Protein AF-0000000084339573 (afdb_homodimer)

Radius of gyration: 28.59 Å; Cα contacts (8 Å, |Δi|>4): 1573; chains: 2; bounding box: 78×78×88 Å

Secondary structure (DSSP, 8-state):
----PPP--------------TTS--TTHHHHHHHS--SEE--TT---GGG--HHHHHHHHHHHHHH--GGGGS---TT--HHHHHHHHHHHHHHH-----GGGEEEESHHHHHHHHHHHHHHHTT--B-EEEES--HHHHHHHHHTT-B--EEEEETTEE-HHHHHHHT-SEEEE--SS-TTT-----HHHHHHHHHHHHTT-EEEEE-TTTT-BSSSPPPPPGGGT-TTTEEEEEESTTTT-GGG--EEEE--GGGHHHHHHHHHHHHS---HHHHHHHHHHHHHSHHHHHHHHHHHHHHHHHHHHHHHHHHH-TT-EEE-TTBSSEEEEE-TT----HHHHHHHHHHTTEE-EEGGGG-SS----EEEEE-TTS-HHHHHHHHHHHHHHHHHHHHH-/---------------------TTS--TTHHHHHHHS--SEE--TT---GGG--HHHHHHHHHHHHHH--GGGGS---TT--HHHHHHHHHHHHHHH-----GGGEEEESHHHHHHHHHHHHHHHTT--B-EEEES--HHHHHHHHHTT-B--EEEEETTEE-HHHHHHHT-SEEEE--SS-TTT-----HHHHHHHHHHHHTT-EEEEE-TTTT-BSSSPPPPPGGGT-TTTEEEEEESTTTT-GGG--EEEE--GGGHHHHHHHHHHHHS---HHHHHHHHHHHHHSHHHHHHHHHHHHHHHHHHHHHHHHHHH-TTPEEE-TTBSSEEEEE-TT----HHHHHHHHHHTTEE-EEGGGG-SS----EEEEE-TTS-HHHHHHHHHHHHHHHHHHHHH-

Solvent-accessible surface area (backbone atoms only — not comparable to full-atom values): 41083 Å² total; per-residue (Å²): 135,85,78,75,74,78,77,72,76,78,77,77,71,75,77,72,79,76,77,74,59,70,90,61,66,55,98,52,41,67,61,48,55,68,70,50,84,53,85,31,69,18,55,58,75,41,37,46,37,76,68,46,57,61,68,60,49,52,52,34,41,51,55,47,65,69,67,54,55,42,74,67,36,32,77,70,48,29,37,33,55,68,66,29,27,42,43,50,26,53,48,34,34,76,77,39,53,29,82,58,62,39,84,32,35,30,49,29,39,20,52,54,21,42,47,40,41,48,41,52,53,38,42,75,69,72,43,55,45,37,27,27,44,26,54,17,56,44,67,60,50,50,50,42,40,73,64,66,29,44,61,54,73,20,50,51,54,91,48,17,57,38,51,70,56,41,59,71,67,67,52,56,24,34,44,44,30,51,64,55,21,48,64,53,34,34,38,46,33,71,69,44,47,53,50,42,50,55,48,32,72,75,65,28,37,36,36,37,48,53,65,47,77,85,37,62,73,74,57,76,90,63,73,45,64,42,47,77,33,51,82,36,23,34,36,31,33,42,38,28,52,71,49,30,40,18,59,30,39,22,36,32,35,41,20,73,90,47,35,68,61,48,36,51,44,35,35,58,50,26,45,31,69,39,39,65,64,40,48,26,51,25,45,32,58,73,71,42,53,47,60,55,49,44,57,54,49,46,56,53,37,51,53,22,46,52,40,41,54,52,30,35,54,70,40,38,65,76,49,45,83,33,21,78,46,38,54,42,39,36,21,34,33,38,76,94,57,88,61,53,29,50,59,50,28,52,55,34,40,76,72,24,28,41,52,38,32,39,65,67,24,33,87,61,92,70,74,31,20,35,34,38,17,31,27,58,41,56,52,68,54,41,39,53,44,38,43,52,50,24,55,54,50,54,49,54,58,66,73,97,134,83,78,75,73,78,76,73,75,77,77,77,72,74,75,72,78,75,78,72,59,71,89,62,65,53,98,52,41,68,63,49,55,67,70,50,83,55,84,28,69,18,56,58,74,41,37,44,38,77,66,45,58,60,69,61,50,53,53,32,40,51,55,47,63,70,66,54,56,43,73,68,37,32,78,70,49,30,37,34,54,68,66,29,25,41,44,51,28,53,46,33,35,73,77,39,54,29,82,56,60,39,85,31,35,30,48,28,38,19,54,54,20,43,48,39,41,48,41,53,53,36,42,76,70,72,43,55,44,37,26,27,44,27,54,17,57,43,68,59,50,48,51,41,39,72,64,66,28,44,61,54,74,20,51,51,52,92,48,16,57,37,51,69,54,42,61,70,68,66,52,56,24,34,43,42,29,51,64,54,22,48,64,52,34,35,39,46,34,71,67,44,46,53,50,44,50,55,49,32,72,74,65,27,35,36,35,38,46,51,63,49,76,84,35,62,73,74,57,74,89,63,72,46,63,40,47,77,34,52,81,36,23,36,35,31,32,42,38,30,54,71,48,29,40,17,59,30,38,22,36,32,34,41,22,74,91,46,35,66,60,49,37,50,44,35,35,56,50,26,46,30,68,39,40,65,64,40,48,27,50,25,44,31,57,73,71,42,53,46,59,55,52,44,57,55,49,46,56,53,36,50,54,22,45,51,39,41,53,52,30,35,55,71,42,37,64,76,48,45,82,33,20,79,44,38,55,43,40,35,22,34,34,38,75,95,57,88,63,52,28,50,58,50,29,51,55,35,40,78,71,23,27,41,52,39,31,39,64,66,24,34,87,62,93,69,75,31,21,36,34,39,18,33,28,58,40,56,54,68,53,41,39,53,43,39,43,52,51,23,54,52,50,53,50,56,57,66,72,96

pLDDT: mean 92.96, std 12.55, range [29.42, 98.94]

Sequence (800 aa):
MVVAAPAAPPRAAPPTPVRPALDAPSDAIFDEMRAVPARVDFTPGVPDLAAFPRAAWLRAERAVLDALVPTDLGYGEPAGHPVLRRAVAQRLGRTRGIRVDPADVVVVAGVAQALALLAQVLRDRGIDAVAVEDPGSLGTRQQLQAWGLATPPVPVDGRGARIDALRALGAPAVLLTPAHQFPTGVVLDGRRRRELMAWAAGGGLVVEDDYDAEHRYDRTPVAALAGMLPEQVCYTGSVSKLLAPALRMGWLVVPPRLRDVVVTARRRADLGGPAISQLVLAHLMDSGELDRTLRHVRTRHRRRRDAMIAALREHLPTAVVHGAAAGLHLTVTFPGTHLSDVDLARAALERGVKVQPLSWHCQQPREPGLVLGYAAAPTAVIRDGVAALGELLSGYSSARMVVAAPAAPPRAAPPTPVRPALDAPSDAIFDEMRAVPARVDFTPGVPDLAAFPRAAWLRAERAVLDALVPTDLGYGEPAGHPVLRRAVAQRLGRTRGIRVDPADVVVVAGVAQALALLAQVLRDRGIDAVAVEDPGSLGTRQQLQAWGLATPPVPVDGRGARIDALRALGAPAVLLTPAHQFPTGVVLDGRRRRELMAWAAGGGLVVEDDYDAEHRYDRTPVAALAGMLPEQVCYTGSVSKLLAPALRMGWLVVPPRLRDVVVTARRRADLGGPAISQLVLAHLMDSGELDRTLRHVRTRHRRRRDAMIAALREHLPTAVVHGAAAGLHLTVTFPGTHLSDVDLARAALERGVKVQPLSWHCQQPREPGLV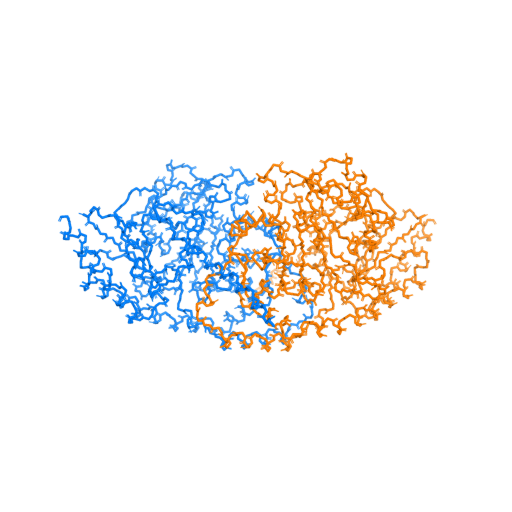LGYAAAPTAVIRDGVAALGELLSGYSSAR

Organism: Pseudonocardia thermophila (NCBI:txid1848)

Nearest PDB structures (foldseek):
  5t4j-assembly1_B  TM=9.143E-01  e=3.377E-31  Bacillus subtilis
  4n0b-assembly2_C  TM=9.212E-01  e=2.260E-30  Bacillus subtilis
  4mgr-assembly1_B  TM=9.128E-01  e=1.723E-30  Bacillus subtilis
  5x03-assembly1_A  TM=9.051E-01  e=1.723E-30  Bacillus subtilis subsp. subtilis str. 168
  6uxz-assembly1_B  TM=9.123E-01  e=6.697E-30  Bacillus subtilis subsp. subtilis str. 168

InterPro domains:
  IPR004839 Aminotransferase, class I/classII, large domain [PF00155] (63-358)
  IPR015421 Pyridoxal phosphate-dependent transferase, major domain [G3DSA:3.40.640.10] (28-388)
  IPR015424 Pyridoxal phosphate-dependent transferase [SSF53383] (34-394)
  IPR051446 HTH-type transcriptional regulator with aminotransferase domain [PTHR46577] (17-394)

Structure (mmCIF, N/CA/C/O backbone):
data_AF-0000000084339573-model_v1
#
loop_
_entity.id
_entity.type
_entity.pdbx_description
1 polymer 'GntR family transcriptional regulator / MocR family aminotransferase'
#
loop_
_atom_site.group_PDB
_atom_site.id
_atom_site.type_symbol
_atom_site.label_atom_id
_atom_site.label_alt_id
_atom_site.label_comp_id
_atom_site.label_asym_id
_atom_site.label_entity_id
_atom_site.label_seq_id
_atom_site.pdbx_PDB_ins_code
_atom_site.Cartn_x
_atom_site.Cartn_y
_atom_site.Cartn_z
_atom_site.occupancy
_atom_site.B_iso_or_equiv
_atom_site.auth_seq_id
_atom_site.auth_comp_id
_atom_site.auth_asym_id
_atom_site.auth_atom_id
_atom_site.pdbx_PDB_model_num
ATOM 1 N N . MET A 1 1 ? 25.578 -31.109 48.875 1 29.83 1 MET A N 1
ATOM 2 C CA . MET A 1 1 ? 26.172 -29.828 48.5 1 29.83 1 MET A CA 1
ATOM 3 C C . MET A 1 1 ? 25.531 -29.281 47.25 1 29.83 1 MET A C 1
ATOM 5 O O . MET A 1 1 ? 25.672 -29.875 46.156 1 29.83 1 MET A O 1
ATOM 9 N N . VAL A 1 2 ? 24.344 -28.656 47.375 1 39.16 2 VAL A N 1
ATOM 10 C CA . VAL A 1 2 ? 23.438 -28.094 46.406 1 39.16 2 VAL A CA 1
ATOM 11 C C . VAL A 1 2 ? 24.078 -26.875 45.75 1 39.16 2 VAL A C 1
ATOM 13 O O . VAL A 1 2 ? 24.344 -25.875 46.438 1 39.16 2 VAL A O 1
ATOM 16 N N . VAL A 1 3 ? 24.906 -27.094 44.688 1 39.56 3 VAL A N 1
ATOM 17 C CA . VAL A 1 3 ? 25.562 -26.031 43.906 1 39.56 3 VAL A CA 1
ATOM 18 C C . VAL A 1 3 ? 24.516 -25.078 43.344 1 39.56 3 VAL A C 1
ATOM 20 O O . VAL A 1 3 ? 23.625 -25.516 42.594 1 39.56 3 VAL A O 1
ATOM 23 N N . ALA A 1 4 ? 24.297 -23.891 44 1 40.19 4 ALA A N 1
ATOM 24 C CA . ALA A 1 4 ? 23.391 -22.828 43.594 1 40.19 4 ALA A CA 1
ATOM 25 C C . ALA A 1 4 ? 23.609 -22.453 42.125 1 40.19 4 ALA A C 1
ATOM 27 O O . ALA A 1 4 ? 24.75 -22.188 41.719 1 40.19 4 ALA A O 1
ATOM 28 N N . ALA A 1 5 ? 22.641 -22.844 41.25 1 42.44 5 ALA A N 1
ATOM 29 C CA . ALA A 1 5 ? 22.688 -22.484 39.812 1 42.44 5 ALA A CA 1
ATOM 30 C C . ALA A 1 5 ? 23.016 -21 39.625 1 42.44 5 ALA A C 1
ATOM 32 O O . ALA A 1 5 ? 22.516 -20.156 40.375 1 42.44 5 ALA A O 1
ATOM 33 N N . PRO A 1 6 ? 24.109 -20.688 38.938 1 43 6 PRO A N 1
ATOM 34 C CA . PRO A 1 6 ? 24.484 -19.281 38.75 1 43 6 PRO A CA 1
ATOM 35 C C . PRO A 1 6 ? 23.328 -18.422 38.25 1 43 6 PRO A C 1
ATOM 37 O O . PRO A 1 6 ? 22.438 -18.922 37.562 1 43 6 PRO A O 1
ATOM 40 N N . ALA A 1 7 ? 23.047 -17.25 39 1 44.34 7 ALA A N 1
ATOM 41 C CA . ALA A 1 7 ? 22.031 -16.234 38.688 1 44.34 7 ALA A CA 1
ATOM 42 C C . ALA A 1 7 ? 22.094 -15.828 37.219 1 44.34 7 ALA A C 1
ATOM 44 O O . ALA A 1 7 ? 23.172 -15.633 36.656 1 44.34 7 ALA A O 1
ATOM 45 N N . ALA A 1 8 ? 21 -16.109 36.5 1 40.16 8 ALA A N 1
ATOM 46 C CA . ALA A 1 8 ? 20.891 -15.711 35.125 1 40.16 8 ALA A CA 1
ATOM 47 C C . ALA A 1 8 ? 21.359 -14.273 34.906 1 40.16 8 ALA A C 1
ATOM 49 O O . ALA A 1 8 ? 21.094 -13.406 35.75 1 40.16 8 ALA A O 1
ATOM 50 N N . PRO A 1 9 ? 22.312 -14.07 33.969 1 43.97 9 PRO A N 1
ATOM 51 C CA . PRO A 1 9 ? 22.766 -12.688 33.812 1 43.97 9 PRO A CA 1
ATOM 52 C C . PRO A 1 9 ? 21.609 -11.711 33.625 1 43.97 9 PRO A C 1
ATOM 54 O O . PRO A 1 9 ? 20.531 -12.102 33.188 1 43.97 9 PRO A O 1
ATOM 57 N N . PRO A 1 10 ? 21.594 -10.562 34.375 1 36.41 10 PRO A N 1
ATOM 58 C CA . PRO A 1 10 ? 20.484 -9.617 34.25 1 36.41 10 PRO A CA 1
ATOM 59 C C . PRO A 1 10 ? 20.141 -9.289 32.781 1 36.41 10 PRO A C 1
ATOM 61 O O . PRO A 1 10 ? 21 -9.367 31.922 1 36.41 10 PRO A O 1
ATOM 64 N N . ARG A 1 11 ? 18.906 -9.461 32.406 1 38.66 11 ARG A N 1
ATOM 65 C CA . ARG A 1 11 ? 18.359 -9.07 31.094 1 38.66 11 ARG A CA 1
ATOM 66 C C . ARG A 1 11 ? 18.828 -7.672 30.703 1 38.66 11 ARG A C 1
ATOM 68 O O . ARG A 1 11 ? 18.703 -6.727 31.484 1 38.66 11 ARG A O 1
ATOM 75 N N . ALA A 1 12 ? 19.656 -7.547 29.703 1 43.5 12 ALA A N 1
ATOM 76 C CA . ALA A 1 12 ? 20.125 -6.25 29.234 1 43.5 12 ALA A CA 1
ATOM 77 C C . ALA A 1 12 ? 18.984 -5.234 29.188 1 43.5 12 ALA A C 1
ATOM 79 O O . ALA A 1 12 ? 17.875 -5.555 28.734 1 43.5 12 ALA A O 1
ATOM 80 N N . ALA A 1 13 ? 18.984 -4.047 29.828 1 41.53 13 ALA A N 1
ATOM 81 C CA . ALA A 1 13 ? 18.031 -2.938 29.859 1 41.53 13 ALA A CA 1
ATOM 82 C C . ALA A 1 13 ? 17.641 -2.52 28.438 1 41.53 13 ALA A C 1
ATOM 84 O O . ALA A 1 13 ? 18.453 -2.566 27.531 1 41.53 13 ALA A O 1
ATOM 85 N N . PRO A 1 14 ? 16.359 -2.539 28.156 1 42.06 14 PRO A N 1
ATOM 86 C CA . PRO A 1 14 ? 16 -2.07 26.812 1 42.06 14 PRO A CA 1
ATOM 87 C C . PRO A 1 14 ? 16.734 -0.789 26.422 1 42.06 14 PRO A C 1
ATOM 89 O O . PRO A 1 14 ? 17.109 0.007 27.281 1 42.06 14 PRO A O 1
ATOM 92 N N . PRO A 1 15 ? 17.422 -0.749 25.312 1 43.62 15 PRO A N 1
ATOM 93 C CA . PRO A 1 15 ? 18.141 0.478 24.953 1 43.62 15 PRO A CA 1
ATOM 94 C C . PRO A 1 15 ? 17.328 1.739 25.234 1 43.62 15 PRO A C 1
ATOM 96 O O . PRO A 1 15 ? 16.094 1.703 25.203 1 43.62 15 PRO A O 1
ATOM 99 N N . THR A 1 16 ? 17.797 2.617 26.094 1 45.38 16 THR A N 1
ATOM 100 C CA . THR A 1 16 ? 17.219 3.939 26.297 1 45.38 16 THR A CA 1
ATOM 101 C C . THR A 1 16 ? 16.781 4.543 24.969 1 45.38 16 THR A C 1
ATOM 103 O O . THR A 1 16 ? 17.562 4.562 24 1 45.38 16 THR A O 1
ATOM 106 N N . PRO A 1 17 ? 15.578 4.656 24.875 1 53.25 17 PRO A N 1
ATOM 107 C CA . PRO A 1 17 ? 15.125 5.234 23.594 1 53.25 17 PRO A CA 1
ATOM 108 C C . PRO A 1 17 ? 15.922 6.473 23.203 1 53.25 17 PRO A C 1
ATOM 110 O O . PRO A 1 17 ? 16.125 7.371 24.016 1 53.25 17 PRO A O 1
ATOM 113 N N . VAL A 1 18 ? 16.797 6.395 22.328 1 58.44 18 VAL A N 1
ATOM 114 C CA . VAL A 1 18 ? 17.578 7.512 21.797 1 58.44 18 VAL A CA 1
ATOM 115 C C . VAL A 1 18 ? 16.641 8.664 21.422 1 58.44 18 VAL A C 1
ATOM 117 O O . VAL A 1 18 ? 15.664 8.477 20.703 1 58.44 18 VAL A O 1
ATOM 120 N N . ARG A 1 19 ? 16.75 9.727 22.125 1 76.44 19 ARG A N 1
ATOM 121 C CA . ARG A 1 19 ? 16 10.938 21.844 1 76.44 19 ARG A CA 1
ATOM 122 C C . ARG A 1 19 ? 16.281 11.453 20.438 1 76.44 19 ARG A C 1
ATOM 124 O O . ARG A 1 19 ? 17.438 11.523 20.016 1 76.44 19 ARG A O 1
ATOM 131 N N . PRO A 1 20 ? 15.219 11.758 19.703 1 82 20 PRO A N 1
ATOM 132 C CA . PRO A 1 20 ? 15.398 12.219 18.328 1 82 20 PRO A CA 1
ATOM 133 C C . PRO A 1 20 ? 16.156 13.539 18.234 1 82 20 PRO A C 1
ATOM 135 O O . PRO A 1 20 ? 16.031 14.391 19.125 1 82 20 PRO A O 1
ATOM 138 N N . ALA A 1 21 ? 17 13.695 17.234 1 81.06 21 ALA A N 1
ATOM 139 C CA . ALA A 1 21 ? 17.703 14.945 16.953 1 81.06 21 ALA A CA 1
ATOM 140 C C . ALA A 1 21 ? 16.781 15.953 16.266 1 81.06 21 ALA A C 1
ATOM 142 O O . ALA A 1 21 ? 16.594 15.906 15.055 1 81.06 21 ALA A O 1
ATOM 143 N N . LEU A 1 22 ? 16.359 16.906 16.969 1 87.75 22 LEU A N 1
ATOM 144 C CA . LEU A 1 22 ? 15.359 17.828 16.453 1 87.75 22 LEU A CA 1
ATOM 145 C C . LEU A 1 22 ? 16.016 18.906 15.594 1 87.75 22 LEU A C 1
ATOM 147 O O . LEU A 1 22 ? 15.344 19.547 14.773 1 87.75 22 LEU A O 1
ATOM 151 N N . ASP A 1 23 ? 17.297 19.156 15.68 1 87.19 23 ASP A N 1
ATOM 152 C CA . ASP A 1 23 ? 18.016 20.203 14.953 1 87.19 23 ASP A CA 1
ATOM 153 C C . ASP A 1 23 ? 18.281 19.781 13.516 1 87.19 23 ASP A C 1
ATOM 155 O O . ASP A 1 23 ? 18.484 20.625 12.641 1 87.19 23 ASP A O 1
ATOM 159 N N . ALA A 1 24 ? 18.312 18.531 13.305 1 85.75 24 ALA A N 1
ATOM 160 C CA . ALA A 1 24 ? 18.5 17.953 11.977 1 85.75 24 ALA A CA 1
ATOM 161 C C . ALA A 1 24 ? 17.562 16.766 11.758 1 85.75 24 ALA A C 1
ATOM 163 O O . ALA A 1 24 ? 17.969 15.609 11.828 1 85.75 24 ALA A O 1
ATOM 164 N N . PRO A 1 25 ? 16.359 17.156 11.445 1 87.12 25 PRO A N 1
ATOM 165 C CA . PRO A 1 25 ? 15.398 16.047 11.352 1 87.12 25 PRO A CA 1
ATOM 166 C C . PRO A 1 25 ? 15.742 15.062 10.242 1 87.12 25 PRO A C 1
ATOM 168 O O . PRO A 1 25 ? 15.938 15.461 9.094 1 87.12 25 PRO A O 1
ATOM 171 N N . SER A 1 26 ? 15.812 13.828 10.68 1 87.25 26 SER A N 1
ATOM 172 C CA . SER A 1 26 ? 16.031 12.75 9.711 1 87.25 26 SER A CA 1
ATOM 173 C C . SER A 1 26 ? 14.773 12.484 8.891 1 87.25 26 SER A C 1
ATOM 175 O O . SER A 1 26 ? 13.719 13.07 9.148 1 87.25 26 SER A O 1
ATOM 177 N N . ASP A 1 27 ? 14.898 11.602 7.969 1 88.5 27 ASP A N 1
ATOM 178 C CA . ASP A 1 27 ? 13.75 11.188 7.168 1 88.5 27 ASP A CA 1
ATOM 179 C C . ASP A 1 27 ? 12.734 10.422 8.016 1 88.5 27 ASP A C 1
ATOM 181 O O . ASP A 1 27 ? 11.586 10.234 7.602 1 88.5 27 ASP A O 1
ATOM 185 N N . ALA A 1 28 ? 13.164 10.062 9.195 1 89 28 ALA A N 1
ATOM 186 C CA . ALA A 1 28 ? 12.305 9.266 10.062 1 89 28 ALA A CA 1
ATOM 187 C C . ALA A 1 28 ? 11.883 10.062 11.297 1 89 28 ALA A C 1
ATOM 189 O O . ALA A 1 28 ? 11.422 9.484 12.281 1 89 28 ALA A O 1
ATOM 190 N N . ILE A 1 29 ? 12.008 11.32 11.273 1 92.5 29 ILE A N 1
ATOM 191 C CA . ILE A 1 29 ? 11.852 12.156 12.461 1 92.5 29 ILE A CA 1
ATOM 192 C C . ILE A 1 29 ? 10.445 11.992 13.031 1 92.5 29 ILE A C 1
ATOM 194 O O . ILE A 1 29 ? 10.258 11.938 14.242 1 92.5 29 ILE A O 1
ATOM 198 N N . PHE A 1 30 ? 9.492 11.859 12.188 1 92.31 30 PHE A N 1
ATOM 199 C CA . PHE A 1 30 ? 8.117 11.75 12.664 1 92.31 30 PHE A CA 1
ATOM 200 C C . PHE A 1 30 ? 7.887 10.414 13.352 1 92.31 30 PHE A C 1
ATOM 202 O O . PHE A 1 30 ? 7.199 10.344 14.367 1 92.31 30 PHE A O 1
ATOM 209 N N . ASP A 1 31 ? 8.461 9.367 12.773 1 90.19 31 ASP A N 1
ATOM 210 C CA . ASP A 1 31 ? 8.398 8.062 13.422 1 90.19 31 ASP A CA 1
ATOM 211 C C . ASP A 1 31 ? 9.094 8.102 14.781 1 90.19 31 ASP A C 1
ATOM 213 O O . ASP A 1 31 ? 8.578 7.547 15.758 1 90.19 31 ASP A O 1
ATOM 217 N N . GLU A 1 32 ? 10.227 8.711 14.82 1 91.25 32 GLU A N 1
ATOM 218 C CA . GLU A 1 32 ? 11 8.828 16.047 1 91.25 32 GLU A CA 1
ATOM 219 C C . GLU A 1 32 ? 10.227 9.586 17.125 1 91.25 32 GLU A C 1
ATOM 221 O O . GLU A 1 32 ? 10.18 9.164 18.281 1 91.25 32 GLU A O 1
ATOM 226 N N . MET A 1 33 ? 9.602 10.68 16.703 1 92.5 33 MET A N 1
ATOM 227 C CA . MET A 1 33 ? 8.82 11.492 17.625 1 92.5 33 MET A CA 1
ATOM 228 C C . MET A 1 33 ? 7.625 10.719 18.156 1 92.5 33 MET A C 1
ATOM 230 O O . MET A 1 33 ? 7.289 10.82 19.344 1 92.5 33 MET A O 1
ATOM 234 N N . ARG A 1 34 ? 7.047 9.961 17.328 1 89.69 34 ARG A N 1
ATOM 235 C CA . ARG A 1 34 ? 5.871 9.188 17.719 1 89.69 34 ARG A CA 1
ATOM 236 C C . ARG A 1 34 ? 6.23 8.141 18.766 1 89.69 34 ARG A C 1
ATOM 238 O O . ARG A 1 34 ? 5.426 7.832 19.641 1 89.69 34 ARG A O 1
ATOM 245 N N . ALA A 1 35 ? 7.414 7.637 18.703 1 88.19 35 ALA A N 1
ATOM 246 C CA . ALA A 1 35 ? 7.855 6.559 19.578 1 88.19 35 ALA A CA 1
ATOM 247 C C . ALA A 1 35 ? 8.203 7.09 20.969 1 88.19 35 ALA A C 1
ATOM 249 O O . ALA A 1 35 ? 8.305 6.32 21.922 1 88.19 35 ALA A O 1
ATOM 250 N N . VAL A 1 36 ? 8.336 8.383 21.109 1 91.38 36 VAL A N 1
ATOM 251 C CA . VAL A 1 36 ? 8.688 8.977 22.391 1 91.38 36 VAL A CA 1
ATOM 252 C C . VAL A 1 36 ? 7.426 9.133 23.234 1 91.38 36 VAL A C 1
ATOM 254 O O . VAL A 1 36 ? 6.465 9.789 22.828 1 91.38 36 VAL A O 1
ATOM 257 N N . PRO A 1 37 ? 7.402 8.539 24.359 1 90.81 37 PRO A N 1
ATOM 258 C CA . PRO A 1 37 ? 6.25 8.75 25.234 1 90.81 37 PRO A CA 1
ATOM 259 C C . PRO A 1 37 ? 6.109 10.211 25.672 1 90.81 37 PRO A C 1
ATOM 261 O O . PRO A 1 37 ? 7.113 10.883 25.906 1 90.81 37 PRO A O 1
ATOM 264 N N . ALA A 1 38 ? 4.941 10.688 25.766 1 94.06 38 ALA A N 1
ATOM 265 C CA . ALA A 1 38 ? 4.664 12.055 26.203 1 94.06 38 ALA A CA 1
ATOM 266 C C . ALA A 1 38 ? 3.277 12.156 26.844 1 94.06 38 ALA A C 1
ATOM 268 O O . ALA A 1 38 ? 2.359 11.422 26.453 1 94.06 38 ALA A O 1
ATOM 269 N N . ARG A 1 39 ? 3.211 13.016 27.766 1 94.88 39 ARG A N 1
ATOM 270 C CA . ARG A 1 39 ? 1.936 13.273 28.438 1 94.88 39 ARG A CA 1
ATOM 271 C C . ARG A 1 39 ? 0.979 14.023 27.516 1 94.88 39 ARG A C 1
ATOM 273 O O . ARG A 1 39 ? -0.229 13.781 27.531 1 94.88 39 ARG A O 1
ATOM 280 N N . VAL A 1 40 ? 1.534 14.992 26.781 1 97.25 40 VAL A N 1
ATOM 281 C CA . VAL A 1 40 ? 0.789 15.82 25.844 1 97.25 40 VAL A CA 1
ATOM 282 C C . VAL A 1 40 ? 1.409 15.711 24.453 1 97.25 40 VAL A C 1
ATOM 284 O O . VAL A 1 40 ? 2.621 15.875 24.281 1 97.25 40 VAL A O 1
ATOM 287 N N . ASP A 1 41 ? 0.577 15.383 23.5 1 96.75 41 ASP A N 1
ATOM 288 C CA . ASP A 1 41 ? 1.038 15.273 22.125 1 96.75 41 ASP A CA 1
ATOM 289 C C . ASP A 1 41 ? 0.288 16.25 21.203 1 96.75 41 ASP A C 1
ATOM 291 O O . ASP A 1 41 ? -0.853 15.984 20.828 1 96.75 41 ASP A O 1
ATOM 295 N N . PHE A 1 42 ? 0.975 17.344 20.797 1 98.19 42 PHE A N 1
ATOM 296 C CA . PHE A 1 42 ? 0.381 18.359 19.922 1 98.19 42 PHE A CA 1
ATOM 297 C C . PHE A 1 42 ? 0.828 18.156 18.484 1 98.19 42 PHE A C 1
ATOM 299 O O . PHE A 1 42 ? 0.902 19.109 17.719 1 98.19 42 PHE A O 1
ATOM 306 N N . THR A 1 43 ? 1.193 16.906 18.109 1 95.81 43 THR A N 1
ATOM 307 C CA . THR A 1 43 ? 1.541 16.641 16.719 1 95.81 43 THR A CA 1
ATOM 308 C C . THR A 1 43 ? 0.397 17.031 15.781 1 95.81 43 THR A C 1
ATOM 310 O O . THR A 1 43 ? -0.743 16.594 15.977 1 95.81 43 THR A O 1
ATOM 313 N N . PRO A 1 44 ? 0.688 17.844 14.781 1 96.5 44 PRO A N 1
ATOM 314 C CA . PRO A 1 44 ? -0.37 18.219 13.844 1 96.5 44 PRO A CA 1
ATOM 315 C C . PRO A 1 44 ? -0.797 17.062 12.945 1 96.5 44 PRO A C 1
ATOM 317 O O . PRO A 1 44 ? -0.042 16.094 12.766 1 96.5 44 PRO A O 1
ATOM 320 N N . GLY A 1 45 ? -1.999 17.141 12.422 1 92.88 45 GLY A N 1
ATOM 321 C CA . GLY A 1 45 ? -2.459 16.219 11.398 1 92.88 45 GLY A CA 1
ATOM 322 C C . GLY A 1 45 ? -3.1 14.969 11.969 1 92.88 45 GLY A C 1
ATOM 323 O O . GLY A 1 45 ? -3.348 14.008 11.242 1 92.88 45 GLY A O 1
ATOM 324 N N . VAL A 1 46 ? -3.348 14.93 13.195 1 94.5 46 VAL A N 1
ATOM 325 C CA . VAL A 1 46 ? -4.02 13.789 13.82 1 94.5 46 VAL A CA 1
ATOM 326 C C . VAL A 1 46 ? -5.41 14.211 14.297 1 94.5 46 VAL A C 1
ATOM 328 O O . VAL A 1 46 ? -5.543 15.109 15.125 1 94.5 46 VAL A O 1
ATOM 331 N N . PRO A 1 47 ? -6.414 13.578 13.789 1 95.5 47 PRO A N 1
ATOM 332 C CA . PRO A 1 47 ? -7.766 13.93 14.227 1 95.5 47 PRO A CA 1
ATOM 333 C C . PRO A 1 47 ? -8.133 13.297 15.57 1 95.5 47 PRO A C 1
ATOM 335 O O . PRO A 1 47 ? -7.301 12.648 16.203 1 95.5 47 PRO A O 1
ATOM 338 N N . ASP A 1 48 ? -9.344 13.609 16.016 1 95.56 48 ASP A N 1
ATOM 339 C CA . ASP A 1 48 ? -9.875 12.938 17.203 1 95.56 48 ASP A CA 1
ATOM 340 C C . ASP A 1 48 ? -10.109 11.453 16.922 1 95.56 48 ASP A C 1
ATOM 342 O O . ASP A 1 48 ? -11.195 11.055 16.5 1 95.56 48 ASP A O 1
ATOM 346 N N . LEU A 1 49 ? -9.203 10.641 17.312 1 95.31 49 LEU A N 1
ATOM 347 C CA . LEU A 1 49 ? -9.242 9.219 16.984 1 95.31 49 LEU A CA 1
ATOM 348 C C . LEU A 1 49 ? -10.273 8.492 17.844 1 95.31 49 LEU A C 1
ATOM 350 O O . LEU A 1 49 ? -10.703 7.387 17.5 1 95.31 49 LEU A O 1
ATOM 354 N N . ALA A 1 50 ? -10.625 9.094 18.953 1 94.88 50 ALA A N 1
ATOM 355 C CA . ALA A 1 50 ? -11.664 8.508 19.797 1 94.88 50 ALA A CA 1
ATOM 356 C C . ALA A 1 50 ? -13.023 8.57 19.125 1 94.88 50 ALA A C 1
ATOM 358 O O . ALA A 1 50 ? -13.945 7.836 19.5 1 94.88 50 ALA A O 1
ATOM 359 N N . ALA A 1 51 ? -13.156 9.453 18.188 1 94.31 51 ALA A N 1
ATOM 360 C CA . ALA A 1 51 ? -14.43 9.664 17.5 1 94.31 51 ALA A CA 1
ATOM 361 C C . ALA A 1 51 ? -14.602 8.688 16.344 1 94.31 51 ALA A C 1
ATOM 363 O O . ALA A 1 51 ? -15.641 8.672 15.68 1 94.31 51 ALA A O 1
ATOM 364 N N . PHE A 1 52 ? -13.594 7.871 16.078 1 96.94 52 PHE A N 1
ATOM 365 C CA . PHE A 1 52 ? -13.727 6.895 15.008 1 96.94 52 PHE A CA 1
ATOM 366 C C . PHE A 1 52 ? -15.039 6.121 15.141 1 96.94 52 PHE A C 1
ATOM 368 O O . PHE A 1 52 ? -15.344 5.582 16.203 1 96.94 52 PHE A O 1
ATOM 375 N N . PRO A 1 53 ? -15.773 5.992 14.047 1 97.12 53 PRO A N 1
ATOM 376 C CA . PRO A 1 53 ? -17.094 5.359 14.125 1 97.12 53 PRO A CA 1
ATOM 377 C C . PRO A 1 53 ? -17.031 3.838 14.055 1 97.12 53 PRO A C 1
ATOM 379 O O . PRO A 1 53 ? -17.453 3.24 13.062 1 97.12 53 PRO A O 1
ATOM 382 N N . ARG A 1 54 ? -16.656 3.236 15.133 1 96.75 54 ARG A N 1
ATOM 383 C CA . ARG A 1 54 ? -16.406 1.799 15.195 1 96.75 54 ARG A CA 1
ATOM 384 C C . ARG A 1 54 ? -17.672 1.015 14.844 1 96.75 54 ARG A C 1
ATOM 386 O O . ARG A 1 54 ? -17.625 0.078 14.047 1 96.75 54 ARG A O 1
ATOM 393 N N . ALA A 1 55 ? -18.797 1.416 15.422 1 96.81 55 ALA A N 1
ATOM 394 C CA . ALA A 1 55 ? -20.047 0.698 15.188 1 96.81 55 ALA A CA 1
ATOM 395 C C . ALA A 1 55 ? -20.484 0.816 13.734 1 96.81 55 ALA A C 1
ATOM 397 O O . ALA A 1 55 ? -20.906 -0.171 13.125 1 96.81 55 ALA A O 1
ATOM 398 N N . ALA A 1 56 ? -20.422 2.004 13.211 1 97.69 56 ALA A N 1
ATOM 399 C CA . ALA A 1 56 ? -20.797 2.217 11.82 1 97.69 56 ALA A CA 1
ATOM 400 C C . ALA A 1 56 ? -19.875 1.454 10.875 1 97.69 56 ALA A C 1
ATOM 402 O O . ALA A 1 56 ? -20.312 0.897 9.875 1 97.69 56 ALA A O 1
ATOM 403 N N . TRP A 1 57 ? -18.609 1.451 11.172 1 97.94 57 TRP A N 1
ATOM 404 C CA . TRP A 1 57 ? -17.625 0.723 10.375 1 97.94 57 TRP A CA 1
ATOM 405 C C . TRP A 1 57 ? -17.953 -0.767 10.336 1 97.94 57 TRP A C 1
ATOM 407 O O . TRP A 1 57 ? -17.969 -1.378 9.266 1 97.94 57 TRP A O 1
ATOM 417 N N . LEU A 1 58 ? -18.234 -1.327 11.484 1 97.69 58 LEU A N 1
ATOM 418 C CA . LEU A 1 58 ? -18.531 -2.75 11.586 1 97.69 58 LEU A CA 1
ATOM 419 C C . LEU A 1 58 ? -19.828 -3.086 10.844 1 97.69 58 LEU A C 1
ATOM 421 O O . LEU A 1 58 ? -19.906 -4.121 10.18 1 97.69 58 LEU A O 1
ATOM 425 N N . ARG A 1 59 ? -20.781 -2.24 10.984 1 97.94 59 ARG A N 1
ATOM 426 C CA . ARG A 1 59 ? -22.031 -2.447 10.273 1 97.94 59 ARG A CA 1
ATOM 427 C C . ARG A 1 59 ? -21.812 -2.408 8.766 1 97.94 59 ARG A C 1
ATOM 429 O O . ARG A 1 59 ? -22.375 -3.227 8.031 1 97.94 59 ARG A O 1
ATOM 436 N N . ALA A 1 60 ? -21.062 -1.46 8.32 1 98.31 60 ALA A N 1
ATOM 437 C CA . ALA A 1 60 ? -20.734 -1.358 6.902 1 98.31 60 ALA A CA 1
ATOM 438 C C . ALA A 1 60 ? -20 -2.6 6.418 1 98.31 60 ALA A C 1
ATOM 440 O O . ALA A 1 60 ? -20.281 -3.123 5.34 1 98.31 60 ALA A O 1
ATOM 441 N N . GLU A 1 61 ? -19.062 -3.072 7.191 1 97.88 61 GLU A N 1
ATOM 442 C CA . GLU A 1 61 ? -18.297 -4.246 6.805 1 97.88 61 GLU A CA 1
ATOM 443 C C . GLU A 1 61 ? -19.188 -5.484 6.703 1 97.88 61 GLU A C 1
ATOM 445 O O . GLU A 1 61 ? -19.016 -6.309 5.801 1 97.88 61 GLU A O 1
ATOM 450 N N . ARG A 1 62 ? -20.062 -5.617 7.629 1 97.75 62 ARG A N 1
ATOM 451 C CA . ARG A 1 62 ? -21 -6.723 7.566 1 97.75 62 ARG A CA 1
ATOM 452 C C . ARG A 1 62 ? -21.828 -6.672 6.281 1 97.75 62 ARG A C 1
ATOM 454 O O . ARG A 1 62 ? -21.984 -7.684 5.598 1 97.75 62 ARG A O 1
ATOM 461 N N . ALA A 1 63 ? -22.312 -5.52 5.996 1 98.12 63 ALA A N 1
ATOM 462 C CA . ALA A 1 63 ? -23.094 -5.344 4.781 1 98.12 63 ALA A CA 1
ATOM 463 C C . ALA A 1 63 ? -22.266 -5.68 3.541 1 98.12 63 ALA A C 1
ATOM 465 O O . ALA A 1 63 ? -22.766 -6.344 2.623 1 98.12 63 ALA A O 1
ATOM 466 N N . VAL A 1 64 ? -21.062 -5.258 3.51 1 97.81 64 VAL A N 1
ATOM 467 C CA . VAL A 1 64 ? -20.156 -5.484 2.391 1 97.81 64 VAL A CA 1
ATOM 468 C C . VAL A 1 64 ? -19.891 -6.98 2.234 1 97.81 64 VAL A C 1
ATOM 470 O O . VAL A 1 64 ? -20.047 -7.535 1.146 1 97.81 64 VAL A O 1
ATOM 473 N N . LEU A 1 65 ? -19.516 -7.66 3.297 1 97.12 65 LEU A N 1
ATOM 474 C CA . LEU A 1 65 ? -19.156 -9.07 3.244 1 97.12 65 LEU A CA 1
ATOM 475 C C . LEU A 1 65 ? -20.359 -9.922 2.854 1 97.12 65 LEU A C 1
ATOM 477 O O . LEU A 1 65 ? -20.219 -10.938 2.172 1 97.12 65 LEU A O 1
ATOM 481 N N . ASP A 1 66 ? -21.531 -9.461 3.273 1 96.69 66 ASP A N 1
ATOM 482 C CA . ASP A 1 66 ? -22.766 -10.172 2.936 1 96.69 66 ASP A CA 1
ATOM 483 C C . ASP A 1 66 ? -23.062 -10.055 1.444 1 96.69 66 ASP A C 1
ATOM 485 O O . ASP A 1 66 ? -23.625 -10.984 0.848 1 96.69 66 ASP A O 1
ATOM 489 N N . ALA A 1 67 ? -22.703 -8.992 0.889 1 96.06 67 ALA A N 1
ATOM 490 C CA . ALA A 1 67 ? -23.078 -8.703 -0.491 1 96.06 67 ALA A CA 1
ATOM 491 C C . ALA A 1 67 ? -22.031 -9.195 -1.469 1 96.06 67 ALA A C 1
ATOM 493 O O . ALA A 1 67 ? -22.297 -9.344 -2.664 1 96.06 67 ALA A O 1
ATOM 494 N N . LEU A 1 68 ? -20.859 -9.5 -1.028 1 94.69 68 LEU A N 1
ATOM 495 C CA . LEU A 1 68 ? -19.75 -9.867 -1.899 1 94.69 68 LEU A CA 1
ATOM 496 C C . LEU A 1 68 ? -20 -11.211 -2.568 1 94.69 68 LEU A C 1
ATOM 498 O O . LEU A 1 68 ? -20.5 -12.141 -1.936 1 94.69 68 LEU A O 1
ATOM 502 N N . VAL A 1 69 ? -19.703 -11.281 -3.842 1 93.12 69 VAL A N 1
ATOM 503 C CA . VAL A 1 69 ? -19.547 -12.57 -4.504 1 93.12 69 VAL A CA 1
ATOM 504 C C . VAL A 1 69 ? -18.078 -12.992 -4.48 1 93.12 69 VAL A C 1
ATOM 506 O O . VAL A 1 69 ? -17.188 -12.148 -4.328 1 93.12 69 VAL A O 1
ATOM 509 N N . PRO A 1 70 ? -17.766 -14.227 -4.613 1 91.31 70 PRO A N 1
ATOM 510 C CA . PRO A 1 70 ? -16.406 -14.719 -4.453 1 91.31 70 PRO A CA 1
ATOM 511 C C . PRO A 1 70 ? -15.398 -14 -5.355 1 91.31 70 PRO A C 1
ATOM 513 O O . PRO A 1 70 ? -14.297 -13.672 -4.918 1 91.31 70 PRO A O 1
ATOM 516 N N . THR A 1 71 ? -15.766 -13.625 -6.523 1 88.62 71 THR A N 1
ATOM 517 C CA . THR A 1 71 ? -14.844 -13.008 -7.473 1 88.62 71 THR A CA 1
ATOM 518 C C . THR A 1 71 ? -14.406 -11.633 -6.984 1 88.62 71 THR A C 1
ATOM 520 O O . THR A 1 71 ? -13.336 -11.148 -7.363 1 88.62 71 THR A O 1
ATOM 523 N N . ASP A 1 72 ? -15.172 -11.07 -6.023 1 92.06 72 ASP A N 1
ATOM 524 C CA . ASP A 1 72 ? -14.82 -9.773 -5.449 1 92.06 72 ASP A CA 1
ATOM 525 C C . ASP A 1 72 ? -13.602 -9.883 -4.539 1 92.06 72 ASP A C 1
ATOM 527 O O . ASP A 1 72 ? -12.961 -8.883 -4.219 1 92.06 72 ASP A O 1
ATOM 531 N N . LEU A 1 73 ? -13.336 -11.078 -4.18 1 95.69 73 LEU A N 1
ATOM 532 C CA . LEU A 1 73 ? -12.242 -11.32 -3.25 1 95.69 73 LEU A CA 1
ATOM 533 C C . LEU A 1 73 ? -10.961 -11.68 -4 1 95.69 73 LEU A C 1
ATOM 535 O O . LEU A 1 73 ? -9.93 -11.953 -3.383 1 95.69 73 LEU A O 1
ATOM 539 N N . GLY A 1 74 ? -11.016 -11.68 -5.359 1 94.81 74 GLY A N 1
ATOM 540 C CA . GLY A 1 74 ? -9.844 -11.914 -6.191 1 94.81 74 GLY A CA 1
ATOM 541 C C . GLY A 1 74 ? -8.984 -10.68 -6.375 1 94.81 74 GLY A C 1
ATOM 542 O O . GLY A 1 74 ? -9.055 -9.742 -5.578 1 94.81 74 GLY A O 1
ATOM 543 N N . TYR A 1 75 ? -8.125 -10.734 -7.344 1 92.06 75 TYR A N 1
ATOM 544 C CA . TYR A 1 75 ? -7.301 -9.586 -7.691 1 92.06 75 TYR A CA 1
ATOM 545 C C . TYR A 1 75 ? -8.148 -8.469 -8.289 1 92.06 75 TYR A C 1
ATOM 547 O O . TYR A 1 75 ? -9.062 -8.727 -9.07 1 92.06 75 TYR A O 1
ATOM 555 N N . GLY A 1 76 ? -7.875 -7.266 -7.883 1 90.25 76 GLY A N 1
ATOM 556 C CA . GLY A 1 76 ? -8.641 -6.121 -8.344 1 90.25 76 GLY A CA 1
ATOM 557 C C . GLY A 1 76 ? -7.871 -5.227 -9.289 1 90.25 76 GLY A C 1
ATOM 558 O O . GLY A 1 76 ? -6.82 -5.617 -9.805 1 90.25 76 GLY A O 1
ATOM 559 N N . GLU A 1 77 ? -8.461 -4.137 -9.555 1 93.94 77 GLU A N 1
ATOM 560 C CA . GLU A 1 77 ? -7.828 -3.125 -10.398 1 93.94 77 GLU A CA 1
ATOM 561 C C . GLU A 1 77 ? -6.773 -2.336 -9.633 1 93.94 77 GLU A C 1
ATOM 563 O O . GLU A 1 77 ? -7.012 -1.912 -8.5 1 93.94 77 GLU A O 1
ATOM 568 N N . PRO A 1 78 ? -5.648 -2.123 -10.273 1 95.88 78 PRO A N 1
ATOM 569 C CA . PRO A 1 78 ? -4.605 -1.354 -9.594 1 95.88 78 PRO A CA 1
ATOM 570 C C . PRO A 1 78 ? -5.078 0.033 -9.164 1 95.88 78 PRO A C 1
ATOM 572 O O . PRO A 1 78 ? -4.68 0.524 -8.109 1 95.88 78 PRO A O 1
ATOM 575 N N . ALA A 1 79 ? -5.965 0.66 -9.906 1 97.56 79 ALA A N 1
ATOM 576 C CA . ALA A 1 79 ? -6.426 2.016 -9.625 1 97.56 79 ALA A CA 1
ATOM 577 C C . ALA A 1 79 ? -7.336 2.037 -8.398 1 97.56 79 ALA A C 1
ATOM 579 O O . ALA A 1 79 ? -7.617 3.102 -7.844 1 97.56 79 ALA A O 1
ATOM 580 N N . GLY A 1 80 ? -7.777 0.904 -7.977 1 97.56 80 GLY A N 1
ATOM 581 C CA . GLY A 1 80 ? -8.711 0.813 -6.863 1 97.56 80 GLY A CA 1
ATOM 582 C C . GLY A 1 80 ? -10.055 0.238 -7.258 1 97.56 80 GLY A C 1
ATOM 583 O O . GLY A 1 80 ? -10.359 0.105 -8.445 1 97.56 80 GLY A O 1
ATOM 584 N N . HIS A 1 81 ? -10.812 -0.144 -6.32 1 97.69 81 HIS A N 1
ATOM 585 C CA . HIS A 1 81 ? -12.125 -0.734 -6.562 1 97.69 81 HIS A CA 1
ATOM 586 C C . HIS A 1 81 ? -13.062 0.263 -7.238 1 97.69 81 HIS A C 1
ATOM 588 O O . HIS A 1 81 ? -13.172 1.411 -6.797 1 97.69 81 HIS A O 1
ATOM 594 N N . PRO A 1 82 ? -13.805 -0.147 -8.273 1 97.06 82 PRO A N 1
ATOM 595 C CA . PRO A 1 82 ? -14.664 0.783 -9.008 1 97.06 82 PRO A CA 1
ATOM 596 C C . PRO A 1 82 ? -15.734 1.425 -8.125 1 97.06 82 PRO A C 1
ATOM 598 O O . PRO A 1 82 ? -16.078 2.592 -8.32 1 97.06 82 PRO A O 1
ATOM 601 N N . VAL A 1 83 ? -16.203 0.708 -7.156 1 98.12 83 VAL A N 1
ATOM 602 C CA . VAL A 1 83 ? -17.25 1.217 -6.273 1 98.12 83 VAL A CA 1
ATOM 603 C C . VAL A 1 83 ? -16.703 2.391 -5.457 1 98.12 83 VAL A C 1
ATOM 605 O O . VAL A 1 83 ? -17.375 3.418 -5.32 1 98.12 83 VAL A O 1
ATOM 608 N N . LEU A 1 84 ? -15.477 2.266 -4.914 1 98.56 84 LEU A N 1
ATOM 609 C CA . LEU A 1 84 ? -14.906 3.367 -4.148 1 98.56 84 LEU A CA 1
ATOM 610 C C . LEU A 1 84 ? -14.562 4.543 -5.059 1 98.56 84 LEU A C 1
ATOM 612 O O . LEU A 1 84 ? -14.789 5.699 -4.699 1 98.56 84 LEU A O 1
ATOM 616 N N . ARG A 1 85 ? -13.992 4.266 -6.223 1 98.69 85 ARG A N 1
ATOM 617 C CA . ARG A 1 85 ? -13.648 5.332 -7.156 1 98.69 85 ARG A CA 1
ATOM 618 C C . ARG A 1 85 ? -14.883 6.156 -7.516 1 98.69 85 ARG A C 1
ATOM 620 O O . ARG A 1 85 ? -14.82 7.387 -7.574 1 98.69 85 ARG A O 1
ATOM 627 N N . ARG A 1 86 ? -15.992 5.496 -7.703 1 98.69 86 ARG A N 1
ATOM 628 C CA . ARG A 1 86 ? -17.25 6.188 -7.992 1 98.69 86 ARG A CA 1
ATOM 629 C C . ARG A 1 86 ? -17.703 7.008 -6.793 1 98.69 86 ARG A C 1
ATOM 631 O O . ARG A 1 86 ? -18.125 8.156 -6.945 1 98.69 86 ARG A O 1
ATOM 638 N N . ALA A 1 87 ? -17.625 6.426 -5.629 1 98.69 87 ALA A N 1
ATOM 639 C CA . ALA A 1 87 ? -18.031 7.121 -4.414 1 98.69 87 ALA A CA 1
ATOM 640 C C . ALA A 1 87 ? -17.203 8.375 -4.188 1 98.69 87 ALA A C 1
ATOM 642 O O . ALA A 1 87 ? -17.719 9.422 -3.818 1 98.69 87 ALA A O 1
ATOM 643 N N . VAL A 1 88 ? -15.906 8.258 -4.43 1 98.56 88 VAL A N 1
ATOM 644 C CA . VAL A 1 88 ? -14.992 9.383 -4.266 1 98.56 88 VAL A CA 1
ATOM 645 C C . VAL A 1 88 ? -15.336 10.477 -5.273 1 98.56 88 VAL A C 1
ATOM 647 O O . VAL A 1 88 ? -15.438 11.648 -4.914 1 98.56 88 VAL A O 1
ATOM 650 N N . ALA A 1 89 ? -15.531 10.078 -6.516 1 98.44 89 ALA A N 1
ATOM 651 C CA . ALA A 1 89 ? -15.875 11.039 -7.559 1 98.44 89 ALA A CA 1
ATOM 652 C C . ALA A 1 89 ? -17.141 11.805 -7.199 1 98.44 89 ALA A C 1
ATOM 654 O O . ALA A 1 89 ? -17.188 13.031 -7.309 1 98.44 89 ALA A O 1
ATOM 655 N N . GLN A 1 90 ? -18.141 11.109 -6.758 1 98.19 90 GLN A N 1
ATOM 656 C CA . GLN A 1 90 ? -19.406 11.719 -6.383 1 98.19 90 GLN A CA 1
ATOM 657 C C . GLN A 1 90 ? -19.234 12.672 -5.199 1 98.19 90 GLN A C 1
ATOM 659 O O . GLN A 1 90 ? -19.75 13.789 -5.211 1 98.19 90 GLN A O 1
ATOM 664 N N . ARG A 1 91 ? -18.531 12.258 -4.273 1 96.25 91 ARG A N 1
ATOM 665 C CA . ARG A 1 91 ? -18.312 13.078 -3.09 1 96.25 91 ARG A CA 1
ATOM 666 C C . ARG A 1 91 ? -17.547 14.352 -3.441 1 96.25 91 ARG A C 1
ATOM 668 O O . ARG A 1 91 ? -17.906 15.438 -2.971 1 96.25 91 ARG A O 1
ATOM 675 N N . LEU A 1 92 ? -16.516 14.227 -4.238 1 96.62 92 LEU A N 1
ATOM 676 C CA . LEU A 1 92 ? -15.711 15.383 -4.629 1 96.62 92 LEU A CA 1
ATOM 677 C C . LEU A 1 92 ? -16.562 16.391 -5.41 1 96.62 92 LEU A C 1
ATOM 679 O O . LEU A 1 92 ? -16.375 17.594 -5.27 1 96.62 92 LEU A O 1
ATOM 683 N N . GLY A 1 93 ? -17.438 15.867 -6.25 1 96.19 93 GLY A N 1
ATOM 684 C CA . GLY A 1 93 ? -18.359 16.75 -6.938 1 96.19 93 GLY A CA 1
ATOM 685 C C . GLY A 1 93 ? -19.234 17.562 -5.988 1 96.19 93 GLY A C 1
ATOM 686 O O . GLY A 1 93 ? -19.375 18.766 -6.156 1 96.19 93 GLY A O 1
ATOM 687 N N . ARG A 1 94 ? -19.672 16.953 -4.941 1 93.69 94 ARG A N 1
ATOM 688 C CA . ARG A 1 94 ? -20.609 17.562 -3.998 1 93.69 94 ARG A CA 1
ATOM 689 C C . ARG A 1 94 ? -19.875 18.5 -3.037 1 93.69 94 ARG A C 1
ATOM 691 O O . ARG A 1 94 ? -20.375 19.562 -2.691 1 93.69 94 ARG A O 1
ATOM 698 N N . THR A 1 95 ? -18.703 18.109 -2.621 1 92.06 95 THR A N 1
ATOM 699 C CA . THR A 1 95 ? -18.094 18.781 -1.477 1 92.06 95 THR A CA 1
ATOM 700 C C . THR A 1 95 ? -17 19.75 -1.934 1 92.06 95 THR A C 1
ATOM 702 O O . THR A 1 95 ? -16.688 20.719 -1.236 1 92.06 95 THR A O 1
ATOM 705 N N . ARG A 1 96 ? -16.453 19.484 -3.148 1 93.94 96 ARG A N 1
ATOM 706 C CA . ARG A 1 96 ? -15.281 20.266 -3.535 1 93.94 96 ARG A CA 1
ATOM 707 C C . ARG A 1 96 ? -15.484 20.906 -4.902 1 93.94 96 ARG A C 1
ATOM 709 O O . ARG A 1 96 ? -14.625 21.656 -5.375 1 93.94 96 ARG A O 1
ATOM 716 N N . GLY A 1 97 ? -16.562 20.578 -5.582 1 93.81 97 GLY A N 1
ATOM 717 C CA . GLY A 1 97 ? -16.828 21.109 -6.914 1 93.81 97 GLY A CA 1
ATOM 718 C C . GLY A 1 97 ? -15.93 20.484 -7.977 1 93.81 97 GLY A C 1
ATOM 719 O O . GLY A 1 97 ? -15.68 21.109 -9.016 1 93.81 97 GLY A O 1
ATOM 720 N N . ILE A 1 98 ? -15.406 19.359 -7.734 1 96.06 98 ILE A N 1
ATOM 721 C CA . ILE A 1 98 ? -14.547 18.656 -8.68 1 96.06 98 ILE A CA 1
ATOM 722 C C . ILE A 1 98 ? -15.367 17.625 -9.445 1 96.06 98 ILE A C 1
ATOM 724 O O . ILE A 1 98 ? -15.758 16.594 -8.883 1 96.06 98 ILE A O 1
ATOM 728 N N . ARG A 1 99 ? -15.672 17.891 -10.648 1 95.56 99 ARG A N 1
ATOM 729 C CA . ARG A 1 99 ? -16.344 16.922 -11.508 1 95.56 99 ARG A CA 1
ATOM 730 C C . ARG A 1 99 ? -15.344 16.062 -12.258 1 95.56 99 ARG A C 1
ATOM 732 O O . ARG A 1 99 ? -14.633 16.547 -13.141 1 95.56 99 ARG A O 1
ATOM 739 N N . VAL A 1 100 ? -15.312 14.789 -11.875 1 96.06 100 VAL A N 1
ATOM 740 C CA . VAL A 1 100 ? -14.297 13.914 -12.453 1 96.06 100 VAL A CA 1
ATOM 741 C C . VAL A 1 100 ? -14.922 12.578 -12.844 1 96.06 100 VAL A C 1
ATOM 743 O O . VAL A 1 100 ? -15.883 12.125 -12.211 1 96.06 100 VAL A O 1
ATOM 746 N N . ASP A 1 101 ? -14.414 12 -13.969 1 96.94 101 ASP A N 1
ATOM 747 C CA . ASP A 1 101 ? -14.703 10.609 -14.305 1 96.94 101 ASP A CA 1
ATOM 748 C C . ASP A 1 101 ? -14.094 9.656 -13.273 1 96.94 101 ASP A C 1
ATOM 750 O O . ASP A 1 101 ? -12.914 9.773 -12.938 1 96.94 101 ASP A O 1
ATOM 754 N N . PRO A 1 102 ? -14.914 8.711 -12.742 1 98 102 PRO A N 1
ATOM 755 C CA . PRO A 1 102 ? -14.352 7.742 -11.805 1 98 102 PRO A CA 1
ATOM 756 C C . PRO A 1 102 ? -13.078 7.082 -12.328 1 98 102 PRO A C 1
ATOM 758 O O . PRO A 1 102 ? -12.211 6.691 -11.539 1 98 102 PRO A O 1
ATOM 761 N N . ALA A 1 103 ? -12.898 6.961 -13.594 1 96.5 103 ALA A N 1
ATOM 762 C CA . ALA A 1 103 ? -11.719 6.355 -14.203 1 96.5 103 ALA A CA 1
ATOM 763 C C . ALA A 1 103 ? -10.469 7.184 -13.922 1 96.5 103 ALA A C 1
ATOM 765 O O . ALA A 1 103 ? -9.344 6.688 -14.031 1 96.5 103 ALA A O 1
ATOM 766 N N . ASP A 1 104 ? -10.656 8.477 -13.539 1 97.5 104 ASP A N 1
ATOM 767 C CA . ASP A 1 104 ? -9.531 9.375 -13.297 1 97.5 104 ASP A CA 1
ATOM 768 C C . ASP A 1 104 ? -9.18 9.422 -11.812 1 97.5 104 ASP A C 1
ATOM 770 O O . ASP A 1 104 ? -8.312 10.203 -11.398 1 97.5 104 ASP A O 1
ATOM 774 N N . VAL A 1 105 ? -9.859 8.602 -11.023 1 98.62 105 VAL A N 1
ATOM 775 C CA . VAL A 1 105 ? -9.594 8.484 -9.594 1 98.62 105 VAL A CA 1
ATOM 776 C C . VAL A 1 105 ? -8.734 7.246 -9.336 1 98.62 105 VAL A C 1
ATOM 778 O O . VAL A 1 105 ? -9.086 6.137 -9.742 1 98.62 105 VAL A O 1
ATOM 781 N N . VAL A 1 106 ? -7.59 7.418 -8.734 1 98.81 106 VAL A N 1
ATOM 782 C CA . VAL A 1 106 ? -6.738 6.32 -8.289 1 98.81 106 VAL A CA 1
ATOM 783 C C . VAL A 1 106 ? -6.734 6.246 -6.766 1 98.81 106 VAL A C 1
ATOM 785 O O . VAL A 1 106 ? -6.371 7.211 -6.094 1 98.81 106 VAL A O 1
ATOM 788 N N . VAL A 1 107 ? -7.191 5.133 -6.234 1 98.75 107 VAL A N 1
ATOM 789 C CA . VAL A 1 107 ? -7.148 4.926 -4.789 1 98.75 107 VAL A CA 1
ATOM 790 C C . VAL A 1 107 ? -5.715 4.637 -4.352 1 98.75 107 VAL A C 1
ATOM 792 O O . VAL A 1 107 ? -5.035 3.799 -4.945 1 98.75 107 VAL A O 1
ATOM 795 N N . VAL A 1 108 ? -5.273 5.324 -3.32 1 98.56 108 VAL A N 1
ATOM 796 C CA . VAL A 1 108 ? -3.889 5.23 -2.871 1 98.56 108 VAL A CA 1
ATOM 797 C C . VAL A 1 108 ? -3.85 5 -1.362 1 98.56 108 VAL A C 1
ATOM 799 O O . VAL A 1 108 ? -4.832 5.262 -0.662 1 98.56 108 VAL A O 1
ATOM 802 N N . ALA A 1 109 ? -2.725 4.496 -0.919 1 97.69 109 ALA A N 1
ATOM 803 C CA . ALA A 1 109 ? -2.486 4.344 0.514 1 97.69 109 ALA A CA 1
ATOM 804 C C . ALA A 1 109 ? -2.074 5.672 1.145 1 97.69 109 ALA A C 1
ATOM 806 O O . ALA A 1 109 ? -0.961 5.805 1.657 1 97.69 109 ALA A O 1
ATOM 807 N N . GLY A 1 110 ? -2.939 6.652 1.082 1 96.81 110 GLY A N 1
ATOM 808 C CA . GLY A 1 110 ? -2.68 7.992 1.589 1 96.81 110 GLY A CA 1
ATOM 809 C C . GLY A 1 110 ? -1.957 8.875 0.591 1 96.81 110 GLY A C 1
ATOM 810 O O . GLY A 1 110 ? -1.544 8.414 -0.474 1 96.81 110 GLY A O 1
ATOM 811 N N . VAL A 1 111 ? -1.802 10.102 0.968 1 97.69 111 VAL A N 1
ATOM 812 C CA . VAL A 1 111 ? -1.194 11.102 0.094 1 97.69 111 VAL A CA 1
ATOM 813 C C . VAL A 1 111 ? 0.281 10.773 -0.12 1 97.69 111 VAL A C 1
ATOM 815 O O . VAL A 1 111 ? 0.84 11.055 -1.182 1 97.69 111 VAL A O 1
ATOM 818 N N . ALA A 1 112 ? 0.888 10.125 0.84 1 97.5 112 ALA A N 1
ATOM 819 C CA . ALA A 1 112 ? 2.279 9.711 0.686 1 97.5 112 ALA A CA 1
ATOM 820 C C . ALA A 1 112 ? 2.463 8.859 -0.566 1 97.5 112 ALA A C 1
ATOM 822 O O . ALA A 1 112 ? 3.391 9.078 -1.348 1 97.5 112 ALA A O 1
ATOM 823 N N . GLN A 1 113 ? 1.599 7.918 -0.775 1 98.56 113 GLN A N 1
ATOM 824 C CA . GLN A 1 113 ? 1.724 7.09 -1.97 1 98.56 113 GLN A CA 1
ATOM 825 C C . GLN A 1 113 ? 1.401 7.887 -3.229 1 98.56 113 GLN A C 1
ATOM 827 O O . GLN A 1 113 ? 2.008 7.672 -4.281 1 98.56 113 GLN A O 1
ATOM 832 N N . ALA A 1 114 ? 0.41 8.758 -3.127 1 98.81 114 ALA A N 1
ATOM 833 C CA . ALA A 1 114 ? 0.119 9.625 -4.266 1 98.81 114 ALA A CA 1
ATOM 834 C C . ALA A 1 114 ? 1.372 10.359 -4.73 1 98.81 114 ALA A C 1
ATOM 836 O O . ALA A 1 114 ? 1.675 10.391 -5.926 1 98.81 114 ALA A O 1
ATOM 837 N N . LEU A 1 115 ? 2.078 10.891 -3.789 1 98.81 115 LEU A N 1
ATOM 838 C CA . LEU A 1 115 ? 3.283 11.648 -4.105 1 98.81 115 LEU A CA 1
ATOM 839 C C . LEU A 1 115 ? 4.375 10.734 -4.648 1 98.81 115 LEU A C 1
ATOM 841 O O . LEU A 1 115 ? 5.125 11.125 -5.551 1 98.81 115 LEU A O 1
ATOM 845 N N . ALA A 1 116 ? 4.461 9.562 -4.105 1 98.62 116 ALA A N 1
ATOM 846 C CA . ALA A 1 116 ? 5.422 8.594 -4.617 1 98.62 116 ALA A CA 1
ATOM 847 C C . ALA A 1 116 ? 5.145 8.258 -6.078 1 98.62 116 ALA A C 1
ATOM 849 O O . ALA A 1 116 ? 6.059 8.242 -6.906 1 98.62 116 ALA A O 1
ATOM 850 N N . LEU A 1 117 ? 3.895 7.977 -6.395 1 98.69 117 LEU A N 1
ATOM 851 C CA . LEU A 1 117 ? 3.496 7.656 -7.762 1 98.69 117 LEU A CA 1
ATOM 852 C C . LEU A 1 117 ? 3.781 8.82 -8.703 1 98.69 117 LEU A C 1
ATOM 854 O O . LEU A 1 117 ? 4.371 8.633 -9.766 1 98.69 117 LEU A O 1
ATOM 858 N N . LEU A 1 118 ? 3.387 10.008 -8.289 1 98.75 118 LEU A N 1
ATOM 859 C CA . LEU A 1 118 ? 3.588 11.188 -9.117 1 98.75 118 LEU A CA 1
ATOM 860 C C . LEU A 1 118 ? 5.074 11.453 -9.336 1 98.75 118 LEU A C 1
ATOM 862 O O . LEU A 1 118 ? 5.488 11.828 -10.438 1 98.75 118 LEU A O 1
ATOM 866 N N . ALA A 1 119 ? 5.832 11.305 -8.273 1 98.56 119 ALA A N 1
ATOM 867 C CA . ALA A 1 119 ? 7.273 11.516 -8.391 1 98.56 119 ALA A CA 1
ATOM 868 C C . ALA A 1 119 ? 7.871 10.609 -9.461 1 98.56 119 ALA A C 1
ATOM 870 O O . ALA A 1 119 ? 8.664 11.062 -10.289 1 98.56 119 ALA A O 1
ATOM 871 N N . GLN A 1 120 ? 7.508 9.367 -9.453 1 97.75 120 GLN A N 1
ATOM 872 C CA . GLN A 1 120 ? 8 8.414 -10.445 1 97.75 120 GLN A CA 1
ATOM 873 C C . GLN A 1 120 ? 7.578 8.828 -11.852 1 97.75 120 GLN A C 1
ATOM 875 O O . GLN A 1 120 ? 8.398 8.828 -12.773 1 97.75 120 GLN A O 1
ATOM 880 N N . VAL A 1 121 ? 6.348 9.172 -12 1 98.12 121 VAL A N 1
ATOM 881 C CA . VAL A 1 121 ? 5.793 9.547 -13.297 1 98.12 121 VAL A CA 1
ATOM 882 C C . VAL A 1 121 ? 6.5 10.797 -13.82 1 98.12 121 VAL A C 1
ATOM 884 O O . VAL A 1 121 ? 6.867 10.859 -14.992 1 98.12 121 VAL A O 1
ATOM 887 N N . LEU A 1 122 ? 6.68 11.766 -12.945 1 98 122 LEU A N 1
ATOM 888 C CA . LEU A 1 122 ? 7.332 13.016 -13.336 1 98 122 LEU A CA 1
ATOM 889 C C . LEU A 1 122 ? 8.789 12.766 -13.727 1 98 122 LEU A C 1
ATOM 891 O O . LEU A 1 122 ? 9.25 13.266 -14.75 1 98 122 LEU A O 1
ATOM 895 N N . ARG A 1 123 ? 9.445 11.984 -12.984 1 97.44 123 ARG A N 1
ATOM 896 C CA . ARG A 1 123 ? 10.844 11.688 -13.289 1 97.44 123 ARG A CA 1
ATOM 897 C C . ARG A 1 123 ? 10.969 10.945 -14.617 1 97.44 123 ARG A C 1
ATOM 899 O O . ARG A 1 123 ? 11.883 11.211 -15.398 1 97.44 123 ARG A O 1
ATOM 906 N N . ASP A 1 124 ? 10.102 10.008 -14.828 1 95.56 124 ASP A N 1
ATOM 907 C CA . ASP A 1 124 ? 10.086 9.289 -16.094 1 95.56 124 ASP A CA 1
ATOM 908 C C . ASP A 1 124 ? 9.898 10.242 -17.281 1 95.56 124 ASP A C 1
ATOM 910 O O . ASP A 1 124 ? 10.32 9.953 -18.391 1 95.56 124 ASP A O 1
ATOM 914 N N . ARG A 1 125 ? 9.328 11.367 -17 1 95.44 125 ARG A N 1
ATOM 915 C CA . ARG A 1 125 ? 9.062 12.367 -18.031 1 95.44 125 ARG A CA 1
ATOM 916 C C . ARG A 1 125 ? 10.156 13.422 -18.062 1 95.44 125 ARG A C 1
ATOM 918 O O . ARG A 1 125 ? 10.023 14.445 -18.734 1 95.44 125 ARG A O 1
ATOM 925 N N . GLY A 1 126 ? 11.125 13.289 -17.266 1 96.12 126 GLY A N 1
ATOM 926 C CA . GLY A 1 126 ? 12.289 14.164 -17.297 1 96.12 126 GLY A CA 1
ATOM 927 C C . GLY A 1 126 ? 12.18 15.336 -16.344 1 96.12 126 GLY A C 1
ATOM 928 O O . GLY A 1 126 ? 12.984 16.266 -16.406 1 96.12 126 GLY A O 1
ATOM 929 N N . ILE A 1 127 ? 11.141 15.289 -15.516 1 96.75 127 ILE A N 1
ATOM 930 C CA . ILE A 1 127 ? 10.977 16.344 -14.523 1 96.75 127 ILE A CA 1
ATOM 931 C C . ILE A 1 127 ? 11.711 15.961 -13.234 1 96.75 127 ILE A C 1
ATOM 933 O O . ILE A 1 127 ? 11.477 14.891 -12.68 1 96.75 127 ILE A O 1
ATOM 937 N N . ASP A 1 128 ? 12.523 16.875 -12.734 1 97.31 128 ASP A N 1
ATOM 938 C CA . ASP A 1 128 ? 13.383 16.5 -11.625 1 97.31 128 ASP A CA 1
ATOM 939 C C . ASP A 1 128 ? 13.141 17.391 -10.414 1 97.31 128 ASP A C 1
ATOM 941 O O . ASP A 1 128 ? 13.883 17.344 -9.43 1 97.31 128 ASP A O 1
ATOM 945 N N . ALA A 1 129 ? 12.062 18.25 -10.547 1 98.44 129 ALA A N 1
ATOM 946 C CA . ALA A 1 129 ? 11.781 19.141 -9.43 1 98.44 129 ALA A CA 1
ATOM 947 C C . ALA A 1 129 ? 10.289 19.422 -9.312 1 98.44 129 ALA A C 1
ATOM 949 O O . ALA A 1 129 ? 9.594 19.562 -10.32 1 98.44 129 ALA A O 1
ATOM 950 N N . VAL A 1 130 ? 9.867 19.453 -8.133 1 98.81 130 VAL A N 1
ATOM 951 C CA . VAL A 1 130 ? 8.547 19.953 -7.758 1 98.81 130 VAL A CA 1
ATOM 952 C C . VAL A 1 130 ? 8.68 21.047 -6.703 1 98.81 130 VAL A C 1
ATOM 954 O O . VAL A 1 130 ? 9.141 20.781 -5.586 1 98.81 130 VAL A O 1
ATOM 957 N N . ALA A 1 131 ? 8.336 22.281 -7.094 1 98.94 131 ALA A N 1
ATOM 958 C CA . ALA A 1 131 ? 8.375 23.359 -6.113 1 98.94 131 ALA A CA 1
ATOM 959 C C . ALA A 1 131 ? 7.367 23.141 -4.996 1 98.94 131 ALA A C 1
ATOM 961 O O . ALA A 1 131 ? 6.328 22.5 -5.207 1 98.94 131 ALA A O 1
ATOM 962 N N . VAL A 1 132 ? 7.75 23.594 -3.836 1 98.94 132 VAL A N 1
ATOM 963 C CA . VAL A 1 132 ? 6.855 23.438 -2.691 1 98.94 132 VAL A CA 1
ATOM 964 C C . VAL A 1 132 ? 6.754 24.766 -1.937 1 98.94 132 VAL A C 1
ATOM 966 O O . VAL A 1 132 ? 7.656 25.594 -2.012 1 98.94 132 VAL A O 1
ATOM 969 N N . GLU A 1 133 ? 5.703 24.938 -1.246 1 98.88 133 GLU A N 1
ATOM 970 C CA . GLU A 1 133 ? 5.504 26.109 -0.408 1 98.88 133 GLU A CA 1
ATOM 971 C C . GLU A 1 133 ? 6.551 26.188 0.699 1 98.88 133 GLU A C 1
ATOM 973 O O . GLU A 1 133 ? 7.02 25.156 1.188 1 98.88 133 GLU A O 1
ATOM 978 N N . ASP A 1 134 ? 6.816 27.469 1.151 1 98.81 134 ASP A N 1
ATOM 979 C CA . ASP A 1 134 ? 7.742 27.719 2.246 1 98.81 134 ASP A CA 1
ATOM 980 C C . ASP A 1 134 ? 7.262 28.891 3.115 1 98.81 134 ASP A C 1
ATOM 982 O O . ASP A 1 134 ? 7.32 30.047 2.701 1 98.81 134 ASP A O 1
ATOM 986 N N . PRO A 1 135 ? 6.879 28.641 4.383 1 98.38 135 PRO A N 1
ATOM 987 C CA . PRO A 1 135 ? 6.895 27.312 5 1 98.38 135 PRO A CA 1
ATOM 988 C C . PRO A 1 135 ? 5.922 26.344 4.336 1 98.38 135 PRO A C 1
ATOM 990 O O . PRO A 1 135 ? 4.938 26.766 3.727 1 98.38 135 PRO A O 1
ATOM 993 N N . GLY A 1 136 ? 6.301 25.078 4.422 1 98.5 136 GLY A N 1
ATOM 994 C CA . GLY A 1 136 ? 5.492 23.969 3.945 1 98.5 136 GLY A CA 1
ATOM 995 C C . GLY A 1 136 ? 5.789 22.672 4.66 1 98.5 136 GLY A C 1
ATOM 996 O O . GLY A 1 136 ? 6.746 22.578 5.434 1 98.5 136 GLY A O 1
ATOM 997 N N . SER A 1 137 ? 5.043 21.719 4.445 1 97.94 137 SER A N 1
ATOM 998 C CA . SER A 1 137 ? 5.133 20.438 5.148 1 97.94 137 SER A CA 1
ATOM 999 C C . SER A 1 137 ? 6.504 19.797 4.965 1 97.94 137 SER A C 1
ATOM 1001 O O . SER A 1 137 ? 6.887 19.453 3.844 1 97.94 137 SER A O 1
ATOM 1003 N N . LEU A 1 138 ? 7.207 19.594 6.113 1 97.94 138 LEU A N 1
ATOM 1004 C CA . LEU A 1 138 ? 8.453 18.844 6.09 1 97.94 138 LEU A CA 1
ATOM 1005 C C . LEU A 1 138 ? 8.234 17.438 5.531 1 97.94 138 LEU A C 1
ATOM 1007 O O . LEU A 1 138 ? 9.023 16.969 4.715 1 97.94 138 LEU A O 1
ATOM 1011 N N . GLY A 1 139 ? 7.152 16.75 5.949 1 96.62 139 GLY A N 1
ATOM 1012 C CA . GLY A 1 139 ? 6.855 15.398 5.512 1 96.62 139 GLY A CA 1
ATOM 1013 C C . GLY A 1 139 ? 6.684 15.281 4.012 1 96.62 139 GLY A C 1
ATOM 1014 O O . GLY A 1 139 ? 7.234 14.367 3.389 1 96.62 139 GLY A O 1
ATOM 1015 N N . THR A 1 140 ? 5.926 16.172 3.418 1 97.12 140 THR A N 1
ATOM 1016 C CA . THR A 1 140 ? 5.699 16.172 1.978 1 97.12 140 THR A CA 1
ATOM 1017 C C . THR A 1 140 ? 7 16.438 1.225 1 97.12 140 THR A C 1
ATOM 1019 O O . THR A 1 140 ? 7.273 15.789 0.209 1 97.12 140 THR A O 1
ATOM 1022 N N . ARG A 1 141 ? 7.746 17.391 1.694 1 97.88 141 ARG A N 1
ATOM 1023 C CA . ARG A 1 141 ? 9.039 17.703 1.087 1 97.88 141 ARG A CA 1
ATOM 1024 C C . ARG A 1 141 ? 9.953 16.484 1.111 1 97.88 141 ARG A C 1
ATOM 1026 O O . ARG A 1 141 ? 10.539 16.109 0.09 1 97.88 141 ARG A O 1
ATOM 1033 N N . GLN A 1 142 ? 10.062 15.859 2.254 1 97.44 142 GLN A N 1
ATOM 1034 C CA . GLN A 1 142 ? 10.906 14.68 2.408 1 97.44 142 GLN A CA 1
ATOM 1035 C C . GLN A 1 142 ? 10.43 13.539 1.509 1 97.44 142 GLN A C 1
ATOM 1037 O O . GLN A 1 142 ? 11.242 12.797 0.953 1 97.44 142 GLN A O 1
ATOM 1042 N N . GLN A 1 143 ? 9.148 13.414 1.399 1 97.75 143 GLN A N 1
ATOM 1043 C CA . GLN A 1 143 ? 8.578 12.367 0.553 1 97.75 143 GLN A CA 1
ATOM 1044 C C . GLN A 1 143 ? 8.992 12.555 -0.904 1 97.75 143 GLN A C 1
ATOM 1046 O O . GLN A 1 143 ? 9.43 11.609 -1.559 1 97.75 143 GLN A O 1
ATOM 1051 N N . LEU A 1 144 ? 8.859 13.758 -1.406 1 98.44 144 LEU A N 1
ATOM 1052 C CA . LEU A 1 144 ? 9.258 14.047 -2.777 1 98.44 144 LEU A CA 1
ATOM 1053 C C . LEU A 1 144 ? 10.758 13.844 -2.963 1 98.44 144 LEU A C 1
ATOM 1055 O O . LEU A 1 144 ? 11.195 13.234 -3.943 1 98.44 144 LEU A O 1
ATOM 1059 N N . GLN A 1 145 ? 11.523 14.281 -1.979 1 98.19 145 GLN A N 1
ATOM 1060 C CA . GLN A 1 145 ? 12.977 14.18 -2.049 1 98.19 145 GLN A CA 1
ATOM 1061 C C . GLN A 1 145 ? 13.43 12.727 -1.999 1 98.19 145 GLN A C 1
ATOM 1063 O O . GLN A 1 145 ? 14.406 12.344 -2.648 1 98.19 145 GLN A O 1
ATOM 1068 N N . ALA A 1 146 ? 12.734 11.977 -1.26 1 96.69 146 ALA A N 1
ATOM 1069 C CA . ALA A 1 146 ? 13.055 10.555 -1.153 1 96.69 146 ALA A CA 1
ATOM 1070 C C . ALA A 1 146 ? 12.953 9.867 -2.51 1 96.69 146 ALA A C 1
ATOM 1072 O O . ALA A 1 146 ? 13.578 8.828 -2.734 1 96.69 146 ALA A O 1
ATOM 1073 N N . TRP A 1 147 ? 12.227 10.414 -3.402 1 97.38 147 TRP A N 1
ATOM 1074 C CA . TRP A 1 147 ? 12.055 9.836 -4.73 1 97.38 147 TRP A CA 1
ATOM 1075 C C . TRP A 1 147 ? 12.891 10.578 -5.766 1 97.38 147 TRP A C 1
ATOM 1077 O O . TRP A 1 147 ? 12.648 10.461 -6.969 1 97.38 147 TRP A O 1
ATOM 1087 N N . GLY A 1 148 ? 13.805 11.445 -5.285 1 96.62 148 GLY A N 1
ATOM 1088 C CA . GLY A 1 148 ? 14.82 12.016 -6.152 1 96.62 148 GLY A CA 1
ATOM 1089 C C . GLY A 1 148 ? 14.422 13.352 -6.75 1 96.62 148 GLY A C 1
ATOM 1090 O O . GLY A 1 148 ? 15.031 13.82 -7.711 1 96.62 148 GLY A O 1
ATOM 1091 N N . LEU A 1 149 ? 13.391 13.953 -6.23 1 98.38 149 LEU A N 1
ATOM 1092 C CA . LEU A 1 149 ? 12.969 15.25 -6.738 1 98.38 149 LEU A CA 1
ATOM 1093 C C . LEU A 1 149 ? 13.531 16.375 -5.879 1 98.38 149 LEU A C 1
ATOM 1095 O O . LEU A 1 149 ? 13.523 16.297 -4.648 1 98.38 149 LEU A O 1
ATOM 1099 N N . ALA A 1 150 ? 14.023 17.375 -6.551 1 98.56 150 ALA A N 1
ATOM 1100 C CA . ALA A 1 150 ? 14.312 18.625 -5.836 1 98.56 150 ALA A CA 1
ATOM 1101 C C . ALA A 1 150 ? 13.023 19.344 -5.438 1 98.56 150 ALA A C 1
ATOM 1103 O O . ALA A 1 150 ? 11.992 19.172 -6.09 1 98.56 150 ALA A O 1
ATOM 1104 N N . THR A 1 151 ? 13.078 20.078 -4.375 1 98.69 151 THR A N 1
ATOM 1105 C CA . THR A 1 151 ? 11.898 20.781 -3.879 1 98.69 151 THR A CA 1
ATOM 1106 C C . THR A 1 151 ? 12.195 22.25 -3.631 1 98.69 151 THR A C 1
ATOM 1108 O O . THR A 1 151 ? 12.156 22.719 -2.49 1 98.69 151 THR A O 1
ATOM 1111 N N . PRO A 1 152 ? 12.406 23.062 -4.699 1 98.81 152 PRO A N 1
ATOM 1112 C CA . PRO A 1 152 ? 12.672 24.484 -4.477 1 98.81 152 PRO A CA 1
ATOM 1113 C C . PRO A 1 152 ? 11.523 25.188 -3.77 1 98.81 152 PRO A C 1
ATOM 1115 O O . PRO A 1 152 ? 10.352 24.906 -4.031 1 98.81 152 PRO A O 1
ATOM 1118 N N . PRO A 1 153 ? 11.844 26.125 -2.916 1 98.75 153 PRO A N 1
ATOM 1119 C CA . PRO A 1 153 ? 10.828 26.766 -2.078 1 98.75 153 PRO A CA 1
ATOM 1120 C C . PRO A 1 153 ? 10.094 27.906 -2.799 1 98.75 153 PRO A C 1
ATOM 1122 O O . PRO A 1 153 ? 10.719 28.703 -3.504 1 98.75 153 PRO A O 1
ATOM 1125 N N . VAL A 1 154 ? 8.805 27.906 -2.672 1 98.88 154 VAL A N 1
ATOM 1126 C CA . VAL A 1 154 ? 7.949 29.031 -3.055 1 98.88 154 VAL A CA 1
ATOM 1127 C C . VAL A 1 154 ? 7.477 29.766 -1.807 1 98.88 154 VAL A C 1
ATOM 1129 O O . VAL A 1 154 ? 6.676 29.25 -1.03 1 98.88 154 VAL A O 1
ATOM 1132 N N . PRO A 1 155 ? 7.883 31 -1.625 1 98.56 155 PRO A N 1
ATOM 1133 C CA . PRO A 1 155 ? 7.488 31.703 -0.409 1 98.56 155 PRO A CA 1
ATOM 1134 C C . PRO A 1 155 ? 5.977 31.875 -0.284 1 98.56 155 PRO A C 1
ATOM 1136 O O . PRO A 1 155 ? 5.285 32.031 -1.292 1 98.56 155 PRO A O 1
ATOM 1139 N N . VAL A 1 156 ? 5.5 31.844 0.96 1 98.5 156 VAL A N 1
ATOM 1140 C CA . VAL A 1 156 ? 4.09 32.031 1.294 1 98.5 156 VAL A CA 1
ATOM 1141 C C . VAL A 1 156 ? 3.918 33.312 2.121 1 98.5 156 VAL A C 1
ATOM 1143 O O . VAL A 1 156 ? 4.676 33.531 3.064 1 98.5 156 VAL A O 1
ATOM 1146 N N . ASP A 1 157 ? 2.967 34.156 1.758 1 97.25 157 ASP A N 1
ATOM 1147 C CA . ASP A 1 157 ? 2.635 35.344 2.543 1 97.25 157 ASP A CA 1
ATOM 1148 C C . ASP A 1 157 ? 1.145 35.375 2.871 1 97.25 157 ASP A C 1
ATOM 1150 O O . ASP A 1 157 ? 0.475 34.344 2.875 1 97.25 157 ASP A O 1
ATOM 1154 N N . GLY A 1 158 ? 0.64 36.5 3.297 1 96.75 158 GLY A N 1
ATOM 1155 C CA . GLY A 1 158 ? -0.734 36.625 3.756 1 96.75 158 GLY A CA 1
ATOM 1156 C C . GLY A 1 158 ? -1.754 36.344 2.664 1 96.75 158 GLY A C 1
ATOM 1157 O O . GLY A 1 158 ? -2.949 36.219 2.941 1 96.75 158 GLY A O 1
ATOM 1158 N N . ARG A 1 159 ? -1.258 36.188 1.459 1 97.69 159 ARG A N 1
ATOM 1159 C CA . ARG A 1 159 ? -2.158 35.938 0.339 1 97.69 159 ARG A CA 1
ATOM 1160 C C . ARG A 1 159 ? -1.926 34.531 -0.239 1 97.69 159 ARG A C 1
ATOM 1162 O O . ARG A 1 159 ? -2.439 34.219 -1.312 1 97.69 159 ARG A O 1
ATOM 1169 N N . GLY A 1 160 ? -1.121 33.75 0.402 1 98 160 GLY A N 1
ATOM 1170 C CA . GLY A 1 160 ? -0.792 32.406 -0.076 1 98 160 GLY A CA 1
ATOM 1171 C C . GLY A 1 160 ? 0.528 32.344 -0.822 1 98 160 GLY A C 1
ATOM 1172 O O . GLY A 1 160 ? 1.383 33.219 -0.648 1 98 160 GLY A O 1
ATOM 1173 N N . ALA A 1 161 ? 0.742 31.328 -1.59 1 98.75 161 ALA A N 1
ATOM 1174 C CA . ALA A 1 161 ? 1.98 31.109 -2.328 1 98.75 161 ALA A CA 1
ATOM 1175 C C . ALA A 1 161 ? 2.252 32.25 -3.314 1 98.75 161 ALA A C 1
ATOM 1177 O O . ALA A 1 161 ? 1.341 32.688 -4.012 1 98.75 161 ALA A O 1
ATOM 1178 N N . ARG A 1 162 ? 3.475 32.656 -3.385 1 98.69 162 ARG A N 1
ATOM 1179 C CA . ARG A 1 162 ? 3.891 33.688 -4.316 1 98.69 162 ARG A CA 1
ATOM 1180 C C . ARG A 1 162 ? 4.152 33.125 -5.703 1 98.69 162 ARG A C 1
ATOM 1182 O O . ARG A 1 162 ? 5.246 32.625 -5.977 1 98.69 162 ARG A O 1
ATOM 1189 N N . ILE A 1 163 ? 3.252 33.375 -6.559 1 98.5 163 ILE A N 1
ATOM 1190 C CA . ILE A 1 163 ? 3.301 32.781 -7.887 1 98.5 163 ILE A CA 1
ATOM 1191 C C . ILE A 1 163 ? 4.391 33.438 -8.719 1 98.5 163 ILE A C 1
ATOM 1193 O O . ILE A 1 163 ? 4.996 32.812 -9.586 1 98.5 163 ILE A O 1
ATOM 1197 N N . ASP A 1 164 ? 4.633 34.719 -8.469 1 98.06 164 ASP A N 1
ATOM 1198 C CA . ASP A 1 164 ? 5.742 35.406 -9.141 1 98.06 164 ASP A CA 1
ATOM 1199 C C . ASP A 1 164 ? 7.066 34.688 -8.844 1 98.06 164 ASP A C 1
ATOM 1201 O O . ASP A 1 164 ? 7.891 34.5 -9.742 1 98.06 164 ASP A O 1
ATOM 1205 N N . ALA A 1 165 ? 7.293 34.312 -7.605 1 98.31 165 ALA A N 1
ATOM 1206 C CA . ALA A 1 165 ? 8.484 33.562 -7.227 1 98.31 165 ALA A CA 1
ATOM 1207 C C . ALA A 1 165 ? 8.516 32.188 -7.898 1 98.31 165 ALA A C 1
ATOM 1209 O O . ALA A 1 165 ? 9.57 31.719 -8.328 1 98.31 165 ALA A O 1
ATOM 1210 N N . LEU A 1 166 ? 7.371 31.562 -7.98 1 98.56 166 LEU A N 1
ATOM 1211 C CA . LEU A 1 166 ? 7.262 30.281 -8.672 1 98.56 166 LEU A CA 1
ATOM 1212 C C . LEU A 1 166 ? 7.707 30.406 -10.125 1 98.56 166 LEU A C 1
ATOM 1214 O O . LEU A 1 166 ? 8.477 29.578 -10.617 1 98.56 166 LEU A O 1
ATOM 1218 N N . ARG A 1 167 ? 7.277 31.406 -10.773 1 97.75 167 ARG A N 1
ATOM 1219 C CA . ARG A 1 167 ? 7.652 31.656 -12.164 1 97.75 167 ARG A CA 1
ATOM 1220 C C . ARG A 1 167 ? 9.164 31.844 -12.297 1 97.75 167 ARG A C 1
ATOM 1222 O O . ARG A 1 167 ? 9.773 31.328 -13.234 1 97.75 167 ARG A O 1
ATOM 1229 N N . ALA A 1 168 ? 9.68 32.531 -11.359 1 97.94 168 ALA A N 1
ATOM 1230 C CA . ALA A 1 168 ? 11.109 32.844 -11.398 1 97.94 168 ALA A CA 1
ATOM 1231 C C . ALA A 1 168 ? 11.945 31.562 -11.211 1 97.94 168 ALA A C 1
ATOM 1233 O O . ALA A 1 168 ? 13.062 31.469 -11.727 1 97.94 168 ALA A O 1
ATOM 1234 N N . LEU A 1 169 ? 11.453 30.609 -10.492 1 97.19 169 LEU A N 1
ATOM 1235 C CA . LEU A 1 169 ? 12.141 29.344 -10.25 1 97.19 169 LEU A CA 1
ATOM 1236 C C . LEU A 1 169 ? 12.25 28.531 -11.539 1 97.19 169 LEU A C 1
ATOM 1238 O O . LEU A 1 169 ? 13.141 27.688 -11.672 1 97.19 169 LEU A O 1
ATOM 1242 N N . GLY A 1 170 ? 11.305 28.703 -12.477 1 96 170 GLY A N 1
ATOM 1243 C CA . GLY A 1 170 ? 11.242 27.906 -13.688 1 96 170 GLY A CA 1
ATOM 1244 C C . GLY A 1 170 ? 10.867 26.453 -13.422 1 96 170 GLY A C 1
ATOM 1245 O O . GLY A 1 170 ? 11.203 25.562 -14.211 1 96 170 GLY A O 1
ATOM 1246 N N . ALA A 1 171 ? 10.289 26.172 -12.32 1 94 171 ALA A N 1
ATOM 1247 C CA . ALA A 1 171 ? 9.898 24.797 -11.977 1 94 171 ALA A CA 1
ATOM 1248 C C . ALA A 1 171 ? 8.688 24.359 -12.789 1 94 171 ALA A C 1
ATOM 1250 O O . ALA A 1 171 ? 7.719 25.109 -12.93 1 94 171 ALA A O 1
ATOM 1251 N N . PRO A 1 172 ? 8.734 23.188 -13.289 1 96.62 172 PRO A N 1
ATOM 1252 C CA . PRO A 1 172 ? 7.641 22.719 -14.141 1 96.62 172 PRO A CA 1
ATOM 1253 C C . PRO A 1 172 ? 6.438 22.219 -13.344 1 96.62 172 PRO A C 1
ATOM 1255 O O . PRO A 1 172 ? 5.367 21.984 -13.914 1 96.62 172 PRO A O 1
ATOM 1258 N N . ALA A 1 173 ? 6.59 21.969 -12.094 1 98.62 173 ALA A N 1
ATOM 1259 C CA . ALA A 1 173 ? 5.523 21.484 -11.227 1 98.62 173 ALA A CA 1
ATOM 1260 C C . ALA A 1 173 ? 5.605 22.109 -9.844 1 98.62 173 ALA A C 1
ATOM 1262 O O . ALA A 1 173 ? 6.68 22.547 -9.406 1 98.62 173 ALA A O 1
ATOM 1263 N N . VAL A 1 174 ? 4.43 22.219 -9.148 1 98.88 174 VAL A N 1
ATOM 1264 C CA . VAL A 1 174 ? 4.379 22.797 -7.812 1 98.88 174 VAL A CA 1
ATOM 1265 C C . VAL A 1 174 ? 3.355 22.047 -6.965 1 98.88 174 VAL A C 1
ATOM 1267 O O . VAL A 1 174 ? 2.324 21.609 -7.473 1 98.88 174 VAL A O 1
ATOM 1270 N N . LEU A 1 175 ? 3.682 21.75 -5.754 1 98.88 175 LEU A N 1
ATOM 1271 C CA . LEU A 1 175 ? 2.744 21.219 -4.773 1 98.88 175 LEU A CA 1
ATOM 1272 C C . LEU A 1 175 ? 2.223 22.312 -3.863 1 98.88 175 LEU A C 1
ATOM 1274 O O . LEU A 1 175 ? 3.008 23.047 -3.25 1 98.88 175 LEU A O 1
ATOM 1278 N N . LEU A 1 176 ? 0.88 22.453 -3.787 1 98.69 176 LEU A N 1
ATOM 1279 C CA . LEU A 1 176 ? 0.251 23.531 -3.029 1 98.69 176 LEU A CA 1
ATOM 1280 C C . LEU A 1 176 ? -0.837 22.984 -2.111 1 98.69 176 LEU A C 1
ATOM 1282 O O . LEU A 1 176 ? -1.416 21.938 -2.385 1 98.69 176 LEU A O 1
ATOM 1286 N N . THR A 1 177 ? -1.086 23.672 -1.05 1 98.12 177 THR A N 1
ATOM 1287 C CA . THR A 1 177 ? -2.23 23.484 -0.165 1 98.12 177 THR A CA 1
ATOM 1288 C C . THR A 1 177 ? -3.121 24.719 -0.162 1 98.12 177 THR A C 1
ATOM 1290 O O . THR A 1 177 ? -3.232 25.406 0.853 1 98.12 177 THR A O 1
ATOM 1293 N N . PRO A 1 178 ? -3.854 24.984 -1.199 1 96.94 178 PRO A N 1
ATOM 1294 C CA . PRO A 1 178 ? -4.453 26.297 -1.465 1 96.94 178 PRO A CA 1
ATOM 1295 C C . PRO A 1 178 ? -5.629 26.594 -0.541 1 96.94 178 PRO A C 1
ATOM 1297 O O . PRO A 1 178 ? -5.922 27.766 -0.275 1 96.94 178 PRO A O 1
ATOM 1300 N N . ALA A 1 179 ? -6.312 25.641 -0.115 1 95.19 179 ALA A N 1
ATOM 1301 C CA . ALA A 1 179 ? -7.523 25.875 0.674 1 95.19 179 ALA A CA 1
ATOM 1302 C C . ALA A 1 179 ? -7.176 26.219 2.117 1 95.19 179 ALA A C 1
ATOM 1304 O O . ALA A 1 179 ? -7.82 27.078 2.723 1 95.19 179 ALA A O 1
ATOM 1305 N N . HIS A 1 180 ? -6.258 25.594 2.652 1 96 180 HIS A N 1
ATOM 1306 C CA . HIS A 1 180 ? -5.719 25.766 3.996 1 96 180 HIS A CA 1
ATOM 1307 C C . HIS A 1 180 ? -4.227 25.438 4.035 1 96 180 HIS A C 1
ATOM 1309 O O . HIS A 1 180 ? -3.838 24.328 4.371 1 96 180 HIS A O 1
ATOM 1315 N N . GLN A 1 181 ? -3.471 26.516 3.771 1 97.94 181 GLN A N 1
ATOM 1316 C CA . GLN A 1 181 ? -2.037 26.328 3.578 1 97.94 181 GLN A CA 1
ATOM 1317 C C . GLN A 1 181 ? -1.387 25.734 4.824 1 97.94 181 GLN A C 1
ATOM 1319 O O . GLN A 1 181 ? -1.665 26.172 5.945 1 97.94 181 GLN A O 1
ATOM 1324 N N . PHE A 1 182 ? -0.684 24.688 4.699 1 98.38 182 PHE A N 1
ATOM 1325 C CA . PHE A 1 182 ? 0.093 24.141 5.801 1 98.38 182 PHE A CA 1
ATOM 1326 C C . PHE A 1 182 ? 1.475 24.766 5.863 1 98.38 182 PHE A C 1
ATOM 1328 O O . PHE A 1 182 ? 2.219 24.75 4.883 1 98.38 182 PHE A O 1
ATOM 1335 N N . PRO A 1 183 ? 1.84 25.266 6.918 1 98.19 183 PRO A N 1
ATOM 1336 C CA . PRO A 1 183 ? 1.136 25.172 8.195 1 98.19 183 PRO A CA 1
ATOM 1337 C C . PRO A 1 183 ? 0.428 26.453 8.586 1 98.19 183 PRO A C 1
ATOM 1339 O O . PRO A 1 183 ? -0.179 26.531 9.656 1 98.19 183 PRO A O 1
ATOM 1342 N N . THR A 1 184 ? 0.389 27.484 7.742 1 97.44 184 THR A N 1
ATOM 1343 C CA . THR A 1 184 ? 0.026 28.828 8.172 1 97.44 184 THR A CA 1
ATOM 1344 C C . THR A 1 184 ? -1.49 29 8.195 1 97.44 184 THR A C 1
ATOM 1346 O O . THR A 1 184 ? -2.01 29.906 8.859 1 97.44 184 THR A O 1
ATOM 1349 N N . GLY A 1 185 ? -2.137 28.25 7.375 1 96.56 185 GLY A N 1
ATOM 1350 C CA . GLY A 1 185 ? -3.588 28.328 7.312 1 96.56 185 GLY A CA 1
ATOM 1351 C C . GLY A 1 185 ? -4.09 29.359 6.316 1 96.56 185 GLY A C 1
ATOM 1352 O O . GLY A 1 185 ? -5.297 29.484 6.102 1 96.56 185 GLY A O 1
ATOM 1353 N N . VAL A 1 186 ? -3.232 30.062 5.633 1 96.56 186 VAL A N 1
ATOM 1354 C CA . VAL A 1 186 ? -3.646 31.109 4.711 1 96.56 186 VAL A CA 1
ATOM 1355 C C . VAL A 1 186 ? -4.273 30.484 3.465 1 96.56 186 VAL A C 1
ATOM 1357 O O . VAL A 1 186 ? -3.869 29.406 3.031 1 96.56 186 VAL A O 1
ATOM 1360 N N . VAL A 1 187 ? -5.273 31.125 2.934 1 96.38 187 VAL A N 1
ATOM 1361 C CA . VAL A 1 187 ? -5.938 30.703 1.702 1 96.38 187 VAL A CA 1
ATOM 1362 C C . VAL A 1 187 ? -5.242 31.344 0.5 1 96.38 187 VAL A C 1
ATOM 1364 O O . VAL A 1 187 ? -4.852 32.5 0.547 1 96.38 187 VAL A O 1
ATOM 1367 N N . LEU A 1 188 ? -5.012 30.562 -0.521 1 97.62 188 LEU A N 1
ATOM 1368 C CA . LEU A 1 188 ? -4.598 31.172 -1.779 1 97.62 188 LEU A CA 1
ATOM 1369 C C . LEU A 1 188 ? -5.691 32.062 -2.332 1 97.62 188 LEU A C 1
ATOM 1371 O O . LEU A 1 188 ? -6.73 31.594 -2.789 1 97.62 188 LEU A O 1
ATOM 1375 N N . ASP A 1 189 ? -5.441 33.312 -2.312 1 95.88 189 ASP A N 1
ATOM 1376 C CA . ASP A 1 189 ? -6.539 34.219 -2.609 1 95.88 189 ASP A CA 1
ATOM 1377 C C . ASP A 1 189 ? -6.793 34.312 -4.113 1 95.88 189 ASP A C 1
ATOM 1379 O O . ASP A 1 189 ? -6.113 33.656 -4.902 1 95.88 189 ASP A O 1
ATOM 1383 N N . GLY A 1 190 ? -7.797 35.125 -4.48 1 95.88 190 GLY A N 1
ATOM 1384 C CA . GLY A 1 190 ? -8.273 35.188 -5.855 1 95.88 190 GLY A CA 1
ATOM 1385 C C . GLY A 1 190 ? -7.219 35.656 -6.832 1 95.88 190 GLY A C 1
ATOM 1386 O O . GLY A 1 190 ? -7.098 35.125 -7.934 1 95.88 190 GLY A O 1
ATOM 1387 N N . ARG A 1 191 ? -6.539 36.625 -6.5 1 97 191 ARG A N 1
ATOM 1388 C CA . ARG A 1 191 ? -5.496 37.156 -7.375 1 97 191 ARG A CA 1
ATOM 1389 C C . ARG A 1 191 ? -4.414 36.094 -7.617 1 97 191 ARG A C 1
ATOM 1391 O O . ARG A 1 191 ? -4.004 35.875 -8.758 1 97 191 ARG A O 1
ATOM 1398 N N . ARG A 1 192 ? -3.949 35.469 -6.543 1 97.69 192 ARG A N 1
ATOM 1399 C CA . ARG A 1 192 ? -2.934 34.438 -6.645 1 97.69 192 ARG A CA 1
ATOM 1400 C C . ARG A 1 192 ? -3.445 33.25 -7.461 1 97.69 192 ARG A C 1
ATOM 1402 O O . ARG A 1 192 ? -2.682 32.625 -8.195 1 97.69 192 ARG A O 1
ATOM 1409 N N . ARG A 1 193 ? -4.656 32.938 -7.332 1 97.44 193 ARG A N 1
ATOM 1410 C CA . ARG A 1 193 ? -5.254 31.875 -8.109 1 97.44 193 ARG A CA 1
ATOM 1411 C C . ARG A 1 193 ? -5.215 32.188 -9.602 1 97.44 193 ARG A C 1
ATOM 1413 O O . ARG A 1 193 ? -4.914 31.312 -10.422 1 97.44 193 ARG A O 1
ATOM 1420 N N . ARG A 1 194 ? -5.539 33.406 -9.961 1 97.12 194 ARG A N 1
ATOM 1421 C CA . ARG A 1 194 ? -5.48 33.812 -11.359 1 97.12 194 ARG A CA 1
ATOM 1422 C C . ARG A 1 194 ? -4.059 33.75 -11.898 1 97.12 194 ARG A C 1
ATOM 1424 O O . ARG A 1 194 ? -3.838 33.281 -13.023 1 97.12 194 ARG A O 1
ATOM 1431 N N . GLU A 1 195 ? -3.162 34.188 -11.094 1 97.94 195 GLU A N 1
ATOM 1432 C CA . GLU A 1 195 ? -1.756 34.094 -11.477 1 97.94 195 GLU A CA 1
ATOM 1433 C C . GLU A 1 195 ? -1.337 32.625 -11.68 1 97.94 195 GLU A C 1
ATOM 1435 O O . GLU A 1 195 ? -0.599 32.312 -12.609 1 97.94 195 GLU A O 1
ATOM 1440 N N . LEU A 1 196 ? -1.789 31.797 -10.812 1 98.12 196 LEU A N 1
ATOM 1441 C CA . LEU A 1 196 ? -1.479 30.375 -10.906 1 98.12 196 LEU A CA 1
ATOM 1442 C C . LEU A 1 196 ? -2.078 29.766 -12.172 1 98.12 196 LEU A C 1
ATOM 1444 O O . LEU A 1 196 ? -1.447 28.922 -12.82 1 98.12 196 LEU A O 1
ATOM 1448 N N . MET A 1 197 ? -3.273 30.172 -12.484 1 96.94 197 MET A N 1
ATOM 1449 C CA . MET A 1 197 ? -3.928 29.703 -13.703 1 96.94 197 MET A CA 1
ATOM 1450 C C . MET A 1 197 ? -3.109 30.062 -14.938 1 96.94 197 MET A C 1
ATOM 1452 O O . MET A 1 197 ? -2.951 29.25 -15.844 1 96.94 197 MET A O 1
ATOM 1456 N N . ALA A 1 198 ? -2.643 31.25 -14.898 1 97 198 ALA A N 1
ATOM 1457 C CA . ALA A 1 198 ? -1.799 31.688 -16.016 1 97 198 ALA A CA 1
ATOM 1458 C C . ALA A 1 198 ? -0.516 30.859 -16.078 1 97 198 ALA A C 1
ATOM 1460 O O . ALA A 1 198 ? -0.08 30.469 -17.172 1 97 198 ALA A O 1
ATOM 1461 N N . TRP A 1 199 ? 0.083 30.641 -14.953 1 97.88 199 TRP A N 1
ATOM 1462 C CA . TRP A 1 199 ? 1.282 29.812 -14.883 1 97.88 199 TRP A CA 1
ATOM 1463 C C . TRP A 1 199 ? 1.001 28.406 -15.398 1 97.88 199 TRP A C 1
ATOM 1465 O O . TRP A 1 199 ? 1.773 27.859 -16.188 1 97.88 199 TRP A O 1
ATOM 1475 N N . ALA A 1 200 ? -0.083 27.812 -15.008 1 97.44 200 ALA A N 1
ATOM 1476 C CA . ALA A 1 200 ? -0.461 26.453 -15.398 1 97.44 200 ALA A CA 1
ATOM 1477 C C . ALA A 1 200 ? -0.744 26.375 -16.891 1 97.44 200 ALA A C 1
ATOM 1479 O O . ALA A 1 200 ? -0.469 25.359 -17.531 1 97.44 200 ALA A O 1
ATOM 1480 N N . ALA A 1 201 ? -1.269 27.406 -17.438 1 95.12 201 ALA A N 1
ATOM 1481 C CA . ALA A 1 201 ? -1.558 27.469 -18.875 1 95.12 201 ALA A CA 1
ATOM 1482 C C . ALA A 1 201 ? -0.277 27.344 -19.703 1 95.12 201 ALA A C 1
ATOM 1484 O O . ALA A 1 201 ? -0.307 26.891 -20.844 1 95.12 201 ALA A O 1
ATOM 1485 N N . GLY A 1 202 ? 0.768 27.797 -19.094 1 95.5 202 GLY A N 1
ATOM 1486 C CA . GLY A 1 202 ? 2.055 27.703 -19.766 1 95.5 202 GLY A CA 1
ATOM 1487 C C . GLY A 1 202 ? 2.662 26.312 -19.688 1 95.5 202 GLY A C 1
ATOM 1488 O O . GLY A 1 202 ? 3.775 26.078 -20.172 1 95.5 202 GLY A O 1
ATOM 1489 N N . GLY A 1 203 ? 1.984 25.391 -19.062 1 95.12 203 GLY A N 1
ATOM 1490 C CA . GLY A 1 203 ? 2.455 24.016 -19.047 1 95.12 203 GLY A CA 1
ATOM 1491 C C . GLY A 1 203 ? 2.77 23.516 -17.641 1 95.12 203 GLY A C 1
ATOM 1492 O O . GLY A 1 203 ? 3.191 22.375 -17.469 1 95.12 203 GLY A O 1
ATOM 1493 N N . GLY A 1 204 ? 2.562 24.344 -16.641 1 97 204 GLY A N 1
ATOM 1494 C CA . GLY A 1 204 ? 2.848 23.953 -15.266 1 97 204 GLY A CA 1
ATOM 1495 C C . GLY A 1 204 ? 1.863 22.938 -14.719 1 97 204 GLY A C 1
ATOM 1496 O O . GLY A 1 204 ? 0.672 22.984 -15.031 1 97 204 GLY A O 1
ATOM 1497 N N . LEU A 1 205 ? 2.357 21.984 -13.961 1 98.38 205 LEU A N 1
ATOM 1498 C CA . LEU A 1 205 ? 1.531 21 -13.281 1 98.38 205 LEU A CA 1
ATOM 1499 C C . LEU A 1 205 ? 1.384 21.344 -11.805 1 98.38 205 LEU A C 1
ATOM 1501 O O . LEU A 1 205 ? 2.373 21.641 -11.125 1 98.38 205 LEU A O 1
ATOM 1505 N N . VAL A 1 206 ? 0.15 21.328 -11.328 1 98.75 206 VAL A N 1
ATOM 1506 C CA . VAL A 1 206 ? -0.109 21.609 -9.914 1 98.75 206 VAL A CA 1
ATOM 1507 C C . VAL A 1 206 ? -0.499 20.328 -9.195 1 98.75 206 VAL A C 1
ATOM 1509 O O . VAL A 1 206 ? -1.385 19.594 -9.648 1 98.75 206 VAL A O 1
ATOM 1512 N N . VAL A 1 207 ? 0.184 20 -8.195 1 98.88 207 VAL A N 1
ATOM 1513 C CA . VAL A 1 207 ? -0.287 19.016 -7.227 1 98.88 207 VAL A CA 1
ATOM 1514 C C . VAL A 1 207 ? -1.011 19.719 -6.082 1 98.88 207 VAL A C 1
ATOM 1516 O O . VAL A 1 207 ? -0.404 20.5 -5.344 1 98.88 207 VAL A O 1
ATOM 1519 N N . GLU A 1 208 ? -2.266 19.531 -6 1 98.75 208 GLU A N 1
ATOM 1520 C CA . GLU A 1 208 ? -3.092 20.109 -4.949 1 98.75 208 GLU A CA 1
ATOM 1521 C C . GLU A 1 208 ? -3.309 19.125 -3.803 1 98.75 208 GLU A C 1
ATOM 1523 O O . GLU A 1 208 ? -3.963 18.109 -3.977 1 98.75 208 GLU A O 1
ATOM 1528 N N . ASP A 1 209 ? -2.74 19.438 -2.707 1 98.38 209 ASP A N 1
ATOM 1529 C CA . ASP A 1 209 ? -2.961 18.656 -1.493 1 98.38 209 ASP A CA 1
ATOM 1530 C C . ASP A 1 209 ? -4.074 19.25 -0.644 1 98.38 209 ASP A C 1
ATOM 1532 O O . ASP A 1 209 ? -3.859 20.25 0.058 1 98.38 209 ASP A O 1
ATOM 1536 N N . ASP A 1 210 ? -5.215 18.609 -0.682 1 96.94 210 ASP A N 1
ATOM 1537 C CA . ASP A 1 210 ? -6.414 19.094 0.007 1 96.94 210 ASP A CA 1
ATOM 1538 C C . ASP A 1 210 ? -6.652 18.297 1.292 1 96.94 210 ASP A C 1
ATOM 1540 O O . ASP A 1 210 ? -7.738 17.75 1.498 1 96.94 210 ASP A O 1
ATOM 1544 N N . TYR A 1 211 ? -5.711 18.344 2.234 1 93.62 211 TYR A N 1
ATOM 1545 C CA . TYR A 1 211 ? -5.5 17.375 3.307 1 93.62 211 TYR A CA 1
ATOM 1546 C C . TYR A 1 211 ? -6.535 17.562 4.41 1 93.62 211 TYR A C 1
ATOM 1548 O O . TYR A 1 211 ? -6.773 16.641 5.199 1 93.62 211 TYR A O 1
ATOM 1556 N N . ASP A 1 212 ? -7.266 18.719 4.52 1 92.06 212 ASP A N 1
ATOM 1557 C CA . ASP A 1 212 ? -8.18 18.891 5.641 1 92.06 212 ASP A CA 1
ATOM 1558 C C . ASP A 1 212 ? -9.359 19.797 5.262 1 92.06 212 ASP A C 1
ATOM 1560 O O . ASP A 1 212 ? -9.906 20.5 6.109 1 92.06 212 ASP A O 1
ATOM 1564 N N . ALA A 1 213 ? -9.773 19.828 4.043 1 85.69 213 ALA A N 1
ATOM 1565 C CA . ALA A 1 213 ? -10.773 20.734 3.506 1 85.69 213 ALA A CA 1
ATOM 1566 C C . ALA A 1 213 ? -12.102 20.594 4.238 1 85.69 213 ALA A C 1
ATOM 1568 O O . ALA A 1 213 ? -12.922 21.516 4.238 1 85.69 213 ALA A O 1
ATOM 1569 N N . GLU A 1 214 ? -12.305 19.516 4.871 1 86.56 214 GLU A N 1
ATOM 1570 C CA . GLU A 1 214 ? -13.586 19.25 5.516 1 86.56 214 GLU A CA 1
ATOM 1571 C C . GLU A 1 214 ? -13.68 19.938 6.871 1 86.56 214 GLU A C 1
ATOM 1573 O O . GLU A 1 214 ? -14.766 20.062 7.438 1 86.56 214 GLU A O 1
ATOM 1578 N N . HIS A 1 215 ? -12.586 20.328 7.387 1 92.06 215 HIS A N 1
ATOM 1579 C CA . HIS A 1 215 ? -12.555 20.906 8.727 1 92.06 215 HIS A CA 1
ATOM 1580 C C . HIS A 1 215 ? -12.555 22.422 8.672 1 92.06 215 HIS A C 1
ATOM 1582 O O . HIS A 1 215 ? -11.531 23.062 8.953 1 92.06 215 HIS A O 1
ATOM 1588 N N . ARG A 1 216 ? -13.734 23 8.445 1 89.88 216 ARG A N 1
ATOM 1589 C CA . ARG A 1 216 ? -13.914 24.453 8.43 1 89.88 216 ARG A CA 1
ATOM 1590 C C . ARG A 1 216 ? -14.758 24.906 9.617 1 89.88 216 ARG A C 1
ATOM 1592 O O . ARG A 1 216 ? -15.734 24.25 9.984 1 89.88 216 ARG A O 1
ATOM 1599 N N . TYR A 1 217 ? -14.367 26.062 10.172 1 89.25 217 TYR A N 1
ATOM 1600 C CA . TYR A 1 217 ? -15.055 26.562 11.359 1 89.25 217 TYR A CA 1
ATOM 1601 C C . TYR A 1 217 ? -15.617 27.953 11.117 1 89.25 217 TYR A C 1
ATOM 1603 O O . TYR A 1 217 ? -16.828 28.172 11.273 1 89.25 217 TYR A O 1
ATOM 1611 N N . ASP A 1 218 ? -14.789 28.906 10.703 1 85.12 218 ASP A N 1
ATOM 1612 C CA . ASP A 1 218 ? -15.18 30.312 10.602 1 85.12 218 ASP A CA 1
ATOM 1613 C C . ASP A 1 218 ? -14.977 30.844 9.18 1 85.12 218 ASP A C 1
ATOM 1615 O O . ASP A 1 218 ? -14.609 32 8.992 1 85.12 218 ASP A O 1
ATOM 1619 N N . ARG A 1 219 ? -15.148 29.984 8.25 1 81.94 219 ARG A N 1
ATOM 1620 C CA . ARG A 1 219 ? -14.922 30.438 6.887 1 81.94 219 ARG A CA 1
ATOM 1621 C C . ARG A 1 219 ? -15.828 29.703 5.902 1 81.94 219 ARG A C 1
ATOM 1623 O O . ARG A 1 219 ? -16.25 28.578 6.16 1 81.94 219 ARG A O 1
ATOM 1630 N N . THR A 1 220 ? -15.977 30.422 4.887 1 82.06 220 THR A N 1
ATOM 1631 C CA . THR A 1 220 ? -16.719 29.844 3.771 1 82.06 220 THR A CA 1
ATOM 1632 C C . THR A 1 220 ? -15.867 28.797 3.055 1 82.06 220 THR A C 1
ATOM 1634 O O . THR A 1 220 ? -14.641 28.875 3.045 1 82.06 220 THR A O 1
ATOM 1637 N N . PRO A 1 221 ? -16.578 27.875 2.471 1 81.94 221 PRO A N 1
ATOM 1638 C CA . PRO A 1 221 ? -15.836 26.859 1.718 1 81.94 221 PRO A CA 1
ATOM 1639 C C . PRO A 1 221 ? -14.953 27.469 0.631 1 81.94 221 PRO A C 1
ATOM 1641 O O . PRO A 1 221 ? -15.352 28.438 -0.023 1 81.94 221 PRO A O 1
ATOM 1644 N N . VAL A 1 222 ? -13.75 27.047 0.595 1 86.94 222 VAL A N 1
ATOM 1645 C CA . VAL A 1 222 ? -12.805 27.453 -0.448 1 86.94 222 VAL A CA 1
ATOM 1646 C C . VAL A 1 222 ? -12.812 26.406 -1.567 1 86.94 222 VAL A C 1
ATOM 1648 O O . VAL A 1 222 ? -12.625 25.219 -1.317 1 86.94 222 VAL A O 1
ATOM 1651 N N . ALA A 1 223 ? -12.961 26.844 -2.738 1 89 223 ALA A N 1
ATOM 1652 C CA . ALA A 1 223 ? -13.031 25.938 -3.883 1 89 223 ALA A CA 1
ATOM 1653 C C . ALA A 1 223 ? -11.68 25.297 -4.156 1 89 223 ALA A C 1
ATOM 1655 O O . ALA A 1 223 ? -10.641 25.938 -4.035 1 89 223 ALA A O 1
ATOM 1656 N N . ALA A 1 224 ? -11.766 24.031 -4.57 1 95.12 224 ALA A N 1
ATOM 1657 C CA . ALA A 1 224 ? -10.547 23.344 -4.996 1 95.12 224 ALA A CA 1
ATOM 1658 C C . ALA A 1 224 ? -10.047 23.891 -6.332 1 95.12 224 ALA A C 1
ATOM 1660 O O . ALA A 1 224 ? -10.844 24.219 -7.211 1 95.12 224 ALA A O 1
ATOM 1661 N N . LEU A 1 225 ? -8.727 23.938 -6.547 1 95.56 225 LEU A N 1
ATOM 1662 C CA . LEU A 1 225 ? -8.141 24.344 -7.816 1 95.56 225 LEU A CA 1
ATOM 1663 C C . LEU A 1 225 ? -8.492 23.359 -8.922 1 95.56 225 LEU A C 1
ATOM 1665 O O . LEU A 1 225 ? -8.695 23.75 -10.078 1 95.56 225 LEU A O 1
ATOM 1669 N N . ALA A 1 226 ? -8.57 22.109 -8.547 1 94.94 226 ALA A N 1
ATOM 1670 C CA . ALA A 1 226 ? -8.82 21.047 -9.508 1 94.94 226 ALA A CA 1
ATOM 1671 C C . ALA A 1 226 ? -10.133 21.266 -10.258 1 94.94 226 ALA A C 1
ATOM 1673 O O . ALA A 1 226 ? -10.258 20.891 -11.422 1 94.94 226 ALA A O 1
ATOM 1674 N N . GLY A 1 227 ? -11.062 21.844 -9.633 1 93.06 227 GLY A N 1
ATOM 1675 C CA . GLY A 1 227 ? -12.312 22.156 -10.305 1 93.06 227 GLY A CA 1
ATOM 1676 C C . GLY A 1 227 ? -12.148 23.188 -11.414 1 93.06 227 GLY A C 1
ATOM 1677 O O . GLY A 1 227 ? -12.898 23.172 -12.391 1 93.06 227 GLY A O 1
ATOM 1678 N N . MET A 1 228 ? -11.148 24 -11.32 1 91.62 228 MET A N 1
ATOM 1679 C CA . MET A 1 228 ? -10.922 25.094 -12.25 1 91.62 228 MET A CA 1
ATOM 1680 C C . MET A 1 228 ? -9.875 24.703 -13.297 1 91.62 228 MET A C 1
ATOM 1682 O O . MET A 1 228 ? -9.875 25.25 -14.406 1 91.62 228 MET A O 1
ATOM 1686 N N . LEU A 1 229 ? -9.031 23.828 -12.945 1 94.25 229 LEU A N 1
ATOM 1687 C CA . LEU A 1 229 ? -7.902 23.438 -13.789 1 94.25 229 LEU A CA 1
ATOM 1688 C C . LEU A 1 229 ? -7.816 21.922 -13.922 1 94.25 229 LEU A C 1
ATOM 1690 O O . LEU A 1 229 ? -6.789 21.328 -13.586 1 94.25 229 LEU A O 1
ATOM 1694 N N . PRO A 1 230 ? -8.852 21.297 -14.484 1 92.5 230 PRO A N 1
ATOM 1695 C CA . PRO A 1 230 ? -8.914 19.844 -14.5 1 92.5 230 PRO A CA 1
ATOM 1696 C C . PRO A 1 230 ? -7.789 19.203 -15.32 1 92.5 230 PRO A C 1
ATOM 1698 O O . PRO A 1 230 ? -7.402 18.062 -15.07 1 92.5 230 PRO A O 1
ATOM 1701 N N . GLU A 1 231 ? -7.203 19.984 -16.234 1 95.75 231 GLU A N 1
ATOM 1702 C CA . GLU A 1 231 ? -6.18 19.406 -17.109 1 95.75 231 GLU A CA 1
ATOM 1703 C C . GLU A 1 231 ? -4.781 19.609 -16.531 1 95.75 231 GLU A C 1
ATOM 1705 O O . GLU A 1 231 ? -3.812 19.031 -17.016 1 95.75 231 GLU A O 1
ATOM 1710 N N . GLN A 1 232 ? -4.688 20.438 -15.422 1 97.38 232 GLN A N 1
ATOM 1711 C CA . GLN A 1 232 ? -3.355 20.828 -14.969 1 97.38 232 GLN A CA 1
ATOM 1712 C C . GLN A 1 232 ? -3.156 20.469 -13.5 1 97.38 232 GLN A C 1
ATOM 1714 O O . GLN A 1 232 ? -2.061 20.641 -12.953 1 97.38 232 GLN A O 1
ATOM 1719 N N . VAL A 1 233 ? -4.176 19.938 -12.867 1 98.38 233 VAL A N 1
ATOM 1720 C CA . VAL A 1 233 ? -4.078 19.719 -11.43 1 98.38 233 VAL A CA 1
ATOM 1721 C C . VAL A 1 233 ? -4.172 18.234 -11.125 1 98.38 233 VAL A C 1
ATOM 1723 O O . VAL A 1 233 ? -5.07 17.547 -11.625 1 98.38 233 VAL A O 1
ATOM 1726 N N . CYS A 1 234 ? -3.225 17.688 -10.469 1 98.75 234 CYS A N 1
ATOM 1727 C CA . CYS A 1 234 ? -3.355 16.438 -9.727 1 98.75 234 CYS A CA 1
ATOM 1728 C C . CYS A 1 234 ? -3.842 16.703 -8.305 1 98.75 234 CYS A C 1
ATOM 1730 O O . CYS A 1 234 ? -3.154 17.344 -7.52 1 98.75 234 CYS A O 1
ATOM 1732 N N . TYR A 1 235 ? -5.027 16.234 -8.023 1 98.69 235 TYR A N 1
ATOM 1733 C CA . TYR A 1 235 ? -5.668 16.516 -6.742 1 98.69 235 TYR A CA 1
ATOM 1734 C C . TYR A 1 235 ? -5.508 15.336 -5.789 1 98.69 235 TYR A C 1
ATOM 1736 O O . TYR A 1 235 ? -5.766 14.188 -6.156 1 98.69 235 TYR A O 1
ATOM 1744 N N . THR A 1 236 ? -5.039 15.586 -4.547 1 98.5 236 THR A N 1
ATOM 1745 C CA . THR A 1 236 ? -4.875 14.523 -3.561 1 98.5 236 THR A CA 1
ATOM 1746 C C . THR A 1 236 ? -5.746 14.781 -2.334 1 98.5 236 THR A C 1
ATOM 1748 O O . THR A 1 236 ? -5.91 15.93 -1.918 1 98.5 236 THR A O 1
ATOM 1751 N N . GLY A 1 237 ? -6.305 13.742 -1.831 1 97.06 237 GLY A N 1
ATOM 1752 C CA . GLY A 1 237 ? -7.047 13.711 -0.58 1 97.06 237 GLY A CA 1
ATOM 1753 C C . GLY A 1 237 ? -6.941 12.383 0.146 1 97.06 237 GLY A C 1
ATOM 1754 O O . GLY A 1 237 ? -6.469 11.398 -0.42 1 97.06 237 GLY A O 1
ATOM 1755 N N . SER A 1 238 ? -7.285 12.352 1.421 1 95.5 238 SER A N 1
ATOM 1756 C CA . SER A 1 238 ? -7.207 11.117 2.205 1 95.5 238 SER A CA 1
ATOM 1757 C C . SER A 1 238 ? -8.219 11.125 3.342 1 95.5 238 SER A C 1
ATOM 1759 O O . SER A 1 238 ? -8.75 12.18 3.707 1 95.5 238 SER A O 1
ATOM 1761 N N . VAL A 1 239 ? -8.453 9.961 3.873 1 96 239 VAL A N 1
ATOM 1762 C CA . VAL A 1 239 ? -9.375 9.828 4.996 1 96 239 VAL A CA 1
ATOM 1763 C C . VAL A 1 239 ? -8.602 9.922 6.312 1 96 239 VAL A C 1
ATOM 1765 O O . VAL A 1 239 ? -9.188 9.82 7.391 1 96 239 VAL A O 1
ATOM 1768 N N . SER A 1 240 ? -7.344 10.148 6.238 1 95 240 SER A N 1
ATOM 1769 C CA . SER A 1 240 ? -6.504 10.164 7.434 1 95 240 SER A CA 1
ATOM 1770 C C . SER A 1 240 ? -7 11.195 8.445 1 95 240 SER A C 1
ATOM 1772 O O . SER A 1 240 ? -6.984 10.945 9.648 1 95 240 SER A O 1
ATOM 1774 N N . LYS A 1 241 ? -7.391 12.391 7.93 1 94.19 241 LYS A N 1
ATOM 1775 C CA . LYS A 1 241 ? -7.855 13.461 8.805 1 94.19 241 LYS A CA 1
ATOM 1776 C C . LYS A 1 241 ? -9.375 13.445 8.938 1 94.19 241 LYS A C 1
ATOM 1778 O O . LYS A 1 241 ? -9.938 14.125 9.797 1 94.19 241 LYS A O 1
ATOM 1783 N N . LEU A 1 242 ? -10.031 12.633 8.117 1 93.81 242 LEU A N 1
ATOM 1784 C CA . LEU A 1 242 ? -11.484 12.508 8.172 1 93.81 242 LEU A CA 1
ATOM 1785 C C . LEU A 1 242 ? -11.898 11.438 9.18 1 93.81 242 LEU A C 1
ATOM 1787 O O . LEU A 1 242 ? -12.867 11.617 9.922 1 93.81 242 LEU A O 1
ATOM 1791 N N . LEU A 1 243 ? -11.148 10.344 9.133 1 96.06 243 LEU A N 1
ATOM 1792 C CA . LEU A 1 243 ? -11.453 9.211 10 1 96.06 243 LEU A CA 1
ATOM 1793 C C . LEU A 1 243 ? -10.242 8.836 10.852 1 96.06 243 LEU A C 1
ATOM 1795 O O . LEU A 1 243 ? -10.18 9.188 12.031 1 96.06 243 LEU A O 1
ATOM 1799 N N . ALA A 1 244 ? -9.211 8.289 10.195 1 97.12 244 ALA A N 1
ATOM 1800 C CA . ALA A 1 244 ? -8.039 7.848 10.938 1 97.12 244 ALA A CA 1
ATOM 1801 C C . ALA A 1 244 ? -6.879 7.527 10 1 97.12 244 ALA A C 1
ATOM 1803 O O . ALA A 1 244 ? -7.074 6.887 8.961 1 97.12 244 ALA A O 1
ATOM 1804 N N . PRO A 1 245 ? -5.648 7.941 10.391 1 96.81 245 PRO A N 1
ATOM 1805 C CA . PRO A 1 245 ? -4.461 7.594 9.602 1 96.81 245 PRO A CA 1
ATOM 1806 C C . PRO A 1 245 ? -4.281 6.086 9.438 1 96.81 245 PRO A C 1
ATOM 1808 O O . PRO A 1 245 ? -3.775 5.629 8.414 1 96.81 245 PRO A O 1
ATOM 1811 N N . ALA A 1 246 ? -4.77 5.293 10.336 1 97.06 246 ALA A N 1
ATOM 1812 C CA . ALA A 1 246 ? -4.57 3.846 10.383 1 97.06 246 ALA A CA 1
ATOM 1813 C C . ALA A 1 246 ? -5.258 3.166 9.195 1 97.06 246 ALA A C 1
ATOM 1815 O O . ALA A 1 246 ? -4.988 1.997 8.906 1 97.06 246 ALA A O 1
ATOM 1816 N N . LEU A 1 247 ? -6.141 3.842 8.547 1 97.38 247 LEU A N 1
ATOM 1817 C CA . LEU A 1 247 ? -6.844 3.252 7.414 1 97.38 247 LEU A CA 1
ATOM 1818 C C . LEU A 1 247 ? -5.965 3.254 6.168 1 97.38 247 LEU A C 1
ATOM 1820 O O . LEU A 1 247 ? -6.18 2.455 5.254 1 97.38 247 LEU A O 1
ATOM 1824 N N . ARG A 1 248 ? -5.059 4.18 6.09 1 97.31 248 ARG A N 1
ATOM 1825 C CA . ARG A 1 248 ? -4.133 4.309 4.973 1 97.31 248 ARG A CA 1
ATOM 1826 C C . ARG A 1 248 ? -4.883 4.309 3.641 1 97.31 248 ARG A C 1
ATOM 1828 O O . ARG A 1 248 ? -4.516 3.58 2.717 1 97.31 248 ARG A O 1
ATOM 1835 N N . MET A 1 249 ? -5.816 5.219 3.551 1 97.69 249 MET A N 1
ATOM 1836 C CA . MET A 1 249 ? -6.602 5.301 2.322 1 97.69 249 MET A CA 1
ATOM 1837 C C . MET A 1 249 ? -6.781 6.75 1.885 1 97.69 249 MET A C 1
ATOM 1839 O O . MET A 1 249 ? -7.027 7.629 2.713 1 97.69 249 MET A O 1
ATOM 1843 N N . GLY A 1 250 ? -6.586 6.973 0.67 1 98 250 GLY A N 1
ATOM 1844 C CA . GLY A 1 250 ? -6.777 8.258 0.014 1 98 250 GLY A CA 1
ATOM 1845 C C . GLY A 1 250 ? -7.02 8.133 -1.479 1 98 250 GLY A C 1
ATOM 1846 O O . GLY A 1 250 ? -7.371 7.059 -1.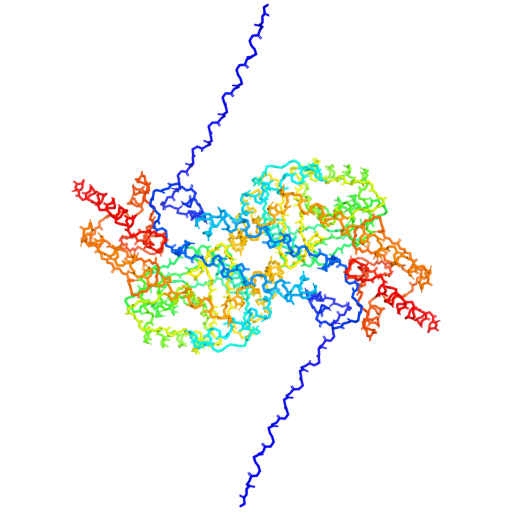969 1 98 250 GLY A O 1
ATOM 1847 N N . TRP A 1 251 ? -6.926 9.234 -2.168 1 98.56 251 TRP A N 1
ATOM 1848 C CA . TRP A 1 251 ? -7.164 9.227 -3.607 1 98.56 251 TRP A CA 1
ATOM 1849 C C . TRP A 1 251 ? -6.297 10.273 -4.305 1 98.56 251 TRP A C 1
ATOM 1851 O O . TRP A 1 251 ? -5.902 11.266 -3.697 1 98.56 251 TRP A O 1
ATOM 1861 N N . LEU A 1 252 ? -5.98 9.977 -5.438 1 98.81 252 LEU A N 1
ATOM 1862 C CA . LEU A 1 252 ? -5.289 10.828 -6.398 1 98.81 252 LEU A CA 1
ATOM 1863 C C . LEU A 1 252 ? -6.109 10.992 -7.672 1 98.81 252 LEU A C 1
ATOM 1865 O O . LEU A 1 252 ? -6.387 10.008 -8.367 1 98.81 252 LEU A O 1
ATOM 1869 N N . VAL A 1 253 ? -6.602 12.164 -7.883 1 98.75 253 VAL A N 1
ATOM 1870 C CA . VAL A 1 253 ? -7.273 12.5 -9.133 1 98.75 253 VAL A CA 1
ATOM 1871 C C . VAL A 1 253 ? -6.273 13.102 -10.109 1 98.75 253 VAL A C 1
ATOM 1873 O O . VAL A 1 253 ? -5.582 14.07 -9.781 1 98.75 253 VAL A O 1
ATOM 1876 N N . VAL A 1 254 ? -6.184 12.539 -11.234 1 98.44 254 VAL A N 1
ATOM 1877 C CA . VAL A 1 254 ? -5.199 13.016 -12.195 1 98.44 254 VAL A CA 1
ATOM 1878 C C . VAL A 1 254 ? -5.902 13.461 -13.477 1 98.44 254 VAL A C 1
ATOM 1880 O O . VAL A 1 254 ? -6.992 12.984 -13.789 1 98.44 254 VAL A O 1
ATOM 1883 N N . PRO A 1 255 ? -5.258 14.398 -14.219 1 97.38 255 PRO A N 1
ATOM 1884 C CA . PRO A 1 255 ? -5.75 14.672 -15.57 1 97.38 255 PRO A CA 1
ATOM 1885 C C . PRO A 1 255 ? -5.789 13.414 -16.453 1 97.38 255 PRO A C 1
ATOM 1887 O O . PRO A 1 255 ? -4.934 12.539 -16.312 1 97.38 255 PRO A O 1
ATOM 1890 N N . PRO A 1 256 ? -6.75 13.367 -17.359 1 96.56 256 PRO A N 1
ATOM 1891 C CA . PRO A 1 256 ? -6.891 12.18 -18.203 1 96.56 256 PRO A CA 1
ATOM 1892 C C . PRO A 1 256 ? -5.582 11.781 -18.875 1 96.56 256 PRO A C 1
ATOM 1894 O O . PRO A 1 256 ? -5.277 10.594 -18.984 1 96.56 256 PRO A O 1
ATOM 1897 N N . ARG A 1 257 ? -4.762 12.695 -19.234 1 96.44 257 ARG A N 1
ATOM 1898 C CA . ARG A 1 257 ? -3.533 12.422 -19.969 1 96.44 257 ARG A CA 1
ATOM 1899 C C . ARG A 1 257 ? -2.523 11.68 -19.094 1 96.44 257 ARG A C 1
ATOM 1901 O O . ARG A 1 257 ? -1.577 11.078 -19.609 1 96.44 257 ARG A O 1
ATOM 1908 N N . LEU A 1 258 ? -2.707 11.727 -17.766 1 97.62 258 LEU A N 1
ATOM 1909 C CA . LEU A 1 258 ? -1.765 11.086 -16.859 1 97.62 258 LEU A CA 1
ATOM 1910 C C . LEU A 1 258 ? -2.336 9.781 -16.312 1 97.62 258 LEU A C 1
ATOM 1912 O O . LEU A 1 258 ? -1.65 9.047 -15.602 1 97.62 258 LEU A O 1
ATOM 1916 N N . ARG A 1 259 ? -3.559 9.438 -16.641 1 97.56 259 ARG A N 1
ATOM 1917 C CA . ARG A 1 259 ? -4.273 8.305 -16.078 1 97.56 259 ARG A CA 1
ATOM 1918 C C . ARG A 1 259 ? -3.484 7.012 -16.25 1 97.56 259 ARG A C 1
ATOM 1920 O O . ARG A 1 259 ? -3.137 6.348 -15.273 1 97.56 259 ARG A O 1
ATOM 1927 N N . ASP A 1 260 ? -3.117 6.656 -17.469 1 96.88 260 ASP A N 1
ATOM 1928 C CA . ASP A 1 260 ? -2.527 5.355 -17.781 1 96.88 260 ASP A CA 1
ATOM 1929 C C . ASP A 1 260 ? -1.165 5.199 -17.109 1 96.88 260 ASP A C 1
ATOM 1931 O O . ASP A 1 260 ? -0.856 4.137 -16.562 1 96.88 260 ASP A O 1
ATOM 1935 N N . VAL A 1 261 ? -0.366 6.254 -17.109 1 97.75 261 VAL A N 1
ATOM 1936 C CA . VAL A 1 261 ? 0.986 6.152 -16.562 1 97.75 261 VAL A CA 1
ATOM 1937 C C . VAL A 1 261 ? 0.933 6.086 -15.039 1 97.75 261 VAL A C 1
ATOM 1939 O O . VAL A 1 261 ? 1.767 5.43 -14.414 1 97.75 261 VAL A O 1
ATOM 1942 N N . VAL A 1 262 ? -0.043 6.773 -14.453 1 98.5 262 VAL A N 1
ATOM 1943 C CA . VAL A 1 262 ? -0.189 6.715 -13 1 98.5 262 VAL A CA 1
ATOM 1944 C C . VAL A 1 262 ? -0.7 5.34 -12.586 1 98.5 262 VAL A C 1
ATOM 1946 O O . VAL A 1 262 ? -0.23 4.77 -11.602 1 98.5 262 VAL A O 1
ATOM 1949 N N . VAL A 1 263 ? -1.639 4.781 -13.336 1 97.75 263 VAL A N 1
ATOM 1950 C CA . VAL A 1 263 ? -2.164 3.453 -13.047 1 97.75 263 VAL A CA 1
ATOM 1951 C C . VAL A 1 263 ? -1.057 2.414 -13.211 1 97.75 263 VAL A C 1
ATOM 1953 O O . VAL A 1 263 ? -0.956 1.476 -12.414 1 97.75 263 VAL A O 1
ATOM 1956 N N . THR A 1 264 ? -0.235 2.561 -14.211 1 97.25 264 THR A N 1
ATOM 1957 C CA . THR A 1 264 ? 0.903 1.67 -14.414 1 97.25 264 THR A CA 1
ATOM 1958 C C . THR A 1 264 ? 1.862 1.747 -13.227 1 97.25 264 THR A C 1
ATOM 1960 O O . THR A 1 264 ? 2.33 0.719 -12.734 1 97.25 264 THR A O 1
ATOM 1963 N N . ALA A 1 265 ? 2.141 2.957 -12.758 1 98 265 ALA A N 1
ATOM 1964 C CA . ALA A 1 265 ? 2.992 3.139 -11.586 1 98 265 ALA A CA 1
ATOM 1965 C C . ALA A 1 265 ? 2.381 2.469 -10.352 1 98 265 ALA A C 1
ATOM 1967 O O . ALA A 1 265 ? 3.094 1.853 -9.555 1 98 265 ALA A O 1
ATOM 1968 N N . ARG A 1 266 ? 1.073 2.627 -10.273 1 97.94 266 ARG A N 1
ATOM 1969 C CA . ARG A 1 266 ? 0.355 2.02 -9.156 1 97.94 266 ARG A CA 1
ATOM 1970 C C . ARG A 1 266 ? 0.452 0.498 -9.203 1 97.94 266 ARG A C 1
ATOM 1972 O O . ARG A 1 266 ? 0.68 -0.149 -8.18 1 97.94 266 ARG A O 1
ATOM 1979 N N . ARG A 1 267 ? 0.29 -0.094 -10.336 1 96.69 267 ARG A N 1
ATOM 1980 C CA . ARG A 1 267 ? 0.424 -1.533 -10.539 1 96.69 267 ARG A CA 1
ATOM 1981 C C . ARG A 1 267 ? 1.812 -2.016 -10.133 1 96.69 267 ARG A C 1
ATOM 1983 O O . ARG A 1 267 ? 1.941 -3.002 -9.406 1 96.69 267 ARG A O 1
ATOM 1990 N N . ARG A 1 268 ? 2.762 -1.276 -10.531 1 96.31 268 ARG A N 1
ATOM 1991 C CA . ARG A 1 268 ? 4.148 -1.643 -10.266 1 96.31 268 ARG A CA 1
ATOM 1992 C C . ARG A 1 268 ? 4.453 -1.561 -8.773 1 96.31 268 ARG A C 1
ATOM 1994 O O . ARG A 1 268 ? 5.277 -2.322 -8.258 1 96.31 268 ARG A O 1
ATOM 2001 N N . ALA A 1 269 ? 3.773 -0.674 -8.141 1 97.62 269 ALA A N 1
ATOM 2002 C CA . ALA A 1 269 ? 4.07 -0.439 -6.727 1 97.62 269 ALA A CA 1
ATOM 2003 C C . ALA A 1 269 ? 3.605 -1.611 -5.867 1 97.62 269 ALA A C 1
ATOM 2005 O O . ALA A 1 269 ? 4.324 -2.049 -4.965 1 97.62 269 ALA A O 1
ATOM 2006 N N . ASP A 1 270 ? 2.391 -2.086 -6.133 1 96.38 270 ASP A N 1
ATOM 2007 C CA . ASP A 1 270 ? 1.91 -3.102 -5.203 1 96.38 270 ASP A CA 1
ATOM 2008 C C . ASP A 1 270 ? 0.649 -3.779 -5.73 1 96.38 270 ASP A C 1
ATOM 2010 O O . ASP A 1 270 ? -0.069 -4.441 -4.977 1 96.38 270 ASP A O 1
ATOM 2014 N N . LEU A 1 271 ? 0.256 -3.566 -6.941 1 94.38 271 LEU A N 1
ATOM 2015 C CA . LEU A 1 271 ? -0.885 -4.16 -7.629 1 94.38 271 LEU A CA 1
ATOM 2016 C C . LEU A 1 271 ? -2.197 -3.604 -7.09 1 94.38 271 LEU A C 1
ATOM 2018 O O . LEU A 1 271 ? -3.275 -4.008 -7.531 1 94.38 271 LEU A O 1
ATOM 2022 N N . GLY A 1 272 ? -2.172 -2.717 -6.121 1 93.81 272 GLY A N 1
ATOM 2023 C CA . GLY A 1 272 ? -3.393 -2.121 -5.602 1 93.81 272 GLY A CA 1
ATOM 2024 C C . GLY A 1 272 ? -3.564 -2.322 -4.109 1 93.81 272 GLY A C 1
ATOM 2025 O O . GLY A 1 272 ? -2.707 -2.918 -3.455 1 93.81 272 GLY A O 1
ATOM 2026 N N . GLY A 1 273 ? -4.672 -1.788 -3.576 1 94.31 273 GLY A N 1
ATOM 2027 C CA . GLY A 1 273 ? -4.957 -1.864 -2.152 1 94.31 273 GLY A CA 1
ATOM 2028 C C . GLY A 1 273 ? -6.035 -2.875 -1.813 1 94.31 273 GLY A C 1
ATOM 2029 O O . GLY A 1 273 ? -6.625 -3.486 -2.709 1 94.31 273 GLY A O 1
ATOM 2030 N N . PRO A 1 274 ? -6.246 -3.072 -0.538 1 96.62 274 PRO A N 1
ATOM 2031 C CA . PRO A 1 274 ? -7.23 -4.066 -0.103 1 96.62 274 PRO A CA 1
ATOM 2032 C C . PRO A 1 274 ? -8.656 -3.695 -0.502 1 96.62 274 PRO A C 1
ATOM 2034 O O . PRO A 1 274 ? -9.109 -2.576 -0.239 1 96.62 274 PRO A O 1
ATOM 2037 N N . ALA A 1 275 ? -9.383 -4.617 -1.001 1 97 275 ALA A N 1
ATOM 2038 C CA . ALA A 1 275 ? -10.703 -4.367 -1.583 1 97 275 ALA A CA 1
ATOM 2039 C C . ALA A 1 275 ? -11.758 -4.168 -0.496 1 97 275 ALA A C 1
ATOM 2041 O O . ALA A 1 275 ? -12.617 -3.293 -0.608 1 97 275 ALA A O 1
ATOM 2042 N N . ILE A 1 276 ? -11.68 -4.938 0.563 1 97.38 276 ILE A N 1
ATOM 2043 C CA . ILE A 1 276 ? -12.742 -4.945 1.565 1 97.38 276 ILE A CA 1
ATOM 2044 C C . ILE A 1 276 ? -12.828 -3.574 2.23 1 97.38 276 ILE A C 1
ATOM 2046 O O . ILE A 1 276 ? -13.914 -2.994 2.326 1 97.38 276 ILE A O 1
ATOM 2050 N N . SER A 1 277 ? -11.711 -3.029 2.652 1 97.31 277 SER A N 1
ATOM 2051 C CA . SER A 1 277 ? -11.711 -1.725 3.307 1 97.31 277 SER A CA 1
ATOM 2052 C C . SER A 1 277 ? -12.188 -0.631 2.355 1 97.31 277 SER A C 1
ATOM 2054 O O . SER A 1 277 ? -12.836 0.33 2.781 1 97.31 277 SER A O 1
ATOM 2056 N N . GLN A 1 278 ? -11.836 -0.746 1.09 1 98.06 278 GLN A N 1
ATOM 2057 C CA . GLN A 1 278 ? -12.32 0.21 0.098 1 98.06 278 GLN A CA 1
ATOM 2058 C C . GLN A 1 278 ? -13.844 0.179 -0.003 1 98.06 278 GLN A C 1
ATOM 2060 O O . GLN A 1 278 ? -14.484 1.229 -0.045 1 98.06 278 GLN A O 1
ATOM 2065 N N . LEU A 1 279 ? -14.375 -1.016 -0.01 1 98.44 279 LEU A N 1
ATOM 2066 C CA . LEU A 1 279 ? -15.82 -1.171 -0.117 1 98.44 279 LEU A CA 1
ATOM 2067 C C . LEU A 1 279 ? -16.516 -0.655 1.139 1 98.44 279 LEU A C 1
ATOM 2069 O O . LEU A 1 279 ? -17.594 -0.07 1.057 1 98.44 279 LEU A O 1
ATOM 2073 N N . VAL A 1 280 ? -15.906 -0.867 2.273 1 98.44 280 VAL A N 1
ATOM 2074 C CA . VAL A 1 280 ? -16.453 -0.361 3.525 1 98.44 280 VAL A CA 1
ATOM 2075 C C . VAL A 1 280 ? -16.5 1.165 3.492 1 98.44 280 VAL A C 1
ATOM 2077 O O . VAL A 1 280 ? -17.516 1.773 3.844 1 98.44 280 VAL A O 1
ATOM 2080 N N . LEU A 1 281 ? -15.414 1.778 3.084 1 98.56 281 LEU A N 1
ATOM 2081 C CA . LEU A 1 281 ? -15.375 3.232 2.994 1 98.56 281 LEU A CA 1
ATOM 2082 C C . LEU A 1 281 ? -16.422 3.744 2.008 1 98.56 281 LEU A C 1
ATOM 2084 O O . LEU A 1 281 ? -17.109 4.727 2.283 1 98.56 281 LEU A O 1
ATOM 2088 N N . ALA A 1 282 ? -16.5 3.061 0.872 1 98.62 282 ALA A N 1
ATOM 2089 C CA . ALA A 1 282 ? -17.516 3.438 -0.107 1 98.62 282 ALA A CA 1
ATOM 2090 C C . ALA A 1 282 ? -18.922 3.385 0.503 1 98.62 282 ALA A C 1
ATOM 2092 O O . ALA A 1 282 ? -19.734 4.277 0.278 1 98.62 282 ALA A O 1
ATOM 2093 N N . HIS A 1 283 ? -19.156 2.346 1.268 1 98.62 283 HIS A N 1
ATOM 2094 C CA . HIS A 1 283 ? -20.453 2.197 1.938 1 98.62 283 HIS A CA 1
ATOM 2095 C C . HIS A 1 283 ? -20.703 3.355 2.895 1 98.62 283 HIS A C 1
ATOM 2097 O O . HIS A 1 283 ? -21.812 3.906 2.922 1 98.62 283 HIS A O 1
ATOM 2103 N N . LEU A 1 284 ? -19.719 3.744 3.652 1 98.44 284 LEU A N 1
ATOM 2104 C CA . LEU A 1 284 ? -19.859 4.859 4.586 1 98.44 284 LEU A CA 1
ATOM 2105 C C . LEU A 1 284 ? -20.125 6.16 3.842 1 98.44 284 LEU A C 1
ATOM 2107 O O . LEU A 1 284 ? -20.891 7 4.309 1 98.44 284 LEU A O 1
ATOM 2111 N N . MET A 1 285 ? -19.5 6.34 2.721 1 98 285 MET A N 1
ATOM 2112 C CA . MET A 1 285 ? -19.719 7.531 1.908 1 98 285 MET A CA 1
ATOM 2113 C C . MET A 1 285 ? -21.125 7.559 1.348 1 98 285 MET A C 1
ATOM 2115 O O . MET A 1 285 ? -21.828 8.562 1.472 1 98 285 MET A O 1
ATOM 2119 N N . ASP A 1 286 ? -21.562 6.461 0.816 1 97.56 286 ASP A N 1
ATOM 2120 C CA . ASP A 1 286 ? -22.828 6.379 0.101 1 97.56 286 ASP A CA 1
ATOM 2121 C C . ASP A 1 286 ? -24.016 6.445 1.067 1 97.56 286 ASP A C 1
ATOM 2123 O O . ASP A 1 286 ? -25.062 6.984 0.73 1 97.56 286 ASP A O 1
ATOM 2127 N N . SER A 1 287 ? -23.844 5.926 2.236 1 97.31 287 SER A N 1
ATOM 2128 C CA . SER A 1 287 ? -24.938 5.883 3.207 1 97.31 287 SER A CA 1
ATOM 2129 C C . SER A 1 287 ? -25.094 7.219 3.92 1 97.31 287 SER A C 1
ATOM 2131 O O . SER A 1 287 ? -26.094 7.449 4.605 1 97.31 287 SER A O 1
ATOM 2133 N N . GLY A 1 288 ? -24.094 8.055 3.855 1 96.44 288 GLY A N 1
ATOM 2134 C CA . GLY A 1 288 ? -24.125 9.336 4.551 1 96.44 288 GLY A CA 1
ATOM 2135 C C . GLY A 1 288 ? -23.531 9.266 5.945 1 96.44 288 GLY A C 1
ATOM 2136 O O . GLY A 1 288 ? -23.391 10.297 6.617 1 96.44 288 GLY A O 1
ATOM 2137 N N . GLU A 1 289 ? -23.141 8.102 6.328 1 97 289 GLU A N 1
ATOM 2138 C CA . GLU A 1 289 ? -22.578 7.926 7.66 1 97 289 GLU A CA 1
ATOM 2139 C C . GLU A 1 289 ? -21.281 8.719 7.824 1 97 289 GLU A C 1
ATOM 2141 O O . GLU A 1 289 ? -21 9.234 8.906 1 97 289 GLU A O 1
ATOM 2146 N N . LEU A 1 290 ? -20.469 8.773 6.789 1 96.75 290 LEU A N 1
ATOM 2147 C CA . LEU A 1 290 ? -19.219 9.539 6.855 1 96.75 290 LEU A CA 1
ATOM 2148 C C . LEU A 1 290 ? -19.516 11.008 7.145 1 96.75 290 LEU A C 1
ATOM 2150 O O . LEU A 1 290 ? -18.891 11.602 8.031 1 96.75 290 LEU A O 1
ATOM 2154 N N . ASP A 1 291 ? -20.453 11.578 6.48 1 95.19 291 ASP A N 1
ATOM 2155 C CA . ASP A 1 291 ? -20.797 12.984 6.672 1 95.19 291 ASP A CA 1
ATOM 2156 C C . ASP A 1 291 ? -21.359 13.234 8.07 1 95.19 291 ASP A C 1
ATOM 2158 O O . ASP A 1 291 ? -21.078 14.266 8.68 1 95.19 291 ASP A O 1
ATOM 2162 N N . ARG A 1 292 ? -22.156 12.328 8.555 1 95.19 292 ARG A N 1
ATOM 2163 C CA . ARG A 1 292 ? -22.688 12.445 9.906 1 95.19 292 ARG A CA 1
ATOM 2164 C C . ARG A 1 292 ? -21.547 12.445 10.938 1 95.19 292 ARG A C 1
ATOM 2166 O O . ARG A 1 292 ? -21.547 13.266 11.859 1 95.19 292 ARG A O 1
ATOM 2173 N N . THR A 1 293 ? -20.641 11.555 10.695 1 94.62 293 THR A N 1
ATOM 2174 C CA . THR A 1 293 ? -19.484 11.477 11.578 1 94.62 293 THR A CA 1
ATOM 2175 C C . THR A 1 293 ? -18.688 12.781 11.547 1 94.62 293 THR A C 1
ATOM 2177 O O . THR A 1 293 ? -18.297 13.289 12.594 1 94.62 293 THR A O 1
ATOM 2180 N N . LEU A 1 294 ? -18.484 13.328 10.391 1 94.31 294 LEU A N 1
ATOM 2181 C CA . LEU A 1 294 ? -17.688 14.539 10.219 1 94.31 294 LEU A CA 1
ATOM 2182 C C . LEU A 1 294 ? -18.359 15.727 10.906 1 94.31 294 LEU A C 1
ATOM 2184 O O . LEU A 1 294 ? -17.688 16.578 11.484 1 94.31 294 LEU A O 1
ATOM 2188 N N . ARG A 1 295 ? -19.656 15.82 10.836 1 93.75 295 ARG A N 1
ATOM 2189 C CA . ARG A 1 295 ? -20.359 16.891 11.516 1 93.75 295 ARG A CA 1
ATOM 2190 C C . ARG A 1 295 ? -20.125 16.859 13.023 1 93.75 295 ARG A C 1
ATOM 2192 O O . ARG A 1 295 ? -19.891 17.891 13.648 1 93.75 295 ARG A O 1
ATOM 2199 N N . HIS A 1 296 ? -20.109 15.68 13.492 1 93 296 HIS A N 1
ATOM 2200 C CA . HIS A 1 296 ? -19.891 15.492 14.93 1 93 296 HIS A CA 1
ATOM 2201 C C . HIS A 1 296 ? -18.453 15.852 15.312 1 93 296 HIS A C 1
ATOM 2203 O O . HIS A 1 296 ? -18.234 16.578 16.297 1 93 296 HIS A O 1
ATOM 2209 N N . VAL A 1 297 ? -17.547 15.445 14.578 1 94.31 297 VAL A N 1
ATOM 2210 C CA . VAL A 1 297 ? -16.141 15.641 14.906 1 94.31 297 VAL A CA 1
ATOM 2211 C C . VAL A 1 297 ? -15.773 17.109 14.742 1 94.31 297 VAL A C 1
ATOM 2213 O O . VAL A 1 297 ? -14.945 17.641 15.492 1 94.31 297 VAL A O 1
ATOM 2216 N N . ARG A 1 298 ? -16.375 17.797 13.828 1 94.19 298 ARG A N 1
ATOM 2217 C CA . ARG A 1 298 ? -16.109 19.203 13.586 1 94.19 298 ARG A CA 1
ATOM 2218 C C . ARG A 1 298 ? -16.469 20.047 14.812 1 94.19 298 ARG A C 1
ATOM 2220 O O . ARG A 1 298 ? -15.75 21 15.148 1 94.19 298 ARG A O 1
ATOM 2227 N N . THR A 1 299 ? -17.531 19.703 15.406 1 94.88 299 THR A N 1
ATOM 2228 C CA . THR A 1 299 ? -17.938 20.406 16.609 1 94.88 299 THR A CA 1
ATOM 2229 C C . THR A 1 299 ? -16.906 20.234 17.719 1 94.88 299 THR A C 1
ATOM 2231 O O . THR A 1 299 ? -16.547 21.188 18.406 1 94.88 299 THR A O 1
ATOM 2234 N N . ARG A 1 300 ? -16.453 19.094 17.859 1 95.44 300 ARG A N 1
ATOM 2235 C CA . ARG A 1 300 ? -15.453 18.797 18.875 1 95.44 300 ARG A CA 1
ATOM 2236 C C . ARG A 1 300 ? -14.133 19.484 18.562 1 95.44 300 ARG A C 1
ATOM 2238 O O . ARG A 1 300 ? -13.492 20.047 19.453 1 95.44 300 ARG A O 1
ATOM 2245 N N . HIS A 1 301 ? -13.742 19.422 17.328 1 96.94 301 HIS A N 1
ATOM 2246 C CA . HIS A 1 301 ? -12.5 20.062 16.906 1 96.94 301 HIS A CA 1
ATOM 2247 C C . HIS A 1 301 ? -12.547 21.562 17.125 1 96.94 301 HIS A C 1
ATOM 2249 O O . HIS A 1 301 ? -11.555 22.172 17.547 1 96.94 301 HIS A O 1
ATOM 2255 N N . ARG A 1 302 ? -13.695 22.141 16.875 1 96.88 302 ARG A N 1
ATOM 2256 C CA . ARG A 1 302 ? -13.852 23.578 17.094 1 96.88 302 ARG A CA 1
ATOM 2257 C C . ARG A 1 302 ? -13.68 23.938 18.562 1 96.88 302 ARG A C 1
ATOM 2259 O O . ARG A 1 302 ? -13.008 24.906 18.891 1 96.88 302 ARG A O 1
ATOM 2266 N N . ARG A 1 303 ? -14.258 23.172 19.406 1 97.38 303 ARG A N 1
ATOM 2267 C CA . ARG A 1 303 ? -14.125 23.391 20.844 1 97.38 303 ARG A CA 1
ATOM 2268 C C . ARG A 1 303 ? -12.672 23.266 21.281 1 97.38 303 ARG A C 1
ATOM 2270 O O . ARG A 1 303 ? -12.195 24.078 22.094 1 97.38 303 ARG A O 1
ATOM 2277 N N . ARG A 1 304 ? -12.016 22.344 20.797 1 98.06 304 ARG A N 1
ATOM 2278 C CA . ARG A 1 304 ? -10.617 22.109 21.141 1 98.06 304 ARG A CA 1
ATOM 2279 C C . ARG A 1 304 ? -9.727 23.234 20.594 1 98.06 304 ARG A C 1
ATOM 2281 O O . ARG A 1 304 ? -8.812 23.688 21.281 1 98.06 304 ARG A O 1
ATOM 2288 N N . ARG A 1 305 ? -10.008 23.641 19.375 1 98 305 ARG A N 1
ATOM 2289 C CA . ARG A 1 305 ? -9.336 24.812 18.812 1 98 305 ARG A CA 1
ATOM 2290 C C . ARG A 1 305 ? -9.5 26.031 19.703 1 98 305 ARG A C 1
ATOM 2292 O O . ARG A 1 305 ? -8.523 26.703 20.047 1 98 305 ARG A O 1
ATOM 2299 N N . ASP A 1 306 ? -10.727 26.297 20.094 1 98.31 306 ASP A N 1
ATOM 2300 C CA . ASP A 1 306 ? -11.023 27.453 20.953 1 98.31 306 ASP A CA 1
ATOM 2301 C C . ASP A 1 306 ? -10.297 27.344 22.281 1 98.31 306 ASP A C 1
ATOM 2303 O O . ASP A 1 306 ? -9.805 28.344 22.812 1 98.31 306 ASP A O 1
ATOM 2307 N N . ALA A 1 307 ? -10.258 26.156 22.797 1 98.69 307 ALA A N 1
ATOM 2308 C CA . ALA A 1 307 ? -9.547 25.938 24.062 1 98.69 307 ALA A CA 1
ATOM 2309 C C . ALA A 1 307 ? -8.062 26.25 23.906 1 98.69 307 ALA A C 1
ATOM 2311 O O . ALA A 1 307 ? -7.457 26.844 24.812 1 98.69 307 ALA A O 1
ATOM 2312 N N . MET A 1 308 ? -7.492 25.859 22.844 1 98.75 308 MET A N 1
ATOM 2313 C CA . MET A 1 308 ? -6.07 26.125 22.641 1 98.75 308 MET A CA 1
ATOM 2314 C C . MET A 1 308 ? -5.828 27.625 22.453 1 98.75 308 MET A C 1
ATOM 2316 O O . MET A 1 308 ? -4.867 28.172 23.016 1 98.75 308 MET A O 1
ATOM 2320 N N . ILE A 1 309 ? -6.672 28.281 21.703 1 98.44 309 ILE A N 1
ATOM 2321 C CA . ILE A 1 309 ? -6.547 29.719 21.5 1 98.44 309 ILE A CA 1
ATOM 2322 C C . ILE A 1 309 ? -6.621 30.438 22.844 1 98.44 309 ILE A C 1
ATOM 2324 O O . ILE A 1 309 ? -5.801 31.312 23.125 1 98.44 309 ILE A O 1
ATOM 2328 N N . ALA A 1 310 ? -7.559 30.062 23.625 1 98.56 310 ALA A N 1
ATOM 2329 C CA . ALA A 1 310 ? -7.723 30.672 24.938 1 98.56 310 ALA A CA 1
ATOM 2330 C C . ALA A 1 310 ? -6.492 30.422 25.812 1 98.56 310 ALA A C 1
ATOM 2332 O O . ALA A 1 310 ? -6.02 31.344 26.5 1 98.56 310 ALA A O 1
ATOM 2333 N N . ALA A 1 311 ? -6.043 29.203 25.797 1 98.75 311 ALA A N 1
ATOM 2334 C CA . ALA A 1 311 ? -4.863 28.859 26.594 1 98.75 311 ALA A CA 1
ATOM 2335 C C . ALA A 1 311 ? -3.643 29.641 26.125 1 98.75 311 ALA A C 1
ATOM 2337 O O . ALA A 1 311 ? -2.838 30.109 26.938 1 98.75 311 ALA A O 1
ATOM 2338 N N . LEU A 1 312 ? -3.469 29.797 24.828 1 98.44 312 LEU A N 1
ATOM 2339 C CA . LEU A 1 312 ? -2.354 30.562 24.281 1 98.44 312 LEU A CA 1
ATOM 2340 C C . LEU A 1 312 ? -2.422 32.031 24.703 1 98.44 312 LEU A C 1
ATOM 2342 O O . LEU A 1 312 ? -1.405 32.625 25.062 1 98.44 312 LEU A O 1
ATOM 2346 N N . ARG A 1 313 ? -3.559 32.562 24.656 1 97.75 313 ARG A N 1
ATOM 2347 C CA . ARG A 1 313 ? -3.748 33.969 25.094 1 97.75 313 ARG A CA 1
ATOM 2348 C C . ARG A 1 313 ? -3.352 34.125 26.547 1 97.75 313 ARG A C 1
ATOM 2350 O O . ARG A 1 313 ? -2.76 35.156 26.922 1 97.75 313 ARG A O 1
ATOM 2357 N N . GLU A 1 314 ? -3.646 33.188 27.297 1 97.81 314 GLU A N 1
ATOM 2358 C CA . GLU A 1 314 ? -3.41 33.25 28.734 1 97.81 314 GLU A CA 1
ATOM 2359 C C . GLU A 1 314 ? -1.938 33 29.062 1 97.81 314 GLU A C 1
ATOM 2361 O O . GLU A 1 314 ? -1.35 33.75 29.859 1 97.81 314 GLU A O 1
ATOM 2366 N N . HIS A 1 315 ? -1.343 32.062 28.453 1 97.25 315 HIS A N 1
ATOM 2367 C CA . HIS A 1 315 ? -0.044 31.578 28.906 1 97.25 315 HIS A CA 1
ATOM 2368 C C . HIS A 1 315 ? 1.077 32.062 28 1 97.25 315 HIS A C 1
ATOM 2370 O O . HIS A 1 315 ? 2.246 32.062 28.391 1 97.25 315 HIS A O 1
ATOM 2376 N N . LEU A 1 316 ? 0.756 32.406 26.766 1 95.38 316 LEU A N 1
ATOM 2377 C CA . LEU A 1 316 ? 1.717 32.906 25.797 1 95.38 316 LEU A CA 1
ATOM 2378 C C . LEU A 1 316 ? 1.203 34.188 25.125 1 95.38 316 LEU A C 1
ATOM 2380 O O . LEU A 1 316 ? 1.062 34.25 23.906 1 95.38 316 LEU A O 1
ATOM 2384 N N . PRO A 1 317 ? 1.097 35.188 25.859 1 92.56 317 PRO A N 1
ATOM 2385 C CA . PRO A 1 317 ? 0.406 36.406 25.375 1 92.56 317 PRO A CA 1
ATOM 2386 C C . PRO A 1 317 ? 1.174 37.094 24.266 1 92.56 317 PRO A C 1
ATOM 2388 O O . PRO A 1 317 ? 0.588 37.875 23.5 1 92.56 317 PRO A O 1
ATOM 2391 N N . THR A 1 318 ? 2.434 36.875 24.109 1 90.38 318 THR A N 1
ATOM 2392 C CA . THR A 1 318 ? 3.207 37.562 23.078 1 90.38 318 THR A CA 1
ATOM 2393 C C . THR A 1 318 ? 3.211 36.75 21.781 1 90.38 318 THR A C 1
ATOM 2395 O O . THR A 1 318 ? 3.693 37.219 20.75 1 90.38 318 THR A O 1
ATOM 2398 N N . ALA A 1 319 ? 2.664 35.594 21.844 1 95.19 319 ALA A N 1
ATOM 2399 C CA . ALA A 1 319 ? 2.6 34.75 20.656 1 95.19 319 ALA A CA 1
ATOM 2400 C C . ALA A 1 319 ? 1.527 35.219 19.688 1 95.19 319 ALA A C 1
ATOM 2402 O O . ALA A 1 319 ? 0.506 35.781 20.109 1 95.19 319 ALA A O 1
ATOM 2403 N N . VAL A 1 320 ? 1.796 35.062 18.438 1 97.44 320 VAL A N 1
ATOM 2404 C CA . VAL A 1 320 ? 0.808 35.344 17.406 1 97.44 320 VAL A CA 1
ATOM 2405 C C . VAL A 1 320 ? 0.253 34.031 16.859 1 97.44 320 VAL A C 1
ATOM 2407 O O . VAL A 1 320 ? 1.014 33.156 16.453 1 97.44 320 VAL A O 1
ATOM 2410 N N . VAL A 1 321 ? -1.078 33.938 16.844 1 98.06 321 VAL A N 1
ATOM 2411 C CA . VAL A 1 321 ? -1.748 32.719 16.422 1 98.06 321 VAL A CA 1
ATOM 2412 C C . VAL A 1 321 ? -2.205 32.844 14.969 1 98.06 321 VAL A C 1
ATOM 2414 O O . VAL A 1 321 ? -2.795 33.844 14.586 1 98.06 321 VAL A O 1
ATOM 2417 N N . HIS A 1 322 ? -1.89 31.828 14.156 1 97.19 322 HIS A N 1
ATOM 2418 C CA . HIS A 1 322 ? -2.283 31.766 12.75 1 97.19 322 HIS A CA 1
ATOM 2419 C C . HIS A 1 322 ? -3.105 30.516 12.461 1 97.19 322 HIS A C 1
ATOM 2421 O O . HIS A 1 322 ? -3.006 29.516 13.188 1 97.19 322 HIS A O 1
ATOM 2427 N N . GLY A 1 323 ? -3.953 30.578 11.445 1 95.56 323 GLY A N 1
ATOM 2428 C CA . GLY A 1 323 ? -4.578 29.406 10.859 1 95.56 323 GLY A CA 1
ATOM 2429 C C . GLY A 1 323 ? -5.773 28.906 11.648 1 95.56 323 GLY A C 1
ATOM 2430 O O . GLY A 1 323 ? -6.141 27.734 11.562 1 95.56 323 GLY A O 1
ATOM 2431 N N . ALA A 1 324 ? -6.457 29.719 12.383 1 95.69 324 ALA A N 1
ATOM 2432 C CA . ALA A 1 324 ? -7.488 29.312 13.328 1 95.69 324 ALA A CA 1
ATOM 2433 C C . ALA A 1 324 ? -8.82 29.062 12.625 1 95.69 324 ALA A C 1
ATOM 2435 O O . ALA A 1 324 ? -9.719 28.438 13.188 1 95.69 324 ALA A O 1
ATOM 2436 N N . ALA A 1 325 ? -8.914 29.453 11.398 1 94.44 325 ALA A N 1
ATOM 2437 C CA . ALA A 1 325 ? -10.219 29.453 10.742 1 94.44 325 ALA A CA 1
ATOM 2438 C C . ALA A 1 325 ? -10.609 28.047 10.289 1 94.44 325 ALA A C 1
ATOM 2440 O O . ALA A 1 325 ? -11.773 27.781 10 1 94.44 325 ALA A O 1
ATOM 2441 N N . ALA A 1 326 ? -9.641 27.141 10.164 1 94.75 326 ALA A N 1
ATOM 2442 C CA . ALA A 1 326 ? -9.883 25.797 9.68 1 94.75 326 ALA A CA 1
ATOM 2443 C C . ALA A 1 326 ? -8.758 24.844 10.102 1 94.75 326 ALA A C 1
ATOM 2445 O O . ALA A 1 326 ? -7.766 25.281 10.688 1 94.75 326 ALA A O 1
ATOM 2446 N N . GLY A 1 327 ? -9.055 23.594 9.922 1 95.69 327 GLY A N 1
ATOM 2447 C CA . GLY A 1 327 ? -8.008 22.594 10.062 1 95.69 327 GLY A CA 1
ATOM 2448 C C . GLY A 1 327 ? -7.965 21.969 11.438 1 95.69 327 GLY A C 1
ATOM 2449 O O . GLY A 1 327 ? -8.977 21.922 12.141 1 95.69 327 GLY A O 1
ATOM 2450 N N . LEU A 1 328 ? -6.781 21.391 11.742 1 97.69 328 LEU A N 1
ATOM 2451 C CA . LEU A 1 328 ? -6.609 20.609 12.961 1 97.69 328 LEU A CA 1
ATOM 2452 C C . LEU A 1 328 ? -5.41 21.094 13.766 1 97.69 328 LEU A C 1
ATOM 2454 O O . LEU A 1 328 ? -4.949 20.406 14.68 1 97.69 328 LEU A O 1
ATOM 2458 N N . HIS A 1 329 ? -4.859 22.266 13.375 1 98.38 329 HIS A N 1
ATOM 2459 C CA . HIS A 1 329 ? -3.68 22.781 14.055 1 98.38 329 HIS A CA 1
ATOM 2460 C C . HIS A 1 329 ? -3.674 24.312 14.047 1 98.38 329 HIS A C 1
ATOM 2462 O O . HIS A 1 329 ? -4.441 24.938 13.312 1 98.38 329 HIS A O 1
ATOM 2468 N N . LEU A 1 330 ? -2.887 24.875 14.914 1 98.5 330 LEU A N 1
ATOM 2469 C CA . LEU A 1 330 ? -2.531 26.281 14.922 1 98.5 330 LEU A CA 1
ATOM 2470 C C . LEU A 1 330 ? -1.034 26.469 14.703 1 98.5 330 LEU A C 1
ATOM 2472 O O . LEU A 1 330 ? -0.228 25.672 15.203 1 98.5 330 LEU A O 1
ATOM 2476 N N . THR A 1 331 ? -0.709 27.469 13.93 1 98.62 331 THR A N 1
ATOM 2477 C CA . THR A 1 331 ? 0.669 27.938 13.883 1 98.62 331 THR A CA 1
ATOM 2478 C C . THR A 1 331 ? 0.859 29.141 14.812 1 98.62 331 THR A C 1
ATOM 2480 O O . THR A 1 331 ? 0.048 30.062 14.812 1 98.62 331 THR A O 1
ATOM 2483 N N . VAL A 1 332 ? 1.882 29.016 15.594 1 98.25 332 VAL A N 1
ATOM 2484 C CA . VAL A 1 332 ? 2.191 30.094 16.531 1 98.25 332 VAL A CA 1
ATOM 2485 C C . VAL A 1 332 ? 3.576 30.656 16.234 1 98.25 332 VAL A C 1
ATOM 2487 O O . VAL A 1 332 ? 4.531 29.906 16.031 1 98.25 332 VAL A O 1
ATOM 2490 N N . THR A 1 333 ? 3.686 31.969 16.156 1 97.56 333 THR A N 1
ATOM 2491 C CA . THR A 1 333 ? 4.984 32.625 15.961 1 97.56 333 THR A CA 1
ATOM 2492 C C . THR A 1 333 ? 5.309 33.531 17.125 1 97.56 333 THR A C 1
ATOM 2494 O O . THR A 1 333 ? 4.418 33.938 17.875 1 97.56 333 THR A O 1
ATOM 2497 N N . PHE A 1 334 ? 6.562 33.75 17.297 1 95.25 334 PHE A N 1
ATOM 2498 C CA . PHE A 1 334 ? 7.094 34.594 18.344 1 95.25 334 PHE A CA 1
ATOM 2499 C C . PHE A 1 334 ? 7.895 35.75 17.734 1 95.25 334 PHE A C 1
ATOM 2501 O O . PHE A 1 334 ? 9.117 35.812 17.875 1 95.25 334 PHE A O 1
ATOM 2508 N N . PRO A 1 335 ? 7.227 36.719 17.25 1 92.38 335 PRO A N 1
ATOM 2509 C CA . PRO A 1 335 ? 7.949 37.812 16.578 1 92.38 335 PRO A CA 1
ATOM 2510 C C . PRO A 1 335 ? 8.852 38.594 17.531 1 92.38 335 PRO A C 1
ATOM 2512 O O . PRO A 1 335 ? 8.492 38.812 18.703 1 92.38 335 PRO A O 1
ATOM 2515 N N . GLY A 1 336 ? 9.984 38.969 16.984 1 87.94 336 GLY A N 1
ATOM 2516 C CA . GLY A 1 336 ? 10.891 39.844 17.703 1 87.94 336 GLY A CA 1
ATOM 2517 C C . GLY A 1 336 ? 11.719 39.125 18.75 1 87.94 336 GLY A C 1
ATOM 2518 O O . GLY A 1 336 ? 12.391 39.781 19.562 1 87.94 336 GLY A O 1
ATOM 2519 N N . THR A 1 337 ? 11.555 37.844 18.781 1 87.38 337 THR A N 1
ATOM 2520 C CA . THR A 1 337 ? 12.344 37.094 19.75 1 87.38 337 THR A CA 1
ATOM 2521 C C . THR A 1 337 ? 13.508 36.375 19.062 1 87.38 337 THR A C 1
ATOM 2523 O O . THR A 1 337 ? 13.523 36.25 17.828 1 87.38 337 THR A O 1
ATOM 2526 N N . HIS A 1 338 ? 14.57 36.062 19.844 1 85.38 338 HIS A N 1
ATOM 2527 C CA . HIS A 1 338 ? 15.703 35.281 19.328 1 85.38 338 HIS A CA 1
ATOM 2528 C C . HIS A 1 338 ? 15.641 33.844 19.781 1 85.38 338 HIS A C 1
ATOM 2530 O O . HIS A 1 338 ? 16.656 33.156 19.828 1 85.38 338 HIS A O 1
ATOM 2536 N N . LEU A 1 339 ? 14.508 33.469 20.047 1 89.62 339 LEU A N 1
ATOM 2537 C CA . LEU A 1 339 ? 14.297 32.125 20.531 1 89.62 339 LEU A CA 1
ATOM 2538 C C . LEU A 1 339 ? 14.531 31.094 19.422 1 89.62 339 LEU A C 1
ATOM 2540 O O . LEU A 1 339 ? 14.211 31.344 18.266 1 89.62 339 LEU A O 1
ATOM 2544 N N . SER A 1 340 ? 15.219 30.016 19.781 1 93.56 340 SER A N 1
ATOM 2545 C CA . SER A 1 340 ? 15.258 28.844 18.906 1 93.56 340 SER A CA 1
ATOM 2546 C C . SER A 1 340 ? 14.031 27.969 19.094 1 93.56 340 SER A C 1
ATOM 2548 O O . SER A 1 340 ? 13.867 27.344 20.156 1 93.56 340 SER A O 1
ATOM 2550 N N . ASP A 1 341 ? 13.227 27.875 18.016 1 95.88 341 ASP A N 1
ATOM 2551 C CA . ASP A 1 341 ? 12.016 27.078 18.188 1 95.88 341 ASP A CA 1
ATOM 2552 C C . ASP A 1 341 ? 12.344 25.594 18.281 1 95.88 341 ASP A C 1
ATOM 2554 O O . ASP A 1 341 ? 11.586 24.812 18.875 1 95.88 341 ASP A O 1
ATOM 2558 N N . VAL A 1 342 ? 13.5 25.125 17.812 1 96.31 342 VAL A N 1
ATOM 2559 C CA . VAL A 1 342 ? 13.953 23.734 18 1 96.31 342 VAL A CA 1
ATOM 2560 C C . VAL A 1 342 ? 14.32 23.5 19.453 1 96.31 342 VAL A C 1
ATOM 2562 O O . VAL A 1 342 ? 13.969 22.469 20.031 1 96.31 342 VAL A O 1
ATOM 2565 N N . ASP A 1 343 ? 15.023 24.438 20.062 1 95.12 343 ASP A N 1
ATOM 2566 C CA . ASP A 1 343 ? 15.367 24.328 21.484 1 95.12 343 ASP A CA 1
ATOM 2567 C C . ASP A 1 343 ? 14.117 24.312 22.359 1 95.12 343 ASP A C 1
ATOM 2569 O O . ASP A 1 343 ? 14.047 23.578 23.344 1 95.12 343 ASP A O 1
ATOM 2573 N N . LEU A 1 344 ? 13.227 25.188 21.969 1 95.56 344 LEU A N 1
ATOM 2574 C CA . LEU A 1 344 ? 11.961 25.219 22.703 1 95.56 344 LEU A CA 1
ATOM 2575 C C . LEU A 1 344 ? 11.25 23.875 22.609 1 95.56 344 LEU A C 1
ATOM 2577 O O . LEU A 1 344 ? 10.75 23.359 23.609 1 95.56 344 LEU A O 1
ATOM 2581 N N . ALA A 1 345 ? 11.156 23.297 21.406 1 97.12 345 ALA A N 1
ATOM 2582 C CA . ALA A 1 345 ? 10.516 22 21.219 1 97.12 345 ALA A CA 1
ATOM 2583 C C . ALA A 1 345 ? 11.227 20.922 22.016 1 97.12 345 ALA A C 1
ATOM 2585 O O . ALA A 1 345 ? 10.586 20.031 22.578 1 97.12 345 ALA A O 1
ATOM 2586 N N . ARG A 1 346 ? 12.523 20.953 22.031 1 95.88 346 ARG A N 1
ATOM 2587 C CA . ARG A 1 346 ? 13.312 20 22.797 1 95.88 346 ARG A CA 1
ATOM 2588 C C . ARG A 1 346 ? 12.992 20.094 24.281 1 95.88 346 ARG A C 1
ATOM 2590 O O . ARG A 1 346 ? 12.766 19.078 24.953 1 95.88 346 ARG A O 1
ATOM 2597 N N . ALA A 1 347 ? 13.023 21.297 24.812 1 96 347 ALA A N 1
ATOM 2598 C CA . ALA A 1 347 ? 12.711 21.516 26.219 1 96 347 ALA A CA 1
ATOM 2599 C C . ALA A 1 347 ? 11.297 21.047 26.547 1 96 347 ALA A C 1
ATOM 2601 O O . ALA A 1 347 ? 11.055 20.484 27.609 1 96 347 ALA A O 1
ATOM 2602 N N . ALA A 1 348 ? 10.383 21.391 25.688 1 97.38 348 ALA A N 1
ATOM 2603 C CA . ALA A 1 348 ? 9 20.953 25.859 1 97.38 348 ALA A CA 1
ATOM 2604 C C . ALA A 1 348 ? 8.914 19.422 25.938 1 97.38 348 ALA A C 1
ATOM 2606 O O . ALA A 1 348 ? 8.211 18.875 26.781 1 97.38 348 ALA A O 1
ATOM 2607 N N . LEU A 1 349 ? 9.625 18.766 25 1 96.62 349 LEU A N 1
ATOM 2608 C CA . LEU A 1 349 ? 9.633 17.297 24.969 1 96.62 349 LEU A CA 1
ATOM 2609 C C . LEU A 1 349 ? 10.148 16.734 26.281 1 96.62 349 LEU A C 1
ATOM 2611 O O . LEU A 1 349 ? 9.633 15.734 26.781 1 96.62 349 LEU A O 1
ATOM 2615 N N . GLU A 1 350 ? 11.164 17.312 26.844 1 95 350 GLU A N 1
ATOM 2616 C CA . GLU A 1 350 ? 11.727 16.891 28.125 1 95 350 GLU A CA 1
ATOM 2617 C C . GLU A 1 350 ? 10.688 17 29.234 1 95 350 GLU A C 1
ATOM 2619 O O . GLU A 1 350 ? 10.766 16.281 30.234 1 95 350 GLU A O 1
ATOM 2624 N N . ARG A 1 351 ? 9.742 17.875 29.016 1 95.25 351 ARG A N 1
ATOM 2625 C CA . ARG A 1 351 ? 8.68 18.062 29.984 1 95.25 351 ARG A CA 1
ATOM 2626 C C . ARG A 1 351 ? 7.453 17.219 29.625 1 95.25 351 ARG A C 1
ATOM 2628 O O . ARG A 1 351 ? 6.387 17.391 30.219 1 95.25 351 ARG A O 1
ATOM 2635 N N . GLY A 1 352 ? 7.598 16.469 28.578 1 96.25 352 GLY A N 1
ATOM 2636 C CA . GLY A 1 352 ? 6.531 15.562 28.188 1 96.25 352 GLY A CA 1
ATOM 2637 C C . GLY A 1 352 ? 5.52 16.203 27.25 1 96.25 352 GLY A C 1
ATOM 2638 O O . GLY A 1 352 ? 4.367 15.766 27.188 1 96.25 352 GLY A O 1
ATOM 2639 N N . VAL A 1 353 ? 5.855 17.266 26.609 1 97.88 353 VAL A N 1
ATOM 2640 C CA . VAL A 1 353 ? 4.98 17.922 25.641 1 97.88 353 VAL A CA 1
ATOM 2641 C C . VAL A 1 353 ? 5.602 17.859 24.25 1 97.88 353 VAL A C 1
ATOM 2643 O O . VAL A 1 353 ? 6.652 18.453 24 1 97.88 353 VAL A O 1
ATOM 2646 N N . LYS A 1 354 ? 4.918 17.203 23.328 1 97.62 354 LYS A N 1
ATOM 2647 C CA . LYS A 1 354 ? 5.387 17.109 21.953 1 97.62 354 LYS A CA 1
ATOM 2648 C C . LYS A 1 354 ? 4.832 18.266 21.109 1 97.62 354 LYS A C 1
ATOM 2650 O O . LYS A 1 354 ? 3.619 18.469 21.047 1 97.62 354 LYS A O 1
ATOM 2655 N N . VAL A 1 355 ? 5.699 18.969 20.516 1 97.94 355 VAL A N 1
ATOM 2656 C CA . VAL A 1 355 ? 5.348 20.016 19.562 1 97.94 355 VAL A CA 1
ATOM 2657 C C . VAL A 1 355 ? 6.289 19.953 18.359 1 97.94 355 VAL A C 1
ATOM 2659 O O . VAL A 1 355 ? 7.336 19.312 18.422 1 97.94 355 VAL A O 1
ATOM 2662 N N . GLN A 1 356 ? 5.883 20.547 17.281 1 98 356 GLN A N 1
ATOM 2663 C CA . GLN A 1 356 ? 6.773 20.672 16.125 1 98 356 GLN A CA 1
ATOM 2664 C C . GLN A 1 356 ? 7.258 22.109 15.945 1 98 356 GLN A C 1
ATOM 2666 O O . GLN A 1 356 ? 6.449 23.031 15.898 1 98 356 GLN A O 1
ATOM 2671 N N . PRO A 1 357 ? 8.602 22.266 15.867 1 98 357 PRO A N 1
ATOM 2672 C CA . PRO A 1 357 ? 9.078 23.609 15.562 1 98 357 PRO A CA 1
ATOM 2673 C C . PRO A 1 357 ? 8.727 24.062 14.148 1 98 357 PRO A C 1
ATOM 2675 O O . PRO A 1 357 ? 8.773 23.266 13.211 1 98 357 PRO A O 1
ATOM 2678 N N . LEU A 1 358 ? 8.344 25.297 14.008 1 98.06 358 LEU A N 1
ATOM 2679 C CA . LEU A 1 358 ? 7.984 25.828 12.695 1 98.06 358 LEU A CA 1
ATOM 2680 C C . LEU A 1 358 ? 9.156 25.719 11.727 1 98.06 358 LEU A C 1
ATOM 2682 O O . LEU A 1 358 ? 8.961 25.5 10.531 1 98.06 358 LEU A O 1
ATOM 2686 N N . SER A 1 359 ? 10.391 25.797 12.211 1 97 359 SER A N 1
ATOM 2687 C CA . SER A 1 359 ? 11.586 25.766 11.375 1 97 359 SER A CA 1
ATOM 2688 C C . SER A 1 359 ? 11.727 24.438 10.641 1 97 359 SER A C 1
ATOM 2690 O O . SER A 1 359 ? 12.375 24.359 9.602 1 97 359 SER A O 1
ATOM 2692 N N . TRP A 1 360 ? 11.117 23.328 11.211 1 97.69 360 TRP A N 1
ATOM 2693 C CA . TRP A 1 360 ? 11.078 22.047 10.5 1 97.69 360 TRP A CA 1
ATOM 2694 C C . TRP A 1 360 ? 10.453 22.219 9.117 1 97.69 360 TRP A C 1
ATOM 2696 O O . TRP A 1 360 ? 10.836 21.531 8.172 1 97.69 360 TRP A O 1
ATOM 2706 N N . HIS A 1 361 ? 9.547 23.141 9.039 1 98.25 361 HIS A N 1
ATOM 2707 C CA . HIS A 1 361 ? 8.711 23.281 7.848 1 98.25 361 HIS A CA 1
ATOM 2708 C C . HIS A 1 361 ? 9.18 24.438 6.98 1 98.25 361 HIS A C 1
ATOM 2710 O O . HIS A 1 361 ? 8.461 24.875 6.07 1 98.25 361 HIS A O 1
ATOM 2716 N N . CYS A 1 362 ? 10.336 24.984 7.297 1 97.75 362 CYS A N 1
ATOM 2717 C CA . CYS A 1 362 ? 10.914 26.094 6.555 1 97.75 362 CYS A CA 1
ATOM 2718 C C . CYS A 1 362 ? 12.195 25.688 5.852 1 97.75 362 CYS A C 1
ATOM 2720 O O . CYS A 1 362 ? 12.961 24.875 6.371 1 97.75 362 CYS A O 1
ATOM 2722 N N . GLN A 1 363 ? 12.328 26.156 4.695 1 97.62 363 GLN A N 1
ATOM 2723 C CA . GLN A 1 363 ? 13.609 26.016 4.008 1 97.62 363 GLN A CA 1
ATOM 2724 C C . GLN A 1 363 ? 14.438 27.297 4.121 1 97.62 363 GLN A C 1
ATOM 2726 O O . GLN A 1 363 ? 15.672 27.25 4.066 1 97.62 363 GLN A O 1
ATOM 2731 N N . GLN A 1 364 ? 13.766 28.406 4.238 1 95.81 364 GLN A N 1
ATOM 2732 C CA . GLN A 1 364 ? 14.391 29.703 4.465 1 95.81 364 GLN A CA 1
ATOM 2733 C C . GLN A 1 364 ? 14.148 30.188 5.891 1 95.81 364 GLN A C 1
ATOM 2735 O O . GLN A 1 364 ? 13.188 29.781 6.539 1 95.81 364 GLN A O 1
ATOM 2740 N N . PRO A 1 365 ? 15.039 30.984 6.352 1 91.5 365 PRO A N 1
ATOM 2741 C CA . PRO A 1 365 ? 14.859 31.5 7.715 1 91.5 365 PRO A CA 1
ATOM 2742 C C . PRO A 1 365 ? 13.547 32.25 7.887 1 91.5 365 PRO A C 1
ATOM 2744 O O . PRO A 1 365 ? 13.141 33 6.992 1 91.5 365 PRO A O 1
ATOM 2747 N N . ARG A 1 366 ? 12.938 32 9.031 1 91.5 366 ARG A N 1
ATOM 2748 C CA . ARG A 1 366 ? 11.695 32.688 9.406 1 91.5 366 ARG A CA 1
ATOM 2749 C C . ARG A 1 366 ? 11.617 32.875 10.914 1 91.5 366 ARG A C 1
ATOM 2751 O O . ARG A 1 366 ? 12.516 32.469 11.648 1 91.5 366 ARG A O 1
ATOM 2758 N N . GLU A 1 367 ? 10.633 33.656 11.297 1 93.75 367 GLU A N 1
ATOM 2759 C CA . GLU A 1 367 ? 10.375 33.844 12.719 1 93.75 367 GLU A CA 1
ATOM 2760 C C . GLU A 1 367 ? 10.172 32.5 13.414 1 93.75 367 GLU A C 1
ATOM 2762 O O . GLU A 1 367 ? 9.578 31.578 12.836 1 93.75 367 GLU A O 1
ATOM 2767 N N . PRO A 1 368 ? 10.727 32.406 14.578 1 96.19 368 PRO A N 1
ATOM 2768 C CA . PRO A 1 368 ? 10.5 31.156 15.297 1 96.19 368 PRO A CA 1
ATOM 2769 C C . PRO A 1 368 ? 9.023 30.922 15.609 1 96.19 368 PRO A C 1
ATOM 2771 O O . PRO A 1 368 ? 8.25 31.875 15.734 1 96.19 368 PRO A O 1
ATOM 2774 N N . GLY A 1 369 ? 8.688 29.703 15.711 1 97.62 369 GLY A N 1
ATOM 2775 C CA . GLY A 1 369 ? 7.305 29.359 15.977 1 97.62 369 GLY A CA 1
ATOM 2776 C C . GLY A 1 369 ? 7.102 27.875 16.219 1 97.62 369 GLY A C 1
ATOM 2777 O O . GLY A 1 369 ? 8.062 27.109 16.234 1 97.62 369 GLY A O 1
ATOM 2778 N N . LEU A 1 370 ? 5.883 27.5 16.516 1 98.44 370 LEU A N 1
ATOM 2779 C CA . LEU A 1 370 ? 5.457 26.125 16.734 1 98.44 370 LEU A CA 1
ATOM 2780 C C . LEU A 1 370 ? 4.219 25.797 15.906 1 98.44 370 LEU A C 1
ATOM 2782 O O . LEU A 1 370 ? 3.41 26.688 15.617 1 98.44 370 LEU A O 1
ATOM 2786 N N . VAL A 1 371 ? 4.125 24.609 15.453 1 98.69 371 VAL A N 1
ATOM 2787 C CA . VAL A 1 371 ? 2.9 24.062 14.883 1 98.69 371 VAL A CA 1
ATOM 2788 C C . VAL A 1 371 ? 2.238 23.125 15.891 1 98.69 371 VAL A C 1
ATOM 2790 O O . VAL A 1 371 ? 2.822 22.109 16.281 1 98.69 371 VAL A O 1
ATOM 2793 N N . LEU A 1 372 ? 1.004 23.438 16.328 1 98.75 372 LEU A N 1
ATOM 2794 C CA . LEU A 1 372 ? 0.348 22.766 17.438 1 98.75 372 LEU A CA 1
ATOM 2795 C C . LEU A 1 372 ? -0.966 22.125 17 1 98.75 372 LEU A C 1
ATOM 2797 O O . LEU A 1 372 ? -1.922 22.844 16.672 1 98.75 372 LEU A O 1
ATOM 2801 N N . GLY A 1 373 ? -0.979 20.781 17.016 1 98.31 373 GLY A N 1
ATOM 2802 C CA . GLY A 1 373 ? -2.234 20.094 16.75 1 98.31 373 GLY A CA 1
ATOM 2803 C C . GLY A 1 373 ? -3.16 20.078 17.953 1 98.31 373 GLY A C 1
ATOM 2804 O O . GLY A 1 373 ? -2.725 19.812 19.078 1 98.31 373 GLY A O 1
ATOM 2805 N N . TYR A 1 374 ? -4.426 20.344 17.75 1 98.06 374 TYR A N 1
ATOM 2806 C CA . TYR A 1 374 ? -5.344 20.406 18.891 1 98.06 374 TYR A CA 1
ATOM 2807 C C . TYR A 1 374 ? -6.379 19.281 18.797 1 98.06 374 TYR A C 1
ATOM 2809 O O . TYR A 1 374 ? -7.051 18.969 19.781 1 98.06 374 TYR A O 1
ATOM 2817 N N . ALA A 1 375 ? -6.496 18.672 17.656 1 96.69 375 ALA A N 1
ATOM 2818 C CA . ALA A 1 375 ? -7.672 17.844 17.391 1 96.69 375 ALA A CA 1
ATOM 2819 C C . ALA A 1 375 ? -7.629 16.547 18.172 1 96.69 375 ALA A C 1
ATOM 2821 O O . ALA A 1 375 ? -8.672 16 18.547 1 96.69 375 ALA A O 1
ATOM 2822 N N . ALA A 1 376 ? -6.457 16.031 18.453 1 94.56 376 ALA A N 1
ATOM 2823 C CA . ALA A 1 376 ? -6.312 14.695 19.047 1 94.56 376 ALA A CA 1
ATOM 2824 C C . ALA A 1 376 ? -6.344 14.773 20.578 1 94.56 376 ALA A C 1
ATOM 2826 O O . ALA A 1 376 ? -6.422 13.75 21.25 1 94.56 376 ALA A O 1
ATOM 2827 N N . ALA A 1 377 ? -6.32 15.945 21.172 1 95.25 377 ALA A N 1
ATOM 2828 C CA . ALA A 1 377 ? -6.191 16.094 22.625 1 95.25 377 ALA A CA 1
ATOM 2829 C C . ALA A 1 377 ? -7.469 16.656 23.234 1 95.25 377 ALA A C 1
ATOM 2831 O O . ALA A 1 377 ? -8.07 17.578 22.688 1 95.25 377 ALA A O 1
ATOM 2832 N N . PRO A 1 378 ? -7.852 16.141 24.406 1 95.81 378 PRO A N 1
ATOM 2833 C CA . PRO A 1 378 ? -8.953 16.781 25.125 1 95.81 378 PRO A CA 1
ATOM 2834 C C . PRO A 1 378 ? -8.617 18.188 25.594 1 95.81 378 PRO A C 1
ATOM 2836 O O . PRO A 1 378 ? -7.445 18.531 25.766 1 95.81 378 PRO A O 1
ATOM 2839 N N . THR A 1 379 ? -9.625 18.953 25.875 1 97.75 379 THR A N 1
ATOM 2840 C CA . THR A 1 379 ? -9.453 20.375 26.188 1 97.75 379 THR A CA 1
ATOM 2841 C C . THR A 1 379 ? -8.602 20.547 27.438 1 97.75 379 THR A C 1
ATOM 2843 O O . THR A 1 379 ? -7.773 21.453 27.516 1 97.75 379 THR A O 1
ATOM 2846 N N . ALA A 1 380 ? -8.766 19.672 28.422 1 97.81 380 ALA A N 1
ATOM 2847 C CA . ALA A 1 380 ? -7.98 19.781 29.641 1 97.81 380 ALA A CA 1
ATOM 2848 C C . ALA A 1 380 ? -6.496 19.547 29.375 1 97.81 380 ALA A C 1
ATOM 2850 O O . ALA A 1 380 ? -5.641 20.25 29.922 1 97.81 380 ALA A O 1
ATOM 2851 N N . VAL A 1 381 ? -6.246 18.594 28.547 1 97.62 381 VAL A N 1
ATOM 2852 C CA . VAL A 1 381 ? -4.879 18.25 28.172 1 97.62 381 VAL A CA 1
ATOM 2853 C C . VAL A 1 381 ? -4.27 19.406 27.375 1 97.62 381 VAL A C 1
ATOM 2855 O O . VAL A 1 381 ? -3.09 19.734 27.547 1 97.62 381 VAL A O 1
ATOM 2858 N N . ILE A 1 382 ? -5.051 20.062 26.531 1 98.56 382 ILE A N 1
ATOM 2859 C CA . ILE A 1 382 ? -4.613 21.219 25.75 1 98.56 382 ILE A CA 1
ATOM 2860 C C . ILE A 1 382 ? -4.18 22.344 26.688 1 98.56 382 ILE A C 1
ATOM 2862 O O . ILE A 1 382 ? -3.094 22.906 26.531 1 98.56 382 ILE A O 1
ATOM 2866 N N . ARG A 1 383 ? -4.953 22.625 27.641 1 98.31 383 ARG A N 1
ATOM 2867 C CA . ARG A 1 383 ? -4.656 23.688 28.578 1 98.31 383 ARG A CA 1
ATOM 2868 C C . ARG A 1 383 ? -3.363 23.406 29.344 1 98.31 383 ARG A C 1
ATOM 2870 O O . ARG A 1 383 ? -2.512 24.297 29.469 1 98.31 383 ARG A O 1
ATOM 2877 N N . ASP A 1 384 ? -3.252 22.172 29.781 1 98 384 ASP A N 1
ATOM 2878 C CA . ASP A 1 384 ? -2.061 21.766 30.516 1 98 384 ASP A CA 1
ATOM 2879 C C . ASP A 1 384 ? -0.808 21.891 29.656 1 98 384 ASP A C 1
ATOM 2881 O O . ASP A 1 384 ? 0.225 22.375 30.109 1 98 384 ASP A O 1
ATOM 2885 N N . GLY A 1 385 ? -0.916 21.422 28.453 1 98.56 385 GLY A N 1
ATOM 2886 C CA . GLY A 1 385 ? 0.219 21.469 27.547 1 98.56 385 GLY A CA 1
ATOM 2887 C C . GLY A 1 385 ? 0.649 22.891 27.219 1 98.56 385 GLY A C 1
ATOM 2888 O O . GLY A 1 385 ? 1.843 23.203 27.219 1 98.56 385 GLY A O 1
ATOM 2889 N N . VAL A 1 386 ? -0.316 23.766 26.984 1 98.56 386 VAL A N 1
ATOM 2890 C CA . VAL A 1 386 ? -0.01 25.141 26.641 1 98.56 386 VAL A CA 1
ATOM 2891 C C . VAL A 1 386 ? 0.566 25.859 27.844 1 98.56 386 VAL A C 1
ATOM 2893 O O . VAL A 1 386 ? 1.493 26.672 27.719 1 98.56 386 VAL A O 1
ATOM 2896 N N . ALA A 1 387 ? 0.064 25.578 29.016 1 98.19 387 ALA A N 1
ATOM 2897 C CA . ALA A 1 387 ? 0.609 26.141 30.234 1 98.19 387 ALA A CA 1
ATOM 2898 C C . ALA A 1 387 ? 2.078 25.766 30.406 1 98.19 387 ALA A C 1
ATOM 2900 O O . ALA A 1 387 ? 2.898 26.609 30.797 1 98.19 387 ALA A O 1
ATOM 2901 N N . ALA A 1 388 ? 2.373 24.547 30.172 1 97.62 388 ALA A N 1
ATOM 2902 C CA . ALA A 1 388 ? 3.756 24.078 30.266 1 97.62 388 ALA A CA 1
ATOM 2903 C C . ALA A 1 388 ? 4.656 24.844 29.297 1 97.62 388 ALA A C 1
ATOM 2905 O O . ALA A 1 388 ? 5.789 25.188 29.641 1 97.62 388 ALA A O 1
ATOM 2906 N N . LEU A 1 389 ? 4.203 25.109 28.125 1 97.5 389 LEU A N 1
ATOM 2907 C CA . LEU A 1 389 ? 4.957 25.891 27.141 1 97.5 389 LEU A CA 1
ATOM 2908 C C . LEU A 1 389 ? 5.184 27.312 27.641 1 97.5 389 LEU A C 1
ATOM 2910 O O . LEU A 1 389 ? 6.27 27.875 27.469 1 97.5 389 LEU A O 1
ATOM 2914 N N . GLY A 1 390 ? 4.133 27.875 28.188 1 96.69 390 GLY A N 1
ATOM 2915 C CA . GLY A 1 390 ? 4.262 29.203 28.766 1 96.69 390 GLY A CA 1
ATOM 2916 C C . GLY A 1 390 ? 5.328 29.281 29.844 1 96.69 390 GLY A C 1
ATOM 2917 O O . GLY A 1 390 ? 6.102 30.25 29.891 1 96.69 390 GLY A O 1
ATOM 2918 N N . GLU A 1 391 ? 5.379 28.312 30.688 1 95.69 391 GLU A N 1
ATOM 2919 C CA . GLU A 1 391 ? 6.387 28.266 31.75 1 95.69 391 GLU A CA 1
ATOM 2920 C C . GLU A 1 391 ? 7.797 28.203 31.156 1 95.69 391 GLU A C 1
ATOM 2922 O O . GLU A 1 391 ? 8.711 28.844 31.672 1 95.69 391 GLU A O 1
ATOM 2927 N N . LEU A 1 392 ? 7.934 27.438 30.156 1 94 392 LEU A N 1
ATOM 2928 C CA . LEU A 1 392 ? 9.227 27.297 29.5 1 94 392 LEU A CA 1
ATOM 2929 C C . LEU A 1 392 ? 9.672 28.625 28.906 1 94 392 LEU A C 1
ATOM 2931 O O . LEU A 1 392 ? 10.852 29 28.984 1 94 392 LEU A O 1
ATOM 2935 N N . LEU A 1 393 ? 8.797 29.328 28.281 1 91.75 393 LEU A N 1
ATOM 2936 C CA . LEU A 1 393 ? 9.125 30.578 27.609 1 91.75 393 LEU A CA 1
ATOM 2937 C C . LEU A 1 393 ? 9.438 31.672 28.625 1 91.75 393 LEU A C 1
ATOM 2939 O O . LEU A 1 393 ? 10.242 32.562 28.344 1 91.75 393 LEU A O 1
ATOM 2943 N N . SER A 1 394 ? 8.758 31.625 29.703 1 86.38 394 SER A N 1
ATOM 2944 C CA . SER A 1 394 ? 9.055 32.594 30.766 1 86.38 394 SER A CA 1
ATOM 2945 C C . SER A 1 394 ? 10.461 32.406 31.312 1 86.38 394 SER A C 1
ATOM 2947 O O . SER A 1 394 ? 11.109 33.344 31.719 1 86.38 394 SER A O 1
ATOM 2949 N N . GLY A 1 395 ? 10.875 31.156 31.312 1 76.25 395 GLY A N 1
ATOM 2950 C CA . GLY A 1 395 ? 12.234 30.891 31.734 1 76.25 395 GLY A CA 1
ATOM 2951 C C . GLY A 1 395 ? 13.281 31.359 30.75 1 76.25 395 GLY A C 1
ATOM 2952 O O . GLY A 1 395 ? 14.391 31.719 31.141 1 76.25 395 GLY A O 1
ATOM 2953 N N . TYR A 1 396 ? 13.039 31.266 29.484 1 70.31 396 TYR A N 1
ATOM 2954 C CA . TYR A 1 396 ? 13.953 31.734 28.453 1 70.31 396 TYR A CA 1
ATOM 2955 C C . TYR A 1 396 ? 14.062 33.25 28.484 1 70.31 396 TYR A C 1
ATOM 2957 O O . TYR A 1 396 ? 15.141 33.812 28.25 1 70.31 396 TYR A O 1
ATOM 2965 N N . SER A 1 397 ? 12.945 33.906 28.688 1 61.28 397 SER A N 1
ATOM 2966 C CA . SER A 1 397 ? 12.953 35.375 28.75 1 61.28 397 SER A CA 1
ATOM 2967 C C . SER A 1 397 ? 13.688 35.875 29.984 1 61.28 397 SER A C 1
ATOM 2969 O O . SER A 1 397 ? 14.336 36.906 29.953 1 61.28 397 SER A O 1
ATOM 2971 N N . SER A 1 398 ? 13.555 35.062 31.062 1 48.41 398 SER A N 1
ATOM 2972 C CA . SER A 1 398 ? 14.234 35.5 32.281 1 48.41 398 SER A CA 1
ATOM 2973 C C . SER A 1 398 ? 15.734 35.219 32.219 1 48.41 398 SER A C 1
ATOM 2975 O O . SER A 1 398 ? 16.516 35.875 32.906 1 48.41 398 SER A O 1
ATOM 2977 N N . ALA A 1 399 ? 16.109 34.188 31.516 1 46.59 399 ALA A N 1
ATOM 2978 C CA . ALA A 1 399 ? 17.531 33.875 31.438 1 46.59 399 ALA A CA 1
ATOM 2979 C C . ALA A 1 399 ? 18.25 34.812 30.484 1 46.59 399 ALA A C 1
ATOM 2981 O O . ALA A 1 399 ? 19.469 34.812 30.375 1 46.59 399 ALA A O 1
ATOM 2982 N N . ARG A 1 400 ? 17.672 35.5 29.562 1 42.69 400 ARG A N 1
ATOM 2983 C CA . ARG A 1 400 ? 18.375 36.531 28.797 1 42.69 400 ARG A CA 1
ATOM 2984 C C . ARG A 1 400 ? 18.219 37.906 29.438 1 42.69 400 ARG A C 1
ATOM 2986 O O . ARG A 1 400 ? 17.156 38.219 29.969 1 42.69 400 ARG A O 1
ATOM 2993 N N . MET B 1 1 ? -49.062 21.453 -34.25 1 29.42 1 MET B N 1
ATOM 2994 C CA . MET B 1 1 ? -47.969 20.828 -34.969 1 29.42 1 MET B CA 1
ATOM 2995 C C . MET B 1 1 ? -46.781 20.516 -34.031 1 29.42 1 MET B C 1
ATOM 2997 O O . MET B 1 1 ? -46.156 21.438 -33.531 1 29.42 1 MET B O 1
ATOM 3001 N N . VAL B 1 2 ? -46.906 19.438 -33.281 1 38.69 2 VAL B N 1
ATOM 3002 C CA . VAL B 1 2 ? -46.062 18.906 -32.219 1 38.69 2 VAL B CA 1
ATOM 3003 C C . VAL B 1 2 ? -44.75 18.391 -32.812 1 38.69 2 VAL B C 1
ATOM 3005 O O . VAL B 1 2 ? -44.75 17.453 -33.625 1 38.69 2 VAL B O 1
ATOM 3008 N N . VAL B 1 3 ? -43.75 19.328 -33 1 37.56 3 VAL B N 1
ATOM 3009 C CA . VAL B 1 3 ? -42.438 18.984 -33.562 1 37.56 3 VAL B CA 1
ATOM 3010 C C . VAL B 1 3 ? -41.781 17.922 -32.656 1 37.56 3 VAL B C 1
ATOM 3012 O O . VAL B 1 3 ? -41.594 18.141 -31.469 1 37.56 3 VAL B O 1
ATOM 3015 N N . ALA B 1 4 ? -41.812 16.625 -33.125 1 40.78 4 ALA B N 1
ATOM 3016 C CA . ALA B 1 4 ? -41.219 15.461 -32.469 1 40.78 4 ALA B CA 1
ATOM 3017 C C . ALA B 1 4 ? -39.75 15.727 -32.125 1 40.78 4 ALA B C 1
ATOM 3019 O O . ALA B 1 4 ? -38.969 16.141 -33 1 40.78 4 ALA B O 1
ATOM 3020 N N . ALA B 1 5 ? -39.469 15.945 -30.797 1 41.91 5 ALA B N 1
ATOM 3021 C CA . ALA B 1 5 ? -38.094 16.125 -30.328 1 41.91 5 ALA B CA 1
ATOM 3022 C C . ALA B 1 5 ? -37.156 15.102 -30.953 1 41.91 5 ALA B C 1
ATOM 3024 O O . ALA B 1 5 ? -37.531 13.93 -31.078 1 41.91 5 ALA B O 1
ATOM 3025 N N . PRO B 1 6 ? -36.125 15.539 -31.688 1 42.84 6 PRO B N 1
ATOM 3026 C CA . PRO B 1 6 ? -35.25 14.57 -32.344 1 42.84 6 PRO B CA 1
ATOM 3027 C C . PRO B 1 6 ? -34.719 13.508 -31.375 1 42.84 6 PRO B C 1
ATOM 3029 O O . PRO B 1 6 ? -34.594 13.766 -30.172 1 42.84 6 PRO B O 1
ATOM 3032 N N . ALA B 1 7 ? -34.844 12.156 -31.781 1 44.41 7 ALA B N 1
ATOM 3033 C CA . ALA B 1 7 ? -34.406 10.961 -31.078 1 44.41 7 ALA B CA 1
ATOM 3034 C C . ALA B 1 7 ? -32.938 11.125 -30.609 1 44.41 7 ALA B C 1
ATOM 3036 O O . ALA B 1 7 ? -32.094 11.633 -31.344 1 44.41 7 ALA B O 1
ATOM 3037 N N . ALA B 1 8 ? -32.781 11.125 -29.297 1 39.97 8 ALA B N 1
ATOM 3038 C CA . ALA B 1 8 ? -31.438 11.18 -28.703 1 39.97 8 ALA B CA 1
ATOM 3039 C C . ALA B 1 8 ? -30.469 10.258 -29.438 1 39.97 8 ALA B C 1
ATOM 3041 O O . ALA B 1 8 ? -30.844 9.156 -29.844 1 39.97 8 ALA B O 1
ATOM 3042 N N . PRO B 1 9 ? -29.328 10.844 -29.906 1 44.47 9 PRO B N 1
ATOM 3043 C CA . PRO B 1 9 ? -28.422 9.945 -30.625 1 44.47 9 PRO B CA 1
ATOM 3044 C C . PRO B 1 9 ? -28.109 8.664 -29.859 1 44.47 9 PRO B C 1
ATOM 3046 O O . PRO B 1 9 ? -28.203 8.641 -28.625 1 44.47 9 PRO B O 1
ATOM 3049 N N . PRO B 1 10 ? -28.188 7.461 -30.5 1 36.34 10 PRO B N 1
ATOM 3050 C CA . PRO B 1 10 ? -27.938 6.207 -29.781 1 36.34 10 PRO B CA 1
ATOM 3051 C C . PRO B 1 10 ? -26.656 6.25 -28.953 1 36.34 10 PRO B C 1
ATOM 3053 O O . PRO B 1 10 ? -25.719 6.992 -29.281 1 36.34 10 PRO B O 1
ATOM 3056 N N . ARG B 1 11 ? -26.734 5.984 -27.688 1 38.5 11 ARG B N 1
ATOM 3057 C CA . ARG B 1 11 ? -25.594 5.828 -26.766 1 38.5 11 ARG B CA 1
ATOM 3058 C C . ARG B 1 11 ? -24.484 5.012 -27.422 1 38.5 11 ARG B C 1
ATOM 3060 O O . ARG B 1 11 ? -24.719 3.918 -27.938 1 38.5 11 ARG B O 1
ATOM 3067 N N . ALA B 1 12 ? -23.391 5.633 -27.734 1 43.09 12 ALA B N 1
ATOM 3068 C CA . ALA B 1 12 ? -22.25 4.926 -28.312 1 43.09 12 ALA B CA 1
ATOM 3069 C C . ALA B 1 12 ? -22.031 3.582 -27.625 1 43.09 12 ALA B C 1
ATOM 3071 O O . ALA B 1 12 ? -22.078 3.492 -26.391 1 43.09 12 ALA B O 1
ATOM 3072 N N . ALA B 1 13 ? -22.016 2.389 -28.281 1 40.69 13 ALA B N 1
ATOM 3073 C CA . ALA B 1 13 ? -21.766 1.028 -27.797 1 40.69 13 ALA B CA 1
ATOM 3074 C C . ALA B 1 13 ? -20.484 0.964 -26.969 1 40.69 13 ALA B C 1
ATOM 3076 O O . ALA B 1 13 ? -19.531 1.683 -27.234 1 40.69 13 ALA B O 1
ATOM 3077 N N . PRO B 1 14 ? -20.578 0.52 -25.734 1 41.84 14 PRO B N 1
ATOM 3078 C CA . PRO B 1 14 ? -19.328 0.396 -24.984 1 41.84 14 PRO B CA 1
ATOM 3079 C C . PRO B 1 14 ? -18.188 -0.2 -25.828 1 41.84 14 PRO B C 1
ATOM 3081 O O . PRO B 1 14 ? -18.453 -0.97 -26.75 1 41.84 14 PRO B O 1
ATOM 3084 N N . PRO B 1 15 ? -17.062 0.449 -25.938 1 43.19 15 PRO B N 1
ATOM 3085 C CA . PRO B 1 15 ? -16 -0.126 -26.766 1 43.19 15 PRO B CA 1
ATOM 3086 C C . PRO B 1 15 ? -15.867 -1.636 -26.594 1 43.19 15 PRO B C 1
ATOM 3088 O O . PRO B 1 15 ? -16.188 -2.164 -25.516 1 43.19 15 PRO B O 1
ATOM 3091 N N . THR B 1 16 ? -16.047 -2.418 -27.641 1 45.19 16 THR B N 1
ATOM 3092 C CA . THR B 1 16 ? -15.758 -3.846 -27.625 1 45.19 16 THR B CA 1
ATOM 3093 C C . THR B 1 16 ? -14.484 -4.133 -26.844 1 45.19 16 THR B C 1
ATOM 3095 O O . THR B 1 16 ? -13.453 -3.496 -27.078 1 45.19 16 THR B O 1
ATOM 3098 N N . PRO B 1 17 ? -14.664 -4.746 -25.828 1 53.41 17 PRO B N 1
ATOM 3099 C CA . PRO B 1 17 ? -13.461 -5.039 -25.062 1 53.41 17 PRO B CA 1
ATOM 3100 C C . PRO B 1 17 ? -12.312 -5.562 -25.922 1 53.41 17 PRO B C 1
ATOM 3102 O O . PRO B 1 17 ? -12.523 -6.461 -26.75 1 53.41 17 PRO B O 1
ATOM 3105 N N . VAL B 1 18 ? -11.375 -4.828 -26.25 1 58.31 18 VAL B N 1
ATOM 3106 C CA . VAL B 1 18 ? -10.195 -5.215 -27 1 58.31 18 VAL B CA 1
ATOM 3107 C C . VAL B 1 18 ? -9.609 -6.5 -26.422 1 58.31 18 VAL B C 1
ATOM 3109 O O . VAL B 1 18 ? -9.336 -6.582 -25.234 1 58.31 18 VAL B O 1
ATOM 3112 N N . ARG B 1 19 ? -9.68 -7.543 -27.172 1 76.31 19 ARG B N 1
ATOM 3113 C CA . ARG B 1 19 ? -9.094 -8.828 -26.797 1 76.31 19 ARG B CA 1
ATOM 3114 C C . ARG B 1 19 ? -7.594 -8.703 -26.562 1 76.31 19 ARG B C 1
ATOM 3116 O O . ARG B 1 19 ? -6.883 -8.094 -27.359 1 76.31 19 ARG B O 1
ATOM 3123 N N . PRO B 1 20 ? -7.113 -9.227 -25.422 1 82 20 PRO B N 1
ATOM 3124 C CA . PRO B 1 20 ? -5.691 -9.109 -25.094 1 82 20 PRO B CA 1
ATOM 3125 C C . PRO B 1 20 ? -4.797 -9.828 -26.109 1 82 20 PRO B C 1
ATOM 3127 O O . PRO B 1 20 ? -5.188 -10.867 -26.656 1 82 20 PRO B O 1
ATOM 3130 N N . ALA B 1 21 ? -3.646 -9.258 -26.438 1 81.06 21 ALA B N 1
ATOM 3131 C CA . ALA B 1 21 ? -2.646 -9.883 -27.297 1 81.06 21 ALA B CA 1
ATOM 3132 C C . ALA B 1 21 ? -1.848 -10.938 -26.531 1 81.06 21 ALA B C 1
ATOM 3134 O O . ALA B 1 21 ? -0.889 -10.609 -25.828 1 81.06 21 ALA B O 1
ATOM 3135 N N . LEU B 1 22 ? -2.129 -12.148 -26.766 1 87.69 22 LEU B N 1
ATOM 3136 C CA . LEU B 1 22 ? -1.533 -13.227 -25.984 1 87.69 22 LEU B CA 1
ATOM 3137 C C . LEU B 1 22 ? -0.13 -13.547 -26.484 1 87.69 22 LEU B C 1
ATOM 3139 O O . LEU B 1 22 ? 0.672 -14.141 -25.75 1 87.69 22 LEU B O 1
ATOM 3143 N N . ASP B 1 23 ? 0.254 -13.188 -27.672 1 87 23 ASP B N 1
ATOM 3144 C CA . ASP B 1 23 ? 1.544 -13.508 -28.281 1 87 23 ASP B CA 1
ATOM 3145 C C . ASP B 1 23 ? 2.641 -12.586 -27.75 1 87 23 ASP B C 1
ATOM 3147 O O . ASP B 1 23 ? 3.826 -12.922 -27.812 1 87 23 ASP B O 1
ATOM 3151 N N . ALA B 1 24 ? 2.25 -11.461 -27.297 1 85.75 24 ALA B N 1
ATOM 3152 C CA . ALA B 1 24 ? 3.156 -10.484 -26.688 1 85.75 24 ALA B CA 1
ATOM 3153 C C . ALA B 1 24 ? 2.541 -9.867 -25.438 1 85.75 24 ALA B C 1
ATOM 3155 O O . ALA B 1 24 ? 2.066 -8.734 -25.469 1 85.75 24 ALA B O 1
ATOM 3156 N N . PRO B 1 25 ? 2.652 -10.641 -24.422 1 87.25 25 PRO B N 1
ATOM 3157 C CA . PRO B 1 25 ? 1.965 -10.141 -23.234 1 87.25 25 PRO B CA 1
ATOM 3158 C C . PRO B 1 25 ? 2.535 -8.82 -22.719 1 87.25 25 PRO B C 1
ATOM 3160 O O . PRO B 1 25 ? 3.744 -8.711 -22.5 1 87.25 25 PRO B O 1
ATOM 3163 N N . SER B 1 26 ? 1.616 -7.902 -22.594 1 87.25 26 SER B N 1
ATOM 3164 C CA . SER B 1 26 ? 1.992 -6.609 -22.016 1 87.25 26 SER B CA 1
ATOM 3165 C C . SER B 1 26 ? 2.225 -6.719 -20.516 1 87.25 26 SER B C 1
ATOM 3167 O O . SER B 1 26 ? 1.988 -7.77 -19.922 1 87.25 26 SER B O 1
ATOM 3169 N N . ASP B 1 27 ? 2.629 -5.641 -19.953 1 88.62 27 ASP B N 1
ATOM 3170 C CA . ASP B 1 27 ? 2.805 -5.578 -18.5 1 88.62 27 ASP B CA 1
ATOM 3171 C C . ASP B 1 27 ? 1.46 -5.664 -17.781 1 88.62 27 ASP B C 1
ATOM 3173 O O . ASP B 1 27 ? 1.41 -5.906 -16.578 1 88.62 27 ASP B O 1
ATOM 3177 N N . ALA B 1 28 ? 0.417 -5.527 -18.562 1 89.06 28 ALA B N 1
ATOM 3178 C CA . ALA B 1 28 ? -0.92 -5.527 -17.969 1 89.06 28 ALA B CA 1
ATOM 3179 C C . ALA B 1 28 ? -1.708 -6.762 -18.391 1 89.06 28 ALA B C 1
ATOM 3181 O O . ALA B 1 28 ? -2.936 -6.797 -18.266 1 89.06 28 ALA B O 1
ATOM 3182 N N . ILE B 1 29 ? -1.067 -7.75 -18.891 1 92.56 29 ILE B N 1
ATOM 3183 C CA . ILE B 1 29 ? -1.73 -8.883 -19.531 1 92.56 29 ILE B CA 1
ATOM 3184 C C . ILE B 1 29 ? -2.664 -9.562 -18.531 1 92.56 29 ILE B C 1
ATOM 3186 O O . ILE B 1 29 ? -3.768 -9.984 -18.891 1 92.56 29 ILE B O 1
ATOM 3190 N N . PHE B 1 30 ? -2.283 -9.633 -17.328 1 92.38 30 PHE B N 1
ATOM 3191 C CA . PHE B 1 30 ? -3.104 -10.328 -16.344 1 92.38 30 PHE B CA 1
ATOM 3192 C C . PHE B 1 30 ? -4.363 -9.531 -16.031 1 92.38 30 PHE B C 1
ATOM 3194 O O . PHE B 1 30 ? -5.445 -10.102 -15.875 1 92.38 30 PHE B O 1
ATOM 3201 N N . ASP B 1 31 ? -4.203 -8.219 -15.938 1 90.31 31 ASP B N 1
ATOM 3202 C CA . ASP B 1 31 ? -5.375 -7.363 -15.781 1 90.31 31 ASP B CA 1
ATOM 3203 C C . ASP B 1 31 ? -6.32 -7.492 -16.969 1 90.31 31 ASP B C 1
ATOM 3205 O O . ASP B 1 31 ? -7.539 -7.574 -16.797 1 90.31 31 ASP B O 1
ATOM 3209 N N . GLU B 1 32 ? -5.75 -7.484 -18.141 1 91.31 32 GLU B N 1
ATOM 3210 C CA . GLU B 1 32 ? -6.523 -7.605 -19.375 1 91.31 32 GLU B CA 1
ATOM 3211 C C . GLU B 1 32 ? -7.289 -8.922 -19.406 1 91.31 32 GLU B C 1
ATOM 3213 O O . GLU B 1 32 ? -8.469 -8.953 -19.75 1 91.31 32 GLU B O 1
ATOM 3218 N N . MET B 1 33 ? -6.602 -9.984 -19.031 1 92.62 33 MET B N 1
ATOM 3219 C CA . MET B 1 33 ? -7.219 -11.312 -19.031 1 92.62 33 MET B CA 1
ATOM 3220 C C . MET B 1 33 ? -8.352 -11.375 -18.016 1 92.62 33 MET B C 1
ATOM 3222 O O . MET B 1 33 ? -9.391 -11.977 -18.281 1 92.62 33 MET B O 1
ATOM 3226 N N . ARG B 1 34 ? -8.156 -10.766 -16.922 1 89.75 34 ARG B N 1
ATOM 3227 C CA . ARG B 1 34 ? -9.164 -10.781 -15.867 1 89.75 34 ARG B CA 1
ATOM 3228 C C . ARG B 1 34 ? -10.438 -10.062 -16.312 1 89.75 34 ARG B C 1
ATOM 3230 O O . ARG B 1 34 ? -11.539 -10.445 -15.922 1 89.75 34 ARG B O 1
ATOM 3237 N N . ALA B 1 35 ? -10.289 -9.078 -17.125 1 88.25 35 ALA B N 1
ATOM 3238 C CA . ALA B 1 35 ? -11.406 -8.25 -17.562 1 88.25 35 ALA B CA 1
ATOM 3239 C C . ALA B 1 35 ? -12.242 -8.961 -18.625 1 88.25 35 ALA B C 1
ATOM 3241 O O . ALA B 1 35 ? -13.375 -8.562 -18.891 1 88.25 35 ALA B O 1
ATOM 3242 N N . VAL B 1 36 ? -11.719 -10.016 -19.188 1 91.38 36 VAL B N 1
ATOM 3243 C CA . VAL B 1 36 ? -12.438 -10.742 -20.219 1 91.38 36 VAL B CA 1
ATOM 3244 C C . VAL B 1 36 ? -13.43 -11.719 -19.578 1 91.38 36 VAL B C 1
ATOM 3246 O O . VAL B 1 36 ? -13.039 -12.57 -18.781 1 91.38 36 VAL B O 1
ATOM 3249 N N . PRO B 1 37 ? -14.648 -11.562 -19.875 1 90.81 37 PRO B N 1
ATOM 3250 C CA . PRO B 1 37 ? -15.602 -12.539 -19.344 1 90.81 37 PRO B CA 1
ATOM 3251 C C . PRO B 1 37 ? -15.344 -13.953 -19.875 1 90.81 37 PRO B C 1
ATOM 3253 O O . PRO B 1 37 ? -14.969 -14.125 -21.031 1 90.81 37 PRO B O 1
ATOM 3256 N N . ALA B 1 38 ? -15.516 -14.93 -19.062 1 94.06 38 ALA B N 1
ATOM 3257 C CA . ALA B 1 38 ? -15.336 -16.328 -19.438 1 94.06 38 ALA B CA 1
ATOM 3258 C C . ALA B 1 38 ? -16.203 -17.25 -18.578 1 94.06 38 ALA B C 1
ATOM 3260 O O . ALA B 1 38 ? -16.484 -16.938 -17.422 1 94.06 38 ALA B O 1
ATOM 3261 N N . ARG B 1 39 ? -16.594 -18.297 -19.203 1 94.88 39 ARG B N 1
ATOM 3262 C CA . ARG B 1 39 ? -17.375 -19.297 -18.5 1 94.88 39 ARG B CA 1
ATOM 3263 C C . ARG B 1 39 ? -16.516 -20.078 -17.516 1 94.88 39 ARG B C 1
ATOM 3265 O O . ARG B 1 39 ? -16.969 -20.438 -16.422 1 94.88 39 ARG B O 1
ATOM 3272 N N . VAL B 1 40 ? -15.305 -20.406 -17.969 1 97.25 40 VAL B N 1
ATOM 3273 C CA . VAL B 1 40 ? -14.328 -21.141 -17.172 1 97.25 40 VAL B CA 1
ATOM 3274 C C . VAL B 1 40 ? -13.039 -20.344 -17.047 1 97.25 40 VAL B C 1
ATOM 3276 O O . VAL B 1 40 ? -12.5 -19.859 -18.047 1 97.25 40 VAL B O 1
ATOM 3279 N N . ASP B 1 41 ? -12.609 -20.172 -15.828 1 96.75 41 ASP B N 1
ATOM 3280 C CA . ASP B 1 41 ? -11.367 -19.438 -15.578 1 96.75 41 ASP B CA 1
ATOM 3281 C C . ASP B 1 41 ? -10.359 -20.312 -14.844 1 96.75 41 ASP B C 1
ATOM 3283 O O . ASP B 1 41 ? -10.461 -20.516 -13.633 1 96.75 41 ASP B O 1
ATOM 3287 N N . PHE B 1 42 ? -9.305 -20.781 -15.586 1 98.19 42 PHE B N 1
ATOM 3288 C CA . PHE B 1 42 ? -8.266 -21.625 -15.016 1 98.19 42 PHE B CA 1
ATOM 3289 C C . PHE B 1 42 ? -7.016 -20.812 -14.695 1 98.19 42 PHE B C 1
ATOM 3291 O O . PHE B 1 42 ? -5.902 -21.328 -14.719 1 98.19 42 PHE B O 1
ATOM 3298 N N . THR B 1 43 ? -7.176 -19.484 -14.453 1 95.81 43 THR B N 1
ATOM 3299 C CA . THR B 1 43 ? -6.035 -18.672 -14.055 1 95.81 43 THR B CA 1
ATOM 3300 C C . THR B 1 43 ? -5.379 -19.234 -12.797 1 95.81 43 THR B C 1
ATOM 3302 O O . THR B 1 43 ? -6.051 -19.469 -11.789 1 95.81 43 THR B O 1
ATOM 3305 N N . PRO B 1 44 ? -4.086 -19.469 -12.852 1 96.56 44 PRO B N 1
ATOM 3306 C CA . PRO B 1 44 ? -3.402 -19.984 -11.664 1 96.56 44 PRO B CA 1
ATOM 3307 C C . PRO B 1 44 ? -3.289 -18.938 -10.555 1 96.56 44 PRO B C 1
ATOM 3309 O O . PRO B 1 44 ? -3.373 -17.734 -10.82 1 96.56 44 PRO B O 1
ATOM 3312 N N . GLY B 1 45 ? -3.139 -19.422 -9.336 1 92.94 45 GLY B N 1
ATOM 3313 C CA . GLY B 1 45 ? -2.826 -18.547 -8.211 1 92.94 45 GLY B CA 1
ATOM 3314 C C . GLY B 1 45 ? -4.059 -17.969 -7.535 1 92.94 45 GLY B C 1
ATOM 3315 O O . GLY B 1 45 ? -3.957 -17.062 -6.707 1 92.94 45 GLY B O 1
ATOM 3316 N N . VAL B 1 46 ? -5.184 -18.438 -7.855 1 94.56 46 VAL B N 1
ATOM 3317 C CA . VAL B 1 46 ? -6.414 -17.984 -7.211 1 94.56 46 VAL B CA 1
ATOM 3318 C C . VAL B 1 46 ? -7 -19.125 -6.371 1 94.56 46 VAL B C 1
ATOM 3320 O O . VAL B 1 46 ? -7.312 -20.203 -6.898 1 94.56 46 VAL B O 1
ATOM 3323 N N . PRO B 1 47 ? -7.137 -18.922 -5.109 1 95.56 47 PRO B N 1
ATOM 3324 C CA . PRO B 1 47 ? -7.711 -19.969 -4.266 1 95.56 47 PRO B CA 1
ATOM 3325 C C . PRO B 1 47 ? -9.234 -20.016 -4.352 1 95.56 47 PRO B C 1
ATOM 3327 O O . PRO B 1 47 ? -9.844 -19.281 -5.129 1 95.56 47 PRO B O 1
ATOM 3330 N N . ASP B 1 48 ? -9.812 -20.969 -3.625 1 95.56 48 ASP B N 1
ATOM 3331 C CA . ASP B 1 48 ? -11.266 -21.016 -3.486 1 95.56 48 ASP B CA 1
ATOM 3332 C C . ASP B 1 48 ? -11.781 -19.812 -2.717 1 95.56 48 ASP B C 1
ATOM 3334 O O . ASP B 1 48 ? -11.898 -19.844 -1.49 1 95.56 48 ASP B O 1
ATOM 3338 N N . LEU B 1 49 ? -12.234 -18.844 -3.4 1 95.31 49 LEU B N 1
ATOM 3339 C CA . LEU B 1 49 ? -12.617 -17.578 -2.785 1 95.31 49 LEU B CA 1
ATOM 3340 C C . LEU B 1 49 ? -13.953 -17.703 -2.062 1 95.31 49 LEU B C 1
ATOM 3342 O O . LEU B 1 49 ? -14.297 -16.875 -1.218 1 95.31 49 LEU B O 1
ATOM 3346 N N . ALA B 1 50 ? -14.711 -18.719 -2.443 1 94.81 50 ALA B N 1
ATOM 3347 C CA . ALA B 1 50 ? -15.977 -18.969 -1.76 1 94.81 50 ALA B CA 1
ATOM 3348 C C . ALA B 1 50 ? -15.742 -19.453 -0.329 1 94.81 50 ALA B C 1
ATOM 3350 O O . ALA B 1 50 ? -16.641 -19.375 0.511 1 94.81 50 ALA B O 1
ATOM 3351 N N . ALA B 1 51 ? -14.57 -19.953 -0.087 1 94.25 51 ALA B N 1
ATOM 3352 C CA . ALA B 1 51 ? -14.25 -20.5 1.224 1 94.25 51 ALA B CA 1
ATOM 3353 C C . ALA B 1 51 ? -13.766 -19.422 2.178 1 94.25 51 ALA B C 1
ATOM 3355 O O . ALA B 1 51 ? -13.508 -19.688 3.354 1 94.25 51 ALA B O 1
ATOM 3356 N N . PHE B 1 52 ? -13.656 -18.203 1.702 1 96.94 52 PHE B N 1
ATOM 3357 C CA . PHE B 1 52 ? -13.242 -17.109 2.586 1 96.94 52 PHE B CA 1
ATOM 3358 C C . PHE B 1 52 ? -14.062 -17.125 3.869 1 96.94 52 PHE B C 1
ATOM 3360 O O . PHE B 1 52 ? -15.297 -17.141 3.822 1 96.94 52 PHE B O 1
ATOM 3367 N N . PRO B 1 53 ? -13.406 -17 5.008 1 97.12 53 PRO B N 1
ATOM 3368 C CA . PRO B 1 53 ? -14.125 -17.109 6.281 1 97.12 53 PRO B CA 1
ATOM 3369 C C . PRO B 1 53 ? -14.75 -15.797 6.719 1 97.12 53 PRO B C 1
ATOM 3371 O O . PRO B 1 53 ? -14.305 -15.188 7.695 1 97.12 53 PRO B O 1
ATOM 3374 N N . ARG B 1 54 ? -15.836 -15.461 6.129 1 96.81 54 ARG B N 1
ATOM 3375 C CA . ARG B 1 54 ? -16.484 -14.164 6.34 1 96.81 54 ARG B CA 1
ATOM 3376 C C . ARG B 1 54 ? -16.891 -13.992 7.797 1 96.81 54 ARG B C 1
ATOM 3378 O O . ARG B 1 54 ? -16.641 -12.945 8.398 1 96.81 54 ARG B O 1
ATOM 3385 N N . ALA B 1 55 ? -17.5 -15.016 8.367 1 96.81 55 ALA B N 1
ATOM 3386 C CA . ALA B 1 55 ? -17.984 -14.93 9.742 1 96.81 55 ALA B CA 1
ATOM 3387 C C . ALA B 1 55 ? -16.812 -14.781 10.719 1 96.81 55 ALA B C 1
ATOM 3389 O O . ALA B 1 55 ? -16.859 -13.961 11.641 1 96.81 55 ALA B O 1
ATOM 3390 N N . ALA B 1 56 ? -15.805 -15.578 10.523 1 97.69 56 ALA B N 1
ATOM 3391 C CA . ALA B 1 56 ? -14.633 -15.5 11.391 1 97.69 56 ALA B CA 1
ATOM 3392 C C . ALA B 1 56 ? -13.938 -14.148 11.258 1 97.69 56 ALA B C 1
ATOM 3394 O O . ALA B 1 56 ? -13.461 -13.586 12.25 1 97.69 56 ALA B O 1
ATOM 3395 N N . TRP B 1 57 ? -13.844 -13.656 10.055 1 97.94 57 TRP B N 1
ATOM 3396 C CA . TRP B 1 57 ? -13.242 -12.352 9.797 1 97.94 57 TRP B CA 1
ATOM 3397 C C . TRP B 1 57 ? -13.984 -11.258 10.547 1 97.94 57 TRP B C 1
ATOM 3399 O O . TRP B 1 57 ? -13.375 -10.43 11.219 1 97.94 57 TRP B O 1
ATOM 3409 N N . LEU B 1 58 ? -15.297 -11.273 10.461 1 97.75 58 LEU B N 1
ATOM 3410 C CA . LEU B 1 58 ? -16.125 -10.258 11.109 1 97.75 58 LEU B CA 1
ATOM 3411 C C . LEU B 1 58 ? -16 -10.344 12.625 1 97.75 58 LEU B C 1
ATOM 3413 O O . LEU B 1 58 ? -15.938 -9.32 13.312 1 97.75 58 LEU B O 1
ATOM 3417 N N . ARG B 1 59 ? -15.977 -11.539 13.109 1 97.94 59 ARG B N 1
ATOM 3418 C CA . ARG B 1 59 ? -15.812 -11.727 14.547 1 97.94 59 ARG B CA 1
ATOM 3419 C C . ARG B 1 59 ? -14.461 -11.195 15.008 1 97.94 59 ARG B C 1
ATOM 3421 O O . ARG B 1 59 ? -14.367 -10.547 16.062 1 97.94 59 ARG B O 1
ATOM 3428 N N . ALA B 1 60 ? -13.445 -11.5 14.273 1 98.31 60 ALA B N 1
ATOM 3429 C CA . ALA B 1 60 ? -12.109 -11 14.594 1 98.31 60 ALA B CA 1
ATOM 3430 C C . ALA B 1 60 ? -12.078 -9.477 14.562 1 98.31 60 ALA B C 1
ATOM 3432 O O . ALA B 1 60 ? -11.484 -8.844 15.445 1 98.31 60 ALA B O 1
ATOM 3433 N N . GLU B 1 61 ? -12.703 -8.891 13.586 1 97.88 61 GLU B N 1
ATOM 3434 C CA . GLU B 1 61 ? -12.711 -7.434 13.469 1 97.88 61 GLU B CA 1
ATOM 3435 C C . GLU B 1 61 ? -13.438 -6.785 14.641 1 97.88 61 GLU B C 1
ATOM 3437 O O . GLU B 1 61 ? -13.008 -5.746 15.148 1 97.88 61 GLU B O 1
ATOM 3442 N N . ARG B 1 62 ? -14.508 -7.367 15.023 1 97.81 62 ARG B N 1
ATOM 3443 C CA . ARG B 1 62 ? -15.219 -6.867 16.188 1 97.81 62 ARG B CA 1
ATOM 3444 C C . ARG B 1 62 ? -14.336 -6.895 17.438 1 97.81 62 ARG B C 1
ATOM 3446 O O . ARG B 1 62 ? -14.266 -5.914 18.172 1 97.81 62 ARG B O 1
ATOM 3453 N N . ALA B 1 63 ? -13.688 -7.984 17.609 1 98.12 63 ALA B N 1
ATOM 3454 C CA . ALA B 1 63 ? -12.797 -8.117 18.75 1 98.12 63 ALA B CA 1
ATOM 3455 C C . ALA B 1 63 ? -11.68 -7.074 18.703 1 98.12 63 ALA B C 1
ATOM 3457 O O . ALA B 1 63 ? -11.344 -6.465 19.719 1 98.12 63 ALA B O 1
ATOM 3458 N N . VAL B 1 64 ? -11.133 -6.863 17.562 1 97.81 64 VAL B N 1
ATOM 3459 C CA . VAL B 1 64 ? -10.047 -5.91 17.359 1 97.81 64 VAL B CA 1
ATOM 3460 C C . VAL B 1 64 ? -10.539 -4.496 17.656 1 97.81 64 VAL B C 1
ATOM 3462 O O . VAL B 1 64 ? -9.922 -3.771 18.438 1 97.81 64 VAL B O 1
ATOM 3465 N N . LEU B 1 65 ? -11.648 -4.082 17.078 1 97.12 65 LEU B N 1
ATOM 3466 C CA . LEU B 1 65 ? -12.164 -2.729 17.234 1 97.12 65 LEU B CA 1
ATOM 3467 C C . LEU B 1 65 ? -12.555 -2.459 18.688 1 97.12 65 LEU B C 1
ATOM 3469 O O . LEU B 1 65 ? -12.414 -1.335 19.172 1 97.12 65 LEU B O 1
ATOM 3473 N N . ASP B 1 66 ? -13 -3.506 19.344 1 96.69 66 ASP B N 1
ATOM 3474 C CA . ASP B 1 66 ? -13.375 -3.375 20.75 1 96.69 66 ASP B CA 1
ATOM 3475 C C . ASP B 1 66 ? -12.148 -3.156 21.641 1 96.69 66 ASP B C 1
ATOM 3477 O O . ASP B 1 66 ? -12.219 -2.461 22.641 1 96.69 66 ASP B O 1
ATOM 3481 N N . ALA B 1 67 ? -11.086 -3.709 21.25 1 96.12 67 ALA B N 1
ATOM 3482 C CA . ALA B 1 67 ? -9.891 -3.701 22.094 1 96.12 67 ALA B CA 1
ATOM 3483 C C . ALA B 1 67 ? -9.008 -2.494 21.781 1 96.12 67 ALA B C 1
ATOM 3485 O O . ALA B 1 67 ? -8.141 -2.127 22.578 1 96.12 67 ALA B O 1
ATOM 3486 N N . LEU B 1 68 ? -9.203 -1.845 20.688 1 94.75 68 LEU B N 1
ATOM 3487 C CA . LEU B 1 68 ? -8.336 -0.759 20.25 1 94.75 68 LEU B CA 1
ATOM 3488 C C . LEU B 1 68 ? -8.469 0.451 21.172 1 94.75 68 LEU B C 1
ATOM 3490 O O . LEU B 1 68 ? -9.57 0.786 21.609 1 94.75 68 LEU B O 1
ATOM 3494 N N . VAL B 1 69 ? -7.355 1.052 21.5 1 93.25 69 VAL B N 1
ATOM 3495 C CA . VAL B 1 69 ? -7.355 2.402 22.047 1 93.25 69 VAL B CA 1
ATOM 3496 C C . VAL B 1 69 ? -7.172 3.422 20.938 1 93.25 69 VAL B C 1
ATOM 3498 O O . VAL B 1 69 ? -6.672 3.088 19.859 1 93.25 69 VAL B O 1
ATOM 3501 N N . PRO B 1 70 ? -7.551 4.625 21.109 1 91.38 70 PRO B N 1
ATOM 3502 C CA . PRO B 1 70 ? -7.547 5.621 20.031 1 91.38 70 PRO B CA 1
ATOM 3503 C C . PRO B 1 70 ? -6.184 5.762 19.359 1 91.38 70 PRO B C 1
ATOM 3505 O O . PRO B 1 70 ? -6.102 5.867 18.141 1 91.38 70 PRO B O 1
ATOM 3508 N N . THR B 1 71 ? -5.125 5.641 20.062 1 88.75 71 THR B N 1
ATOM 3509 C CA . THR B 1 71 ? -3.789 5.852 19.516 1 88.75 71 THR B CA 1
ATOM 3510 C C . THR B 1 71 ? -3.443 4.758 18.5 1 88.75 71 THR B C 1
ATOM 3512 O O . THR B 1 71 ? -2.611 4.965 17.625 1 88.75 71 THR B O 1
ATOM 3515 N N . ASP B 1 72 ? -4.191 3.639 18.562 1 92.12 72 ASP B N 1
ATOM 3516 C CA . ASP B 1 72 ? -3.982 2.543 17.625 1 92.12 72 ASP B CA 1
ATOM 3517 C C . ASP B 1 72 ? -4.469 2.918 16.234 1 92.12 72 ASP B C 1
ATOM 3519 O O . ASP B 1 72 ? -4.094 2.279 15.242 1 92.12 72 ASP B O 1
ATOM 3523 N N . LEU B 1 73 ? -5.258 3.92 16.203 1 95.81 73 LEU B N 1
ATOM 3524 C CA . LEU B 1 73 ? -5.855 4.336 14.945 1 95.81 73 LEU B CA 1
ATOM 3525 C C . LEU B 1 73 ? -5.043 5.453 14.305 1 95.81 73 LEU B C 1
ATOM 3527 O O . LEU B 1 73 ? -5.406 5.961 13.242 1 95.81 73 LEU B O 1
ATOM 3531 N N . GLY B 1 74 ? -3.904 5.852 14.945 1 94.94 74 GLY B N 1
ATOM 3532 C CA . GLY B 1 74 ? -2.996 6.84 14.391 1 94.94 74 GLY B CA 1
ATOM 3533 C C . GLY B 1 74 ? -2.035 6.262 13.367 1 94.94 74 GLY B C 1
ATOM 3534 O O . GLY B 1 74 ? -2.295 5.203 12.797 1 94.94 74 GLY B O 1
ATOM 3535 N N . TYR B 1 75 ? -1.012 7.004 13.086 1 92.19 75 TYR B N 1
ATOM 3536 C CA . TYR B 1 75 ? 0.036 6.531 12.188 1 92.19 75 TYR B CA 1
ATOM 3537 C C . TYR B 1 75 ? 0.828 5.395 12.82 1 92.19 75 TYR B C 1
ATOM 3539 O O . TYR B 1 75 ? 1.117 5.422 14.016 1 92.19 75 TYR B O 1
ATOM 3547 N N . GLY B 1 76 ? 1.108 4.402 12.047 1 90.5 76 GLY B N 1
ATOM 3548 C CA . GLY B 1 76 ? 1.821 3.238 12.539 1 90.5 76 GLY B CA 1
ATOM 3549 C C . GLY B 1 76 ? 3.244 3.146 12.023 1 90.5 76 GLY B C 1
ATOM 3550 O O . GLY B 1 76 ? 3.777 4.113 11.477 1 90.5 76 GLY B O 1
ATOM 3551 N N . GLU B 1 77 ? 3.82 2.047 12.297 1 94 77 GLU B N 1
ATOM 3552 C CA . GLU B 1 77 ? 5.172 1.76 11.828 1 94 77 GLU B CA 1
ATOM 3553 C C . GLU B 1 77 ? 5.168 1.357 10.352 1 94 77 GLU B C 1
ATOM 3555 O O . GLU B 1 77 ? 4.336 0.55 9.93 1 94 77 GLU B O 1
ATOM 3560 N N . PRO B 1 78 ? 6.117 1.894 9.625 1 95.88 78 PRO B N 1
ATOM 3561 C CA . PRO B 1 78 ? 6.172 1.528 8.211 1 95.88 78 PRO B CA 1
ATOM 3562 C C . PRO B 1 78 ? 6.324 0.024 7.992 1 95.88 78 PRO B C 1
ATOM 3564 O O . PRO B 1 78 ? 5.758 -0.525 7.043 1 95.88 78 PRO B O 1
ATOM 3567 N N . ALA B 1 79 ? 7.004 -0.673 8.867 1 97.62 79 ALA B N 1
ATOM 3568 C CA . ALA B 1 79 ? 7.262 -2.102 8.719 1 97.62 79 ALA B CA 1
ATOM 3569 C C . ALA B 1 79 ? 5.992 -2.916 8.938 1 97.62 79 ALA B C 1
ATOM 3571 O O . ALA B 1 79 ? 5.938 -4.102 8.602 1 97.62 79 ALA B O 1
ATOM 3572 N N . GLY B 1 80 ? 4.996 -2.318 9.477 1 97.56 80 GLY B N 1
ATOM 3573 C CA . GLY B 1 80 ? 3.766 -3.018 9.805 1 97.56 80 GLY B CA 1
ATOM 3574 C C . GLY B 1 80 ? 3.469 -3.041 11.297 1 97.56 80 GLY B C 1
ATOM 3575 O O . GLY B 1 80 ? 4.332 -2.703 12.109 1 97.56 80 GLY B O 1
ATOM 3576 N N . HIS B 1 81 ? 2.297 -3.359 11.648 1 97.69 81 HIS B N 1
ATOM 3577 C CA . HIS B 1 81 ? 1.876 -3.402 13.047 1 97.69 81 HIS B CA 1
ATOM 3578 C C . HIS B 1 81 ? 2.652 -4.457 13.82 1 97.69 81 HIS B C 1
ATOM 3580 O O . HIS B 1 81 ? 2.783 -5.598 13.375 1 97.69 81 HIS B O 1
ATOM 3586 N N . PRO B 1 82 ? 3.139 -4.145 15.031 1 97.12 82 PRO B N 1
ATOM 3587 C CA . PRO B 1 82 ? 3.957 -5.09 15.789 1 97.12 82 PRO B CA 1
ATOM 3588 C C . PRO B 1 82 ? 3.219 -6.391 16.109 1 97.12 82 PRO B C 1
ATOM 3590 O O . PRO B 1 82 ? 3.83 -7.461 16.125 1 97.12 82 PRO B O 1
ATOM 3593 N N . VAL B 1 83 ? 1.941 -6.309 16.297 1 98.12 83 VAL B N 1
ATOM 3594 C CA . VAL B 1 83 ? 1.149 -7.484 16.641 1 98.12 83 VAL B CA 1
ATOM 3595 C C . VAL B 1 83 ? 1.15 -8.461 15.461 1 98.12 83 VAL B C 1
ATOM 3597 O O . VAL B 1 83 ? 1.329 -9.664 15.648 1 98.12 83 VAL B O 1
ATOM 3600 N N . LEU B 1 84 ? 0.968 -7.957 14.219 1 98.56 84 LEU B N 1
ATOM 3601 C CA . LEU B 1 84 ? 0.986 -8.844 13.062 1 98.56 84 LEU B CA 1
ATOM 3602 C C . LEU B 1 84 ? 2.391 -9.383 12.812 1 98.56 84 LEU B C 1
ATOM 3604 O O . LEU B 1 84 ? 2.561 -10.555 12.484 1 98.56 84 LEU B O 1
ATOM 3608 N N . ARG B 1 85 ? 3.398 -8.531 12.93 1 98.69 85 ARG B N 1
ATOM 3609 C CA . ARG B 1 85 ? 4.773 -8.977 12.719 1 98.69 85 ARG B CA 1
ATOM 3610 C C . ARG B 1 85 ? 5.125 -10.117 13.664 1 98.69 85 ARG B C 1
ATOM 3612 O O . ARG B 1 85 ? 5.762 -11.094 13.258 1 98.69 85 ARG B O 1
ATOM 3619 N N . ARG B 1 86 ? 4.672 -10.023 14.883 1 98.69 86 ARG B N 1
ATOM 3620 C CA . ARG B 1 86 ? 4.898 -11.094 15.859 1 98.69 86 ARG B CA 1
ATOM 3621 C C . ARG B 1 86 ? 4.141 -12.359 15.469 1 98.69 86 ARG B C 1
ATOM 3623 O O . ARG B 1 86 ? 4.688 -13.461 15.539 1 98.69 86 ARG B O 1
ATOM 3630 N N . ALA B 1 87 ? 2.912 -12.188 15.07 1 98.69 87 ALA B N 1
ATOM 3631 C CA . ALA B 1 87 ? 2.098 -13.328 14.664 1 98.69 87 ALA B CA 1
ATOM 3632 C C . ALA B 1 87 ? 2.715 -14.055 13.477 1 98.69 87 ALA B C 1
ATOM 3634 O O . ALA B 1 87 ? 2.748 -15.281 13.438 1 98.69 87 ALA B O 1
ATOM 3635 N N . VAL B 1 88 ? 3.213 -13.289 12.523 1 98.56 88 VAL B N 1
ATOM 3636 C CA . VAL B 1 88 ? 3.846 -13.852 11.336 1 98.56 88 VAL B CA 1
ATOM 3637 C C . VAL B 1 88 ? 5.109 -14.609 11.734 1 98.56 88 VAL B C 1
ATOM 3639 O O . VAL B 1 88 ? 5.324 -15.742 11.305 1 98.56 88 VAL B O 1
ATOM 3642 N N . ALA B 1 89 ? 5.926 -13.977 12.57 1 98.44 89 ALA B N 1
ATOM 3643 C CA . ALA B 1 89 ? 7.156 -14.617 13.023 1 98.44 89 ALA B CA 1
ATOM 3644 C C . ALA B 1 89 ? 6.863 -15.953 13.703 1 98.44 89 ALA B C 1
ATOM 3646 O O . ALA B 1 89 ? 7.512 -16.969 13.414 1 98.44 89 ALA B O 1
ATOM 3647 N N . GLN B 1 90 ? 5.895 -15.969 14.555 1 98.19 90 GLN B N 1
ATOM 3648 C CA . GLN B 1 90 ? 5.52 -17.188 15.273 1 98.19 90 GLN B CA 1
ATOM 3649 C C . GLN B 1 90 ? 5.012 -18.25 14.312 1 98.19 90 GLN B C 1
ATOM 3651 O O . GLN B 1 90 ? 5.398 -19.422 14.414 1 98.19 90 GLN B O 1
ATOM 3656 N N . ARG B 1 91 ? 4.227 -17.875 13.445 1 96.25 91 ARG B N 1
ATOM 3657 C CA . ARG B 1 91 ? 3.666 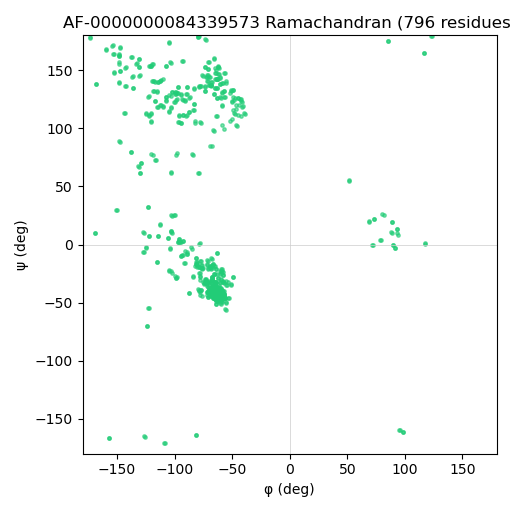-18.812 12.484 1 96.25 91 ARG B CA 1
ATOM 3658 C C . ARG B 1 91 ? 4.762 -19.422 11.609 1 96.25 91 ARG B C 1
ATOM 3660 O O . ARG B 1 91 ? 4.773 -20.625 11.367 1 96.25 91 ARG B O 1
ATOM 3667 N N . LEU B 1 92 ? 5.66 -18.594 11.109 1 96.69 92 LEU B N 1
ATOM 3668 C CA . LEU B 1 92 ? 6.742 -19.062 10.258 1 96.69 92 LEU B CA 1
ATOM 3669 C C . LEU B 1 92 ? 7.637 -20.047 11.008 1 96.69 92 LEU B C 1
ATOM 3671 O O . LEU B 1 92 ? 8.133 -21.016 10.422 1 96.69 92 LEU B O 1
ATOM 3675 N N . GLY B 1 93 ? 7.863 -19.75 12.281 1 96.25 93 GLY B N 1
ATOM 3676 C CA . GLY B 1 93 ? 8.602 -20.703 13.094 1 96.25 93 GLY B CA 1
ATOM 3677 C C . GLY B 1 93 ? 7.938 -22.078 13.156 1 96.25 93 GLY B C 1
ATOM 3678 O O . GLY B 1 93 ? 8.602 -23.094 12.984 1 96.25 93 GLY B O 1
ATOM 3679 N N . ARG B 1 94 ? 6.652 -22.094 13.266 1 93.81 94 ARG B N 1
ATOM 3680 C CA . ARG B 1 94 ? 5.887 -23.328 13.445 1 93.81 94 ARG B CA 1
ATOM 3681 C C . ARG B 1 94 ? 5.707 -24.062 12.117 1 93.81 94 ARG B C 1
ATOM 3683 O O . ARG B 1 94 ? 5.777 -25.297 12.062 1 93.81 94 ARG B O 1
ATOM 3690 N N . THR B 1 95 ? 5.484 -23.328 11.07 1 92.19 95 THR B N 1
ATOM 3691 C CA . THR B 1 95 ? 4.996 -23.953 9.852 1 92.19 95 THR B CA 1
ATOM 3692 C C . THR B 1 95 ? 6.125 -24.125 8.836 1 92.19 95 THR B C 1
ATOM 3694 O O . THR B 1 95 ? 6.07 -25 7.969 1 92.19 95 THR B O 1
ATOM 3697 N N . ARG B 1 96 ? 7.172 -23.266 8.977 1 94 96 ARG B N 1
ATOM 3698 C CA . ARG B 1 96 ? 8.18 -23.266 7.922 1 94 96 ARG B CA 1
ATOM 3699 C C . ARG B 1 96 ? 9.578 -23.469 8.5 1 94 96 ARG B C 1
ATOM 3701 O O . ARG B 1 96 ? 10.555 -23.562 7.754 1 94 96 ARG B O 1
ATOM 3708 N N . GLY B 1 97 ? 9.711 -23.484 9.82 1 93.81 97 GLY B N 1
ATOM 3709 C CA . GLY B 1 97 ? 11.008 -23.625 10.461 1 93.81 97 GLY B CA 1
ATOM 3710 C C . GLY B 1 97 ? 11.867 -22.375 10.359 1 93.81 97 GLY B C 1
ATOM 3711 O O . GLY B 1 97 ? 13.094 -22.453 10.414 1 93.81 97 GLY B O 1
ATOM 3712 N N . ILE B 1 98 ? 11.289 -21.281 10.148 1 96.06 98 ILE B N 1
ATOM 3713 C CA . ILE B 1 98 ? 11.992 -20 10.055 1 96.06 98 ILE B CA 1
ATOM 3714 C C . ILE B 1 98 ? 11.938 -19.281 11.406 1 96.06 98 ILE B C 1
ATOM 3716 O O . ILE B 1 98 ? 10.891 -18.781 11.805 1 96.06 98 ILE B O 1
ATOM 3720 N N . ARG B 1 99 ? 12.992 -19.266 12.102 1 95.56 99 ARG B N 1
ATOM 3721 C CA . ARG B 1 99 ? 13.094 -18.516 13.344 1 95.56 99 ARG B CA 1
ATOM 3722 C C . ARG B 1 99 ? 13.586 -17.094 13.086 1 95.56 99 ARG B C 1
ATOM 3724 O O . ARG B 1 99 ? 14.75 -16.906 12.719 1 95.56 99 ARG B O 1
ATOM 3731 N N . VAL B 1 100 ? 12.688 -16.156 13.297 1 96 100 VAL B N 1
ATOM 3732 C CA . VAL B 1 100 ? 13.039 -14.781 12.953 1 96 100 VAL B CA 1
ATOM 3733 C C . VAL B 1 100 ? 12.578 -13.836 14.062 1 96 100 VAL B C 1
ATOM 3735 O O . VAL B 1 100 ? 11.578 -14.102 14.734 1 96 100 VAL B O 1
ATOM 3738 N N . ASP B 1 101 ? 13.398 -12.766 14.305 1 96.94 101 ASP B N 1
ATOM 3739 C CA . ASP B 1 101 ? 12.953 -11.641 15.125 1 96.94 101 ASP B CA 1
ATOM 3740 C C . ASP B 1 101 ? 11.812 -10.883 14.453 1 96.94 101 ASP B C 1
ATOM 3742 O O . ASP B 1 101 ? 11.906 -10.531 13.273 1 96.94 101 ASP B O 1
ATOM 3746 N N . PRO B 1 102 ? 10.711 -10.648 15.195 1 98 102 PRO B N 1
ATOM 3747 C CA . PRO B 1 102 ? 9.625 -9.867 14.609 1 98 102 PRO B CA 1
ATOM 3748 C C . PRO B 1 102 ? 10.109 -8.57 13.969 1 98 102 PRO B C 1
ATOM 3750 O O . PRO B 1 102 ? 9.5 -8.078 13.008 1 98 102 PRO B O 1
ATOM 3753 N N . ALA B 1 103 ? 11.172 -7.996 14.414 1 96.5 103 ALA B N 1
ATOM 3754 C CA . ALA B 1 103 ? 11.727 -6.758 13.867 1 96.5 103 ALA B CA 1
ATOM 3755 C C . ALA B 1 103 ? 12.211 -6.957 12.438 1 96.5 103 ALA B C 1
ATOM 3757 O O . ALA B 1 103 ? 12.375 -5.988 11.695 1 96.5 103 ALA B O 1
ATOM 3758 N N . ASP B 1 104 ? 12.438 -8.234 12.023 1 97.44 104 ASP B N 1
ATOM 3759 C CA . ASP B 1 104 ? 12.953 -8.539 10.695 1 97.44 104 ASP B CA 1
ATOM 3760 C C . ASP B 1 104 ? 11.812 -8.875 9.727 1 97.44 104 ASP B C 1
ATOM 3762 O O . ASP B 1 104 ? 12.062 -9.242 8.578 1 97.44 104 ASP B O 1
ATOM 3766 N N . VAL B 1 105 ? 10.586 -8.734 10.211 1 98.62 105 VAL B N 1
ATOM 3767 C CA . VAL B 1 105 ? 9.398 -8.953 9.391 1 98.62 105 VAL B CA 1
ATOM 3768 C C . VAL B 1 105 ? 8.836 -7.609 8.93 1 98.62 105 VAL B C 1
ATOM 3770 O O . VAL B 1 105 ? 8.57 -6.727 9.75 1 98.62 105 VAL B O 1
ATOM 3773 N N . VAL B 1 106 ? 8.711 -7.414 7.648 1 98.81 106 VAL B N 1
ATOM 3774 C CA . VAL B 1 106 ? 8.055 -6.242 7.074 1 98.81 106 VAL B CA 1
ATOM 3775 C C . VAL B 1 106 ? 6.734 -6.648 6.426 1 98.81 106 VAL B C 1
ATOM 3777 O O . VAL B 1 106 ? 6.711 -7.492 5.527 1 98.81 106 VAL B O 1
ATOM 3780 N N . VAL B 1 107 ? 5.645 -6.102 6.918 1 98.75 107 VAL B N 1
ATOM 3781 C CA . VAL B 1 107 ? 4.344 -6.355 6.312 1 98.75 107 VAL B CA 1
ATOM 3782 C C . VAL B 1 107 ? 4.227 -5.59 4.996 1 98.75 107 VAL B C 1
ATOM 3784 O O . VAL B 1 107 ? 4.527 -4.395 4.941 1 98.75 107 VAL B O 1
ATOM 3787 N N . VAL B 1 108 ? 3.793 -6.266 3.963 1 98.56 108 VAL B N 1
ATOM 3788 C CA . VAL B 1 108 ? 3.746 -5.688 2.625 1 98.56 108 VAL B CA 1
ATOM 3789 C C . VAL B 1 108 ? 2.377 -5.941 1.997 1 98.56 108 VAL B C 1
ATOM 3791 O O . VAL B 1 108 ? 1.645 -6.832 2.434 1 98.56 108 VAL B O 1
ATOM 3794 N N . ALA B 1 109 ? 2.07 -5.137 1.013 1 97.75 109 ALA B N 1
ATOM 3795 C CA . ALA B 1 109 ? 0.854 -5.344 0.229 1 97.75 109 ALA B CA 1
ATOM 3796 C C . ALA B 1 109 ? 1.048 -6.449 -0.805 1 97.75 109 ALA B C 1
ATOM 3798 O O . ALA B 1 109 ? 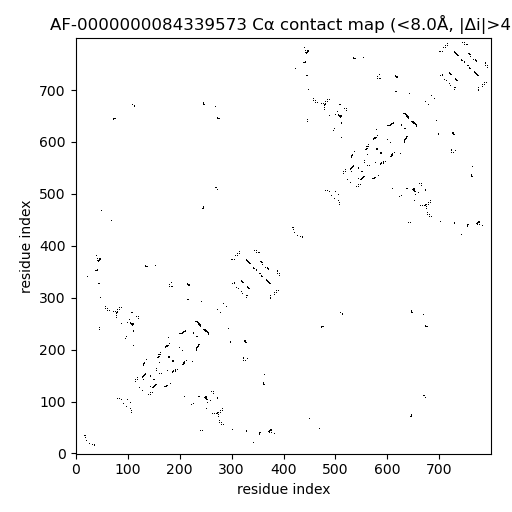0.973 -6.199 -2.01 1 97.75 109 ALA B O 1
ATOM 3799 N N . GLY B 1 110 ? 1.324 -7.637 -0.345 1 96.88 110 GLY B N 1
ATOM 3800 C CA . GLY B 1 110 ? 1.586 -8.789 -1.197 1 96.88 110 GLY B CA 1
ATOM 3801 C C . GLY B 1 110 ? 3.033 -8.883 -1.641 1 96.88 110 GLY B C 1
ATOM 3802 O O . GLY B 1 110 ? 3.83 -7.98 -1.379 1 96.88 110 GLY B O 1
ATOM 3803 N N . VAL B 1 111 ? 3.328 -9.945 -2.318 1 97.75 111 VAL B N 1
ATOM 3804 C CA . VAL B 1 111 ? 4.691 -10.227 -2.752 1 97.75 111 VAL B CA 1
ATOM 3805 C C . VAL B 1 111 ? 5.121 -9.211 -3.805 1 97.75 111 VAL B C 1
ATOM 3807 O O . VAL B 1 111 ? 6.301 -8.859 -3.898 1 97.75 111 VAL B O 1
ATOM 3810 N N . ALA B 1 112 ? 4.172 -8.688 -4.535 1 97.5 112 ALA B N 1
ATOM 3811 C CA . ALA B 1 112 ? 4.488 -7.648 -5.512 1 97.5 112 ALA B CA 1
ATOM 3812 C C . ALA B 1 112 ? 5.199 -6.469 -4.852 1 97.5 112 ALA B C 1
ATOM 3814 O O . ALA B 1 112 ? 6.215 -5.988 -5.359 1 97.5 112 ALA B O 1
ATOM 3815 N N . GLN B 1 113 ? 4.707 -6.02 -3.748 1 98.56 113 GLN B N 1
ATOM 3816 C CA . GLN B 1 113 ? 5.367 -4.906 -3.074 1 98.56 113 GLN B CA 1
ATOM 3817 C C . GLN B 1 113 ? 6.715 -5.332 -2.496 1 98.56 113 GLN B C 1
ATOM 3819 O O . GLN B 1 113 ? 7.664 -4.547 -2.479 1 98.56 113 GLN B O 1
ATOM 3824 N N . ALA B 1 114 ? 6.762 -6.547 -1.977 1 98.81 114 ALA B N 1
ATOM 3825 C CA . ALA B 1 114 ? 8.047 -7.051 -1.497 1 98.81 114 ALA B CA 1
ATOM 3826 C C . ALA B 1 114 ? 9.117 -6.945 -2.58 1 98.81 114 ALA B C 1
ATOM 3828 O O . ALA B 1 114 ? 10.227 -6.465 -2.322 1 98.81 114 ALA B O 1
ATOM 3829 N N . LEU B 1 115 ? 8.758 -7.352 -3.752 1 98.81 115 LEU B N 1
ATOM 3830 C CA . LEU B 1 115 ? 9.703 -7.328 -4.867 1 98.81 115 LEU B CA 1
ATOM 3831 C C . LEU B 1 115 ? 10.031 -5.895 -5.266 1 98.81 115 LEU B C 1
ATOM 3833 O O . LEU B 1 115 ? 11.172 -5.594 -5.625 1 98.81 115 LEU B O 1
ATOM 3837 N N . ALA B 1 116 ? 9.055 -5.039 -5.211 1 98.62 116 ALA B N 1
ATOM 3838 C CA . ALA B 1 116 ? 9.297 -3.629 -5.5 1 98.62 116 ALA B CA 1
ATOM 3839 C C . ALA B 1 116 ? 10.305 -3.033 -4.516 1 98.62 116 ALA B C 1
ATOM 3841 O O . ALA B 1 116 ? 11.242 -2.344 -4.922 1 98.62 116 ALA B O 1
ATOM 3842 N N . LEU B 1 117 ? 10.102 -3.287 -3.236 1 98.69 117 LEU B N 1
ATOM 3843 C CA . LEU B 1 117 ? 11 -2.783 -2.201 1 98.69 117 LEU B CA 1
ATOM 3844 C C . LEU B 1 117 ? 12.406 -3.332 -2.389 1 98.69 117 LEU B C 1
ATOM 3846 O O . LEU B 1 117 ? 13.383 -2.576 -2.361 1 98.69 117 LEU B O 1
ATOM 3850 N N . LEU B 1 118 ? 12.5 -4.625 -2.607 1 98.75 118 LEU B N 1
ATOM 3851 C CA . LEU B 1 118 ? 13.805 -5.258 -2.773 1 98.75 118 LEU B CA 1
ATOM 3852 C C . LEU B 1 118 ? 14.516 -4.723 -4.012 1 98.75 118 LEU B C 1
ATOM 3854 O O . LEU B 1 118 ? 15.727 -4.504 -3.994 1 98.75 118 LEU B O 1
ATOM 3858 N N . ALA B 1 119 ? 13.75 -4.574 -5.082 1 98.56 119 ALA B N 1
ATOM 3859 C CA . ALA B 1 119 ? 14.336 -4.047 -6.309 1 98.56 119 ALA B CA 1
ATOM 3860 C C . ALA B 1 119 ? 14.984 -2.686 -6.066 1 98.56 119 ALA B C 1
ATOM 3862 O O . ALA B 1 119 ? 16.109 -2.436 -6.508 1 98.56 119 ALA B O 1
ATOM 3863 N N . GLN B 1 120 ? 14.305 -1.82 -5.375 1 97.75 120 GLN B N 1
ATOM 3864 C CA . GLN B 1 120 ? 14.836 -0.499 -5.066 1 97.75 120 GLN B CA 1
ATOM 3865 C C . GLN B 1 120 ? 16.094 -0.603 -4.219 1 97.75 120 GLN B C 1
ATOM 3867 O O . GLN B 1 120 ? 17.094 0.059 -4.5 1 97.75 120 GLN B O 1
ATOM 3872 N N . VAL B 1 121 ? 16.047 -1.414 -3.221 1 98.12 121 VAL B N 1
ATOM 3873 C CA . VAL B 1 121 ? 17.172 -1.588 -2.299 1 98.12 121 VAL B CA 1
ATOM 3874 C C . VAL B 1 121 ? 18.375 -2.135 -3.051 1 98.12 121 VAL B C 1
ATOM 3876 O O . VAL B 1 121 ? 19.5 -1.659 -2.863 1 98.12 121 VAL B O 1
ATOM 3879 N N . LEU B 1 122 ? 18.141 -3.135 -3.887 1 98 122 LEU B N 1
ATOM 3880 C CA . LEU B 1 122 ? 19.219 -3.748 -4.652 1 98 122 LEU B CA 1
ATOM 3881 C C . LEU B 1 122 ? 19.828 -2.75 -5.633 1 98 122 LEU B C 1
ATOM 3883 O O . LEU B 1 122 ? 21.047 -2.637 -5.73 1 98 122 LEU B O 1
ATOM 3887 N N . ARG B 1 123 ? 19.016 -2.014 -6.27 1 97.44 123 ARG B N 1
ATOM 3888 C CA . ARG B 1 123 ? 19.516 -1.028 -7.227 1 97.44 123 ARG B CA 1
ATOM 3889 C C . ARG B 1 123 ? 20.328 0.053 -6.52 1 97.44 123 ARG B C 1
ATOM 3891 O O . ARG B 1 123 ? 21.359 0.499 -7.035 1 97.44 123 ARG B O 1
ATOM 3898 N N . ASP B 1 124 ? 19.859 0.493 -5.398 1 95.56 124 ASP B N 1
ATOM 3899 C CA . ASP B 1 124 ? 20.594 1.479 -4.609 1 95.56 124 ASP B CA 1
ATOM 3900 C C . ASP B 1 124 ? 21.969 0.956 -4.227 1 95.56 124 ASP B C 1
ATOM 3902 O O . ASP B 1 124 ? 22.891 1.739 -4.004 1 95.56 124 ASP B O 1
ATOM 3906 N N . ARG B 1 125 ? 22.094 -0.329 -4.223 1 95.44 125 ARG B N 1
ATOM 3907 C CA . ARG B 1 125 ? 23.359 -0.961 -3.852 1 95.44 125 ARG B CA 1
ATOM 3908 C C . ARG B 1 125 ? 24.172 -1.326 -5.09 1 95.44 125 ARG B C 1
ATOM 3910 O O . ARG B 1 125 ? 25.172 -2.035 -4.992 1 95.44 125 ARG B O 1
ATOM 3917 N N . GLY B 1 126 ? 23.703 -1.015 -6.211 1 96.12 126 GLY B N 1
ATOM 3918 C CA . GLY B 1 126 ? 24.438 -1.191 -7.453 1 96.12 126 GLY B CA 1
ATOM 3919 C C . GLY B 1 126 ? 24.156 -2.518 -8.133 1 96.12 126 GLY B C 1
ATOM 3920 O O . GLY B 1 126 ? 24.844 -2.9 -9.07 1 96.12 126 GLY B O 1
ATOM 3921 N N . ILE B 1 127 ? 23.156 -3.209 -7.613 1 96.75 127 ILE B N 1
ATOM 3922 C CA . ILE B 1 127 ? 22.75 -4.473 -8.227 1 96.75 127 ILE B CA 1
ATOM 3923 C C . ILE B 1 127 ? 21.688 -4.215 -9.289 1 96.75 127 ILE B C 1
ATOM 3925 O O . ILE B 1 127 ? 20.656 -3.609 -9.008 1 96.75 127 ILE B O 1
ATOM 3929 N N . ASP B 1 128 ? 21.891 -4.742 -10.469 1 97.25 128 ASP B N 1
ATOM 3930 C CA . ASP B 1 128 ? 21.016 -4.375 -11.57 1 97.25 128 ASP B CA 1
ATOM 3931 C C . ASP B 1 128 ? 20.344 -5.605 -12.172 1 97.25 128 ASP B C 1
ATOM 3933 O O . ASP B 1 128 ? 19.688 -5.52 -13.211 1 97.25 128 ASP B O 1
ATOM 3937 N N . ALA B 1 129 ? 20.562 -6.781 -11.469 1 98.44 129 ALA B N 1
ATOM 3938 C CA . ALA B 1 129 ? 19.969 -8 -12 1 98.44 129 ALA B CA 1
ATOM 3939 C C . ALA B 1 129 ? 19.594 -8.961 -10.875 1 98.44 129 ALA B C 1
ATOM 3941 O O . ALA B 1 129 ? 20.312 -9.094 -9.891 1 98.44 129 ALA B O 1
ATOM 3942 N N . VAL B 1 130 ? 18.484 -9.539 -11.047 1 98.81 130 VAL B N 1
ATOM 3943 C CA . VAL B 1 130 ? 18.047 -10.672 -10.25 1 98.81 130 VAL B CA 1
ATOM 3944 C C . VAL B 1 130 ? 17.688 -11.844 -11.164 1 98.81 130 VAL B C 1
ATOM 3946 O O . VAL B 1 130 ? 16.75 -11.766 -11.953 1 98.81 130 VAL B O 1
ATOM 3949 N N . ALA B 1 131 ? 18.5 -12.922 -11.07 1 98.94 131 ALA B N 1
ATOM 3950 C CA . ALA B 1 131 ? 18.188 -14.102 -11.875 1 98.94 131 ALA B CA 1
ATOM 3951 C C . ALA B 1 131 ? 16.859 -14.719 -11.445 1 98.94 131 ALA B C 1
ATOM 3953 O O . ALA B 1 131 ? 16.469 -14.609 -10.281 1 98.94 131 ALA B O 1
ATOM 3954 N N . VAL B 1 132 ? 16.203 -15.281 -12.414 1 98.94 132 VAL B N 1
ATOM 3955 C CA . VAL B 1 132 ? 14.922 -15.914 -12.117 1 98.94 132 VAL B CA 1
ATOM 3956 C C . VAL B 1 132 ? 14.867 -17.297 -12.766 1 98.94 132 VAL B C 1
ATOM 3958 O O . VAL B 1 132 ? 15.562 -17.547 -13.758 1 98.94 132 VAL B O 1
ATOM 3961 N N . GLU B 1 133 ? 14.078 -18.141 -12.234 1 98.88 133 GLU B N 1
ATOM 3962 C CA . GLU B 1 133 ? 13.859 -19.469 -12.797 1 98.88 133 GLU B CA 1
ATOM 3963 C C . GLU B 1 133 ? 13.242 -19.391 -14.188 1 98.88 133 GLU B C 1
ATOM 3965 O O . GLU B 1 133 ? 12.484 -18.469 -14.484 1 98.88 133 GLU B O 1
ATOM 3970 N N . ASP B 1 134 ? 13.539 -20.469 -15.008 1 98.81 134 ASP B N 1
ATOM 3971 C CA . ASP B 1 134 ? 12.984 -20.594 -16.344 1 98.81 134 ASP B CA 1
ATOM 3972 C C . ASP B 1 134 ? 12.656 -22.047 -16.688 1 98.81 134 ASP B C 1
ATOM 3974 O O . ASP B 1 134 ? 13.562 -22.859 -16.906 1 98.81 134 ASP B O 1
ATOM 3978 N N . PRO B 1 135 ? 11.367 -22.406 -16.844 1 98.38 135 PRO B N 1
ATOM 3979 C CA . PRO B 1 135 ? 10.234 -21.5 -16.719 1 98.38 135 PRO B CA 1
ATOM 3980 C C . PRO B 1 135 ? 10.086 -20.938 -15.305 1 98.38 135 PRO B C 1
ATOM 3982 O O . PRO B 1 135 ? 10.539 -21.547 -14.336 1 98.38 135 PRO B O 1
ATOM 3985 N N . GLY B 1 136 ? 9.539 -19.719 -15.266 1 98.5 136 GLY B N 1
ATOM 3986 C CA . GLY B 1 136 ? 9.203 -19.031 -14.031 1 98.5 136 GLY B CA 1
ATOM 3987 C C . GLY B 1 136 ? 8.078 -18.031 -14.195 1 98.5 136 GLY B C 1
ATOM 3988 O O . GLY B 1 136 ? 7.652 -17.734 -15.32 1 98.5 136 GLY B O 1
ATOM 3989 N N . SER B 1 137 ? 7.617 -17.516 -13.188 1 97.94 137 SER B N 1
ATOM 3990 C CA . SER B 1 137 ? 6.457 -16.641 -13.18 1 97.94 137 SER B CA 1
ATOM 3991 C C . SER B 1 137 ? 6.688 -15.414 -14.062 1 97.94 137 SER B C 1
ATOM 3993 O O . SER B 1 137 ? 7.582 -14.609 -13.789 1 97.94 137 SER B O 1
ATOM 3995 N N . LEU B 1 138 ? 5.816 -15.266 -15.094 1 97.94 138 LEU B N 1
ATOM 3996 C CA . LEU B 1 138 ? 5.828 -14.055 -15.914 1 97.94 138 LEU B CA 1
ATOM 3997 C C . LEU B 1 138 ? 5.59 -12.82 -15.055 1 97.94 138 LEU B C 1
ATOM 3999 O O . LEU B 1 138 ? 6.273 -11.805 -15.211 1 97.94 138 LEU B O 1
ATOM 4003 N N . GLY B 1 139 ? 4.613 -12.875 -14.109 1 96.62 139 GLY B N 1
ATOM 4004 C CA . GLY B 1 139 ? 4.273 -11.75 -13.25 1 96.62 139 GLY B CA 1
ATOM 4005 C C . GLY B 1 139 ? 5.438 -11.266 -12.406 1 96.62 139 GLY B C 1
ATOM 4006 O O . GLY B 1 139 ? 5.691 -10.062 -12.32 1 96.62 139 GLY B O 1
ATOM 4007 N N . THR B 1 140 ? 6.152 -12.18 -11.789 1 97.06 140 THR B N 1
ATOM 4008 C CA . THR B 1 140 ? 7.305 -11.836 -10.961 1 97.06 140 THR B CA 1
ATOM 4009 C C . THR B 1 140 ? 8.414 -11.227 -11.805 1 97.06 140 THR B C 1
ATOM 4011 O O . THR B 1 140 ? 9.047 -10.25 -11.391 1 97.06 140 THR B O 1
ATOM 4014 N N . ARG B 1 141 ? 8.664 -11.82 -12.938 1 97.81 141 ARG B N 1
ATOM 4015 C CA . ARG B 1 141 ? 9.672 -11.289 -13.852 1 97.81 141 ARG B CA 1
ATOM 4016 C C . ARG B 1 141 ? 9.336 -9.859 -14.258 1 97.81 141 ARG B C 1
ATOM 4018 O O . ARG B 1 141 ? 10.188 -8.969 -14.195 1 97.81 141 ARG B O 1
ATOM 4025 N N . GLN B 1 142 ? 8.109 -9.648 -14.664 1 97.38 142 GLN B N 1
ATOM 4026 C CA . GLN B 1 142 ? 7.66 -8.32 -15.078 1 97.38 142 GLN B CA 1
ATOM 4027 C C . GLN B 1 142 ? 7.766 -7.316 -13.938 1 97.38 142 GLN B C 1
ATOM 4029 O O . GLN B 1 142 ? 8.117 -6.156 -14.156 1 97.38 142 GLN B O 1
ATOM 4034 N N . GLN B 1 143 ? 7.461 -7.773 -12.766 1 97.75 143 GLN B N 1
ATOM 4035 C CA . GLN B 1 143 ? 7.535 -6.914 -11.594 1 97.75 143 GLN B CA 1
ATOM 4036 C C . GLN B 1 143 ? 8.961 -6.43 -11.359 1 97.75 143 GLN B C 1
ATOM 4038 O O . GLN B 1 143 ? 9.195 -5.238 -11.141 1 97.75 143 GLN B O 1
ATOM 4043 N N . LEU B 1 144 ? 9.906 -7.332 -11.406 1 98.44 144 LEU B N 1
ATOM 4044 C CA . LEU B 1 144 ? 11.305 -6.965 -11.227 1 98.44 144 LEU B CA 1
ATOM 4045 C C . LEU B 1 144 ? 11.773 -6.043 -12.352 1 98.44 144 LEU B C 1
ATOM 4047 O O . LEU B 1 144 ? 12.438 -5.035 -12.094 1 98.44 144 LEU B O 1
ATOM 4051 N N . GLN B 1 145 ? 11.359 -6.359 -13.562 1 98.19 145 GLN B N 1
ATOM 4052 C CA . GLN B 1 145 ? 11.758 -5.578 -14.727 1 98.19 145 GLN B CA 1
ATOM 4053 C C . GLN B 1 145 ? 11.164 -4.176 -14.68 1 98.19 145 GLN B C 1
ATOM 4055 O O . GLN B 1 145 ? 11.805 -3.209 -15.109 1 98.19 145 GLN B O 1
ATOM 4060 N N . ALA B 1 146 ? 10.008 -4.105 -14.195 1 96.69 146 ALA B N 1
ATOM 4061 C CA . ALA B 1 146 ? 9.344 -2.809 -14.07 1 96.69 146 ALA B CA 1
ATOM 4062 C C . ALA B 1 146 ? 10.141 -1.865 -13.18 1 96.69 146 ALA B C 1
ATOM 4064 O O . ALA B 1 146 ? 10.023 -0.643 -13.289 1 96.69 146 ALA B O 1
ATOM 4065 N N . TRP B 1 147 ? 10.953 -2.379 -12.344 1 97.38 147 TRP B N 1
ATOM 4066 C CA . TRP B 1 147 ? 11.758 -1.568 -11.43 1 97.38 147 TRP B CA 1
ATOM 4067 C C . TRP B 1 147 ? 13.203 -1.484 -11.914 1 97.38 147 TRP B C 1
ATOM 4069 O O . TRP B 1 147 ? 14.102 -1.119 -11.148 1 97.38 147 TRP B O 1
ATOM 4079 N N . GLY B 1 148 ? 13.445 -1.929 -13.156 1 96.69 148 GLY B N 1
ATOM 4080 C CA . GLY B 1 148 ? 14.719 -1.665 -13.805 1 96.69 148 GLY B CA 1
ATOM 4081 C C . GLY B 1 148 ? 15.727 -2.781 -13.609 1 96.69 148 GLY B C 1
ATOM 4082 O O . GLY B 1 148 ? 16.922 -2.596 -13.867 1 96.69 148 GLY B O 1
ATOM 4083 N N . LEU B 1 149 ? 15.289 -3.916 -13.156 1 98.38 149 LEU B N 1
ATOM 4084 C CA . LEU B 1 149 ? 16.203 -5.039 -12.977 1 98.38 149 LEU B CA 1
ATOM 4085 C C . LEU B 1 149 ? 16.156 -5.98 -14.172 1 98.38 149 LEU B C 1
ATOM 4087 O O . LEU B 1 149 ? 15.07 -6.285 -14.688 1 98.38 149 LEU B O 1
ATOM 4091 N N . ALA B 1 150 ? 17.328 -6.383 -14.609 1 98.56 150 ALA B N 1
ATOM 4092 C CA . ALA B 1 150 ? 17.375 -7.504 -15.547 1 98.56 150 ALA B CA 1
ATOM 4093 C C . ALA B 1 150 ? 17.016 -8.812 -14.852 1 98.56 150 ALA B C 1
ATOM 4095 O O . ALA B 1 150 ? 17.203 -8.953 -13.648 1 98.56 150 ALA B O 1
ATOM 4096 N N . THR B 1 151 ? 16.469 -9.734 -15.594 1 98.62 151 THR B N 1
ATOM 4097 C CA . THR B 1 151 ? 16.047 -11.008 -15.023 1 98.62 151 THR B CA 1
ATOM 4098 C C . THR B 1 151 ? 16.609 -12.172 -15.844 1 98.62 151 THR B C 1
ATOM 4100 O O . THR B 1 151 ? 15.852 -12.93 -16.453 1 98.62 151 THR B O 1
ATOM 4103 N N . PRO B 1 152 ? 17.938 -12.414 -15.789 1 98.81 152 PRO B N 1
ATOM 4104 C CA . PRO B 1 152 ? 18.484 -13.547 -16.547 1 98.81 152 PRO B CA 1
ATOM 4105 C C . PRO B 1 152 ? 17.906 -14.891 -16.109 1 98.81 152 PRO B C 1
ATOM 4107 O O . PRO B 1 152 ? 17.672 -15.102 -14.914 1 98.81 152 PRO B O 1
ATOM 4110 N N . PRO B 1 153 ? 17.703 -15.781 -17.047 1 98.75 153 PRO B N 1
ATOM 4111 C CA . PRO B 1 153 ? 17.016 -17.047 -16.75 1 98.75 153 PRO B CA 1
ATOM 4112 C C . PRO B 1 153 ? 17.953 -18.094 -16.172 1 98.75 153 PRO B C 1
ATOM 4114 O O . PRO B 1 153 ? 19.094 -18.25 -16.625 1 98.75 153 PRO B O 1
ATOM 4117 N N . VAL B 1 154 ? 17.5 -18.734 -15.141 1 98.88 154 VAL B N 1
ATOM 4118 C CA . VAL B 1 154 ? 18.109 -19.953 -14.594 1 98.88 154 VAL B CA 1
ATOM 4119 C C . VAL B 1 154 ? 17.266 -21.172 -14.969 1 98.88 154 VAL B C 1
ATOM 4121 O O . VAL B 1 154 ? 16.141 -21.344 -14.477 1 98.88 154 VAL B O 1
ATOM 4124 N N . PRO B 1 155 ? 17.781 -22.062 -15.766 1 98.56 155 PRO B N 1
ATOM 4125 C CA . PRO B 1 155 ? 16.984 -23.203 -16.188 1 98.56 155 PRO B CA 1
ATOM 4126 C C . PRO B 1 155 ? 16.547 -24.078 -15.016 1 98.56 155 PRO B C 1
ATOM 4128 O O . PRO B 1 155 ? 17.281 -24.234 -14.039 1 98.56 155 PRO B O 1
ATOM 4131 N N . VAL B 1 156 ? 15.352 -24.656 -15.148 1 98.5 156 VAL B N 1
ATOM 4132 C CA . VAL B 1 156 ? 14.773 -25.562 -14.156 1 98.5 156 VAL B CA 1
ATOM 4133 C C . VAL B 1 156 ? 14.617 -26.953 -14.766 1 98.5 156 VAL B C 1
ATOM 4135 O O . VAL B 1 156 ? 14.141 -27.094 -15.898 1 98.5 156 VAL B O 1
ATOM 4138 N N . ASP B 1 157 ? 15.07 -28 -14.078 1 97.19 157 ASP B N 1
ATOM 4139 C CA . ASP B 1 157 ? 14.867 -29.375 -14.5 1 97.19 157 ASP B CA 1
ATOM 4140 C C . ASP B 1 157 ? 14.211 -30.203 -13.398 1 97.19 157 ASP B C 1
ATOM 4142 O O . ASP B 1 157 ? 13.547 -29.656 -12.516 1 97.19 157 ASP B O 1
ATOM 4146 N N . GLY B 1 158 ? 14.219 -31.484 -13.5 1 96.75 158 GLY B N 1
ATOM 4147 C CA . GLY B 1 158 ? 13.516 -32.375 -12.578 1 96.75 158 GLY B CA 1
ATOM 4148 C C . GLY B 1 158 ? 14.039 -32.281 -11.156 1 96.75 158 GLY B C 1
ATOM 4149 O O . GLY B 1 158 ? 13.43 -32.812 -10.234 1 96.75 158 GLY B O 1
ATOM 4150 N N . ARG B 1 159 ? 15.117 -31.547 -11 1 97.62 159 ARG B N 1
ATOM 4151 C CA . ARG B 1 159 ? 15.703 -31.391 -9.664 1 97.62 159 ARG B CA 1
ATOM 4152 C C . ARG B 1 159 ? 15.609 -29.953 -9.18 1 97.62 159 ARG B C 1
ATOM 4154 O O . ARG B 1 159 ? 16.219 -29.594 -8.172 1 97.62 159 ARG B O 1
ATOM 4161 N N . GLY B 1 160 ? 14.922 -29.125 -9.898 1 98 160 GLY B N 1
ATOM 4162 C CA . GLY B 1 160 ? 14.797 -27.719 -9.555 1 98 160 GLY B CA 1
ATOM 4163 C C . GLY B 1 160 ? 15.758 -26.828 -10.328 1 98 160 GLY B C 1
ATOM 4164 O O . GLY B 1 160 ? 16.234 -27.203 -11.391 1 98 160 GLY B O 1
ATOM 4165 N N . ALA B 1 161 ? 15.992 -25.641 -9.859 1 98.75 161 ALA B N 1
ATOM 4166 C CA . ALA B 1 161 ? 16.844 -24.656 -10.516 1 98.75 161 ALA B CA 1
ATOM 4167 C C . ALA B 1 161 ? 18.266 -25.172 -10.664 1 98.75 161 ALA B C 1
ATOM 4169 O O . ALA B 1 161 ? 18.828 -25.75 -9.734 1 98.75 161 ALA B O 1
ATOM 4170 N N . ARG B 1 162 ? 18.844 -24.922 -11.797 1 98.69 162 ARG B N 1
ATOM 4171 C CA . ARG B 1 162 ? 20.234 -25.312 -12.062 1 98.69 162 ARG B CA 1
ATOM 4172 C C . ARG B 1 162 ? 21.203 -24.281 -11.492 1 98.69 162 ARG B C 1
ATOM 4174 O O . ARG B 1 162 ? 21.484 -23.281 -12.141 1 98.69 162 ARG B O 1
ATOM 4181 N N . ILE B 1 163 ? 21.812 -24.656 -10.438 1 98.5 163 ILE B N 1
ATOM 4182 C CA . ILE B 1 163 ? 22.672 -23.734 -9.711 1 98.5 163 ILE B CA 1
ATOM 4183 C C . ILE B 1 163 ? 23.969 -23.531 -10.477 1 98.5 163 ILE B C 1
ATOM 4185 O O . ILE B 1 163 ? 24.578 -22.469 -10.406 1 98.5 163 ILE B O 1
ATOM 4189 N N . ASP B 1 164 ? 24.422 -24.562 -11.172 1 98.06 164 ASP B N 1
ATOM 4190 C CA . ASP B 1 164 ? 25.594 -24.406 -12.031 1 98.06 164 ASP B CA 1
ATOM 4191 C C . ASP B 1 164 ? 25.375 -23.297 -13.062 1 98.06 164 ASP B C 1
ATOM 4193 O O . ASP B 1 164 ? 26.266 -22.484 -13.305 1 98.06 164 ASP B O 1
ATOM 4197 N N . ALA B 1 165 ? 24.219 -23.234 -13.672 1 98.31 165 ALA B N 1
ATOM 4198 C CA . ALA B 1 165 ? 23.859 -22.172 -14.617 1 98.31 165 ALA B CA 1
ATOM 4199 C C . ALA B 1 165 ? 23.812 -20.812 -13.922 1 98.31 165 ALA B C 1
ATOM 4201 O O . ALA B 1 165 ? 24.234 -19.812 -14.484 1 98.31 165 ALA B O 1
ATOM 4202 N N . LEU B 1 166 ? 23.281 -20.812 -12.727 1 98.56 166 LEU B N 1
ATOM 4203 C CA . LEU B 1 166 ? 23.234 -19.578 -11.938 1 98.56 166 LEU B CA 1
ATOM 4204 C C . LEU B 1 166 ? 24.641 -19.031 -11.719 1 98.56 166 LEU B C 1
ATOM 4206 O O . LEU B 1 166 ? 24.891 -17.844 -11.898 1 98.56 166 LEU B O 1
ATOM 4210 N N . ARG B 1 167 ? 25.547 -19.875 -11.375 1 97.75 167 ARG B N 1
ATOM 4211 C CA . ARG B 1 167 ? 26.938 -19.469 -11.156 1 97.75 167 ARG B CA 1
ATOM 4212 C C . ARG B 1 167 ? 27.547 -18.875 -12.422 1 97.75 167 ARG B C 1
ATOM 4214 O O . ARG B 1 167 ? 28.266 -17.875 -12.367 1 97.75 167 ARG B O 1
ATOM 4221 N N . ALA B 1 168 ? 27.203 -19.5 -13.484 1 97.94 168 ALA B N 1
ATOM 4222 C CA . ALA B 1 168 ? 27.766 -19.078 -14.773 1 97.94 168 ALA B CA 1
ATOM 4223 C C . ALA B 1 168 ? 27.25 -17.703 -15.172 1 97.94 168 ALA B C 1
ATOM 4225 O O . ALA B 1 168 ? 27.938 -16.953 -15.859 1 97.94 168 ALA B O 1
ATOM 4226 N N . LEU B 1 169 ? 26.062 -17.344 -14.781 1 97.19 169 LEU B N 1
ATOM 4227 C CA . LEU B 1 169 ? 25.469 -16.047 -15.086 1 97.19 169 LEU B CA 1
ATOM 4228 C C . LEU B 1 169 ? 26.203 -14.93 -14.359 1 97.19 169 LEU B C 1
ATOM 4230 O O . LEU B 1 169 ? 26.172 -13.773 -14.797 1 97.19 169 LEU B O 1
ATOM 4234 N N . GLY B 1 170 ? 26.812 -15.227 -13.195 1 96 170 GLY B N 1
ATOM 4235 C CA . GLY B 1 170 ? 27.453 -14.211 -12.367 1 96 170 GLY B CA 1
ATOM 4236 C C . GLY B 1 170 ? 26.469 -13.258 -11.727 1 96 170 GLY B C 1
ATOM 4237 O O . GLY B 1 170 ? 26.812 -12.125 -11.391 1 96 170 GLY B O 1
ATOM 4238 N N . ALA B 1 171 ? 25.234 -13.633 -11.633 1 94 171 ALA B N 1
ATOM 4239 C CA . ALA B 1 171 ? 24.203 -12.773 -11.039 1 94 171 ALA B CA 1
ATOM 4240 C C . ALA B 1 171 ? 24.359 -12.719 -9.516 1 94 171 ALA B C 1
ATOM 4242 O O . ALA B 1 171 ? 24.578 -13.75 -8.875 1 94 171 ALA B O 1
ATOM 4243 N N . PRO B 1 172 ? 24.25 -11.57 -8.969 1 96.62 172 PRO B N 1
ATOM 4244 C CA . PRO B 1 172 ? 24.469 -11.422 -7.531 1 96.62 172 PRO B CA 1
ATOM 4245 C C . PRO B 1 172 ? 23.234 -11.812 -6.711 1 96.62 172 PRO B C 1
ATOM 4247 O O . PRO B 1 172 ? 23.328 -11.938 -5.488 1 96.62 172 PRO B O 1
ATOM 4250 N N . ALA B 1 173 ? 22.109 -11.93 -7.316 1 98.62 173 ALA B N 1
ATOM 4251 C CA . ALA B 1 173 ? 20.859 -12.273 -6.645 1 98.62 173 ALA B CA 1
ATOM 4252 C C . ALA B 1 173 ? 20 -13.188 -7.516 1 98.62 173 ALA B C 1
ATOM 4254 O O . ALA B 1 173 ? 20.125 -13.18 -8.742 1 98.62 173 ALA B O 1
ATOM 4255 N N . VAL B 1 174 ? 19.156 -14.039 -6.855 1 98.88 174 VAL B N 1
ATOM 4256 C CA . VAL B 1 174 ? 18.281 -14.953 -7.578 1 98.88 174 VAL B CA 1
ATOM 4257 C C . VAL B 1 174 ? 16.938 -15.062 -6.855 1 98.88 174 VAL B C 1
ATOM 4259 O O . VAL B 1 174 ? 16.875 -15.008 -5.625 1 98.88 174 VAL B O 1
ATOM 4262 N N . LEU B 1 175 ? 15.867 -15.039 -7.57 1 98.88 175 LEU B N 1
ATOM 4263 C CA . LEU B 1 175 ? 14.531 -15.328 -7.043 1 98.88 175 LEU B CA 1
ATOM 4264 C C . LEU B 1 175 ? 14.133 -16.766 -7.348 1 98.88 175 LEU B C 1
ATOM 4266 O O . LEU B 1 175 ? 14.164 -17.188 -8.5 1 98.88 175 LEU B O 1
ATOM 4270 N N . LEU B 1 176 ? 13.773 -17.531 -6.289 1 98.69 176 LEU B N 1
ATOM 4271 C CA . LEU B 1 176 ? 13.461 -18.953 -6.426 1 98.69 176 LEU B CA 1
ATOM 4272 C C . LEU B 1 176 ? 12.141 -19.281 -5.742 1 98.69 176 LEU B C 1
ATOM 4274 O O . LEU B 1 176 ? 11.727 -18.578 -4.809 1 98.69 176 LEU B O 1
ATOM 4278 N N . THR B 1 177 ? 11.492 -20.281 -6.207 1 98.12 177 THR B N 1
ATOM 4279 C CA . THR B 1 177 ? 10.344 -20.938 -5.574 1 98.12 177 THR B CA 1
ATOM 4280 C C . THR B 1 177 ? 10.68 -22.375 -5.207 1 98.12 177 THR B C 1
ATOM 4282 O O . THR B 1 177 ? 10.117 -23.312 -5.773 1 98.12 177 THR B O 1
ATOM 4285 N N . PRO B 1 178 ? 11.484 -22.609 -4.207 1 96.94 178 PRO B N 1
ATOM 4286 C CA . PRO B 1 178 ? 12.156 -23.891 -3.984 1 96.94 178 PRO B CA 1
ATOM 4287 C C . PRO B 1 178 ? 11.203 -24.969 -3.494 1 96.94 178 PRO B C 1
ATOM 4289 O O . PRO B 1 178 ? 11.438 -26.156 -3.725 1 96.94 178 PRO B O 1
ATOM 4292 N N . ALA B 1 179 ? 10.211 -24.625 -2.801 1 95.19 179 ALA B N 1
ATOM 4293 C CA . ALA B 1 179 ? 9.328 -25.625 -2.197 1 95.19 179 ALA B CA 1
ATOM 4294 C C . ALA B 1 179 ? 8.367 -26.203 -3.232 1 95.19 179 ALA B C 1
ATOM 4296 O O . ALA B 1 179 ? 8.086 -27.391 -3.221 1 95.19 179 ALA B O 1
ATOM 4297 N N . HIS B 1 180 ? 7.867 -25.406 -4.051 1 96.06 180 HIS B N 1
ATOM 4298 C CA . HIS B 1 180 ? 6.953 -25.719 -5.148 1 96.06 180 HIS B CA 1
ATOM 4299 C C . HIS B 1 180 ? 7.172 -24.781 -6.324 1 96.06 180 HIS B C 1
ATOM 4301 O O . HIS B 1 180 ? 6.477 -23.766 -6.453 1 96.06 180 HIS B O 1
ATOM 4307 N N . GLN B 1 181 ? 8.102 -25.234 -7.176 1 98 181 GLN B N 1
ATOM 4308 C CA . GLN B 1 181 ? 8.562 -24.359 -8.242 1 98 181 GLN B CA 1
ATOM 4309 C C . GLN B 1 181 ? 7.41 -23.953 -9.156 1 98 181 GLN B C 1
ATOM 4311 O O . GLN B 1 181 ? 6.59 -24.781 -9.547 1 98 181 GLN B O 1
ATOM 4316 N N . PHE B 1 182 ? 7.215 -22.703 -9.367 1 98.38 182 PHE B N 1
ATOM 4317 C CA . PHE B 1 182 ? 6.238 -22.234 -10.344 1 98.38 182 PHE B CA 1
ATOM 4318 C C . PHE B 1 182 ? 6.855 -22.141 -11.734 1 98.38 182 PHE B C 1
ATOM 4320 O O . PHE B 1 182 ? 7.875 -21.469 -11.922 1 98.38 182 PHE B O 1
ATOM 4327 N N . PRO B 1 183 ? 6.297 -22.703 -12.656 1 98.19 183 PRO B N 1
ATOM 4328 C CA . PRO B 1 183 ? 4.98 -23.328 -12.594 1 98.19 183 PRO B CA 1
ATOM 4329 C C . PRO B 1 183 ? 5.062 -24.859 -12.562 1 98.19 183 PRO B C 1
ATOM 4331 O O . PRO B 1 183 ? 4.031 -25.531 -12.555 1 98.19 183 PRO B O 1
ATOM 4334 N N . THR B 1 184 ? 6.238 -25.469 -12.477 1 97.44 184 THR B N 1
ATOM 4335 C CA . THR B 1 184 ? 6.402 -26.891 -12.773 1 97.44 184 THR B CA 1
ATOM 4336 C C . THR B 1 184 ? 6.051 -27.734 -11.555 1 97.44 184 THR B C 1
ATOM 4338 O O . THR B 1 184 ? 5.77 -28.938 -11.688 1 97.44 184 THR B O 1
ATOM 4341 N N . GLY B 1 185 ? 6.223 -27.172 -10.414 1 96.62 185 GLY B N 1
ATOM 4342 C CA . GLY B 1 185 ? 5.918 -27.891 -9.188 1 96.62 185 GLY B CA 1
ATOM 4343 C C . GLY B 1 185 ? 7.098 -28.672 -8.641 1 96.62 185 GLY B C 1
ATOM 4344 O O . GLY B 1 185 ? 7.012 -29.266 -7.57 1 96.62 185 GLY B O 1
ATOM 4345 N N . VAL B 1 186 ? 8.242 -28.641 -9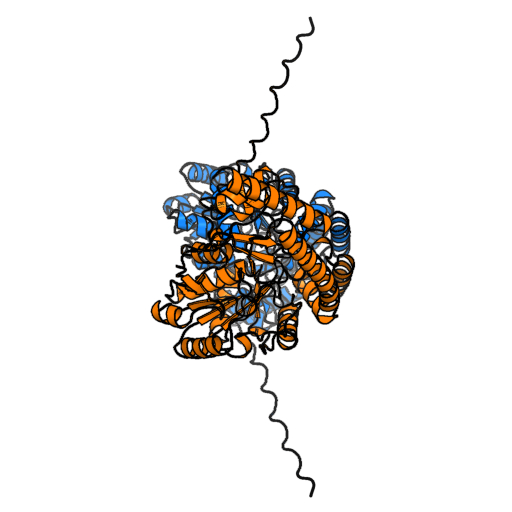.281 1 96.56 186 VAL B N 1
ATOM 4346 C CA . VAL B 1 186 ? 9.391 -29.422 -8.859 1 96.56 186 VAL B CA 1
ATOM 4347 C C . VAL B 1 186 ? 9.984 -28.812 -7.586 1 96.56 186 VAL B C 1
ATOM 4349 O O . VAL B 1 186 ? 9.961 -27.594 -7.402 1 96.56 186 VAL B O 1
ATOM 4352 N N . VAL B 1 187 ? 10.461 -29.641 -6.711 1 96.44 187 VAL B N 1
ATOM 4353 C CA . VAL B 1 187 ? 11.125 -29.234 -5.48 1 96.44 187 VAL B CA 1
ATOM 4354 C C . VAL B 1 187 ? 12.625 -29.062 -5.734 1 96.44 187 VAL B C 1
ATOM 4356 O O . VAL B 1 187 ? 13.234 -29.875 -6.445 1 96.44 187 VAL B O 1
ATOM 4359 N N . LEU B 1 188 ? 13.188 -28 -5.238 1 97.62 188 LEU B N 1
ATOM 4360 C CA . LEU B 1 188 ? 14.641 -27.922 -5.223 1 97.62 188 LEU B CA 1
ATOM 4361 C C . LEU B 1 188 ? 15.234 -29.016 -4.336 1 97.62 188 LEU B C 1
ATOM 4363 O O . LEU B 1 188 ? 15.117 -28.953 -3.109 1 97.62 188 LEU B O 1
ATOM 4367 N N . ASP B 1 189 ? 15.859 -29.938 -4.93 1 95.81 189 ASP B N 1
ATOM 4368 C CA . ASP B 1 189 ? 16.234 -31.109 -4.148 1 95.81 189 ASP B CA 1
ATOM 4369 C C . ASP B 1 189 ? 17.484 -30.844 -3.307 1 95.81 189 ASP B C 1
ATOM 4371 O O . ASP B 1 189 ? 18.016 -29.734 -3.324 1 95.81 189 ASP B O 1
ATOM 4375 N N . GLY B 1 190 ? 17.891 -31.859 -2.547 1 95.88 190 GLY B N 1
ATOM 4376 C CA . GLY B 1 190 ? 18.938 -31.703 -1.559 1 95.88 190 GLY B CA 1
ATOM 4377 C C . GLY B 1 190 ? 20.281 -31.312 -2.168 1 95.88 190 GLY B C 1
ATOM 4378 O O . GLY B 1 190 ? 20.984 -30.453 -1.622 1 95.88 190 GLY B O 1
ATOM 4379 N N . ARG B 1 191 ? 20.625 -31.906 -3.189 1 96.94 191 ARG B N 1
ATOM 4380 C CA . ARG B 1 191 ? 21.891 -31.578 -3.848 1 96.94 191 ARG B CA 1
ATOM 4381 C C . ARG B 1 191 ? 21.891 -30.125 -4.332 1 96.94 191 ARG B C 1
ATOM 4383 O O . ARG B 1 191 ? 22.859 -29.406 -4.109 1 96.94 191 ARG B O 1
ATOM 4390 N N . ARG B 1 192 ? 20.828 -29.734 -5.008 1 97.69 192 ARG B N 1
ATOM 4391 C CA . ARG B 1 192 ? 20.703 -28.359 -5.5 1 97.69 192 ARG B CA 1
ATOM 4392 C C . ARG B 1 192 ? 20.703 -27.359 -4.348 1 97.69 192 ARG B C 1
ATOM 4394 O O . ARG B 1 192 ? 21.234 -26.266 -4.477 1 97.69 192 ARG B O 1
ATOM 4401 N N . ARG B 1 193 ? 20.125 -27.719 -3.283 1 97.44 193 ARG B N 1
ATOM 4402 C CA . ARG B 1 193 ? 20.125 -26.859 -2.105 1 97.44 193 ARG B CA 1
ATOM 4403 C C . ARG B 1 193 ? 21.547 -26.641 -1.582 1 97.44 193 ARG B C 1
ATOM 4405 O O . ARG B 1 193 ? 21.906 -25.516 -1.215 1 97.44 193 ARG B O 1
ATOM 4412 N N . ARG B 1 194 ? 22.328 -27.703 -1.531 1 97.12 194 ARG B N 1
ATOM 4413 C CA . ARG B 1 194 ? 23.719 -27.578 -1.09 1 97.12 194 ARG B CA 1
ATOM 4414 C C . ARG B 1 194 ? 24.516 -26.688 -2.031 1 97.12 194 ARG B C 1
ATOM 4416 O O . ARG B 1 194 ? 25.312 -25.859 -1.582 1 97.12 194 ARG B O 1
ATOM 4423 N N . GLU B 1 195 ? 24.281 -26.891 -3.279 1 97.94 195 GLU B N 1
ATOM 4424 C CA . GLU B 1 195 ? 24.938 -26.047 -4.27 1 97.94 195 GLU B CA 1
ATOM 4425 C C . GLU B 1 195 ? 24.547 -24.578 -4.09 1 97.94 195 GLU B C 1
ATOM 4427 O O . GLU B 1 195 ? 25.391 -23.688 -4.207 1 97.94 195 GLU B O 1
ATOM 4432 N N . LEU B 1 196 ? 23.312 -24.359 -3.826 1 98.12 196 LEU B N 1
ATOM 4433 C CA . LEU B 1 196 ? 22.812 -23 -3.611 1 98.12 196 LEU B CA 1
ATOM 4434 C C . LEU B 1 196 ? 23.438 -22.375 -2.365 1 98.12 196 LEU B C 1
ATOM 4436 O O . LEU B 1 196 ? 23.766 -21.188 -2.357 1 98.12 196 LEU B O 1
ATOM 4440 N N . MET B 1 197 ? 23.562 -23.188 -1.341 1 96.88 197 MET B N 1
ATOM 4441 C CA . MET B 1 197 ? 24.203 -22.719 -0.109 1 96.88 197 MET B CA 1
ATOM 4442 C C . MET B 1 197 ? 25.625 -22.266 -0.368 1 96.88 197 MET B C 1
ATOM 4444 O O . MET B 1 197 ? 26.062 -21.234 0.149 1 96.88 197 MET B O 1
ATOM 4448 N N . ALA B 1 198 ? 26.281 -23.031 -1.137 1 97 198 ALA B N 1
ATOM 4449 C CA . ALA B 1 198 ? 27.641 -22.672 -1.497 1 97 198 ALA B CA 1
ATOM 4450 C C . ALA B 1 198 ? 27.672 -21.375 -2.299 1 97 198 ALA B C 1
ATOM 4452 O O . ALA B 1 198 ? 28.516 -20.516 -2.07 1 97 198 ALA B O 1
ATOM 4453 N N . TRP B 1 199 ? 26.781 -21.266 -3.234 1 97.88 199 TRP B N 1
ATOM 4454 C CA . TRP B 1 199 ? 26.672 -20.031 -4.023 1 97.88 199 TRP B CA 1
ATOM 4455 C C . TRP B 1 199 ? 26.375 -18.844 -3.129 1 97.88 199 TRP B C 1
ATOM 4457 O O . TRP B 1 199 ? 27 -17.781 -3.266 1 97.88 199 TRP B O 1
ATOM 4467 N N . ALA B 1 200 ? 25.469 -18.969 -2.207 1 97.5 200 ALA B N 1
ATOM 4468 C CA . ALA B 1 200 ? 25.078 -17.891 -1.302 1 97.5 200 ALA B CA 1
ATOM 4469 C C . ALA B 1 200 ? 26.219 -17.484 -0.38 1 97.5 200 ALA B C 1
ATOM 4471 O O . ALA B 1 200 ? 26.359 -16.312 -0.023 1 97.5 200 ALA B O 1
ATOM 4472 N N . ALA B 1 201 ? 27.016 -18.422 -0.005 1 95.12 201 ALA B N 1
ATOM 4473 C CA . ALA B 1 201 ? 28.172 -18.172 0.851 1 95.12 201 ALA B CA 1
ATOM 4474 C C . ALA B 1 201 ? 29.156 -17.234 0.166 1 95.12 201 ALA B C 1
ATOM 4476 O O . ALA B 1 201 ? 29.906 -16.516 0.833 1 95.12 201 ALA B O 1
ATOM 4477 N N . GLY B 1 202 ? 29.141 -17.312 -1.125 1 95.5 202 GLY B N 1
ATOM 4478 C CA . GLY B 1 202 ? 30 -16.422 -1.888 1 95.5 202 GLY B CA 1
ATOM 4479 C C . GLY B 1 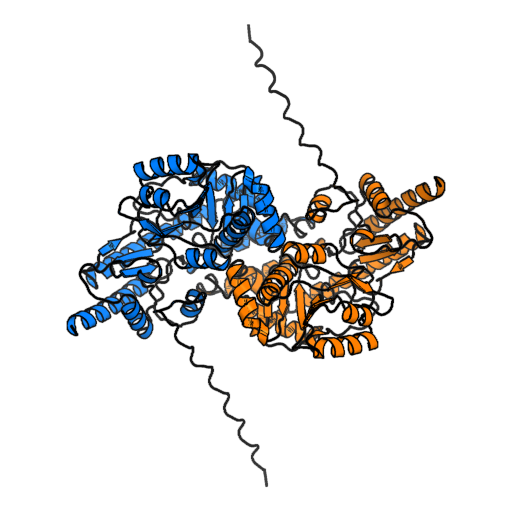202 ? 29.453 -15.016 -2.01 1 95.5 202 GLY B C 1
ATOM 4480 O O . GLY B 1 202 ? 30.062 -14.172 -2.668 1 95.5 202 GLY B O 1
ATOM 4481 N N . GLY B 1 203 ? 28.328 -14.75 -1.429 1 95.06 203 GLY B N 1
ATOM 4482 C CA . GLY B 1 203 ? 27.797 -13.391 -1.416 1 95.06 203 GLY B CA 1
ATOM 4483 C C . GLY B 1 203 ? 26.469 -13.266 -2.137 1 95.06 203 GLY B C 1
ATOM 4484 O O . GLY B 1 203 ? 25.906 -12.172 -2.215 1 95.06 203 GLY B O 1
ATOM 4485 N N . GLY B 1 204 ? 25.953 -14.352 -2.658 1 97 204 GLY B N 1
ATOM 4486 C CA . GLY B 1 204 ? 24.688 -14.32 -3.379 1 97 204 GLY B CA 1
ATOM 4487 C C . GLY B 1 204 ? 23.484 -14.102 -2.477 1 97 204 GLY B C 1
ATOM 4488 O O . GLY B 1 204 ? 23.453 -14.602 -1.35 1 97 204 GLY B O 1
ATOM 4489 N N . LEU B 1 205 ? 22.547 -13.32 -2.928 1 98.38 205 LEU B N 1
ATOM 4490 C CA . LEU B 1 205 ? 21.297 -13.094 -2.225 1 98.38 205 LEU B CA 1
ATOM 4491 C C . LEU B 1 205 ? 20.172 -13.898 -2.855 1 98.38 205 LEU B C 1
ATOM 4493 O O . LEU B 1 205 ? 20 -13.898 -4.078 1 98.38 205 LEU B O 1
ATOM 4497 N N . VAL B 1 206 ? 19.422 -14.609 -2.02 1 98.75 206 VAL B N 1
ATOM 4498 C CA . VAL B 1 206 ? 18.297 -15.398 -2.504 1 98.75 206 VAL B CA 1
ATOM 4499 C C . VAL B 1 206 ? 16.984 -14.727 -2.098 1 98.75 206 VAL B C 1
ATOM 4501 O O . VAL B 1 206 ? 16.797 -14.391 -0.926 1 98.75 206 VAL B O 1
ATOM 4504 N N . VAL B 1 207 ? 16.172 -14.445 -3.01 1 98.88 207 VAL B N 1
ATOM 4505 C CA . VAL B 1 207 ? 14.781 -14.141 -2.734 1 98.88 207 VAL B CA 1
ATOM 4506 C C . VAL B 1 207 ? 13.945 -15.414 -2.844 1 98.88 207 VAL B C 1
ATOM 4508 O O . VAL B 1 207 ? 13.836 -16 -3.922 1 98.88 207 VAL B O 1
ATOM 4511 N N . GLU B 1 208 ? 13.453 -15.867 -1.766 1 98.75 208 GLU B N 1
ATOM 4512 C CA . GLU B 1 208 ? 12.609 -17.062 -1.709 1 98.75 208 GLU B CA 1
ATOM 4513 C C . GLU B 1 208 ? 11.133 -16.703 -1.727 1 98.75 208 GLU B C 1
ATOM 4515 O O . GLU B 1 208 ? 10.625 -16.094 -0.777 1 98.75 208 GLU B O 1
ATOM 4520 N N . ASP B 1 209 ? 10.5 -17.016 -2.779 1 98.38 209 ASP B N 1
ATOM 4521 C CA . ASP B 1 209 ? 9.055 -16.828 -2.887 1 98.38 209 ASP B CA 1
ATOM 4522 C C . ASP B 1 209 ? 8.312 -18.109 -2.506 1 98.38 209 ASP B C 1
ATOM 4524 O O . ASP B 1 209 ? 8.242 -19.062 -3.297 1 98.38 209 ASP B O 1
ATOM 4528 N N . ASP B 1 210 ? 7.738 -18.094 -1.324 1 97 210 ASP B N 1
ATOM 4529 C CA . ASP B 1 210 ? 7.051 -19.266 -0.76 1 97 210 ASP B CA 1
ATOM 4530 C C . ASP B 1 210 ? 5.535 -19.109 -0.876 1 97 210 ASP B C 1
ATOM 4532 O O . ASP B 1 210 ? 4.816 -19.219 0.12 1 97 210 ASP B O 1
ATOM 4536 N N . TYR B 1 211 ? 5.016 -19.016 -2.09 1 93.81 211 TYR B N 1
ATOM 4537 C CA . TYR B 1 211 ? 3.721 -18.438 -2.438 1 93.81 211 TYR B CA 1
ATOM 4538 C C . TYR B 1 211 ? 2.59 -19.406 -2.105 1 93.81 211 TYR B C 1
ATOM 4540 O O . TYR B 1 211 ? 1.435 -18.984 -1.973 1 93.81 211 TYR B O 1
ATOM 4548 N N . ASP B 1 212 ? 2.836 -20.734 -1.903 1 92.31 212 ASP B N 1
ATOM 4549 C CA . ASP B 1 212 ? 1.718 -21.641 -1.675 1 92.31 212 ASP B CA 1
ATOM 4550 C C . ASP B 1 212 ? 2.135 -22.812 -0.79 1 92.31 212 ASP B C 1
ATOM 4552 O O . ASP B 1 212 ? 1.599 -23.922 -0.917 1 92.31 212 ASP B O 1
ATOM 4556 N N . ALA B 1 213 ? 3.061 -22.656 0.089 1 86.06 213 ALA B N 1
ATOM 4557 C CA . ALA B 1 213 ? 3.666 -23.719 0.892 1 86.06 213 ALA B CA 1
ATOM 4558 C C . ALA B 1 213 ? 2.615 -24.438 1.734 1 86.06 213 ALA B C 1
ATOM 4560 O O . ALA B 1 213 ? 2.816 -25.578 2.146 1 86.06 213 ALA B O 1
ATOM 4561 N N . GLU B 1 214 ? 1.539 -23.828 1.962 1 86.69 214 GLU B N 1
ATOM 4562 C CA . GLU B 1 214 ? 0.517 -24.391 2.84 1 86.69 214 GLU B CA 1
ATOM 4563 C C . GLU B 1 214 ? -0.33 -25.438 2.109 1 86.69 214 GLU B C 1
ATOM 4565 O O . GLU B 1 214 ? -1.051 -26.203 2.74 1 86.69 214 GLU B O 1
ATOM 4570 N N . HIS B 1 215 ? -0.279 -25.422 0.836 1 92.12 215 HIS B N 1
ATOM 4571 C CA . HIS B 1 215 ? -1.14 -26.297 0.043 1 92.12 215 HIS B CA 1
ATOM 4572 C C . HIS B 1 215 ? -0.394 -27.547 -0.407 1 92.12 215 HIS B C 1
ATOM 4574 O O . HIS B 1 215 ? -0.082 -27.703 -1.591 1 92.12 215 HIS B O 1
ATOM 4580 N N . ARG B 1 216 ? -0.232 -28.484 0.524 1 89.81 216 ARG B N 1
ATOM 4581 C CA . ARG B 1 216 ? 0.398 -29.766 0.23 1 89.81 216 ARG B CA 1
ATOM 4582 C C . ARG B 1 216 ? -0.62 -30.906 0.279 1 89.81 216 ARG B C 1
ATOM 4584 O O . ARG B 1 216 ? -1.495 -30.922 1.147 1 89.81 216 ARG B O 1
ATOM 4591 N N . TYR B 1 217 ? -0.448 -31.859 -0.652 1 89.19 217 TYR B N 1
ATOM 4592 C CA . TYR B 1 217 ? -1.407 -32.938 -0.747 1 89.19 217 TYR B CA 1
ATOM 4593 C C . TYR B 1 217 ? -0.713 -34.312 -0.591 1 89.19 217 TYR B C 1
ATOM 4595 O O . TYR B 1 217 ? -1.055 -35.094 0.301 1 89.19 217 TYR B O 1
ATOM 4603 N N . ASP B 1 218 ? 0.3 -34.562 -1.407 1 85.06 218 ASP B N 1
ATOM 4604 C CA . ASP B 1 218 ? 0.924 -35.906 -1.46 1 85.06 218 ASP B CA 1
ATOM 4605 C C . ASP B 1 218 ? 2.422 -35.812 -1.174 1 85.06 218 ASP B C 1
ATOM 4607 O O . ASP B 1 218 ? 3.213 -36.562 -1.749 1 85.06 218 ASP B O 1
ATOM 4611 N N . ARG B 1 219 ? 2.766 -34.875 -0.362 1 82 219 ARG B N 1
ATOM 4612 C CA . ARG B 1 219 ? 4.195 -34.75 -0.099 1 82 219 ARG B CA 1
ATOM 4613 C C . ARG B 1 219 ? 4.445 -34.25 1.324 1 82 219 ARG B C 1
ATOM 4615 O O . ARG B 1 219 ? 3.592 -33.594 1.917 1 82 219 ARG B O 1
ATOM 4622 N N . THR B 1 220 ? 5.594 -34.594 1.68 1 82.25 220 THR B N 1
ATOM 4623 C CA . THR B 1 220 ? 6.066 -34.125 2.973 1 82.25 220 THR B CA 1
ATOM 4624 C C . THR B 1 220 ? 6.414 -32.625 2.9 1 82.25 220 THR B C 1
ATOM 4626 O O . THR B 1 220 ? 6.789 -32.125 1.84 1 82.25 220 THR B O 1
ATOM 4629 N N . PRO B 1 221 ? 6.289 -32.031 4.039 1 82.12 221 PRO B N 1
ATOM 4630 C CA . PRO B 1 221 ? 6.656 -30.625 4.051 1 82.12 221 PRO B CA 1
ATOM 4631 C C . PRO B 1 221 ? 8.094 -30.375 3.59 1 82.12 221 PRO B C 1
ATOM 4633 O O . PRO B 1 221 ? 8.984 -31.172 3.906 1 82.12 221 PRO B O 1
ATOM 4636 N N . VAL B 1 222 ? 8.25 -29.453 2.727 1 87.19 222 VAL B N 1
ATOM 4637 C CA . VAL B 1 222 ? 9.57 -29.031 2.266 1 87.19 222 VAL B CA 1
ATOM 4638 C C . VAL B 1 222 ? 10.039 -27.828 3.078 1 87.19 222 VAL B C 1
ATOM 4640 O O . VAL B 1 222 ? 9.32 -26.812 3.184 1 87.19 222 VAL B O 1
ATOM 4643 N N . ALA B 1 223 ? 11.188 -27.906 3.586 1 89.31 223 ALA B N 1
ATOM 4644 C CA . ALA B 1 223 ? 11.719 -26.828 4.43 1 89.31 223 ALA B CA 1
ATOM 4645 C C . ALA B 1 223 ? 12.016 -25.578 3.611 1 89.31 223 ALA B C 1
ATOM 4647 O O . ALA B 1 223 ? 12.484 -25.672 2.475 1 89.31 223 ALA B O 1
ATOM 4648 N N . ALA B 1 224 ? 11.766 -24.438 4.246 1 95.19 224 ALA B N 1
ATOM 4649 C CA . ALA B 1 224 ? 12.133 -23.172 3.617 1 95.19 224 ALA B CA 1
ATOM 4650 C C . ALA B 1 224 ? 13.648 -22.984 3.615 1 95.19 224 ALA B C 1
ATOM 4652 O O . ALA B 1 224 ? 14.328 -23.359 4.57 1 95.19 224 ALA B O 1
ATOM 4653 N N . LEU B 1 225 ? 14.203 -22.344 2.582 1 95.5 225 LEU B N 1
ATOM 4654 C CA . LEU B 1 225 ? 15.625 -22.016 2.516 1 95.5 225 LEU B CA 1
ATOM 4655 C C . LEU B 1 225 ? 16 -21.031 3.605 1 95.5 225 LEU B C 1
ATOM 4657 O O . LEU B 1 225 ? 17.109 -21.094 4.152 1 95.5 225 LEU B O 1
ATOM 4661 N N . ALA B 1 226 ? 15.094 -20.141 3.889 1 95 226 ALA B N 1
ATOM 4662 C CA . ALA B 1 226 ? 15.336 -19.078 4.848 1 95 226 ALA B CA 1
ATOM 4663 C C . ALA B 1 226 ? 15.719 -19.625 6.215 1 95 226 ALA B C 1
ATOM 4665 O O . ALA B 1 226 ? 16.5 -19.016 6.945 1 95 226 ALA B O 1
ATOM 4666 N N . GLY B 1 227 ? 15.203 -20.734 6.555 1 93 227 GLY B N 1
ATOM 4667 C CA . GLY B 1 227 ? 15.586 -21.359 7.805 1 93 227 GLY B CA 1
ATOM 4668 C C . GLY B 1 227 ? 17.031 -21.797 7.84 1 93 227 GLY B C 1
ATOM 4669 O O . GLY B 1 227 ? 17.656 -21.828 8.906 1 93 227 GLY B O 1
ATOM 4670 N N . MET B 1 228 ? 17.594 -22.047 6.707 1 91.56 228 MET B N 1
ATOM 4671 C CA . MET B 1 228 ? 18.953 -22.562 6.578 1 91.56 228 MET B CA 1
ATOM 4672 C C . MET B 1 228 ? 19.953 -21.438 6.281 1 91.56 228 MET B C 1
ATOM 4674 O O . MET B 1 228 ? 21.125 -21.547 6.605 1 91.56 228 MET B O 1
ATOM 4678 N N . LEU B 1 229 ? 19.469 -20.422 5.668 1 94.06 229 LEU B N 1
ATOM 4679 C CA . LEU B 1 229 ? 20.312 -19.328 5.207 1 94.06 229 LEU B CA 1
ATOM 4680 C C . LEU B 1 229 ? 19.75 -17.984 5.656 1 94.06 229 LEU B C 1
ATOM 4682 O O . LEU B 1 229 ? 19.469 -17.109 4.828 1 94.06 229 LEU B O 1
ATOM 4686 N N . PRO B 1 230 ? 19.656 -17.781 6.98 1 92.5 230 PRO B N 1
ATOM 4687 C CA . PRO B 1 230 ? 18.969 -16.578 7.484 1 92.5 230 PRO B CA 1
ATOM 4688 C C . PRO B 1 230 ? 19.688 -15.289 7.086 1 92.5 230 PRO B C 1
ATOM 4690 O O . PRO B 1 230 ? 19.047 -14.234 6.996 1 92.5 230 PRO B O 1
ATOM 4693 N N . GLU B 1 231 ? 20.969 -15.375 6.754 1 95.69 231 GLU B N 1
ATOM 4694 C CA . GLU B 1 231 ? 21.719 -14.156 6.445 1 95.69 231 GLU B CA 1
ATOM 4695 C C . GLU B 1 231 ? 21.703 -13.859 4.949 1 95.69 231 GLU B C 1
ATOM 4697 O O . GLU B 1 231 ? 22.109 -12.781 4.523 1 95.69 231 GLU B O 1
ATOM 4702 N N . GLN B 1 232 ? 21.172 -14.852 4.129 1 97.38 232 GLN B N 1
ATOM 4703 C CA . GLN B 1 232 ? 21.328 -14.688 2.688 1 97.38 232 GLN B CA 1
ATOM 4704 C C . GLN B 1 232 ? 19.969 -14.758 1.984 1 97.38 232 GLN B C 1
ATOM 4706 O O . GLN B 1 232 ? 19.891 -14.555 0.771 1 97.38 232 GLN B O 1
ATOM 4711 N N . VAL B 1 233 ? 18.922 -14.984 2.734 1 98.38 233 VAL B N 1
ATOM 4712 C CA . VAL B 1 233 ? 17.625 -15.195 2.092 1 98.38 233 VAL B CA 1
ATOM 4713 C C . VAL B 1 233 ? 16.656 -14.094 2.502 1 98.38 233 VAL B C 1
ATOM 4715 O O . VAL B 1 233 ? 16.516 -13.789 3.689 1 98.38 233 VAL B O 1
ATOM 4718 N N . CYS B 1 234 ? 16.109 -13.406 1.578 1 98.75 234 CYS B N 1
ATOM 4719 C CA . CYS B 1 234 ? 14.875 -12.656 1.747 1 98.75 234 CYS B CA 1
ATOM 4720 C C . CYS B 1 234 ? 13.664 -13.531 1.456 1 98.75 234 CYS B C 1
ATOM 4722 O O . CYS B 1 234 ? 13.477 -13.992 0.328 1 98.75 234 CYS B O 1
ATOM 4724 N N . TYR B 1 235 ? 12.891 -13.781 2.473 1 98.69 235 TYR B N 1
ATOM 4725 C CA . TYR B 1 235 ? 11.758 -14.703 2.369 1 98.69 235 TYR B CA 1
ATOM 4726 C C . TYR B 1 235 ? 10.453 -13.938 2.17 1 98.69 235 TYR B C 1
ATOM 4728 O O . TYR B 1 235 ? 10.164 -12.992 2.902 1 98.69 235 TYR B O 1
ATOM 4736 N N . THR B 1 236 ? 9.648 -14.312 1.155 1 98.5 236 THR B N 1
ATOM 4737 C CA . THR B 1 236 ? 8.367 -13.656 0.909 1 98.5 236 THR B CA 1
ATOM 4738 C C . THR B 1 236 ? 7.219 -14.656 1.022 1 98.5 236 THR B C 1
ATOM 4740 O O . THR B 1 236 ? 7.352 -15.812 0.625 1 98.5 236 THR B O 1
ATOM 4743 N N . GLY B 1 237 ? 6.156 -14.203 1.599 1 97.06 237 GLY B N 1
ATOM 4744 C CA . GLY B 1 237 ? 4.887 -14.906 1.684 1 97.06 237 GLY B CA 1
ATOM 4745 C C . GLY B 1 237 ? 3.689 -13.977 1.689 1 97.06 237 GLY B C 1
ATOM 4746 O O . GLY B 1 237 ? 3.84 -12.766 1.839 1 97.06 237 GLY B O 1
ATOM 4747 N N . SER B 1 238 ? 2.5 -14.5 1.438 1 95.5 238 SER B N 1
ATOM 4748 C CA . SER B 1 238 ? 1.293 -13.68 1.409 1 95.5 238 SER B CA 1
ATOM 4749 C C . SER B 1 238 ? 0.058 -14.508 1.758 1 95.5 238 SER B C 1
ATOM 4751 O O . SER B 1 238 ? 0.094 -15.734 1.714 1 95.5 238 SER B O 1
ATOM 4753 N N . VAL B 1 239 ? -0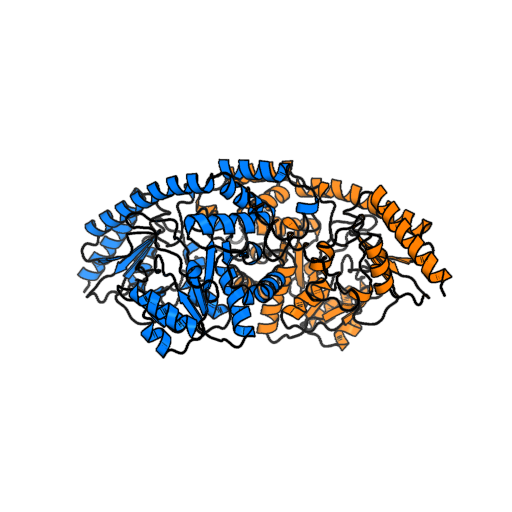.996 -13.805 2.074 1 96.06 239 VAL B N 1
ATOM 4754 C CA . VAL B 1 239 ? -2.254 -14.469 2.396 1 96.06 239 VAL B CA 1
ATOM 4755 C C . VAL B 1 239 ? -3.111 -14.586 1.137 1 96.06 239 VAL B C 1
ATOM 4757 O O . VAL B 1 239 ? -4.23 -15.102 1.188 1 96.06 239 VAL B O 1
ATOM 4760 N N . SER B 1 240 ? -2.602 -14.172 0.04 1 95.12 240 SER B N 1
ATOM 4761 C CA . SER B 1 240 ? -3.371 -14.156 -1.199 1 95.12 240 SER B CA 1
ATOM 4762 C C . SER B 1 240 ? -3.887 -15.555 -1.541 1 95.12 240 SER B C 1
ATOM 4764 O O . SER B 1 240 ? -5.016 -15.703 -2.014 1 95.12 240 SER B O 1
ATOM 4766 N N . LYS B 1 241 ? -3.004 -16.578 -1.354 1 94.31 241 LYS B N 1
ATOM 4767 C CA . LYS B 1 241 ? -3.379 -17.953 -1.679 1 94.31 241 LYS B CA 1
ATOM 4768 C C . LYS B 1 241 ? -3.904 -18.688 -0.447 1 94.31 241 LYS B C 1
ATOM 4770 O O . LYS B 1 241 ? -4.461 -19.781 -0.558 1 94.31 241 LYS B O 1
ATOM 4775 N N . LEU B 1 242 ? -3.756 -18.062 0.724 1 94 242 LEU B N 1
ATOM 4776 C CA . LEU B 1 242 ? -4.258 -18.641 1.964 1 94 242 LEU B CA 1
ATOM 4777 C C . LEU B 1 242 ? -5.715 -18.25 2.197 1 94 242 LEU B C 1
ATOM 4779 O O . LEU B 1 242 ? -6.516 -19.078 2.641 1 94 242 LEU B O 1
ATOM 4783 N N . LEU B 1 243 ? -5.984 -16.984 1.921 1 96.12 243 LEU B N 1
ATOM 4784 C CA . LEU B 1 243 ? -7.32 -16.453 2.146 1 96.12 243 LEU B CA 1
ATOM 4785 C C . LEU B 1 243 ? -7.887 -15.844 0.866 1 96.12 243 LEU B C 1
ATOM 4787 O O . LEU B 1 243 ? -8.695 -16.469 0.179 1 96.12 243 LEU B O 1
ATOM 4791 N N . ALA B 1 244 ? -7.312 -14.703 0.453 1 97.12 244 ALA B N 1
ATOM 4792 C CA . ALA B 1 244 ? -7.824 -14.023 -0.734 1 97.12 244 ALA B CA 1
ATOM 4793 C C . ALA B 1 244 ? -6.867 -12.93 -1.199 1 97.12 244 ALA B C 1
ATOM 4795 O O . ALA B 1 244 ? -6.34 -12.172 -0.384 1 97.12 244 ALA B O 1
ATOM 4796 N N . PRO B 1 245 ? -6.672 -12.828 -2.541 1 96.81 245 PRO B N 1
ATOM 4797 C CA . PRO B 1 245 ? -5.848 -11.75 -3.094 1 96.81 245 PRO B CA 1
ATOM 4798 C C . PRO B 1 245 ? -6.355 -10.359 -2.709 1 96.81 245 PRO B C 1
ATOM 4800 O O . PRO B 1 245 ? -5.559 -9.438 -2.541 1 96.81 245 PRO B O 1
ATOM 4803 N N . ALA B 1 246 ? -7.613 -10.203 -2.445 1 97.06 246 ALA B N 1
ATOM 4804 C CA . ALA B 1 246 ? -8.266 -8.914 -2.184 1 97.06 246 ALA B CA 1
ATOM 4805 C C . ALA B 1 246 ? -7.766 -8.305 -0.878 1 97.06 246 ALA B C 1
ATOM 4807 O O . ALA B 1 246 ? -7.973 -7.117 -0.624 1 97.06 246 ALA B O 1
ATOM 4808 N N . LEU B 1 247 ? -7.148 -9.078 -0.053 1 97.38 247 LEU B N 1
ATOM 4809 C CA . LEU B 1 247 ? -6.652 -8.57 1.22 1 97.38 247 LEU B CA 1
ATOM 4810 C C . LEU B 1 247 ? -5.359 -7.785 1.022 1 97.38 247 LEU B C 1
ATOM 4812 O O . LEU B 1 247 ? -5.008 -6.938 1.848 1 97.38 247 LEU B O 1
ATOM 4816 N N . ARG B 1 248 ? -4.617 -8.109 0.016 1 97.25 248 ARG B N 1
ATOM 4817 C CA . ARG B 1 248 ? -3.361 -7.449 -0.316 1 97.25 248 ARG B CA 1
ATOM 4818 C C . ARG B 1 248 ? -2.438 -7.387 0.896 1 97.25 248 ARG B C 1
ATOM 4820 O O . ARG B 1 248 ? -1.894 -6.328 1.215 1 97.25 248 ARG B O 1
ATOM 4827 N N . MET B 1 249 ? -2.203 -8.547 1.448 1 97.69 249 MET B N 1
ATOM 4828 C CA . MET B 1 249 ? -1.34 -8.594 2.625 1 97.69 249 MET B CA 1
ATOM 4829 C C . MET B 1 249 ? -0.348 -9.75 2.52 1 97.69 249 MET B C 1
ATOM 4831 O O . MET B 1 249 ? -0.709 -10.852 2.094 1 97.69 249 MET B O 1
ATOM 4835 N N . GLY B 1 250 ? 0.835 -9.477 2.824 1 98.06 250 GLY B N 1
ATOM 4836 C CA . GLY B 1 250 ? 1.931 -10.43 2.881 1 98.06 250 GLY B CA 1
ATOM 4837 C C . GLY B 1 250 ? 3.068 -9.984 3.777 1 98.06 250 GLY B C 1
ATOM 4838 O O . GLY B 1 250 ? 2.893 -9.102 4.617 1 98.06 250 GLY B O 1
ATOM 4839 N N . TRP B 1 251 ? 4.188 -10.641 3.658 1 98.62 251 TRP B N 1
ATOM 4840 C CA . TRP B 1 251 ? 5.336 -10.305 4.488 1 98.62 251 TRP B CA 1
ATOM 4841 C C . TRP B 1 251 ? 6.645 -10.555 3.742 1 98.62 251 TRP B C 1
ATOM 4843 O O . TRP B 1 251 ? 6.695 -11.391 2.836 1 98.62 251 TRP B O 1
ATOM 4853 N N . LEU B 1 252 ? 7.547 -9.812 4.07 1 98.81 252 LEU B N 1
ATOM 4854 C CA . LEU B 1 252 ? 8.938 -9.898 3.645 1 98.81 252 LEU B CA 1
ATOM 4855 C C . LEU B 1 252 ? 9.867 -10.023 4.852 1 98.81 252 LEU B C 1
ATOM 4857 O O . LEU B 1 252 ? 9.922 -9.125 5.691 1 98.81 252 LEU B O 1
ATOM 4861 N N . VAL B 1 253 ? 10.461 -11.164 4.988 1 98.75 253 VAL B N 1
ATOM 4862 C CA . VAL B 1 253 ? 11.492 -11.367 6.004 1 98.75 253 VAL B CA 1
ATOM 4863 C C . VAL B 1 253 ? 12.867 -11.109 5.398 1 98.75 253 VAL B C 1
ATOM 4865 O O . VAL B 1 253 ? 13.227 -11.695 4.375 1 98.75 253 VAL B O 1
ATOM 4868 N N . VAL B 1 254 ? 13.578 -10.258 5.992 1 98.44 254 VAL B N 1
ATOM 4869 C CA . VAL B 1 254 ? 14.875 -9.898 5.434 1 98.44 254 VAL B CA 1
ATOM 4870 C C . VAL B 1 254 ? 15.977 -10.203 6.449 1 98.44 254 VAL B C 1
ATOM 4872 O O . VAL B 1 254 ? 15.727 -10.219 7.656 1 98.44 254 VAL B O 1
ATOM 4875 N N . PRO B 1 255 ? 17.219 -10.453 5.949 1 97.38 255 PRO B N 1
ATOM 4876 C CA . PRO B 1 255 ? 18.359 -10.492 6.875 1 97.38 255 PRO B CA 1
ATOM 4877 C C . PRO B 1 255 ? 18.5 -9.195 7.676 1 97.38 255 PRO B C 1
ATOM 4879 O O . PRO B 1 255 ? 18.203 -8.109 7.168 1 97.38 255 PRO B O 1
ATOM 4882 N N . PRO B 1 256 ? 18.984 -9.32 8.898 1 96.56 256 PRO B N 1
ATOM 4883 C CA . PRO B 1 256 ? 19.109 -8.141 9.758 1 96.56 256 PRO B CA 1
ATOM 4884 C C . PRO B 1 256 ? 19.844 -6.992 9.07 1 96.56 256 PRO B C 1
ATOM 4886 O O . PRO B 1 256 ? 19.469 -5.828 9.234 1 96.56 256 PRO B O 1
ATOM 4889 N N . ARG B 1 257 ? 20.797 -7.262 8.266 1 96.38 257 ARG B N 1
ATOM 4890 C CA . ARG B 1 257 ? 21.609 -6.234 7.637 1 96.38 257 ARG B CA 1
ATOM 4891 C C . ARG B 1 257 ? 20.812 -5.422 6.629 1 96.38 257 ARG B C 1
ATOM 4893 O O . ARG B 1 257 ? 21.219 -4.324 6.242 1 96.38 257 ARG B O 1
ATOM 4900 N N . LEU B 1 258 ? 19.656 -5.957 6.176 1 97.62 258 LEU B N 1
ATOM 4901 C CA . LEU B 1 258 ? 18.859 -5.27 5.18 1 97.62 258 LEU B CA 1
ATOM 4902 C C . LEU B 1 258 ? 17.641 -4.613 5.824 1 97.62 258 LEU B C 1
ATOM 4904 O O . LEU B 1 258 ? 16.875 -3.91 5.152 1 97.62 258 LEU B O 1
ATOM 4908 N N . ARG B 1 259 ? 17.422 -4.789 7.105 1 97.56 259 ARG B N 1
ATOM 4909 C CA . ARG B 1 259 ? 16.219 -4.352 7.805 1 97.56 259 ARG B CA 1
ATOM 4910 C C . ARG B 1 259 ? 15.984 -2.857 7.617 1 97.56 259 ARG B C 1
ATOM 4912 O O . ARG B 1 259 ? 14.945 -2.445 7.098 1 97.56 259 ARG B O 1
ATOM 4919 N N . ASP B 1 260 ? 16.953 -2.014 7.949 1 96.94 260 ASP B N 1
ATOM 4920 C CA . ASP B 1 260 ? 16.766 -0.567 7.988 1 96.94 260 ASP B CA 1
ATOM 4921 C C . ASP B 1 260 ? 16.484 -0.012 6.59 1 96.94 260 ASP B C 1
ATOM 4923 O O . ASP B 1 260 ? 15.617 0.843 6.414 1 96.94 260 ASP B O 1
ATOM 4927 N N . VAL B 1 261 ? 17.188 -0.525 5.59 1 97.75 261 VAL B N 1
ATOM 4928 C CA . VAL B 1 261 ? 17.062 0.021 4.242 1 97.75 261 VAL B CA 1
ATOM 4929 C C . VAL B 1 261 ? 15.727 -0.417 3.637 1 97.75 261 VAL B C 1
ATOM 4931 O O . VAL B 1 261 ? 15.117 0.322 2.859 1 97.75 261 VAL B O 1
ATOM 4934 N N . VAL B 1 262 ? 15.289 -1.626 3.992 1 98.5 262 VAL B N 1
ATOM 4935 C CA . VAL B 1 262 ? 14 -2.096 3.494 1 98.5 262 VAL B CA 1
ATOM 4936 C C . VAL B 1 262 ? 12.867 -1.315 4.164 1 98.5 262 VAL B C 1
ATOM 4938 O O . VAL B 1 262 ? 11.898 -0.926 3.51 1 98.5 262 VAL B O 1
ATOM 4941 N N . VAL B 1 263 ? 12.984 -1.056 5.457 1 97.81 263 VAL B N 1
ATOM 4942 C CA . VAL B 1 263 ? 11.984 -0.282 6.184 1 97.81 263 VAL B CA 1
ATOM 4943 C C . VAL B 1 263 ? 11.938 1.145 5.641 1 97.81 263 VAL B C 1
ATOM 4945 O O . VAL B 1 263 ? 10.859 1.727 5.496 1 97.81 263 VAL B O 1
ATOM 4948 N N . THR B 1 264 ? 13.07 1.716 5.34 1 97.31 264 THR B N 1
ATOM 4949 C CA . THR B 1 264 ? 13.133 3.043 4.742 1 97.31 264 THR B CA 1
ATOM 4950 C C . THR B 1 264 ? 12.43 3.061 3.387 1 97.31 264 THR B C 1
ATOM 4952 O O . THR B 1 264 ? 11.664 3.979 3.092 1 97.31 264 THR B O 1
ATOM 4955 N N . ALA B 1 265 ? 12.672 2.029 2.572 1 98.06 265 ALA B N 1
ATOM 4956 C CA . ALA B 1 265 ? 11.992 1.914 1.283 1 98.06 265 ALA B CA 1
ATOM 4957 C C . ALA B 1 265 ? 10.484 1.81 1.464 1 98.06 265 ALA B C 1
ATOM 4959 O O . ALA B 1 265 ? 9.719 2.408 0.704 1 98.06 265 ALA B O 1
ATOM 4960 N N . ARG B 1 266 ? 10.133 1.051 2.488 1 97.94 266 ARG B N 1
ATOM 4961 C CA . ARG B 1 266 ? 8.719 0.882 2.791 1 97.94 266 ARG B CA 1
ATOM 4962 C C . ARG B 1 266 ? 8.078 2.207 3.197 1 97.94 266 ARG B C 1
ATOM 4964 O O . ARG B 1 266 ? 6.98 2.537 2.75 1 97.94 266 ARG B O 1
ATOM 4971 N N . ARG B 1 267 ? 8.711 2.975 4.012 1 96.75 267 ARG B N 1
ATOM 4972 C CA . ARG B 1 267 ? 8.258 4.297 4.434 1 96.75 267 ARG B CA 1
ATOM 4973 C C . ARG B 1 267 ? 8.062 5.215 3.232 1 96.75 267 ARG B C 1
ATOM 4975 O O . ARG B 1 267 ? 7.027 5.875 3.107 1 96.75 267 ARG B O 1
ATOM 4982 N N . ARG B 1 268 ? 9.008 5.164 2.371 1 96.38 268 ARG B N 1
ATOM 4983 C CA . ARG B 1 268 ? 8.984 6.027 1.196 1 96.38 268 ARG B CA 1
ATOM 4984 C C . ARG B 1 268 ? 7.844 5.645 0.257 1 96.38 268 ARG B C 1
ATOM 4986 O O . ARG B 1 268 ? 7.285 6.5 -0.432 1 96.38 268 ARG B O 1
ATOM 4993 N N . ALA B 1 269 ? 7.539 4.391 0.282 1 97.62 269 ALA B N 1
ATOM 4994 C CA . ALA B 1 269 ? 6.535 3.898 -0.659 1 97.62 269 ALA B CA 1
ATOM 4995 C C . ALA B 1 269 ? 5.141 4.395 -0.284 1 97.62 269 ALA B C 1
ATOM 4997 O O . ALA B 1 269 ? 4.371 4.812 -1.15 1 97.62 269 ALA B O 1
ATOM 4998 N N . ASP B 1 270 ? 4.816 4.312 1.007 1 96.5 270 ASP B N 1
ATOM 4999 C CA . ASP B 1 270 ? 3.43 4.645 1.318 1 96.5 270 ASP B CA 1
ATOM 5000 C C . ASP B 1 270 ? 3.225 4.785 2.824 1 96.5 270 ASP B C 1
ATOM 5002 O O . ASP B 1 270 ? 2.09 4.773 3.305 1 96.5 270 ASP B O 1
ATOM 5006 N N . LEU B 1 271 ? 4.23 4.801 3.623 1 94.44 271 LEU B N 1
ATOM 5007 C CA . LEU B 1 271 ? 4.23 4.98 5.07 1 94.44 271 LEU B CA 1
ATOM 5008 C C . LEU B 1 271 ? 3.676 3.746 5.773 1 94.44 271 LEU B C 1
ATOM 5010 O O . LEU B 1 271 ? 3.566 3.723 7 1 94.44 271 LEU B O 1
ATOM 5014 N N . GLY B 1 272 ? 3.283 2.73 5.051 1 94 272 GLY B N 1
ATOM 5015 C CA . GLY B 1 272 ? 2.791 1.511 5.672 1 94 272 GLY B CA 1
ATOM 5016 C C . GLY B 1 272 ? 1.39 1.137 5.227 1 94 272 GLY B C 1
ATOM 5017 O O . GLY B 1 272 ? 0.792 1.827 4.398 1 94 272 GLY B O 1
ATOM 5018 N N . GLY B 1 273 ? 0.881 0.011 5.762 1 94.38 273 GLY B N 1
ATOM 5019 C CA . GLY B 1 273 ? -0.431 -0.498 5.398 1 94.38 273 GLY B CA 1
ATOM 5020 C C . GLY B 1 273 ? -1.479 -0.264 6.469 1 94.38 273 GLY B C 1
ATOM 5021 O O . GLY B 1 273 ? -1.169 0.246 7.547 1 94.38 273 GLY B O 1
ATOM 5022 N N . PRO B 1 274 ? -2.699 -0.583 6.148 1 96.69 274 PRO B N 1
ATOM 5023 C CA . PRO B 1 274 ? -3.793 -0.352 7.094 1 96.69 274 PRO B CA 1
ATOM 5024 C C . PRO B 1 274 ? -3.67 -1.198 8.359 1 96.69 274 PRO B C 1
ATOM 5026 O O . PRO B 1 274 ? -3.502 -2.418 8.273 1 96.69 274 PRO B O 1
ATOM 5029 N N . ALA B 1 275 ? -3.865 -0.617 9.477 1 97.06 275 ALA B N 1
ATOM 5030 C CA . ALA B 1 275 ? -3.613 -1.257 10.758 1 97.06 275 ALA B CA 1
ATOM 5031 C C . ALA B 1 275 ? -4.727 -2.238 11.117 1 97.06 275 ALA B C 1
ATOM 5033 O O . ALA B 1 275 ? -4.465 -3.33 11.625 1 97.06 275 ALA B O 1
ATOM 5034 N N . ILE B 1 276 ? -5.961 -1.884 10.82 1 97.44 276 ILE B N 1
ATOM 5035 C CA . ILE B 1 276 ? -7.098 -2.674 11.281 1 97.44 276 ILE B CA 1
ATOM 5036 C C . ILE B 1 276 ? -7.051 -4.062 10.648 1 97.44 276 ILE B C 1
ATOM 5038 O O . ILE B 1 276 ? -7.16 -5.074 11.344 1 97.44 276 ILE B O 1
ATOM 5042 N N . SER B 1 277 ? -6.852 -4.129 9.344 1 97.38 277 SER B N 1
ATOM 5043 C CA . SER B 1 277 ? -6.801 -5.418 8.664 1 97.38 277 SER B CA 1
ATOM 5044 C C . SER B 1 277 ? -5.621 -6.258 9.148 1 97.38 277 SER B C 1
ATOM 5046 O O . SER B 1 277 ? -5.711 -7.484 9.211 1 97.38 277 SER B O 1
ATOM 5048 N N . GLN B 1 278 ? -4.504 -5.613 9.445 1 98.12 278 GLN B N 1
ATOM 5049 C CA . GLN B 1 278 ? -3.355 -6.324 9.992 1 98.12 278 GLN B CA 1
ATOM 5050 C C . GLN B 1 278 ? -3.697 -6.973 11.328 1 98.12 278 GLN B C 1
ATOM 5052 O O . GLN B 1 278 ? -3.35 -8.133 11.57 1 98.12 278 GLN B O 1
ATOM 5057 N N . LEU B 1 279 ? -4.395 -6.219 12.148 1 98.44 279 LEU B N 1
ATOM 5058 C CA . LEU B 1 279 ? -4.766 -6.723 13.469 1 98.44 279 LEU B CA 1
ATOM 5059 C C . LEU B 1 279 ? -5.773 -7.859 13.344 1 98.44 279 LEU B C 1
ATOM 5061 O O . LEU B 1 279 ? -5.727 -8.82 14.117 1 98.44 279 LEU B O 1
ATOM 5065 N N . VAL B 1 280 ? -6.668 -7.75 12.398 1 98.44 280 VAL B N 1
ATOM 5066 C CA . VAL B 1 280 ? -7.641 -8.812 12.156 1 98.44 280 VAL B CA 1
ATOM 5067 C C . VAL B 1 280 ? -6.918 -10.086 11.734 1 98.44 280 VAL B C 1
ATOM 5069 O O . VAL B 1 280 ? -7.207 -11.172 12.258 1 98.44 280 VAL B O 1
ATOM 5072 N N . LEU B 1 281 ? -6 -9.977 10.812 1 98.56 281 LEU B N 1
ATOM 5073 C CA . LEU B 1 281 ? -5.238 -11.141 10.367 1 98.56 281 LEU B CA 1
ATOM 5074 C C . LEU B 1 281 ? -4.453 -11.742 11.531 1 98.56 281 LEU B C 1
ATOM 5076 O O . LEU B 1 281 ? -4.418 -12.969 11.688 1 98.56 281 LEU B O 1
ATOM 5080 N N . ALA B 1 282 ? -3.83 -10.859 12.312 1 98.69 282 ALA B N 1
ATOM 5081 C CA . ALA B 1 282 ? -3.102 -11.344 13.477 1 98.69 282 ALA B CA 1
ATOM 5082 C C . ALA B 1 282 ? -4.02 -12.133 14.406 1 98.69 282 ALA B C 1
ATOM 5084 O O . ALA B 1 282 ? -3.637 -13.188 14.922 1 98.69 282 ALA B O 1
ATOM 5085 N N . HIS B 1 283 ? -5.207 -11.609 14.602 1 98.62 283 HIS B N 1
ATOM 5086 C CA . HIS B 1 283 ? -6.191 -12.289 15.445 1 98.62 283 HIS B CA 1
ATOM 5087 C C . HIS B 1 283 ? -6.535 -13.672 14.891 1 98.62 283 HIS B C 1
ATOM 5089 O O . HIS B 1 283 ? -6.605 -14.641 15.641 1 98.62 283 HIS B O 1
ATOM 5095 N N . LEU B 1 284 ? -6.73 -13.773 13.602 1 98.44 284 LEU B N 1
ATOM 5096 C CA . LEU B 1 284 ? -7.043 -15.047 12.969 1 98.44 284 LEU B CA 1
ATOM 5097 C C . LEU B 1 284 ? -5.883 -16.031 13.117 1 98.44 284 LEU B C 1
ATOM 5099 O O . LEU B 1 284 ? -6.098 -17.234 13.312 1 98.44 284 LEU B O 1
ATOM 5103 N N . MET B 1 285 ? -4.68 -15.539 13.023 1 98 285 MET B N 1
ATOM 5104 C CA . MET B 1 285 ? -3.498 -16.391 13.195 1 98 285 MET B CA 1
ATOM 5105 C C . MET B 1 285 ? -3.396 -16.891 14.633 1 98 285 MET B C 1
ATOM 5107 O O . MET B 1 285 ? -3.225 -18.094 14.859 1 98 285 MET B O 1
ATOM 5111 N N . ASP B 1 286 ? -3.576 -16 15.562 1 97.62 286 ASP B N 1
ATOM 5112 C CA . ASP B 1 286 ? -3.355 -16.312 16.969 1 97.62 286 ASP B CA 1
ATOM 5113 C C . ASP B 1 286 ? -4.461 -17.203 17.531 1 97.62 286 ASP B C 1
ATOM 5115 O O . ASP B 1 286 ? -4.211 -18.047 18.391 1 97.62 286 ASP B O 1
ATOM 5119 N N . SER B 1 287 ? -5.641 -17.062 17.031 1 97.31 287 SER B N 1
ATOM 5120 C CA . SER B 1 287 ? -6.773 -17.828 17.531 1 97.31 287 SER B CA 1
ATOM 5121 C C . SER B 1 287 ? -6.801 -19.234 16.938 1 97.31 287 SER B C 1
ATOM 5123 O O . SER B 1 287 ? -7.543 -20.094 17.406 1 97.31 287 SER B O 1
ATOM 5125 N N . GLY B 1 288 ? -6.074 -19.438 15.867 1 96.44 288 GLY B N 1
ATOM 5126 C CA . GLY B 1 288 ? -6.078 -20.734 15.195 1 96.44 288 GLY B CA 1
ATOM 5127 C C . GLY B 1 288 ? -7.125 -20.828 14.094 1 96.44 288 GLY B C 1
ATOM 5128 O O . GLY B 1 288 ? -7.184 -21.828 13.375 1 96.44 288 GLY B O 1
ATOM 5129 N N . GLU B 1 289 ? -7.887 -19.797 13.961 1 97.06 289 GLU B N 1
ATOM 5130 C CA . GLU B 1 289 ? -8.945 -19.797 12.961 1 97.06 289 GLU B CA 1
ATOM 5131 C C . GLU B 1 289 ? -8.367 -19.922 11.547 1 97.06 289 GLU B C 1
ATOM 5133 O O . GLU B 1 289 ? -8.969 -20.547 10.68 1 97.06 289 GLU B O 1
ATOM 5138 N N . LEU B 1 290 ? -7.246 -19.266 11.297 1 96.81 290 LEU B N 1
ATOM 5139 C CA . LEU B 1 290 ? -6.613 -19.344 9.984 1 96.81 290 LEU B CA 1
ATOM 5140 C C . LEU B 1 290 ? -6.258 -20.797 9.648 1 96.81 290 LEU B C 1
ATOM 5142 O O . LEU B 1 290 ? -6.559 -21.266 8.555 1 96.81 290 LEU B O 1
ATOM 5146 N N . ASP B 1 291 ? -5.684 -21.5 10.562 1 95.25 291 ASP B N 1
ATOM 5147 C CA . ASP B 1 291 ? -5.289 -22.875 10.336 1 95.25 291 ASP B CA 1
ATOM 5148 C C . ASP B 1 291 ? -6.508 -23.766 10.117 1 95.25 291 ASP B C 1
ATOM 5150 O O . ASP B 1 291 ? -6.473 -24.688 9.297 1 95.25 291 ASP B O 1
ATOM 5154 N N . ARG B 1 292 ? -7.551 -23.547 10.859 1 95.25 292 ARG B N 1
ATOM 5155 C CA . ARG B 1 292 ? -8.781 -24.312 10.672 1 95.25 292 ARG B CA 1
ATOM 5156 C C . ARG B 1 292 ? -9.344 -24.109 9.266 1 95.25 292 ARG B C 1
ATOM 5158 O O . ARG B 1 292 ? -9.742 -25.062 8.609 1 95.25 292 ARG B O 1
ATOM 5165 N N . THR B 1 293 ? -9.312 -22.859 8.891 1 94.69 293 THR B N 1
ATOM 5166 C CA . THR B 1 293 ? -9.781 -22.531 7.547 1 94.69 293 THR B CA 1
ATOM 5167 C C . THR B 1 293 ? -8.938 -23.234 6.492 1 94.69 293 THR B C 1
ATOM 5169 O O . THR B 1 293 ? -9.477 -23.812 5.535 1 94.69 293 THR B O 1
ATOM 5172 N N . LEU B 1 294 ? -7.645 -23.25 6.656 1 94.44 294 LEU B N 1
ATOM 5173 C CA . LEU B 1 294 ? -6.727 -23.828 5.688 1 94.44 294 LEU B CA 1
ATOM 5174 C C . LEU B 1 294 ? -6.934 -25.344 5.586 1 94.44 294 LEU B C 1
ATOM 5176 O O . LEU B 1 294 ? -6.84 -25.906 4.496 1 94.44 294 LEU B O 1
ATOM 5180 N N . ARG B 1 295 ? -7.191 -25.984 6.672 1 93.75 295 ARG B N 1
ATOM 5181 C CA . ARG B 1 295 ? -7.461 -27.422 6.652 1 93.75 295 ARG B CA 1
ATOM 5182 C C . ARG B 1 295 ? -8.68 -27.734 5.797 1 93.75 295 ARG B C 1
ATOM 5184 O O . ARG B 1 295 ? -8.664 -28.688 5.008 1 93.75 295 ARG B O 1
ATOM 5191 N N . HIS B 1 296 ? -9.625 -26.906 5.938 1 93.06 296 HIS B N 1
ATOM 5192 C CA . HIS B 1 296 ? -10.859 -27.094 5.18 1 93.06 296 HIS B CA 1
ATOM 5193 C C . HIS B 1 296 ? -10.633 -26.844 3.693 1 93.06 296 HIS B C 1
ATOM 5195 O O . HIS B 1 296 ? -11.055 -27.656 2.857 1 93.06 296 HIS B O 1
ATOM 5201 N N . VAL B 1 297 ? -9.953 -25.859 3.375 1 94.38 297 VAL B N 1
ATOM 5202 C CA . VAL B 1 297 ? -9.758 -25.469 1.983 1 94.38 297 VAL B CA 1
ATOM 5203 C C . VAL B 1 297 ? -8.836 -26.469 1.289 1 94.38 297 VAL B C 1
ATOM 5205 O O . VAL B 1 297 ? -9 -26.75 0.101 1 94.38 297 VAL B O 1
ATOM 5208 N N . ARG B 1 298 ? -7.906 -27.031 1.996 1 94.19 298 ARG B N 1
ATOM 5209 C CA . ARG B 1 298 ? -6.977 -28 1.43 1 94.19 298 ARG B CA 1
ATOM 5210 C C . ARG B 1 298 ? -7.715 -29.25 0.937 1 94.19 298 ARG B C 1
ATOM 5212 O O . ARG B 1 298 ? -7.371 -29.812 -0.103 1 94.19 298 ARG B O 1
ATOM 5219 N N . THR B 1 299 ? -8.68 -29.641 1.686 1 94.94 299 THR B N 1
ATOM 5220 C CA . THR B 1 299 ? -9.477 -30.797 1.281 1 94.94 299 THR B CA 1
ATOM 5221 C C . THR B 1 299 ? -10.219 -30.5 -0.02 1 94.94 299 THR B C 1
ATOM 5223 O O . THR B 1 299 ? -10.242 -31.344 -0.925 1 94.94 299 THR B O 1
ATOM 5226 N N . ARG B 1 300 ? -10.742 -29.391 -0.106 1 95.44 300 ARG B N 1
ATOM 5227 C CA . ARG B 1 300 ? -11.469 -29 -1.308 1 95.44 300 ARG B CA 1
ATOM 5228 C C . ARG B 1 300 ? -10.523 -28.859 -2.498 1 95.44 300 ARG B C 1
ATOM 5230 O O . ARG B 1 300 ? -10.836 -29.297 -3.602 1 95.44 300 ARG B O 1
ATOM 5237 N N . HIS B 1 301 ? -9.398 -28.234 -2.271 1 96.94 301 HIS B N 1
ATOM 5238 C CA . HIS B 1 301 ? -8.406 -28.062 -3.33 1 96.94 301 HIS B CA 1
ATOM 5239 C C . HIS B 1 301 ? -7.91 -29.406 -3.852 1 96.94 301 HIS B C 1
ATOM 5241 O O . HIS B 1 301 ? -7.715 -29.578 -5.059 1 96.94 301 HIS B O 1
ATOM 5247 N N . ARG B 1 302 ? -7.742 -30.344 -2.943 1 96.88 302 ARG B N 1
ATOM 5248 C CA . ARG B 1 302 ? -7.305 -31.672 -3.35 1 96.88 302 ARG B CA 1
ATOM 5249 C C . ARG B 1 302 ? -8.336 -32.344 -4.25 1 96.88 302 ARG B C 1
ATOM 5251 O O . ARG B 1 302 ? -7.988 -32.938 -5.262 1 96.88 302 ARG B O 1
ATOM 5258 N N . ARG B 1 303 ? -9.562 -32.25 -3.898 1 97.31 303 ARG B N 1
ATOM 5259 C CA . ARG B 1 303 ? -10.641 -32.812 -4.707 1 97.31 303 ARG B CA 1
ATOM 5260 C C . ARG B 1 303 ? -10.672 -32.156 -6.094 1 97.31 303 ARG B C 1
ATOM 5262 O O . ARG B 1 303 ? -10.859 -32.875 -7.094 1 97.31 303 ARG B O 1
ATOM 5269 N N . ARG B 1 304 ? -10.5 -30.938 -6.148 1 98.06 304 ARG B N 1
ATOM 5270 C CA . ARG B 1 304 ? -10.523 -30.203 -7.41 1 98.06 304 ARG B CA 1
ATOM 5271 C C . ARG B 1 304 ? -9.312 -30.547 -8.266 1 98.06 304 ARG B C 1
ATOM 5273 O O . ARG B 1 304 ? -9.43 -30.719 -9.484 1 98.06 304 ARG B O 1
ATOM 5280 N N . ARG B 1 305 ? -8.164 -30.656 -7.621 1 98 305 ARG B N 1
ATOM 5281 C CA . ARG B 1 305 ? -6.961 -31.141 -8.297 1 98 305 ARG B CA 1
ATOM 5282 C C . ARG B 1 305 ? -7.199 -32.5 -8.922 1 98 305 ARG B C 1
ATOM 5284 O O . ARG B 1 305 ? -6.914 -32.719 -10.109 1 98 305 ARG B O 1
ATOM 5291 N N . ASP B 1 306 ? -7.734 -33.438 -8.148 1 98.31 306 ASP B N 1
ATOM 5292 C CA . ASP B 1 306 ? -7.996 -34.781 -8.625 1 98.31 306 ASP B CA 1
ATOM 5293 C C . ASP B 1 306 ? -8.984 -34.781 -9.789 1 98.31 306 ASP B C 1
ATOM 5295 O O . ASP B 1 306 ? -8.836 -35.531 -10.742 1 98.31 306 ASP B O 1
ATOM 5299 N N . ALA B 1 307 ? -9.969 -33.906 -9.68 1 98.69 307 ALA B N 1
ATOM 5300 C CA . ALA B 1 307 ? -10.945 -33.781 -10.758 1 98.69 307 ALA B CA 1
ATOM 5301 C C . ALA B 1 307 ? -10.273 -33.312 -12.047 1 98.69 307 ALA B C 1
ATOM 5303 O O . ALA B 1 307 ? -10.594 -33.812 -13.133 1 98.69 307 ALA B O 1
ATOM 5304 N N . MET B 1 308 ? -9.398 -32.406 -11.945 1 98.75 308 MET B N 1
ATOM 5305 C CA . MET B 1 308 ? -8.719 -31.906 -13.133 1 98.75 308 MET B CA 1
ATOM 5306 C C . MET B 1 308 ? -7.809 -32.969 -13.727 1 98.75 308 MET B C 1
ATOM 5308 O O . MET B 1 308 ? -7.766 -33.156 -14.945 1 98.75 308 MET B O 1
ATOM 5312 N N . ILE B 1 309 ? -7.09 -33.688 -12.875 1 98.44 309 ILE B N 1
ATOM 5313 C CA . ILE B 1 309 ? -6.215 -34.75 -13.336 1 98.44 309 ILE B CA 1
ATOM 5314 C C . ILE B 1 309 ? -7.031 -35.812 -14.078 1 98.44 309 ILE B C 1
ATOM 5316 O O . ILE B 1 309 ? -6.645 -36.25 -15.164 1 98.44 309 ILE B O 1
ATOM 5320 N N . ALA B 1 310 ? -8.133 -36.156 -13.516 1 98.56 310 ALA B N 1
ATOM 5321 C CA . ALA B 1 310 ? -9.008 -37.156 -14.141 1 98.56 310 ALA B CA 1
ATOM 5322 C C . ALA B 1 310 ? -9.523 -36.656 -15.492 1 98.56 310 ALA B C 1
ATOM 5324 O O . ALA B 1 310 ? -9.547 -37.406 -16.469 1 98.56 310 ALA B O 1
ATOM 5325 N N . ALA B 1 311 ? -9.953 -35.438 -15.484 1 98.75 311 ALA B N 1
ATOM 5326 C CA . ALA B 1 311 ? -10.461 -34.844 -16.719 1 98.75 311 ALA B CA 1
ATOM 5327 C C . ALA B 1 311 ? -9.375 -34.781 -17.797 1 98.75 311 ALA B C 1
ATOM 5329 O O . ALA B 1 311 ? -9.633 -35.031 -18.969 1 98.75 311 ALA B O 1
ATOM 5330 N N . LEU B 1 312 ? -8.164 -34.438 -17.422 1 98.44 312 LEU B N 1
ATOM 5331 C CA . LEU B 1 312 ? -7.043 -34.375 -18.359 1 98.44 312 LEU B CA 1
ATOM 5332 C C . LEU B 1 312 ? -6.738 -35.75 -18.938 1 98.44 312 LEU B C 1
ATOM 5334 O O . LEU B 1 312 ? -6.496 -35.875 -20.141 1 98.44 312 LEU B O 1
ATOM 5338 N N . ARG B 1 313 ? -6.758 -36.719 -18.125 1 97.75 313 ARG B N 1
ATOM 5339 C CA . ARG B 1 313 ? -6.531 -38.094 -18.578 1 97.75 313 ARG B CA 1
ATOM 5340 C C . ARG B 1 313 ? -7.574 -38.5 -19.594 1 97.75 313 ARG B C 1
ATOM 5342 O O . ARG B 1 313 ? -7.25 -39.188 -20.578 1 97.75 313 ARG B O 1
ATOM 5349 N N . GLU B 1 314 ? -8.734 -38.094 -19.375 1 97.81 314 GLU B N 1
ATOM 5350 C CA . GLU B 1 314 ? -9.852 -38.469 -20.234 1 97.81 314 GLU B CA 1
ATOM 5351 C C . GLU B 1 314 ? -9.844 -37.688 -21.547 1 97.81 314 GLU B C 1
ATOM 5353 O O . GLU B 1 314 ? -10.023 -38.281 -22.609 1 97.81 314 GLU B O 1
ATOM 5358 N N . HIS B 1 315 ? -9.609 -36.438 -21.484 1 97.25 315 HIS B N 1
ATOM 5359 C CA . HIS B 1 315 ? -9.867 -35.594 -22.641 1 97.25 315 HIS B CA 1
ATOM 5360 C C . HIS B 1 315 ? -8.562 -35.188 -23.344 1 97.25 315 HIS B C 1
ATOM 5362 O O . HIS B 1 315 ? -8.578 -34.781 -24.5 1 97.25 315 HIS B O 1
ATOM 5368 N N . LEU B 1 316 ? -7.457 -35.25 -22.625 1 95.31 316 LEU B N 1
ATOM 5369 C CA . LEU B 1 316 ? -6.141 -34.906 -23.172 1 95.31 316 LEU B CA 1
ATOM 5370 C C . LEU B 1 316 ? -5.133 -36 -22.828 1 95.31 316 LEU B C 1
ATOM 5372 O O . LEU B 1 316 ? -4.109 -35.75 -22.203 1 95.31 316 LEU B O 1
ATOM 5376 N N . PRO B 1 317 ? -5.305 -37.125 -23.375 1 92.56 317 PRO B N 1
ATOM 5377 C CA . PRO B 1 317 ? -4.523 -38.281 -22.938 1 92.56 317 PRO B CA 1
ATOM 5378 C C . PRO B 1 317 ? -3.049 -38.188 -23.312 1 92.56 317 PRO B C 1
ATOM 5380 O O . PRO B 1 317 ? -2.203 -38.875 -22.719 1 92.56 317 PRO B O 1
ATOM 5383 N N . THR B 1 318 ? -2.699 -37.375 -24.25 1 90.25 318 THR B N 1
ATOM 5384 C CA . THR B 1 318 ? -1.304 -37.25 -24.656 1 90.25 318 THR B CA 1
ATOM 5385 C C . THR B 1 318 ? -0.586 -36.188 -23.844 1 90.25 318 THR B C 1
ATOM 5387 O O . THR B 1 318 ? 0.633 -36.031 -23.953 1 90.25 318 THR B O 1
ATOM 5390 N N . ALA B 1 319 ? -1.312 -35.5 -23.062 1 95.12 319 ALA B N 1
ATOM 5391 C CA . ALA B 1 319 ? -0.724 -34.469 -22.234 1 95.12 319 ALA B CA 1
ATOM 5392 C C . ALA B 1 319 ? 0.031 -35.062 -21.047 1 95.12 319 ALA B C 1
ATOM 5394 O O . ALA B 1 319 ? -0.342 -36.125 -20.547 1 95.12 319 ALA B O 1
ATOM 5395 N N . VAL B 1 320 ? 1.088 -34.438 -20.688 1 97.38 320 VAL B N 1
ATOM 5396 C CA . VAL B 1 320 ? 1.825 -34.781 -19.484 1 97.38 320 VAL B CA 1
ATOM 5397 C C . VAL B 1 320 ? 1.53 -33.781 -18.375 1 97.38 320 VAL B C 1
ATOM 5399 O O . VAL B 1 320 ? 1.667 -32.594 -18.562 1 97.38 320 VAL B O 1
ATOM 5402 N N . VAL B 1 321 ? 1.139 -34.312 -17.203 1 98.06 321 VAL B N 1
ATOM 5403 C CA . VAL B 1 321 ? 0.741 -33.469 -16.078 1 98.06 321 VAL B CA 1
ATOM 5404 C C . VAL B 1 321 ? 1.904 -33.344 -15.102 1 98.06 321 VAL B C 1
ATOM 5406 O O . VAL B 1 321 ? 2.541 -34.344 -14.742 1 98.06 321 VAL B O 1
ATOM 5409 N N . HIS B 1 322 ? 2.223 -32.094 -14.695 1 97.12 322 HIS B N 1
ATOM 5410 C CA . HIS B 1 322 ? 3.271 -31.797 -13.734 1 97.12 322 HIS B CA 1
ATOM 5411 C C . HIS B 1 322 ? 2.709 -31.047 -12.531 1 97.12 322 HIS B C 1
ATOM 5413 O O . HIS B 1 322 ? 1.668 -30.391 -12.625 1 97.12 322 HIS B O 1
ATOM 5419 N N . GLY B 1 323 ? 3.373 -31.188 -11.383 1 95.56 323 GLY B N 1
ATOM 5420 C CA . GLY B 1 323 ? 3.154 -30.312 -10.242 1 95.56 323 GLY B CA 1
ATOM 5421 C C . GLY B 1 323 ? 1.937 -30.703 -9.422 1 95.56 323 GLY B C 1
ATOM 5422 O O . GLY B 1 323 ? 1.368 -29.859 -8.711 1 95.56 323 GLY B O 1
ATOM 5423 N N . ALA B 1 324 ? 1.514 -31.922 -9.422 1 95.62 324 ALA B N 1
ATOM 5424 C CA . ALA B 1 324 ? 0.245 -32.344 -8.844 1 95.62 324 ALA B CA 1
ATOM 5425 C C . ALA B 1 324 ? 0.366 -32.531 -7.332 1 95.62 324 ALA B C 1
ATOM 5427 O O . ALA B 1 324 ? -0.643 -32.594 -6.629 1 95.62 324 ALA B O 1
ATOM 5428 N N . ALA B 1 325 ? 1.553 -32.531 -6.832 1 94.38 325 ALA B N 1
ATOM 5429 C CA . ALA B 1 325 ? 1.753 -32.938 -5.441 1 94.38 325 ALA B CA 1
ATOM 5430 C C . ALA B 1 325 ? 1.382 -31.797 -4.484 1 94.38 325 ALA B C 1
ATOM 5432 O O . ALA B 1 325 ? 1.187 -32.031 -3.287 1 94.38 325 ALA B O 1
ATOM 5433 N N . ALA B 1 326 ? 1.327 -30.562 -4.973 1 94.69 326 ALA B N 1
ATOM 5434 C CA . ALA B 1 326 ? 1.04 -29.406 -4.137 1 94.69 326 ALA B CA 1
ATOM 5435 C C . ALA B 1 326 ? 0.555 -28.234 -4.984 1 94.69 326 ALA B C 1
ATOM 5437 O O . ALA B 1 326 ? 0.542 -28.312 -6.215 1 94.69 326 ALA B O 1
ATOM 5438 N N . GLY B 1 327 ? 0.049 -27.266 -4.27 1 95.75 327 GLY B N 1
ATOM 5439 C CA . GLY B 1 327 ? -0.248 -26 -4.902 1 95.75 327 GLY B CA 1
ATOM 5440 C C . GLY B 1 327 ? -1.691 -25.875 -5.355 1 95.75 327 GLY B C 1
ATOM 5441 O O . GLY B 1 327 ? -2.578 -26.531 -4.797 1 95.75 327 GLY B O 1
ATOM 5442 N N . LEU B 1 328 ? -1.903 -24.938 -6.301 1 97.69 328 LEU B N 1
ATOM 5443 C CA . LEU B 1 328 ? -3.248 -24.578 -6.738 1 97.69 328 LEU B CA 1
ATOM 5444 C C . LEU B 1 328 ? -3.375 -24.688 -8.258 1 97.69 328 LEU B C 1
ATOM 5446 O O . LEU B 1 328 ? -4.336 -24.172 -8.836 1 97.69 328 LEU B O 1
ATOM 5450 N N . HIS B 1 329 ? -2.354 -25.281 -8.914 1 98.38 329 HIS B N 1
ATOM 5451 C CA . HIS B 1 329 ? -2.363 -25.375 -10.367 1 98.38 329 HIS B CA 1
ATOM 5452 C C . HIS B 1 329 ? -1.652 -26.641 -10.836 1 98.38 329 HIS B C 1
ATOM 5454 O O . HIS B 1 329 ? -0.948 -27.281 -10.062 1 98.38 329 HIS B O 1
ATOM 5460 N N . LEU B 1 330 ? -1.914 -27 -12.055 1 98.5 330 LEU B N 1
ATOM 5461 C CA . LEU B 1 330 ? -1.166 -28.016 -12.789 1 98.5 330 LEU B CA 1
ATOM 5462 C C . LEU B 1 330 ? -0.492 -27.406 -14.016 1 98.5 330 LEU B C 1
ATOM 5464 O O . LEU B 1 330 ? -1.062 -26.547 -14.672 1 98.5 330 LEU B O 1
ATOM 5468 N N . THR B 1 331 ? 0.7 -27.859 -14.258 1 98.62 331 THR B N 1
ATOM 5469 C CA . THR B 1 331 ? 1.333 -27.594 -15.547 1 98.62 331 THR B CA 1
ATOM 5470 C C . THR B 1 331 ? 1.155 -28.797 -16.484 1 98.62 331 THR B C 1
ATOM 5472 O O . THR B 1 331 ? 1.364 -29.938 -16.078 1 98.62 331 THR B O 1
ATOM 5475 N N . VAL B 1 332 ? 0.711 -28.469 -17.641 1 98.25 332 VAL B N 1
ATOM 5476 C CA . VAL B 1 332 ? 0.499 -29.5 -18.641 1 98.25 332 VAL B CA 1
ATOM 5477 C C . VAL B 1 332 ? 1.391 -29.25 -19.859 1 98.25 332 VAL B C 1
ATOM 5479 O O . VAL B 1 332 ? 1.486 -28.109 -20.328 1 98.25 332 VAL B O 1
ATOM 5482 N N . THR B 1 333 ? 2.092 -30.266 -20.328 1 97.56 333 THR B N 1
ATOM 5483 C CA . THR B 1 333 ? 2.902 -30.141 -21.531 1 97.56 333 THR B CA 1
ATOM 5484 C C . THR B 1 333 ? 2.436 -31.109 -22.594 1 97.56 333 THR B C 1
ATOM 5486 O O . THR B 1 333 ? 1.745 -32.094 -22.297 1 97.56 333 THR B O 1
ATOM 5489 N N . PHE B 1 334 ? 2.721 -30.75 -23.797 1 95.19 334 PHE B N 1
ATOM 5490 C CA . PHE B 1 334 ? 2.381 -31.547 -24.969 1 95.19 334 PHE B CA 1
ATOM 5491 C C . PHE B 1 334 ? 3.635 -31.953 -25.734 1 95.19 334 PHE B C 1
ATOM 5493 O O . PHE B 1 334 ? 3.869 -31.469 -26.844 1 95.19 334 PHE B O 1
ATOM 5500 N N . PRO B 1 335 ? 4.324 -32.906 -25.25 1 92.25 335 PRO B N 1
ATOM 5501 C CA . PRO B 1 335 ? 5.582 -33.281 -25.906 1 92.25 335 PRO B CA 1
ATOM 5502 C C . PRO B 1 335 ? 5.379 -33.812 -27.312 1 92.25 335 PRO B C 1
ATOM 5504 O O . PRO B 1 335 ? 4.402 -34.531 -27.578 1 92.25 335 PRO B O 1
ATOM 5507 N N . GLY B 1 336 ? 6.328 -33.438 -28.156 1 87.81 336 GLY B N 1
ATOM 5508 C CA . GLY B 1 336 ? 6.371 -33.969 -29.5 1 87.81 336 GLY B CA 1
ATOM 5509 C C . GLY B 1 336 ? 5.379 -33.312 -30.438 1 87.81 336 GLY B C 1
ATOM 5510 O O . GLY B 1 336 ? 5.172 -33.781 -31.562 1 87.81 336 GLY B O 1
ATOM 5511 N N . THR B 1 337 ? 4.719 -32.344 -29.922 1 87.12 337 THR B N 1
ATOM 5512 C CA . THR B 1 337 ? 3.766 -31.641 -30.781 1 87.12 337 THR B CA 1
ATOM 5513 C C . THR B 1 337 ? 4.328 -30.297 -31.234 1 87.12 337 THR B C 1
ATOM 5515 O O . THR B 1 337 ? 5.312 -29.797 -30.688 1 87.12 337 THR B O 1
ATOM 5518 N N . HIS B 1 338 ? 3.812 -29.781 -32.375 1 85.12 338 HIS B N 1
ATOM 5519 C CA . HIS B 1 338 ? 4.195 -28.469 -32.875 1 85.12 338 HIS B CA 1
ATOM 5520 C C . HIS B 1 338 ? 3.121 -27.422 -32.594 1 85.12 338 HIS B C 1
ATOM 5522 O O . HIS B 1 338 ? 3.045 -26.391 -33.25 1 85.12 338 HIS B O 1
ATOM 5528 N N . LEU B 1 339 ? 2.43 -27.719 -31.625 1 89.44 339 LEU B N 1
ATOM 5529 C CA . LEU B 1 339 ? 1.333 -26.844 -31.234 1 89.44 339 LEU B CA 1
ATOM 5530 C C . LEU B 1 339 ? 1.864 -25.531 -30.641 1 89.44 339 LEU B C 1
ATOM 5532 O O . LEU B 1 339 ? 2.893 -25.531 -29.953 1 89.44 339 LEU B O 1
ATOM 5536 N N . SER B 1 340 ? 1.239 -24.438 -31.047 1 93.5 340 SER B N 1
ATOM 5537 C CA . SER B 1 340 ? 1.459 -23.172 -30.328 1 93.5 340 SER B CA 1
ATOM 5538 C C . SER B 1 340 ? 0.556 -23.062 -29.109 1 93.5 340 SER B C 1
ATOM 5540 O O . SER B 1 340 ? -0.665 -22.953 -29.25 1 93.5 340 SER B O 1
ATOM 5542 N N . ASP B 1 341 ? 1.215 -23.031 -27.938 1 95.81 341 ASP B N 1
ATOM 5543 C CA . ASP B 1 341 ? 0.382 -22.984 -26.734 1 95.81 341 ASP B CA 1
ATOM 5544 C C . ASP B 1 341 ? -0.302 -21.625 -26.594 1 95.81 341 ASP B C 1
ATOM 5546 O O . ASP B 1 341 ? -1.361 -21.516 -25.984 1 95.81 341 ASP B O 1
ATOM 5550 N N . VAL B 1 342 ? 0.192 -20.562 -27.234 1 96.31 342 VAL B N 1
ATOM 5551 C CA . VAL B 1 342 ? -0.472 -19.25 -27.266 1 96.31 342 VAL B CA 1
ATOM 5552 C C . VAL B 1 342 ? -1.717 -19.344 -28.156 1 96.31 342 VAL B C 1
ATOM 5554 O O . VAL B 1 342 ? -2.775 -18.812 -27.797 1 96.31 342 VAL B O 1
ATOM 5557 N N . ASP B 1 343 ? -1.612 -19.984 -29.297 1 95.12 343 ASP B N 1
ATOM 5558 C CA . ASP B 1 343 ? -2.764 -20.172 -30.172 1 95.12 343 ASP B CA 1
ATOM 5559 C C . ASP B 1 343 ? -3.846 -21 -29.5 1 95.12 343 ASP B C 1
ATOM 5561 O O . ASP B 1 343 ? -5.039 -20.734 -29.656 1 95.12 343 ASP B O 1
ATOM 5565 N N . LEU B 1 344 ? -3.357 -22.016 -28.844 1 95.5 344 LEU B N 1
ATOM 5566 C CA . LEU B 1 344 ? -4.305 -22.844 -28.109 1 95.5 344 LEU B CA 1
ATOM 5567 C C . LEU B 1 344 ? -5.043 -22.031 -27.047 1 95.5 344 LEU B C 1
ATOM 5569 O O . LEU B 1 344 ? -6.262 -22.141 -26.922 1 95.5 344 LEU B O 1
ATOM 5573 N N . ALA B 1 345 ? -4.316 -21.234 -26.281 1 97.06 345 ALA B N 1
ATOM 5574 C CA . ALA B 1 345 ? -4.926 -20.391 -25.25 1 97.06 345 ALA B CA 1
ATOM 5575 C C . ALA B 1 345 ? -5.91 -19.406 -25.875 1 97.06 345 ALA B C 1
ATOM 5577 O O . ALA B 1 345 ? -6.977 -19.141 -25.312 1 97.06 345 ALA B O 1
ATOM 5578 N N . ARG B 1 346 ? -5.543 -18.844 -26.984 1 95.88 346 ARG B N 1
ATOM 5579 C CA . ARG B 1 346 ? -6.418 -17.922 -27.703 1 95.88 346 ARG B CA 1
ATOM 5580 C C . ARG B 1 346 ? -7.715 -18.609 -28.109 1 95.88 346 ARG B C 1
ATOM 5582 O O . ARG B 1 346 ? -8.805 -18.062 -27.906 1 95.88 346 ARG B O 1
ATOM 5589 N N . ALA B 1 347 ? -7.602 -19.75 -28.734 1 95.94 347 ALA B N 1
ATOM 5590 C CA . ALA B 1 347 ? -8.773 -20.516 -29.156 1 95.94 347 ALA B CA 1
ATOM 5591 C C . ALA B 1 347 ? -9.648 -20.875 -27.953 1 95.94 347 ALA B C 1
ATOM 5593 O O . ALA B 1 347 ? -10.883 -20.828 -28.047 1 95.94 347 ALA B O 1
ATOM 5594 N N . ALA B 1 348 ? -9.008 -21.312 -26.906 1 97.31 348 ALA B N 1
ATOM 5595 C CA . ALA B 1 348 ? -9.742 -21.641 -25.688 1 97.31 348 ALA B CA 1
ATOM 5596 C C . ALA B 1 348 ? -10.531 -20.438 -25.188 1 97.31 348 ALA B C 1
ATOM 5598 O O . ALA B 1 348 ? -11.695 -20.562 -24.797 1 97.31 348 ALA B O 1
ATOM 5599 N N . LEU B 1 349 ? -9.859 -19.266 -25.172 1 96.62 349 LEU B N 1
ATOM 5600 C CA . LEU B 1 349 ? -10.5 -18.031 -24.719 1 96.62 349 LEU B CA 1
ATOM 5601 C C . LEU B 1 349 ? -11.734 -17.719 -25.562 1 96.62 349 LEU B C 1
ATOM 5603 O O . LEU B 1 349 ? -12.758 -17.281 -25.031 1 96.62 349 LEU B O 1
ATOM 5607 N N . GLU B 1 350 ? -11.656 -17.906 -26.844 1 95 350 GLU B N 1
ATOM 5608 C CA . GLU B 1 350 ? -12.781 -17.703 -27.75 1 95 350 GLU B CA 1
ATOM 5609 C C . GLU B 1 350 ? -13.953 -18.609 -27.391 1 95 350 GLU B C 1
ATOM 5611 O O . GLU B 1 350 ? -15.109 -18.281 -27.688 1 95 350 GLU B O 1
ATOM 5616 N N . ARG B 1 351 ? -13.625 -19.688 -26.75 1 95.19 351 ARG B N 1
ATOM 5617 C CA . ARG B 1 351 ? -14.656 -20.641 -26.344 1 95.19 351 ARG B CA 1
ATOM 5618 C C . ARG B 1 351 ? -15.062 -20.391 -24.891 1 95.19 351 ARG B C 1
ATOM 5620 O O . ARG B 1 351 ? -15.773 -21.203 -24.297 1 95.19 351 ARG B O 1
ATOM 5627 N N . GLY B 1 352 ? -14.484 -19.375 -24.312 1 96.25 352 GLY B N 1
ATOM 5628 C CA . GLY B 1 352 ? -14.859 -18.984 -22.969 1 96.25 352 GLY B CA 1
ATOM 5629 C C . GLY B 1 352 ? -14.047 -19.703 -21.906 1 96.25 352 GLY B C 1
ATOM 5630 O O . GLY B 1 352 ? -14.508 -19.859 -20.766 1 96.25 352 GLY B O 1
ATOM 5631 N N . VAL B 1 353 ? -12.922 -20.25 -22.234 1 97.88 353 VAL B N 1
ATOM 5632 C CA . VAL B 1 353 ? -12.047 -20.891 -21.266 1 97.88 353 VAL B CA 1
ATOM 5633 C C . VAL B 1 353 ? -10.734 -20.125 -21.156 1 97.88 353 VAL B C 1
ATOM 5635 O O . VAL B 1 353 ? -9.961 -20.047 -22.125 1 97.88 353 VAL B O 1
ATOM 5638 N N . LYS B 1 354 ? -10.438 -19.609 -19.984 1 97.62 354 LYS B N 1
ATOM 5639 C CA . LYS B 1 354 ? -9.188 -18.891 -19.75 1 97.62 354 LYS B CA 1
ATOM 5640 C C . LYS B 1 354 ? -8.094 -19.844 -19.266 1 97.62 354 LYS B C 1
ATOM 5642 O O . LYS B 1 354 ? -8.281 -20.562 -18.281 1 97.62 354 LYS B O 1
ATOM 5647 N N . VAL B 1 355 ? -7.039 -19.859 -19.953 1 98 355 VAL B N 1
ATOM 5648 C CA . VAL B 1 355 ? -5.844 -20.594 -19.547 1 98 355 VAL B CA 1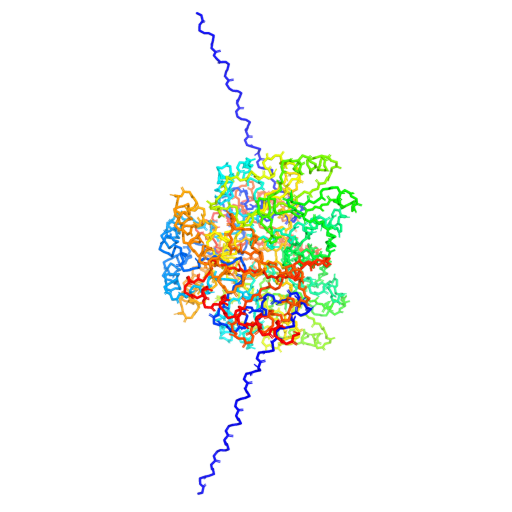
ATOM 5649 C C . VAL B 1 355 ? -4.605 -19.75 -19.797 1 98 355 VAL B C 1
ATOM 5651 O O . VAL B 1 355 ? -4.668 -18.734 -20.516 1 98 355 VAL B O 1
ATOM 5654 N N . GLN B 1 356 ? -3.52 -20.094 -19.156 1 98 356 GLN B N 1
ATOM 5655 C CA . GLN B 1 356 ? -2.252 -19.422 -19.438 1 98 356 GLN B CA 1
ATOM 5656 C C . GLN B 1 356 ? -1.308 -20.344 -20.219 1 98 356 GLN B C 1
ATOM 5658 O O . GLN B 1 356 ? -1.062 -21.484 -19.812 1 98 356 GLN B O 1
ATOM 5663 N N . PRO B 1 357 ? -0.808 -19.828 -21.359 1 98 357 PRO B N 1
ATOM 5664 C CA . PRO B 1 357 ? 0.2 -20.641 -22.047 1 98 357 PRO B CA 1
ATOM 5665 C C . PRO B 1 357 ? 1.509 -20.734 -21.266 1 98 357 PRO B C 1
ATOM 5667 O O . PRO B 1 357 ? 1.942 -19.766 -20.656 1 98 357 PRO B O 1
ATOM 5670 N N . LEU B 1 358 ? 2.094 -21.906 -21.266 1 98 358 LEU B N 1
ATOM 5671 C CA . LEU B 1 358 ? 3.35 -22.109 -20.547 1 98 358 LEU B CA 1
ATOM 5672 C C . LEU B 1 358 ? 4.438 -21.188 -21.078 1 98 358 LEU B C 1
ATOM 5674 O O . LEU B 1 358 ? 5.289 -20.719 -20.312 1 98 358 LEU B O 1
ATOM 5678 N N . SER B 1 359 ? 4.395 -20.812 -22.359 1 96.94 359 SER B N 1
ATOM 5679 C CA . SER B 1 359 ? 5.414 -19.984 -22.984 1 96.94 359 SER B CA 1
ATOM 5680 C C . SER B 1 359 ? 5.453 -18.594 -22.375 1 96.94 359 SER B C 1
ATOM 5682 O O . SER B 1 359 ? 6.473 -17.906 -22.438 1 96.94 359 SER B O 1
ATOM 5684 N N . TRP B 1 360 ? 4.277 -18.125 -21.781 1 97.69 360 TRP B N 1
ATOM 5685 C CA . TRP B 1 360 ? 4.277 -16.875 -21.031 1 97.69 360 TRP B CA 1
ATOM 5686 C C . TRP B 1 360 ? 5.352 -16.875 -19.953 1 97.69 360 TRP B C 1
ATOM 5688 O O . TRP B 1 360 ? 5.938 -15.836 -19.656 1 97.69 360 TRP B O 1
ATOM 5698 N N . HIS B 1 361 ? 5.609 -18.031 -19.438 1 98.25 361 HIS B N 1
ATOM 5699 C CA . HIS B 1 361 ? 6.449 -18.172 -18.25 1 98.25 361 HIS B CA 1
ATOM 5700 C C . HIS B 1 361 ? 7.848 -18.656 -18.625 1 98.25 361 HIS B C 1
ATOM 5702 O O . HIS B 1 361 ? 8.617 -19.062 -17.75 1 98.25 361 HIS B O 1
ATOM 5708 N N . CYS B 1 362 ? 8.148 -18.656 -19.906 1 97.75 362 CYS B N 1
ATOM 5709 C CA . CYS B 1 362 ? 9.445 -19.094 -20.422 1 97.75 362 CYS B CA 1
ATOM 5710 C C . CYS B 1 362 ? 10.203 -17.938 -21.062 1 97.75 362 CYS B C 1
ATOM 5712 O O . CYS B 1 362 ? 9.594 -17.062 -21.688 1 97.75 362 CYS B O 1
ATOM 5714 N N . GLN B 1 363 ? 11.43 -17.922 -20.812 1 97.62 363 GLN B N 1
ATOM 5715 C CA . GLN B 1 363 ? 12.297 -17 -21.547 1 97.62 363 GLN B CA 1
ATOM 5716 C C . GLN B 1 363 ? 13.008 -17.719 -22.688 1 97.62 363 GLN B C 1
ATOM 5718 O O . GLN B 1 363 ? 13.367 -17.094 -23.688 1 97.62 363 GLN B O 1
ATOM 5723 N N . GLN B 1 364 ? 13.227 -18.969 -22.516 1 95.75 364 GLN B N 1
ATOM 5724 C CA . GLN B 1 364 ? 13.805 -19.844 -23.547 1 95.75 364 GLN B CA 1
ATOM 5725 C C . GLN B 1 364 ? 12.758 -20.781 -24.125 1 95.75 364 GLN B C 1
ATOM 5727 O O . GLN B 1 364 ? 11.773 -21.109 -23.453 1 95.75 364 GLN B O 1
ATOM 5732 N N . PRO B 1 365 ? 12.977 -21.172 -25.312 1 91.44 365 PRO B N 1
ATOM 5733 C CA . PRO B 1 365 ? 12.008 -22.109 -25.922 1 91.44 365 PRO B CA 1
ATOM 5734 C C . PRO B 1 365 ? 11.859 -23.391 -25.125 1 91.44 365 PRO B C 1
ATOM 5736 O O . PRO B 1 365 ? 12.852 -23.938 -24.609 1 91.44 365 PRO B O 1
ATOM 5739 N N . ARG B 1 366 ? 10.617 -23.828 -25.031 1 91.31 366 ARG B N 1
ATOM 5740 C CA . ARG B 1 366 ? 10.273 -25.062 -24.344 1 91.31 366 ARG B CA 1
ATOM 5741 C C . ARG B 1 366 ? 9.078 -25.734 -25 1 91.31 366 ARG B C 1
ATOM 5743 O O . ARG B 1 366 ? 8.508 -25.203 -25.953 1 91.31 366 ARG B O 1
ATOM 5750 N N . GLU B 1 367 ? 8.859 -26.953 -24.578 1 93.62 367 GLU B N 1
ATOM 5751 C CA . GLU B 1 367 ? 7.664 -27.656 -25.047 1 93.62 367 GLU B CA 1
ATOM 5752 C C . GLU B 1 367 ? 6.402 -26.844 -24.75 1 93.62 367 GLU B C 1
ATOM 5754 O O . GLU B 1 367 ? 6.309 -26.188 -23.719 1 93.62 367 GLU B O 1
ATOM 5759 N N . PRO B 1 368 ? 5.531 -26.891 -25.719 1 96.12 368 PRO B N 1
ATOM 5760 C CA . PRO B 1 368 ? 4.281 -26.188 -25.453 1 96.12 368 PRO B CA 1
ATOM 5761 C C . PRO B 1 368 ? 3.508 -26.75 -24.266 1 96.12 368 PRO B C 1
ATOM 5763 O O . PRO B 1 368 ? 3.637 -27.953 -23.953 1 96.12 368 PRO B O 1
ATOM 5766 N N . GLY B 1 369 ? 2.771 -25.938 -23.656 1 97.56 369 GLY B N 1
ATOM 5767 C CA . GLY B 1 369 ? 2.01 -26.359 -22.5 1 97.56 369 GLY B CA 1
ATOM 5768 C C . GLY B 1 369 ? 1.062 -25.297 -21.984 1 97.56 369 GLY B C 1
ATOM 5769 O O . GLY B 1 369 ? 0.954 -24.219 -22.562 1 97.56 369 GLY B O 1
ATOM 5770 N N . LEU B 1 370 ? 0.322 -25.641 -20.953 1 98.38 370 LEU B N 1
ATOM 5771 C CA . LEU B 1 370 ? -0.619 -24.766 -20.266 1 98.38 370 LEU B CA 1
ATOM 5772 C C . LEU B 1 370 ? -0.405 -24.812 -18.766 1 98.38 370 LEU B C 1
ATOM 5774 O O . LEU B 1 370 ? 0.032 -25.828 -18.219 1 98.38 370 LEU B O 1
ATOM 5778 N N . VAL B 1 371 ? -0.592 -23.734 -18.125 1 98.69 371 VAL B N 1
ATOM 5779 C CA . VAL B 1 371 ? -0.696 -23.656 -16.672 1 98.69 371 VAL B CA 1
ATOM 5780 C C . VAL B 1 371 ? -2.16 -23.5 -16.266 1 98.69 371 VAL B C 1
ATOM 5782 O O . VAL B 1 371 ? -2.797 -22.5 -16.609 1 98.69 371 VAL B O 1
ATOM 5785 N N . LEU B 1 372 ? -2.715 -24.469 -15.516 1 98.75 372 LEU B N 1
ATOM 5786 C CA . LEU B 1 372 ? -4.145 -24.547 -15.242 1 98.75 372 LEU B CA 1
ATOM 5787 C C . LEU B 1 372 ? -4.418 -24.484 -13.742 1 98.75 372 LEU B C 1
ATOM 5789 O O . LEU B 1 372 ? -4.07 -25.422 -13.008 1 98.75 372 LEU B O 1
ATOM 5793 N N . GLY B 1 373 ? -5.055 -23.391 -13.328 1 98.31 373 GLY B N 1
ATOM 5794 C CA . GLY B 1 373 ? -5.496 -23.312 -11.945 1 98.31 373 GLY B CA 1
ATOM 5795 C C . GLY B 1 373 ? -6.77 -24.094 -11.688 1 98.31 373 GLY B C 1
ATOM 5796 O O . GLY B 1 373 ? -7.719 -24.016 -12.469 1 98.31 373 GLY B O 1
ATOM 5797 N N . TYR B 1 374 ? -6.82 -24.828 -10.609 1 98 374 TYR B N 1
ATOM 5798 C CA . TYR B 1 374 ? -8 -25.656 -10.344 1 98 374 TYR B CA 1
ATOM 5799 C C . TYR B 1 374 ? -8.719 -25.172 -9.086 1 98 374 TYR B C 1
ATOM 5801 O O . TYR B 1 374 ? -9.875 -25.531 -8.852 1 98 374 TYR B O 1
ATOM 5809 N N . ALA B 1 375 ? -8.086 -24.359 -8.297 1 96.69 375 ALA B N 1
ATOM 5810 C CA . ALA B 1 375 ? -8.547 -24.125 -6.93 1 96.69 375 ALA B CA 1
ATOM 5811 C C . ALA B 1 375 ? -9.805 -23.266 -6.914 1 96.69 375 ALA B C 1
ATOM 5813 O O . ALA B 1 375 ? -10.656 -23.422 -6.027 1 96.69 375 ALA B O 1
ATOM 5814 N N . ALA B 1 376 ? -9.961 -22.391 -7.871 1 94.62 376 ALA B N 1
ATOM 5815 C CA . ALA B 1 376 ? -11.031 -21.391 -7.844 1 94.62 376 ALA B CA 1
ATOM 5816 C C . ALA B 1 376 ? -12.297 -21.938 -8.508 1 94.62 376 ALA B C 1
ATOM 5818 O O . ALA B 1 376 ? -13.359 -21.328 -8.438 1 94.62 376 ALA B O 1
ATOM 5819 N N . ALA B 1 377 ? -12.25 -23.094 -9.148 1 95.25 377 ALA B N 1
ATOM 5820 C CA . ALA B 1 377 ? -13.375 -23.594 -9.938 1 95.25 377 ALA B CA 1
ATOM 5821 C C . ALA B 1 377 ? -13.977 -24.844 -9.305 1 95.25 377 ALA B C 1
ATOM 5823 O O . ALA B 1 377 ? -13.242 -25.719 -8.844 1 95.25 377 ALA B O 1
ATOM 5824 N N . PRO B 1 378 ? -15.312 -24.953 -9.336 1 95.75 378 PRO B N 1
ATOM 5825 C CA . PRO B 1 378 ? -15.922 -26.219 -8.914 1 95.75 378 PRO B CA 1
ATOM 5826 C C . PRO B 1 378 ? -15.578 -27.375 -9.844 1 95.75 378 PRO B C 1
ATOM 5828 O O . PRO B 1 378 ? -15.258 -27.172 -11.016 1 95.75 378 PRO B O 1
ATOM 5831 N N . THR B 1 379 ? -15.719 -28.578 -9.359 1 97.69 379 THR B N 1
ATOM 5832 C CA . THR B 1 379 ? -15.289 -29.766 -10.078 1 97.69 379 THR B CA 1
ATOM 5833 C C . THR B 1 379 ? -16.031 -29.906 -11.398 1 97.69 379 THR B C 1
ATOM 5835 O O . THR B 1 379 ? -15.453 -30.297 -12.406 1 97.69 379 THR B O 1
ATOM 5838 N N . ALA B 1 380 ? -17.328 -29.547 -11.414 1 97.81 380 ALA B N 1
ATOM 5839 C CA . ALA B 1 380 ? -18.109 -29.641 -12.648 1 97.81 380 ALA B CA 1
ATOM 5840 C C . ALA B 1 380 ? -17.562 -28.688 -13.703 1 97.81 380 ALA B C 1
ATOM 5842 O O . ALA B 1 380 ? -17.484 -29.047 -14.883 1 97.81 380 ALA B O 1
ATOM 5843 N N . VAL B 1 381 ? -17.25 -27.516 -13.258 1 97.56 381 VAL B N 1
ATOM 5844 C CA . VAL B 1 381 ? -16.703 -26.5 -14.148 1 97.56 381 VAL B CA 1
ATOM 5845 C C . VAL B 1 381 ? -15.336 -26.922 -14.664 1 97.56 381 VAL B C 1
ATOM 5847 O O . VAL B 1 381 ? -15.016 -26.703 -15.836 1 97.56 381 VAL B O 1
ATOM 5850 N N . ILE B 1 382 ? -14.531 -27.578 -13.852 1 98.5 382 ILE B N 1
ATOM 5851 C CA . ILE B 1 382 ? -13.219 -28.094 -14.227 1 98.5 382 ILE B CA 1
ATOM 5852 C C . ILE B 1 382 ? -13.375 -29.125 -15.344 1 98.5 382 ILE B C 1
ATOM 5854 O O . ILE B 1 382 ? -12.688 -29.047 -16.375 1 98.5 382 ILE B O 1
ATOM 5858 N N . ARG B 1 383 ? -14.258 -30 -15.188 1 98.31 383 ARG B N 1
ATOM 5859 C CA . ARG B 1 383 ? -14.477 -31.047 -16.188 1 98.31 383 ARG B CA 1
ATOM 5860 C C . ARG B 1 383 ? -14.898 -30.438 -17.516 1 98.31 383 ARG B C 1
ATOM 5862 O O . ARG B 1 383 ? -14.375 -30.828 -18.562 1 98.31 383 ARG B O 1
ATOM 5869 N N . ASP B 1 384 ? -15.812 -29.484 -17.422 1 98 384 ASP B N 1
ATOM 5870 C CA . ASP B 1 384 ? -16.297 -28.828 -18.641 1 98 384 ASP B CA 1
ATOM 5871 C C . ASP B 1 384 ? -15.164 -28.094 -19.344 1 98 384 ASP B C 1
ATOM 5873 O O . ASP B 1 384 ? -15.047 -28.172 -20.578 1 98 384 ASP B O 1
ATOM 5877 N N . GLY B 1 385 ? -14.406 -27.375 -18.594 1 98.56 385 GLY B N 1
ATOM 5878 C CA . GLY B 1 385 ? -13.305 -26.625 -19.172 1 98.56 385 GLY B CA 1
ATOM 5879 C C . GLY B 1 385 ? -12.258 -27.5 -19.812 1 98.56 385 GLY B C 1
ATOM 5880 O O . GLY B 1 385 ? -11.789 -27.203 -20.922 1 98.56 385 GLY B O 1
ATOM 5881 N N . VAL B 1 386 ? -11.922 -28.594 -19.172 1 98.56 386 VAL B N 1
ATOM 5882 C CA . VAL B 1 386 ? -10.906 -29.5 -19.688 1 98.56 386 VAL B CA 1
ATOM 5883 C C . VAL B 1 386 ? -11.445 -30.219 -20.938 1 98.56 386 VAL B C 1
ATOM 5885 O O . VAL B 1 386 ? -10.711 -30.422 -21.906 1 98.56 386 VAL B O 1
ATOM 5888 N N . ALA B 1 387 ? -12.695 -30.562 -20.922 1 98.12 387 ALA B N 1
ATOM 5889 C CA . ALA B 1 387 ? -13.32 -31.156 -22.094 1 98.12 387 ALA B CA 1
ATOM 5890 C C . ALA B 1 387 ? -13.242 -30.219 -23.297 1 98.12 387 ALA B C 1
ATOM 5892 O O . ALA B 1 387 ? -12.953 -30.656 -24.422 1 98.12 387 ALA B O 1
ATOM 5893 N N . ALA B 1 388 ? -13.516 -29 -23.062 1 97.56 388 ALA B N 1
ATOM 5894 C CA . ALA B 1 388 ? -13.43 -28 -24.141 1 97.56 388 ALA B CA 1
ATOM 5895 C C . ALA B 1 388 ? -12.016 -27.938 -24.703 1 97.56 388 ALA B C 1
ATOM 5897 O O . ALA B 1 388 ? -11.836 -27.797 -25.922 1 97.56 388 ALA B O 1
ATOM 5898 N N . LEU B 1 389 ? -11.023 -28 -23.891 1 97.44 389 LEU B N 1
ATOM 5899 C CA . LEU B 1 389 ? -9.633 -28 -24.328 1 97.44 389 LEU B CA 1
ATOM 5900 C C . LEU B 1 389 ? -9.336 -29.234 -25.188 1 97.44 389 LEU B C 1
ATOM 5902 O O . LEU B 1 389 ? -8.641 -29.141 -26.188 1 97.44 389 LEU B O 1
ATOM 5906 N N . GLY B 1 390 ? -9.836 -30.344 -24.703 1 96.69 390 GLY B N 1
ATOM 5907 C CA . GLY B 1 390 ? -9.68 -31.578 -25.469 1 96.69 390 GLY B CA 1
ATOM 5908 C C . GLY B 1 390 ? -10.258 -31.484 -26.875 1 96.69 390 GLY B C 1
ATOM 5909 O O . GLY B 1 390 ? -9.633 -31.938 -27.844 1 96.69 390 GLY B O 1
ATOM 5910 N N . GLU B 1 391 ? -11.406 -30.906 -26.984 1 95.62 391 GLU B N 1
ATOM 5911 C CA . GLU B 1 391 ? -12.047 -30.719 -28.281 1 95.62 391 GLU B CA 1
ATOM 5912 C C . GLU B 1 391 ? -11.195 -29.844 -29.203 1 95.62 391 GLU B C 1
ATOM 5914 O O . GLU B 1 391 ? -11.086 -30.109 -30.406 1 95.62 391 GLU B O 1
ATOM 5919 N N . LEU B 1 392 ? -10.664 -28.844 -28.641 1 93.94 392 LEU B N 1
ATOM 5920 C CA . LEU B 1 392 ? -9.828 -27.922 -29.406 1 93.94 392 LEU B CA 1
ATOM 5921 C C . LEU B 1 392 ? -8.578 -28.641 -29.938 1 93.94 392 LEU B C 1
ATOM 5923 O O . LEU B 1 392 ? -8.164 -28.422 -31.078 1 93.94 392 LEU B O 1
ATOM 5927 N N . LEU B 1 393 ? -7.98 -29.438 -29.141 1 91.69 393 LEU B N 1
ATOM 5928 C CA . LEU B 1 393 ? -6.742 -30.109 -29.516 1 91.69 393 LEU B CA 1
ATOM 5929 C C . LEU B 1 393 ? -7 -31.188 -30.547 1 91.69 393 LEU B C 1
ATOM 5931 O O . LEU B 1 393 ? -6.141 -31.469 -31.391 1 91.69 393 LEU B O 1
ATOM 5935 N N . SER B 1 394 ? -8.125 -31.797 -30.438 1 86.12 394 SER B N 1
ATOM 5936 C CA . SER B 1 394 ? -8.492 -32.781 -31.453 1 86.12 394 SER B CA 1
ATOM 5937 C C . SER B 1 394 ? -8.664 -32.156 -32.812 1 86.12 394 SER B C 1
ATOM 5939 O O . SER B 1 394 ? -8.383 -32.781 -33.844 1 86.12 394 SER B O 1
ATOM 5941 N N . GLY B 1 395 ? -9.117 -30.922 -32.781 1 75.88 395 GLY B N 1
ATOM 5942 C CA . GLY B 1 395 ? -9.242 -30.203 -34.031 1 75.88 395 GLY B CA 1
ATOM 5943 C C . GLY B 1 395 ? -7.906 -29.797 -34.625 1 75.88 395 GLY B C 1
ATOM 5944 O O . GLY B 1 395 ? -7.766 -29.703 -35.844 1 75.88 395 GLY B O 1
ATOM 5945 N N . TYR B 1 396 ? -6.938 -29.453 -33.844 1 69.94 396 TYR B N 1
ATOM 5946 C CA . TYR B 1 396 ? -5.602 -29.109 -34.312 1 69.94 396 TYR B CA 1
ATOM 5947 C C . TYR B 1 396 ? -4.891 -30.328 -34.875 1 69.94 396 TYR B C 1
ATOM 5949 O O . TYR B 1 396 ? -4.145 -30.219 -35.844 1 69.94 396 TYR B O 1
ATOM 5957 N N . SER B 1 397 ? -5.062 -31.453 -34.219 1 60.94 397 SER B N 1
ATOM 5958 C CA . SER B 1 397 ? -4.426 -32.688 -34.719 1 60.94 397 SER B CA 1
ATOM 5959 C C . SER B 1 397 ? -5.043 -33.125 -36.031 1 60.94 397 SER B C 1
ATOM 5961 O O . SER B 1 397 ? -4.348 -33.688 -36.875 1 60.94 397 SER B O 1
ATOM 5963 N N . SER B 1 398 ? -6.359 -32.875 -36.156 1 48.22 398 SER B N 1
ATOM 5964 C CA . SER B 1 398 ? -7.004 -33.281 -37.375 1 48.22 398 SER B CA 1
ATOM 5965 C C . SER B 1 398 ? -6.66 -32.344 -38.531 1 48.22 398 SER B C 1
ATOM 5967 O O . SER B 1 398 ? -6.762 -32.719 -39.719 1 48.22 398 SER B O 1
ATOM 5969 N N . ALA B 1 399 ? -6.449 -31.094 -38.219 1 46.34 399 ALA B N 1
ATOM 5970 C CA . ALA B 1 399 ? -6.141 -30.156 -39.312 1 46.34 399 ALA B CA 1
ATOM 5971 C C . ALA B 1 399 ? -4.699 -30.328 -39.781 1 46.34 399 ALA B C 1
ATOM 5973 O O . ALA B 1 399 ? -4.293 -29.719 -40.781 1 46.34 399 ALA B O 1
ATOM 5974 N N . ARG B 1 400 ? -3.771 -30.875 -39.062 1 42.31 400 ARG B N 1
ATOM 5975 C CA . ARG B 1 400 ? -2.463 -31.172 -39.656 1 42.31 400 ARG B CA 1
ATOM 5976 C C . ARG B 1 400 ? -2.422 -32.562 -40.219 1 42.31 400 ARG B C 1
ATOM 5978 O O . ARG B 1 400 ? -3.025 -33.5 -39.688 1 42.31 400 ARG B O 1
#

Foldseek 3Di:
DPPPDPDDPPDPPDPDLPQADQVDQDLCNVVSLVPAFFLAEQDFLAFAQVLFPPVLLVVLLVVLVVPDDPCLQDFDALQADLLLLVLVQVVCCVQFVAHDDSLLKRKFLAVLVVLLLVLVLCVVVVAQEAEEEFLADLNSCSSSVVSRHHYHYFYQDLQGTDLVVVVVVVHQEYEAAQQQGPPFGHHNDDVNLVSVVVVQVVRHAYEYEPEFQLQFDADDRDHDSCSVCVQRYWYKYACCRLRRSVLSIIIIRHRPVCSVSSSVSSCVVPSHDRRSSSSSVSSCSVVCVSVVSSVVLSVQLLVQLVLLVVLCCVLPVQWDWGNSRTGFKIKIFRPPDPDDLSVLQVVLVVVRHHWRWSVSSGPDDDTTIIIGGRRHDHSVSSNVSSNSSSVSVVVVVVVD/DPPPDPDDPPDDPDPDLPQADQVDQDLCNVVSLVPAFFPAEFDFLAFAQVLFPPVLLVVLLVVLVVPDDPCLQDFDALQADLLLLVLVQVVCCVQFVAHDDSLLKRKFLAVLVVLLLVLVLCVVVVAQEAEEEFLADLNSCSSSVVSRHHYHYFYQDLQGTDLVVVVVVVHQEYEAAQQQGPPFGHHNDDVNLVSVVVVQVVRHAYEYEPEFQLQFDADDRDHDSCSVCVQRYWYKYACCRLRRSVLSIIIIRHRPVCSVSSSVSSCVVPSHDRRSSSSSVSSCSVVCVSVVSSVVLSVQLLVQLVLLVVLCCVLPVQWDWGNSRTGFKIKIFRPPDPDDLSVLQVVLVVVRHHWRWSVSSGPDDDTTIIIGGRRHDHSVSSNVSSNSSSVSVVVVVVVD